Protein AF-0000000085034615 (afdb_homodimer)

InterPro domains:
  IPR036918 Pyruvate kinase, C-terminal domain superfamily [SSF52935] (289-360)

Foldseek 3Di:
DPPPDVVVVVPVVPPPPVPQLPVVDDPDDDQPQPQDFDQDQDQPPDPVRPRPRPRPRPRPSPPPDQPPDDPVLLVVLLLLLLLCLQQPQLLWQEEEEEEEPDRNLCSNQVSSQVNHDPRHHYDYQYADPVCLLVSLVVGQPTQEYEHSYDDSDDLVVLQVSVLSNQLSNLPGNRAHEYEYESRSCVSNVNCVVNCPDPSCNVVNQNHWYWYWDDGPFKIWIFTANSVPSDTHTDWIATSVVSGTDALDDPVLLLVLLLVLLLCCQQPVQAPWAEEEEEFADPNSLVSSPVNVQVNHNHNYYHYHYDPLDLQVLLVVCLVRVTQEYEYRYDDPRALVSLLSSLLSNLVSCVVSVRAHAYEYEQRSCVSCVQSLSRDDPSSLVVNQNHWYWYWHDDLVVQKIWIFTWHRDPSGTDTDDTDDIDGHDPSNSVSVVRVVD/DPPPDVPPVVPVVPPPPVPQLPPVDDPDPDQPQPQDFDQDQDQPPDPVRPRPRPRPRPRPSPPPDQPPDDPVLLVVLLLLLLLCLQQPQLLWQEEEEEEEPDRNLCSNQVSSQVNHDPSHHYDYQYADPVCLLVSLVVGQPTQEYEDSYDDSDDLVVLQVSVLSNQLSNLPGNRAHEYEYESRSCVSNVNCVVNCPPPSCNVVNQNHWYWYWDDGPFWIWIFTANSVPSDTHTDWIATSVVSGTDALDDPVLLLVLLLVLLLCCQQPVQAPWAEEEEEFADPNSLVSSPVNVQVNHNHNYYHYHYDPLDLQVLLVVCLVRVTQEYEYRYDDPRALVSLLSSLLSNLVSCVVSVRAHAYEYEQRSCVSCVQSLSRDDPSSLVVNQNHWYWYWHDDLVVQKIWIFIWHRDPSGTDTDDTDDIDGHDPSNSVSVVRVVD

Sequence (872 aa):
MKSGIITAVALIIGIAVGALLGGYAAPKPAPTTVVSTVTQTSVVTQTSVQTVTQTVVQTTTVAPPAPRLSAADVELRRSVGSLVGRYFLSQFPTVAVATQPNVLCSALASASLAALPSYSRGYLVLYNATSPEASAARAAGAAAVFLAFGGEETPAVADKSMRDFLAALAKTNFTGALVVNGRAFAATDSFKTVLNDTRISSWVKARPVYVVSANATHVTVSRLNVTTGALAPVLVADRRTGEAVRRYTDSDSLFLRSAVGRVAGGVLFKGYGRVAIVTGTDPACAALTGAAFASSRANSTRIIVYTGDGAALAREIAEYRPDAVFIAFGGDMPSYAISQATRGVLAALASANYTGDVLLHAFVLRATNLLATALDDKTAHWLSQRTVKGIVPDLANRRVNIVVFAVADGKLRPVNVTATLPMPEAVAQALAKILSMKSGIITAVALIIGIAVGALLGGYAAPKPAPTTVVSTVTQTSVVTQTSVQTVTQTVVQTTTVAPPAPRLSAADVELRRSVGSLVGRYFLSQFPTVAVATQPNVLCSALASASLAALPSYSRGYLVLYNATSPEASAARAAGAAAVFLAFGGEETPAVADKSMRDFLAALAKTNFTGALVVNGRAFAATDSFKTVLNDTRISSWVKARPVYVVSANATHVTVSRLNVTTGALAPVLVADRRTGEAVRRYTDSDSLFLRSAVGRVAGGVLFKGYGRVAIVTGTDPACAALTGAAFASSRANSTRIIVYTGDGAALAREIAEYRPDAVFIAFGGDMPSYAISQATRGVLAALASANYTGDVLLHAFVLRATNLLATALDDKTAHWLSQRTVKGIVPDLANRRVNIVVFAVADGKLRPVNVTATLPMPEAVAQALAKILS

Secondary structure (DSSP, 8-state):
----HHHHHHHHHHHTTTGGGGGG-----------EEEEE------SS-----EEEEE------------HHHHHHHHHHHHHHHHHTGGGSSEEEEEE-SSHHHHHHHHHHHHT--TTSEEEEEE--TT-HHHHHHHHTT-SEEEEE--TTS-HHHHHHHHHHHHHHHHTTT--SEEEEEHHHHHHTTTTHHHHT-TTTHHHHHTS-EEEEEE-SSEEEEEEE-TTT--EEEEEEEETTTTEE--SS-HHHHHHHHHHHHHHIIIIITTT-SEEEEEE-SSHHHHHHHHHHHHT--SSEEEEEE--S-HHHHHHHHHHH--SEEEEE--TTS-HHHHHHHHHHHHHHHHHTT--SEEEE-HHHHHHTTTTTTT--HHHHHHHHTS-EEEEEEETTTTEEEEEEEEEETTEEEEEEEEEEEE--HHHH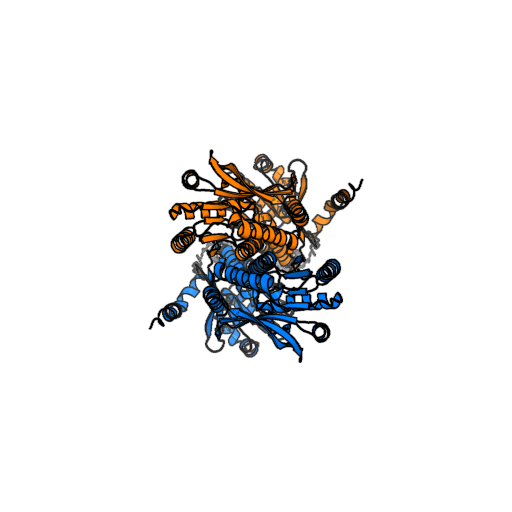HHHHHHH-/----HHHHHHHHHHHTTTGGGGGG-----------EEEEE-----SSS-----EEEEE------------HHHHHHHHHHHHHHHHHTGGGSSEEEEEE-SSHHHHHHHHHHHHT--TTSEEEEEE--TT-HHHHHHHHTT-SEEEEE--TTS-HHHHHHHHHHHHHHHHTTT--SEEEEEHHHHHHTTTTHHHHT-TTTHHHHHTS-EEEEEE-SSEEEEEEE-TTT--EEEEEEEETTTTEE--SS-HHHHHHHHHHHHHHIIIIITTT-SEEEEEE-SSHHHHHHHHHHHHT--SSEEEEEE--S-HHHHHHHHHHH--SEEEEE--TT--HHHHHHHHHHHHHHHHHTT--SEEEE-HHHHHHTTTTTTT--HHHHHHHHTS-EEEEEEETTTTEEEEEEEEEETTEEEEEEEEEEEE--HHHHHHHHHHH-

Organism: Pyrobaculum neutrophilum (strain DSM 2338 / JCM 9278 / NBRC 100436 / V24Sta) (NCBI:txid444157)

Solvent-accessible surface area (backbone atoms only — not comparable to full-atom values): 44533 Å² total; per-residue (Å²): 131,90,78,58,73,76,58,56,68,61,56,68,63,61,71,64,59,71,68,62,70,51,73,76,61,69,78,76,76,75,83,74,78,58,74,49,73,48,70,52,75,64,82,65,81,60,84,83,61,66,76,60,68,51,63,49,62,55,62,58,73,64,67,69,74,71,80,74,84,47,52,65,56,40,46,50,28,16,52,48,14,20,52,41,12,47,72,49,53,40,71,28,62,26,32,22,34,36,20,44,92,38,41,39,16,25,8,22,46,22,0,18,52,33,24,35,48,90,74,24,47,62,46,79,32,53,54,35,91,92,41,30,51,62,33,19,60,71,39,32,81,23,47,24,36,35,39,34,37,34,59,84,49,53,45,70,57,31,28,51,53,50,47,48,31,47,37,33,28,62,74,47,85,47,78,39,34,40,34,32,26,40,56,30,31,53,34,19,63,71,44,46,58,48,60,65,32,82,81,32,22,73,64,55,66,73,41,60,36,31,37,35,42,68,60,96,52,35,36,34,36,20,40,47,38,80,86,78,66,47,74,45,75,78,44,46,27,35,62,87,79,69,43,68,71,66,85,56,53,70,29,44,46,36,45,46,26,12,54,51,10,25,45,39,8,52,53,71,33,45,86,40,54,29,35,33,39,38,25,46,65,53,30,30,17,16,2,19,48,8,0,17,61,40,27,42,50,30,78,38,76,45,63,40,57,62,83,80,52,37,66,60,50,21,50,50,45,64,70,67,59,42,47,27,39,33,40,36,43,47,58,90,56,46,40,67,49,46,17,51,52,49,27,42,49,50,50,17,37,55,73,51,66,60,78,39,31,43,34,36,32,45,48,41,37,60,46,13,60,36,36,44,68,33,47,51,72,68,48,40,56,55,50,49,77,33,57,32,37,30,44,46,75,35,72,93,78,39,30,35,30,36,33,33,40,42,62,53,95,60,24,56,39,85,73,45,75,80,46,77,38,81,45,54,67,71,52,49,53,39,50,52,43,72,74,101,132,91,77,60,76,77,58,57,71,62,58,69,64,60,70,64,59,71,70,59,71,50,74,76,60,71,78,76,76,73,80,73,77,55,71,48,69,50,69,54,76,69,83,63,82,62,86,85,60,67,77,63,71,52,61,48,58,52,60,56,69,64,68,68,75,70,80,72,85,47,51,66,57,39,47,50,27,16,51,49,15,19,52,40,13,46,72,50,53,41,73,29,62,26,32,20,34,36,21,44,92,37,42,38,16,25,8,21,44,22,0,17,53,32,24,35,47,89,73,24,48,62,46,79,32,54,54,36,90,93,41,29,52,61,32,20,60,70,39,32,81,23,47,24,37,35,38,33,36,33,60,85,47,53,46,69,57,30,28,52,52,48,47,47,32,46,38,33,30,64,75,47,84,47,78,39,35,40,33,31,28,41,56,32,32,54,34,20,63,70,43,45,59,48,58,65,32,84,81,31,22,73,66,55,67,72,39,59,38,33,39,35,41,69,61,96,53,36,37,35,34,19,42,48,38,80,86,80,66,46,72,46,76,78,44,45,27,36,62,85,80,68,42,68,71,66,84,57,52,71,30,45,46,35,45,46,26,11,54,50,11,24,45,41,7,52,54,70,33,46,85,38,55,29,35,32,40,40,24,45,64,52,30,32,18,16,3,20,48,8,0,17,60,40,27,42,50,30,77,37,76,44,63,41,59,62,83,80,51,38,67,60,51,23,51,49,46,65,71,68,58,42,46,28,38,33,42,35,45,48,57,93,54,47,41,66,47,44,18,52,52,49,26,44,49,49,48,17,38,58,72,50,65,61,80,40,31,43,34,36,32,45,50,40,37,61,46,13,60,36,37,44,69,33,47,51,72,68,50,39,56,56,49,50,77,33,57,33,36,29,43,44,75,35,74,93,77,38,30,36,30,34,34,34,38,44,61,53,95,61,21,56,40,87,73,45,76,80,45,78,38,82,45,55,66,72,53,48,53,38,49,51,42,71,74,102

Structure (mmCIF, N/CA/C/O backbone):
data_AF-0000000085034615-model_v1
#
loop_
_entity.id
_entity.type
_entity.pdbx_description
1 polymer 'Uncharacterized protein'
#
loop_
_atom_site.group_PDB
_atom_site.id
_atom_site.type_symbol
_atom_site.label_atom_id
_atom_site.label_alt_id
_atom_site.label_comp_id
_atom_site.label_asym_id
_atom_site.label_entity_id
_atom_site.label_seq_id
_atom_site.pdbx_PDB_ins_code
_atom_site.Cartn_x
_atom_site.Cartn_y
_atom_site.Cartn_z
_atom_site.occupancy
_atom_site.B_iso_or_equiv
_atom_site.auth_seq_id
_atom_site.auth_comp_id
_atom_site.auth_asym_id
_atom_site.auth_atom_id
_atom_site.pdbx_PDB_model_num
ATOM 1 N N . MET A 1 1 ? -11.062 -29.641 26.844 1 17.94 1 MET A N 1
ATOM 2 C CA . MET A 1 1 ? -10.828 -28.828 28.047 1 17.94 1 MET A CA 1
ATOM 3 C C . MET A 1 1 ? -10.305 -27.453 27.672 1 17.94 1 MET A C 1
ATOM 5 O O . MET A 1 1 ? -10.219 -26.562 28.516 1 17.94 1 MET A O 1
ATOM 9 N N . LYS A 1 2 ? -9.523 -27.359 26.562 1 23.17 2 LYS A N 1
ATOM 10 C CA . LYS A 1 2 ? -8.539 -26.312 26.328 1 23.17 2 LYS A CA 1
ATOM 11 C C . LYS A 1 2 ? -9.219 -25.016 25.875 1 23.17 2 LYS A C 1
ATOM 13 O O . LYS A 1 2 ? -9.109 -24.625 24.719 1 23.17 2 LYS A O 1
ATOM 18 N N . SER A 1 3 ? -10.367 -24.703 26.297 1 24.75 3 SER A N 1
ATOM 19 C CA . SER A 1 3 ? -11.297 -23.594 26.203 1 24.75 3 SER A CA 1
ATOM 20 C C . SER A 1 3 ? -10.648 -22.297 26.703 1 24.75 3 SER A C 1
ATOM 22 O O . SER A 1 3 ? -11.281 -21.234 26.672 1 24.75 3 SER A O 1
ATOM 24 N N . GLY A 1 4 ? -9.539 -22.375 27.484 1 22.91 4 GLY A N 1
ATOM 25 C CA . GLY A 1 4 ? -9.133 -21.422 28.516 1 22.91 4 GLY A CA 1
ATOM 26 C C . GLY A 1 4 ? -8.422 -20.203 27.953 1 22.91 4 GLY A C 1
ATOM 27 O O . GLY A 1 4 ? -8.406 -19.141 28.578 1 22.91 4 GLY A O 1
ATOM 28 N N . ILE A 1 5 ? -7.609 -20.312 26.984 1 26.39 5 ILE A N 1
ATOM 29 C CA . ILE A 1 5 ? -6.551 -19.312 26.891 1 26.39 5 ILE A CA 1
ATOM 30 C C . ILE A 1 5 ? -7.098 -18.047 26.219 1 26.39 5 ILE A C 1
ATOM 32 O O . ILE A 1 5 ? -6.605 -16.938 26.484 1 26.39 5 ILE A O 1
ATOM 36 N N . ILE A 1 6 ? -8.172 -18.094 25.484 1 27.55 6 ILE A N 1
ATOM 37 C CA . ILE A 1 6 ? -8.633 -16.922 24.75 1 27.55 6 ILE A CA 1
ATOM 38 C C . ILE A 1 6 ? -9.312 -15.938 25.703 1 27.55 6 ILE A C 1
ATOM 40 O O . ILE A 1 6 ? -9.422 -14.75 25.406 1 27.55 6 ILE A O 1
ATOM 44 N N . THR A 1 7 ? -9.766 -16.344 26.922 1 26.84 7 THR A N 1
ATOM 45 C CA . THR A 1 7 ? -10.469 -15.562 27.938 1 26.84 7 THR A CA 1
ATOM 46 C C . THR A 1 7 ? -9.523 -14.578 28.609 1 26.84 7 THR A C 1
ATOM 48 O O . THR A 1 7 ? -9.906 -13.445 28.906 1 26.84 7 THR A O 1
ATOM 51 N N . ALA A 1 8 ? -8.234 -14.93 28.812 1 26.19 8 ALA A N 1
ATOM 52 C CA . ALA A 1 8 ? -7.352 -14.156 29.688 1 26.19 8 ALA A CA 1
ATOM 53 C C . ALA A 1 8 ? -6.926 -12.852 29.016 1 26.19 8 ALA A C 1
ATOM 55 O O . ALA A 1 8 ? -6.789 -11.828 29.672 1 26.19 8 ALA A O 1
ATOM 56 N N . VAL A 1 9 ? -6.738 -12.859 27.734 1 28.52 9 VAL A N 1
ATOM 57 C CA . VAL A 1 9 ? -6.23 -11.602 27.188 1 28.52 9 VAL A CA 1
ATOM 58 C C . VAL A 1 9 ? -7.34 -10.555 27.203 1 28.52 9 VAL A C 1
ATOM 60 O O . VAL A 1 9 ? -7.078 -9.367 27.438 1 28.52 9 VAL A O 1
ATOM 63 N N . ALA A 1 10 ? -8.586 -10.875 27.234 1 27.78 10 ALA A N 1
ATOM 64 C CA . ALA A 1 10 ? -9.672 -9.898 27.266 1 27.78 10 ALA A CA 1
ATOM 65 C C . ALA A 1 10 ? -9.773 -9.242 28.641 1 27.78 10 ALA A C 1
ATOM 67 O O . ALA A 1 10 ? -10.102 -8.062 28.75 1 27.78 10 ALA A O 1
ATOM 68 N N . LEU A 1 11 ? -9.602 -9.992 29.766 1 27.31 11 LEU A N 1
ATOM 69 C CA . LEU A 1 11 ? -9.852 -9.516 31.125 1 27.31 11 LEU A CA 1
ATOM 70 C C . LEU A 1 11 ? -8.836 -8.445 31.516 1 27.31 11 LEU A C 1
ATOM 72 O O . LEU A 1 11 ? -9.188 -7.457 32.156 1 27.31 11 LEU A O 1
ATOM 76 N N . ILE A 1 12 ? -7.539 -8.711 31.297 1 27.66 12 ILE A N 1
ATOM 77 C CA . ILE A 1 12 ? -6.602 -7.766 31.891 1 27.66 12 ILE A CA 1
ATOM 78 C C . ILE A 1 12 ? -6.766 -6.395 31.25 1 27.66 12 ILE A C 1
ATOM 80 O O . ILE A 1 12 ? -6.66 -5.363 31.922 1 27.66 12 ILE A O 1
ATOM 84 N N . ILE A 1 13 ? -7.266 -6.316 30.031 1 30.31 13 ILE A N 1
ATOM 85 C CA . ILE A 1 13 ? -7.246 -4.992 29.422 1 30.31 13 ILE A CA 1
ATOM 86 C C . ILE A 1 13 ? -8.438 -4.18 29.922 1 30.31 13 ILE A C 1
ATOM 88 O O . ILE A 1 13 ? -8.531 -2.979 29.656 1 30.31 13 ILE A O 1
ATOM 92 N N . GLY A 1 14 ? -9.391 -4.719 30.609 1 26.94 14 GLY A N 1
ATOM 93 C CA . GLY A 1 14 ? -10.523 -3.939 31.078 1 26.94 14 GLY A CA 1
ATOM 94 C C . GLY A 1 14 ? -10.141 -2.859 32.062 1 26.94 14 GLY A C 1
ATOM 95 O O . GLY A 1 14 ? -10.703 -1.763 32.062 1 26.94 14 GLY A O 1
ATOM 96 N N . ILE A 1 15 ? -9.43 -3.24 33.156 1 26.95 15 ILE A N 1
ATOM 97 C CA . ILE A 1 15 ? -9.398 -2.359 34.312 1 26.95 15 ILE A CA 1
ATOM 98 C C . ILE A 1 15 ? -8.672 -1.064 33.969 1 26.95 15 ILE A C 1
ATOM 100 O O . ILE A 1 15 ? -9.117 0.026 34.344 1 26.95 15 ILE A O 1
ATOM 104 N N . ALA A 1 16 ? -7.375 -1.134 33.469 1 25.89 16 ALA A N 1
ATOM 105 C CA . ALA A 1 16 ? -6.48 0.019 33.562 1 25.89 16 ALA A CA 1
ATOM 106 C C . ALA A 1 16 ? -6.785 1.042 32.469 1 25.89 16 ALA A C 1
ATOM 108 O O . ALA A 1 16 ? -5.941 1.88 32.125 1 25.89 16 ALA A O 1
ATOM 109 N N . VAL A 1 17 ? -7.852 0.948 31.828 1 28.61 17 VAL A N 1
ATOM 110 C CA . VAL A 1 17 ? -8.086 1.975 30.812 1 28.61 17 VAL A CA 1
ATOM 111 C C . VAL A 1 17 ? -8.219 3.34 31.484 1 28.61 17 VAL A C 1
ATOM 113 O O . VAL A 1 17 ? -8.188 4.375 30.828 1 28.61 17 VAL A O 1
ATOM 116 N N . GLY A 1 18 ? -8.531 3.408 32.812 1 25.5 18 GLY A N 1
ATOM 117 C CA . GLY A 1 18 ? -8.672 4.73 33.406 1 25.5 18 GLY A CA 1
ATOM 118 C C . GLY A 1 18 ? -7.43 5.586 33.281 1 25.5 18 GLY A C 1
ATOM 119 O O . GLY A 1 18 ? -7.52 6.77 32.938 1 25.5 18 GLY A O 1
ATOM 120 N N . ALA A 1 19 ? -6.273 5.098 33.812 1 27.27 19 ALA A N 1
ATOM 121 C CA . ALA A 1 19 ? -5.109 5.949 34.031 1 27.27 19 ALA A CA 1
ATOM 122 C C . ALA A 1 19 ? -4.465 6.355 32.719 1 27.27 19 ALA A C 1
ATOM 124 O O . ALA A 1 19 ? -3.672 7.301 32.688 1 27.27 19 ALA A O 1
ATOM 125 N N . LEU A 1 20 ? -4.566 5.504 31.719 1 27.89 20 LEU A N 1
ATOM 126 C CA . LEU A 1 20 ? -3.658 5.703 30.594 1 27.89 20 LEU A CA 1
ATOM 127 C C . LEU A 1 20 ? -4.16 6.812 29.672 1 27.89 20 LEU A C 1
ATOM 129 O O . LEU A 1 20 ? -3.555 7.086 28.641 1 27.89 20 LEU A O 1
ATOM 133 N N . LEU A 1 21 ? -5.367 7.219 29.844 1 30.11 21 LEU A N 1
ATOM 134 C CA . LEU A 1 21 ? -5.742 8.32 28.969 1 30.11 21 LEU A CA 1
ATOM 135 C C . LEU A 1 21 ? -4.898 9.562 29.266 1 30.11 21 LEU A C 1
ATOM 137 O O . LEU A 1 21 ? -5.105 10.617 28.672 1 30.11 21 LEU A O 1
ATOM 141 N N . GLY A 1 22 ? -4.145 9.625 30.484 1 28.83 22 GLY A N 1
ATOM 142 C CA . 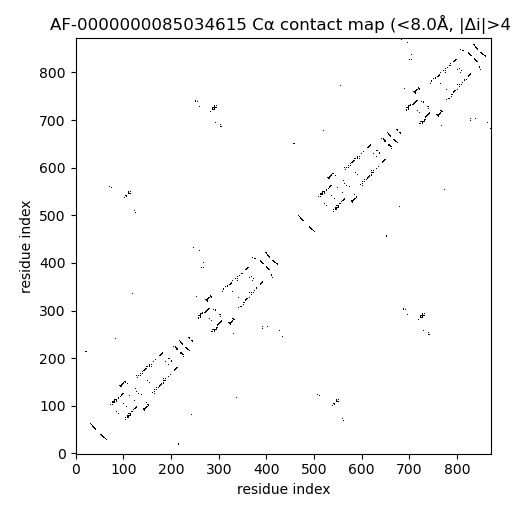GLY A 1 22 ? -3.508 10.844 30.953 1 28.83 22 GLY A CA 1
ATOM 143 C C . GLY A 1 22 ? -2.355 11.297 30.078 1 28.83 22 GLY A C 1
ATOM 144 O O . GLY A 1 22 ? -1.633 12.234 30.422 1 28.83 22 GLY A O 1
ATOM 145 N N . GLY A 1 23 ? -1.844 10.391 29.359 1 31.75 23 GLY A N 1
ATOM 146 C CA . GLY A 1 23 ? -0.523 10.812 28.922 1 31.75 23 GLY A CA 1
ATOM 147 C C . GLY A 1 23 ? -0.555 12.055 28.047 1 31.75 23 GLY A C 1
ATOM 148 O O . GLY A 1 23 ? 0.454 12.422 27.438 1 31.75 23 GLY A O 1
ATOM 149 N N . TYR A 1 24 ? -1.737 12.25 27.469 1 30.52 24 TYR A N 1
ATOM 150 C CA . TYR A 1 24 ? -1.584 13.406 26.594 1 30.52 24 TYR A CA 1
ATOM 151 C C . TYR A 1 24 ? -1.304 14.672 27.391 1 30.52 24 TYR A C 1
ATOM 153 O O . TYR A 1 24 ? -1.303 15.773 26.844 1 30.52 24 TYR A O 1
ATOM 161 N N . ALA A 1 25 ? -1.646 14.695 28.734 1 28.77 25 ALA A N 1
ATOM 162 C CA . ALA A 1 25 ? -1.574 15.977 29.422 1 28.77 25 ALA A CA 1
ATOM 163 C C . ALA A 1 25 ? -0.129 16.344 29.75 1 28.77 25 ALA A C 1
ATOM 165 O O . ALA A 1 25 ? 0.556 15.617 30.484 1 28.77 25 ALA A O 1
ATOM 166 N N . ALA A 1 26 ? 0.617 16.938 29.016 1 30.83 26 ALA A N 1
ATOM 167 C CA . ALA A 1 26 ? 1.823 17.578 29.531 1 30.83 26 ALA A CA 1
ATOM 168 C C . ALA A 1 26 ? 1.527 18.344 30.812 1 30.83 26 ALA A C 1
ATOM 170 O O . ALA A 1 26 ? 0.441 18.906 30.984 1 30.83 26 ALA A O 1
ATOM 171 N N . PRO A 1 27 ? 2.121 18.078 31.938 1 28.64 27 PRO A N 1
ATOM 172 C CA . PRO A 1 27 ? 1.857 18.875 33.156 1 28.64 27 PRO A CA 1
ATOM 173 C C . PRO A 1 27 ? 1.846 20.375 32.875 1 28.64 27 PRO A C 1
ATOM 175 O O . PRO A 1 27 ? 2.537 20.844 31.953 1 28.64 27 PRO A O 1
ATOM 178 N N . LYS A 1 28 ? 0.844 21.062 33.312 1 33.09 28 LYS A N 1
ATOM 179 C CA . LYS A 1 28 ? 0.739 22.516 33.312 1 33.09 28 LYS A CA 1
ATOM 180 C C . LYS A 1 28 ? 2.01 23.172 33.844 1 33.09 28 LYS A C 1
ATOM 182 O O . LYS A 1 28 ? 2.4 22.938 34.969 1 33.09 28 LYS A O 1
ATOM 187 N N . PRO A 1 29 ? 2.93 23.547 33.062 1 30.83 29 PRO A N 1
ATOM 188 C CA . PRO A 1 29 ? 3.959 24.297 33.781 1 30.83 29 PRO A CA 1
ATOM 189 C C . PRO A 1 29 ? 3.377 25.422 34.625 1 30.83 29 PRO A C 1
ATOM 191 O O . PRO A 1 29 ? 2.33 25.984 34.281 1 30.83 29 PRO A O 1
ATOM 194 N N . ALA A 1 30 ? 3.631 25.484 35.906 1 30.06 30 ALA A N 1
ATOM 195 C CA . ALA A 1 30 ? 3.242 26.531 36.844 1 30.06 30 ALA A CA 1
ATOM 196 C C . ALA A 1 30 ? 3.605 27.906 36.312 1 30.06 30 ALA A C 1
ATOM 198 O O . ALA A 1 30 ? 4.641 28.078 35.656 1 30.06 30 ALA A O 1
ATOM 199 N N . PRO A 1 31 ? 2.68 28.766 36.156 1 31.58 31 PRO A N 1
ATOM 200 C CA . PRO A 1 31 ? 2.963 30.141 35.719 1 31.58 31 PRO A CA 1
ATOM 201 C C . PRO A 1 31 ? 4.098 30.781 36.5 1 31.58 31 PRO A C 1
ATOM 203 O O . PRO A 1 31 ? 4.16 30.656 37.719 1 31.58 31 PRO A O 1
ATOM 206 N N . THR A 1 32 ? 5.309 30.719 36.062 1 31.83 32 THR A N 1
ATOM 207 C CA . THR A 1 32 ? 6.293 31.547 36.75 1 31.83 32 THR A CA 1
ATOM 208 C C . THR A 1 32 ? 5.949 33.031 36.625 1 31.83 32 THR A C 1
ATOM 210 O O . THR A 1 32 ? 5.801 33.531 35.5 1 31.83 32 THR A O 1
ATOM 213 N N . THR A 1 33 ? 5.27 33.594 37.562 1 30.2 33 THR A N 1
ATOM 214 C CA . THR A 1 33 ? 4.973 35 37.688 1 30.2 33 THR A CA 1
ATOM 215 C C . THR A 1 33 ? 6.258 35.812 37.688 1 30.2 33 THR A C 1
ATOM 217 O O . THR A 1 33 ? 7.109 35.656 38.562 1 30.2 33 THR A O 1
ATOM 220 N N . VAL A 1 34 ? 6.785 36.125 36.594 1 31.69 34 VAL A N 1
ATOM 221 C CA . VAL A 1 34 ? 7.879 37.094 36.625 1 31.69 34 VAL A CA 1
ATOM 222 C C . VAL A 1 34 ? 7.32 38.469 36.938 1 31.69 34 VAL A C 1
ATOM 224 O O . VAL A 1 34 ? 6.453 38.969 36.188 1 31.69 34 VAL A O 1
ATOM 227 N N . VAL A 1 35 ? 7.371 38.906 38.094 1 31.44 35 VAL A N 1
ATOM 228 C CA . VAL A 1 35 ? 7.043 40.25 38.594 1 31.44 35 VAL A CA 1
ATOM 229 C C . VAL A 1 35 ? 8.102 41.25 38.125 1 31.44 35 VAL A C 1
ATOM 231 O O . VAL A 1 35 ? 9.281 41.094 38.438 1 31.44 35 VAL A O 1
ATOM 234 N N . SER A 1 36 ? 7.988 41.719 36.969 1 30.22 36 SER A N 1
ATOM 235 C CA . SER A 1 36 ? 8.867 42.844 36.656 1 30.22 36 SER A CA 1
ATOM 236 C C . SER A 1 36 ? 8.359 44.125 37.312 1 30.22 36 SER A C 1
ATOM 238 O O . SER A 1 36 ? 7.176 44.469 37.188 1 30.22 36 SER A O 1
ATOM 240 N N . THR A 1 37 ? 8.945 44.562 38.344 1 31.52 37 THR A N 1
ATOM 241 C CA . THR A 1 37 ? 8.703 45.812 39.031 1 31.52 37 THR A CA 1
ATOM 242 C C . THR A 1 37 ? 9.219 47 38.219 1 31.52 37 THR A C 1
ATOM 244 O O . THR A 1 37 ? 10.406 47.062 37.875 1 31.52 37 THR A O 1
ATOM 247 N N . VAL A 1 38 ? 8.391 47.469 37.312 1 32.75 38 VAL A N 1
ATOM 248 C CA . VAL A 1 38 ? 8.812 48.719 36.688 1 32.75 38 VAL A CA 1
ATOM 249 C C . VAL A 1 38 ? 8.469 49.906 37.594 1 32.75 38 VAL A C 1
ATOM 251 O O . VAL A 1 38 ? 7.316 50.062 38 1 32.75 38 VAL A O 1
ATOM 254 N N . THR A 1 39 ? 9.398 50.438 38.219 1 31.22 39 THR A N 1
ATOM 255 C CA . THR A 1 39 ? 9.312 51.656 39.031 1 31.22 39 THR A CA 1
ATOM 256 C C . THR A 1 39 ? 9.195 52.875 38.156 1 31.22 39 THR A C 1
ATOM 258 O O . THR A 1 39 ? 10.078 53.156 37.344 1 31.22 39 THR A O 1
ATOM 261 N N . GLN A 1 40 ? 8.008 53.188 37.719 1 30.12 40 GLN A N 1
ATOM 262 C CA . GLN A 1 40 ? 7.875 54.469 37.062 1 30.12 40 GLN A CA 1
ATOM 263 C C . GLN A 1 40 ? 7.801 55.625 38.062 1 30.12 40 GLN A C 1
ATOM 265 O O . GLN A 1 40 ? 7.023 55.562 39.031 1 30.12 40 GLN A O 1
ATOM 270 N N . THR A 1 41 ? 8.859 56.281 38.219 1 30.83 41 THR A N 1
ATOM 271 C CA . THR A 1 41 ? 8.945 57.5 39.062 1 30.83 41 THR A CA 1
ATOM 272 C C . THR A 1 41 ? 8.312 58.688 38.344 1 30.83 41 THR A C 1
ATOM 274 O O . THR A 1 41 ? 8.711 59.031 37.25 1 30.83 41 THR A O 1
ATOM 277 N N . SER A 1 42 ? 7.02 58.812 38.344 1 29.52 42 SER A N 1
ATOM 278 C CA . SER A 1 42 ? 6.484 60.062 37.812 1 29.52 42 SER A CA 1
ATOM 279 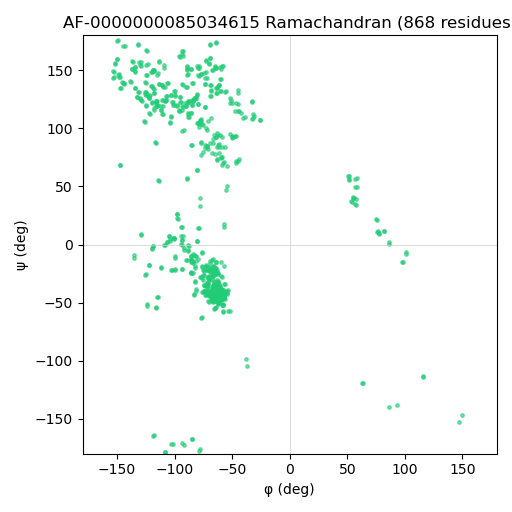C C . SER A 1 42 ? 6.617 61.188 38.812 1 29.52 42 SER A C 1
ATOM 281 O O . SER A 1 42 ? 6.32 61 40 1 29.52 42 SER A O 1
ATOM 283 N N . VAL A 1 43 ? 7.555 62.062 38.531 1 31.95 43 VAL A N 1
ATOM 284 C CA . VAL A 1 43 ? 7.77 63.281 39.312 1 31.95 43 VAL A CA 1
ATOM 285 C C . VAL A 1 43 ? 6.586 64.25 39.156 1 31.95 43 VAL A C 1
ATOM 287 O O . VAL A 1 43 ? 6.305 64.688 38.031 1 31.95 43 VAL A O 1
ATOM 290 N N . VAL A 1 44 ? 5.492 63.969 39.875 1 29.19 44 VAL A N 1
ATOM 291 C CA . VAL A 1 44 ? 4.473 65 39.875 1 29.19 44 VAL A CA 1
ATOM 292 C C . VAL A 1 44 ? 4.961 66.188 40.688 1 29.19 44 VAL A C 1
ATOM 294 O O . VAL A 1 44 ? 5.395 66.062 41.812 1 29.19 44 VAL A O 1
ATOM 297 N N . THR A 1 45 ? 5.352 67.312 40.125 1 29.64 45 THR A N 1
ATOM 298 C CA . THR A 1 45 ? 5.797 68.562 40.719 1 29.64 45 THR A CA 1
ATOM 299 C C . THR A 1 45 ? 4.738 69.125 41.656 1 29.64 45 THR A C 1
ATOM 301 O O . THR A 1 45 ? 4.824 70.25 42.094 1 29.64 45 THR A O 1
ATOM 304 N N . GLN A 1 46 ? 3.691 68.5 42.219 1 27.97 46 GLN A N 1
ATOM 305 C CA . GLN A 1 46 ? 3.033 69.375 43.156 1 27.97 46 GLN A CA 1
ATOM 306 C C . GLN A 1 46 ? 3.961 69.75 44.344 1 27.97 46 GLN A C 1
ATOM 308 O O . GLN A 1 46 ? 4.938 69 44.594 1 27.97 46 GLN A O 1
ATOM 313 N N . THR A 1 47 ? 3.684 70.688 45.375 1 32.44 47 THR A N 1
ATOM 314 C CA . THR A 1 47 ? 4.309 71.062 46.656 1 32.44 47 THR A CA 1
ATOM 315 C C . THR A 1 47 ? 4.836 69.875 47.375 1 32.44 47 THR A C 1
ATOM 317 O O . THR A 1 47 ? 5.965 69.875 47.875 1 32.44 47 THR A O 1
ATOM 320 N N . SER A 1 48 ? 4.086 69.25 48.438 1 28.89 48 SER A N 1
ATOM 321 C CA . SER A 1 48 ? 4.621 68.188 49.312 1 28.89 48 SER A CA 1
ATOM 322 C C . SER A 1 48 ? 4.984 67 48.5 1 28.89 48 SER A C 1
ATOM 324 O O . SER A 1 48 ? 4.121 66.375 47.875 1 28.89 48 SER A O 1
ATOM 326 N N . VAL A 1 49 ? 6.07 67 47.844 1 30.11 49 VAL A N 1
ATOM 327 C CA . VAL A 1 49 ? 6.543 66.125 46.812 1 30.11 49 VAL A CA 1
ATOM 328 C C . VAL A 1 49 ? 6.504 64.688 47.312 1 30.11 49 VAL A C 1
ATOM 330 O O . VAL A 1 49 ? 7.266 64.312 48.219 1 30.11 49 VAL A O 1
ATOM 333 N N . GLN A 1 50 ? 5.422 64.312 47.906 1 28.47 50 GLN A N 1
ATOM 334 C CA . GLN A 1 50 ? 5.512 62.906 48.281 1 28.47 50 GLN A CA 1
ATOM 335 C C . GLN A 1 50 ? 5.703 62.031 47.062 1 28.47 50 GLN A C 1
ATOM 337 O O . GLN A 1 50 ? 4.961 62.125 46.094 1 28.47 50 GLN A O 1
ATOM 342 N N . THR A 1 51 ? 6.98 61.75 46.781 1 30.2 51 THR A N 1
ATOM 343 C CA . THR A 1 51 ? 7.363 60.781 45.781 1 30.2 51 THR A CA 1
ATOM 344 C C . THR A 1 51 ? 6.555 59.5 45.938 1 30.2 51 THR A C 1
ATOM 346 O O . THR A 1 51 ? 6.605 58.844 47 1 30.2 51 THR A O 1
ATOM 349 N N . VAL A 1 52 ? 5.324 59.594 45.625 1 29.97 52 VAL A N 1
ATOM 350 C CA . VAL A 1 52 ? 4.648 58.281 45.656 1 29.97 52 VAL A CA 1
ATOM 351 C C . VAL A 1 52 ? 5.18 57.375 44.562 1 29.97 52 VAL A C 1
ATOM 353 O O . VAL A 1 52 ? 5.125 57.75 43.375 1 29.97 52 VAL A O 1
ATOM 356 N N . THR A 1 53 ? 6.262 56.656 44.906 1 30.58 53 THR A N 1
ATOM 357 C CA . THR A 1 53 ? 6.762 55.562 44.062 1 30.58 53 THR A CA 1
ATOM 358 C C . THR A 1 53 ? 5.668 54.531 43.844 1 30.58 53 THR A C 1
ATOM 360 O O . THR A 1 53 ? 5.152 53.938 44.781 1 30.58 53 THR A O 1
ATOM 363 N N . GLN A 1 54 ? 4.746 54.906 43.094 1 29.66 54 GLN A N 1
ATOM 364 C CA . GLN A 1 54 ? 3.818 53.844 42.781 1 29.66 54 GLN A CA 1
ATOM 365 C C . GLN A 1 54 ? 4.484 52.75 41.938 1 29.66 54 GLN A C 1
ATOM 367 O O . GLN A 1 54 ? 5.031 53.031 40.875 1 29.66 54 GLN A O 1
ATOM 372 N N . THR A 1 55 ? 5.039 51.75 42.594 1 32.19 55 THR A N 1
ATOM 373 C CA . THR A 1 55 ? 5.488 50.531 41.938 1 32.19 55 THR A CA 1
ATOM 374 C C . THR A 1 55 ? 4.332 49.844 41.219 1 32.19 55 THR A C 1
ATOM 376 O O . THR A 1 55 ? 3.361 49.438 41.875 1 32.19 55 THR A O 1
ATOM 379 N N . VAL A 1 56 ? 4.004 50.375 40.188 1 32.53 56 VAL A N 1
ATOM 380 C CA . VAL A 1 56 ? 3.029 49.625 39.406 1 32.53 56 VAL A CA 1
ATOM 381 C C . VAL A 1 56 ? 3.66 48.312 38.969 1 32.53 56 VAL A C 1
ATOM 383 O O . VAL A 1 56 ? 4.688 48.312 38.281 1 32.53 56 VAL A O 1
ATOM 386 N N . VAL A 1 57 ? 3.477 47.281 39.75 1 31.69 57 VAL A N 1
ATOM 387 C CA . VAL A 1 57 ? 3.793 45.938 39.344 1 31.69 57 VAL A CA 1
ATOM 388 C C . VAL A 1 57 ? 2.924 45.531 38.156 1 31.69 57 VAL A C 1
ATOM 390 O O . VAL A 1 57 ? 1.697 45.469 38.25 1 31.69 57 VAL A O 1
ATOM 393 N N . GLN A 1 58 ? 3.238 46.094 37.062 1 30.16 58 GLN A N 1
ATOM 394 C CA . GLN A 1 58 ? 2.555 45.5 35.906 1 30.16 58 GLN A CA 1
ATOM 395 C C . GLN A 1 58 ? 2.93 44.031 35.75 1 30.16 58 GLN A C 1
ATOM 397 O O . GLN A 1 58 ? 4.109 43.688 35.625 1 30.16 58 GLN A O 1
ATOM 402 N N . THR A 1 59 ? 2.252 43.219 36.406 1 29.75 59 THR A N 1
ATOM 403 C CA . THR A 1 59 ? 2.355 41.781 36.156 1 29.75 59 THR A CA 1
ATOM 404 C C . THR A 1 59 ? 2.004 41.438 34.719 1 29.75 59 THR A C 1
ATOM 406 O O . THR A 1 59 ? 0.867 41.656 34.281 1 29.75 59 THR A O 1
ATOM 409 N N . THR A 1 60 ? 2.855 41.875 33.906 1 30.45 60 THR A N 1
ATOM 410 C CA . THR A 1 60 ? 2.561 41.312 32.594 1 30.45 60 THR A CA 1
ATOM 411 C C . THR A 1 60 ? 2.658 39.781 32.625 1 30.45 60 THR A C 1
ATOM 413 O O . THR A 1 60 ? 3.693 39.219 33 1 30.45 60 THR A O 1
ATOM 416 N N . THR A 1 61 ? 1.635 39.188 33.031 1 30.27 61 THR A N 1
ATOM 417 C CA . THR A 1 61 ? 1.596 37.75 32.844 1 30.27 61 THR A CA 1
ATOM 418 C C . THR A 1 61 ? 2.057 37.375 31.438 1 30.27 61 THR A C 1
ATOM 420 O O . THR A 1 61 ? 1.424 37.75 30.438 1 30.27 61 THR A O 1
ATOM 423 N N . VAL A 1 62 ? 3.316 37.531 31.297 1 32.75 62 VAL A N 1
ATOM 424 C CA . VAL A 1 62 ? 3.75 36.938 30.031 1 32.75 62 VAL A CA 1
ATOM 425 C C . VAL A 1 62 ? 3.199 35.531 29.906 1 32.75 62 VAL A C 1
ATOM 427 O O . VAL A 1 62 ? 3.33 34.719 30.844 1 32.75 62 VAL A O 1
ATOM 430 N N . ALA A 1 63 ? 2.08 35.406 29.297 1 33.72 63 ALA A N 1
ATOM 431 C CA . ALA A 1 63 ? 1.585 34.094 28.984 1 33.72 63 ALA A CA 1
ATOM 432 C C . ALA A 1 63 ? 2.738 33.125 28.734 1 33.72 63 ALA A C 1
ATOM 434 O O . ALA A 1 63 ? 3.771 33.5 28.188 1 33.72 63 ALA A O 1
ATOM 435 N N . PRO A 1 64 ? 2.953 32.156 29.656 1 33.88 64 PRO A N 1
ATOM 436 C CA . PRO A 1 64 ? 3.99 31.188 29.344 1 33.88 64 PRO A CA 1
ATOM 437 C C . PRO A 1 64 ? 4.105 30.891 27.844 1 33.88 64 PRO A C 1
ATOM 439 O O . PRO A 1 64 ? 3.119 31.016 27.109 1 33.88 64 PRO A O 1
ATOM 442 N N . PRO A 1 65 ? 5.273 31.109 27.312 1 35.28 65 PRO A N 1
ATOM 443 C CA . PRO A 1 65 ? 5.371 30.781 25.891 1 35.28 65 PRO A CA 1
ATOM 444 C C . PRO A 1 65 ? 4.613 29.5 25.516 1 35.28 65 PRO A C 1
ATOM 446 O O . PRO A 1 65 ? 4.516 28.578 26.344 1 35.28 65 PRO A O 1
ATOM 449 N N . ALA A 1 66 ? 3.582 29.578 24.844 1 40.78 66 ALA A N 1
ATOM 450 C CA . ALA A 1 66 ? 2.871 28.422 24.297 1 40.78 66 ALA A CA 1
ATOM 451 C C . ALA A 1 66 ? 3.816 27.25 24.094 1 40.78 66 ALA A C 1
ATOM 453 O O . ALA A 1 66 ? 4.961 27.422 23.672 1 40.78 66 ALA A O 1
ATOM 454 N N . PRO A 1 67 ? 3.695 26.219 24.953 1 45.88 67 PRO A N 1
ATOM 455 C CA . PRO A 1 67 ? 4.574 25.047 24.812 1 45.88 67 PRO A CA 1
ATOM 456 C C . PRO A 1 67 ? 4.949 24.75 23.375 1 45.88 67 PRO A C 1
ATOM 458 O O . PRO A 1 67 ? 4.09 24.781 22.484 1 45.88 67 PRO A O 1
ATOM 461 N N . ARG A 1 68 ? 6.258 25.031 23.047 1 60.66 68 ARG A N 1
ATOM 462 C CA . ARG A 1 68 ? 6.859 24.812 21.734 1 60.66 68 ARG A CA 1
ATOM 463 C C . ARG A 1 68 ? 6.488 23.453 21.172 1 60.66 68 ARG A C 1
ATOM 465 O O . ARG A 1 68 ? 6.559 22.438 21.891 1 60.66 68 ARG A O 1
ATOM 472 N N . LEU A 1 69 ? 5.82 23.422 20.172 1 78.19 69 LEU A N 1
ATOM 473 C CA . LEU A 1 69 ? 5.48 22.219 19.422 1 78.19 69 LEU A CA 1
ATOM 474 C C . LEU A 1 69 ? 6.699 21.312 19.266 1 78.19 69 LEU A C 1
ATOM 476 O O . LEU A 1 69 ? 7.77 21.766 18.859 1 78.19 69 LEU A O 1
ATOM 480 N N . SER A 1 70 ? 6.594 20.125 19.891 1 83.06 70 SER A N 1
ATOM 481 C CA . SER A 1 70 ? 7.711 19.203 19.781 1 83.06 70 SER A CA 1
ATOM 482 C C . SER A 1 70 ? 7.559 18.297 18.562 1 83.06 70 SER A C 1
ATOM 484 O O . SER A 1 70 ? 6.441 18.062 18.094 1 83.06 70 SER A O 1
ATOM 486 N N . ALA A 1 71 ? 8.688 17.906 18.031 1 86.5 71 ALA A N 1
ATOM 487 C CA . ALA A 1 71 ? 8.695 16.953 16.922 1 86.5 71 ALA A CA 1
ATOM 488 C C . ALA A 1 71 ? 7.969 15.672 17.281 1 86.5 71 ALA A C 1
ATOM 490 O O . ALA A 1 71 ? 7.301 15.062 16.453 1 86.5 71 ALA A O 1
ATOM 491 N N . ALA A 1 72 ? 8.07 15.312 18.5 1 88.94 72 ALA A N 1
ATOM 492 C CA . ALA A 1 72 ? 7.441 14.086 18.984 1 88.94 72 ALA A CA 1
ATOM 493 C C . ALA A 1 72 ? 5.922 14.18 18.922 1 88.94 72 ALA A C 1
ATOM 495 O O . ALA A 1 72 ? 5.246 13.195 18.609 1 88.94 72 ALA A O 1
ATOM 496 N N . ASP A 1 73 ? 5.43 15.336 19.141 1 92 73 ASP A N 1
ATOM 497 C CA . ASP A 1 73 ? 3.988 15.547 19.078 1 92 73 ASP A CA 1
ATOM 498 C C . ASP A 1 73 ? 3.475 15.398 17.656 1 92 73 ASP A C 1
ATOM 500 O O . ASP A 1 73 ? 2.447 14.758 17.422 1 92 73 ASP A O 1
ATOM 504 N N . VAL A 1 74 ? 4.195 15.977 16.766 1 93 74 VAL A N 1
ATOM 505 C CA . VAL A 1 74 ? 3.803 15.898 15.359 1 93 74 VAL A CA 1
ATOM 506 C C . VAL A 1 74 ? 3.916 14.461 14.867 1 93 74 VAL A C 1
ATOM 508 O O . VAL A 1 74 ? 3.021 13.961 14.188 1 93 74 VAL A O 1
ATOM 511 N N . GLU A 1 75 ? 4.945 13.828 15.32 1 91.94 75 GLU A N 1
ATOM 512 C CA . GLU A 1 75 ? 5.188 12.445 14.922 1 91.94 75 GLU A CA 1
ATOM 513 C C . GLU A 1 75 ? 4.105 11.516 15.453 1 91.94 75 GLU A C 1
ATOM 515 O O . GLU A 1 75 ? 3.672 10.594 14.766 1 91.94 75 GLU A O 1
ATOM 520 N N . LEU A 1 76 ? 3.746 11.75 16.609 1 93.88 76 LEU A N 1
ATOM 521 C CA . LEU A 1 76 ? 2.678 10.93 17.188 1 93.88 76 LEU A CA 1
ATOM 522 C C . LEU A 1 76 ? 1.398 11.062 16.359 1 93.88 76 LEU A C 1
ATOM 524 O O . LEU A 1 76 ? 0.756 10.062 16.047 1 93.88 76 LEU A O 1
ATOM 528 N N . ARG A 1 77 ? 1.056 12.273 16 1 95.5 77 ARG A N 1
ATOM 529 C CA . ARG A 1 77 ? -0.156 12.5 15.219 1 95.5 77 ARG A CA 1
ATOM 530 C C . ARG A 1 77 ? -0.04 11.883 13.828 1 95.5 77 ARG A C 1
ATOM 532 O O . ARG A 1 77 ? -1.004 11.305 13.32 1 95.5 77 ARG A O 1
ATOM 539 N N . ARG A 1 78 ? 1.097 12.016 13.328 1 93.94 78 ARG A N 1
ATOM 540 C CA . ARG A 1 78 ? 1.348 11.383 12.039 1 93.94 78 ARG A CA 1
ATOM 541 C C . ARG A 1 78 ? 1.163 9.867 12.133 1 93.94 78 ARG A C 1
ATOM 543 O O . ARG A 1 78 ? 0.513 9.266 11.281 1 93.94 78 ARG A O 1
ATOM 550 N N . SER A 1 79 ? 1.704 9.281 13.133 1 94.62 79 SER A N 1
ATOM 551 C CA . SER A 1 79 ? 1.633 7.836 13.32 1 94.62 79 SER A CA 1
ATOM 552 C C . SER A 1 79 ? 0.194 7.375 13.531 1 94.62 79 SER A C 1
ATOM 554 O O . SER A 1 79 ? -0.258 6.422 12.898 1 94.62 79 SER A O 1
ATOM 556 N N . VAL A 1 80 ? -0.433 8.078 14.344 1 97.12 80 VAL A N 1
ATOM 557 C CA . VAL A 1 80 ? -1.832 7.754 14.609 1 97.12 80 VAL A CA 1
ATOM 558 C C . VAL A 1 80 ? -2.65 7.898 13.328 1 97.12 80 VAL A C 1
ATOM 560 O O . VAL A 1 80 ? -3.42 7.004 12.977 1 97.12 80 VAL A O 1
ATOM 563 N N . GLY A 1 81 ? -2.457 8.977 12.656 1 98 81 GLY A N 1
ATOM 564 C CA . GLY A 1 81 ? -3.178 9.211 11.414 1 98 81 GLY A CA 1
ATOM 565 C C . GLY A 1 81 ? -2.945 8.125 10.383 1 98 81 GLY A C 1
ATOM 566 O O . GLY A 1 81 ? -3.893 7.652 9.75 1 98 81 GLY A O 1
ATOM 567 N N . SER A 1 82 ? -1.735 7.754 10.281 1 96.75 82 SER A N 1
ATOM 568 C CA . SER A 1 82 ? -1.382 6.73 9.297 1 96.75 82 SER A CA 1
ATOM 569 C C . SER A 1 82 ? -2.092 5.414 9.594 1 96.75 82 SER A C 1
ATOM 571 O O . SER A 1 82 ? -2.686 4.809 8.703 1 96.75 82 SER A O 1
ATOM 573 N N . LEU A 1 83 ? -2.086 5.012 10.82 1 97.12 83 LEU A N 1
ATOM 574 C CA . LEU A 1 83 ? -2.654 3.729 11.219 1 97.12 83 LEU A CA 1
ATOM 575 C C . LEU A 1 83 ? -4.18 3.762 11.141 1 97.12 83 LEU A C 1
ATOM 577 O O . LEU A 1 83 ? -4.801 2.814 10.656 1 97.12 83 LEU A O 1
ATOM 581 N N . VAL A 1 84 ? -4.723 4.859 11.539 1 98.12 84 VAL A N 1
ATOM 582 C CA . VAL A 1 84 ? -6.176 4.996 11.508 1 98.12 84 VAL A CA 1
ATOM 583 C C . VAL A 1 84 ? -6.664 5.059 10.062 1 98.12 84 VAL A C 1
ATOM 585 O O . VAL A 1 84 ? -7.68 4.453 9.719 1 98.12 84 VAL A O 1
ATOM 588 N N . GLY A 1 85 ? -5.973 5.824 9.266 1 97.94 85 GLY A N 1
ATOM 589 C CA . GLY A 1 85 ? -6.328 5.918 7.855 1 97.94 85 GLY A CA 1
ATOM 590 C C . GLY A 1 85 ? -6.273 4.586 7.133 1 97.94 85 GLY A C 1
ATOM 591 O O . GLY A 1 85 ? -7.23 4.199 6.461 1 97.94 85 GLY A O 1
ATOM 592 N N . ARG A 1 86 ? -5.273 3.871 7.379 1 95.12 86 ARG A N 1
ATOM 593 C CA . ARG A 1 86 ? -4.996 2.639 6.648 1 95.12 86 ARG A CA 1
ATOM 594 C C . ARG A 1 86 ? -5.934 1.52 7.082 1 95.12 86 ARG A C 1
ATOM 596 O O . ARG A 1 86 ? -6.453 0.776 6.25 1 95.12 86 ARG A O 1
ATOM 603 N N . TYR A 1 87 ? -6.207 1.434 8.367 1 96.06 87 TYR A N 1
ATOM 604 C CA . TYR A 1 87 ? -6.797 0.187 8.844 1 96.06 87 TYR A CA 1
ATOM 605 C C . TYR A 1 87 ? -8.242 0.399 9.281 1 96.06 87 TYR A C 1
ATOM 607 O O . TYR A 1 87 ? -9.008 -0.562 9.414 1 96.06 87 TYR A O 1
ATOM 615 N N . PHE A 1 88 ? -8.617 1.655 9.578 1 98 88 PHE A N 1
ATOM 616 C CA . PHE A 1 88 ? -9.977 1.834 10.055 1 98 88 PHE A CA 1
ATOM 617 C C . PHE A 1 88 ? -10.789 2.68 9.086 1 98 88 PHE A C 1
ATOM 619 O O . PHE A 1 88 ? -11.852 2.258 8.625 1 98 88 PHE A O 1
ATOM 626 N N . LEU A 1 89 ? -10.242 3.895 8.766 1 98.38 89 LEU A N 1
ATOM 627 C CA . LEU A 1 89 ? -10.992 4.785 7.891 1 98.38 89 LEU A CA 1
ATOM 628 C C . LEU A 1 89 ? -11.203 4.148 6.52 1 98.38 89 LEU A C 1
ATOM 630 O O . LEU A 1 89 ? -12.195 4.426 5.844 1 98.38 89 LEU A O 1
ATOM 634 N N . SER A 1 90 ? -10.336 3.275 6.18 1 96 90 SER A N 1
ATOM 635 C CA . SER A 1 90 ? -10.43 2.576 4.902 1 96 90 SER A CA 1
ATOM 636 C C . SER A 1 90 ? -11.656 1.667 4.859 1 96 90 SER A C 1
ATOM 638 O O . SER A 1 90 ? -12.031 1.183 3.791 1 96 90 SER A O 1
ATOM 640 N N . GLN A 1 91 ? -12.289 1.416 5.945 1 96.19 91 GLN A N 1
ATOM 641 C CA . GLN A 1 91 ? -13.477 0.572 6.004 1 96.19 91 GLN A CA 1
ATOM 642 C C . GLN A 1 91 ? -14.703 1.312 5.48 1 96.19 91 GLN A C 1
ATOM 644 O O . GLN A 1 91 ? -15.766 0.714 5.297 1 96.19 91 GLN A O 1
ATOM 649 N N . PHE A 1 92 ? -14.516 2.592 5.211 1 97.62 92 PHE A N 1
ATOM 650 C CA . PHE A 1 92 ? -15.602 3.418 4.695 1 97.62 92 PHE A CA 1
ATOM 651 C C . PHE A 1 92 ? -15.312 3.867 3.27 1 97.62 92 PHE A C 1
ATOM 653 O O . PHE A 1 92 ? -14.172 4.211 2.941 1 97.62 92 PHE A O 1
ATOM 660 N N . PRO A 1 93 ? -16.328 3.84 2.402 1 96.69 93 PRO A N 1
ATOM 661 C CA . PRO A 1 93 ? -16.094 4.195 1.002 1 96.69 93 PRO A CA 1
ATOM 662 C C . PRO A 1 93 ? -15.695 5.656 0.822 1 96.69 93 PRO A C 1
ATOM 664 O O . PRO A 1 93 ? -14.961 5.992 -0.115 1 96.69 93 PRO A O 1
ATOM 667 N N . THR A 1 94 ? -16.266 6.539 1.653 1 97.81 94 THR A N 1
ATOM 668 C CA . THR A 1 94 ? -15.93 7.957 1.638 1 97.81 94 THR A CA 1
ATOM 669 C C . THR A 1 94 ? -15.719 8.484 3.057 1 97.81 94 THR A C 1
ATOM 671 O O . THR A 1 94 ? -16.484 8.164 3.963 1 97.81 94 THR A O 1
ATOM 674 N N . VAL A 1 95 ? -14.641 9.242 3.176 1 98.44 95 VAL A N 1
ATOM 675 C CA . VAL A 1 95 ? -14.297 9.75 4.504 1 98.44 95 VAL A CA 1
ATOM 676 C C . VAL A 1 95 ? -13.992 11.242 4.426 1 98.44 95 VAL A C 1
ATOM 678 O O . VAL A 1 95 ? -13.203 11.68 3.59 1 98.44 95 VAL A O 1
ATOM 681 N N . ALA A 1 96 ? -14.633 12 5.234 1 98.5 96 ALA A N 1
ATOM 682 C CA . ALA A 1 96 ? -14.234 13.391 5.465 1 98.5 96 ALA A CA 1
ATOM 683 C C . ALA A 1 96 ? -13.438 13.523 6.758 1 98.5 96 ALA A C 1
ATOM 685 O O . ALA A 1 96 ? -13.844 13.016 7.805 1 98.5 96 ALA A O 1
ATOM 686 N N . VAL A 1 97 ? -12.312 14.141 6.652 1 98.44 97 VAL A N 1
ATOM 687 C CA . VAL A 1 97 ? -11.531 14.43 7.848 1 98.44 97 VAL A CA 1
ATOM 688 C C . VAL A 1 97 ? -11.664 15.906 8.211 1 98.44 97 VAL A C 1
ATOM 690 O O . VAL A 1 97 ? -11.086 16.766 7.539 1 98.44 97 VAL A O 1
ATOM 693 N N . ALA A 1 98 ? -12.414 16.141 9.219 1 98.06 98 ALA A N 1
ATOM 694 C CA . ALA A 1 98 ? -12.609 17.5 9.703 1 98.06 98 ALA A CA 1
ATOM 695 C C . ALA A 1 98 ? -11.539 17.875 10.727 1 98.06 98 ALA A C 1
ATOM 697 O O . ALA A 1 98 ? -11.383 17.203 11.742 1 98.06 98 ALA A O 1
ATOM 698 N N . THR A 1 99 ? -10.867 18.891 10.43 1 96.19 99 THR A N 1
ATOM 699 C CA . THR A 1 99 ? -9.727 19.219 11.281 1 96.19 99 THR A CA 1
ATOM 700 C C . THR A 1 99 ? -9.664 20.719 11.562 1 96.19 99 THR A C 1
ATOM 702 O O . THR A 1 99 ? -10.219 21.516 10.805 1 96.19 99 THR A O 1
ATOM 705 N N . GLN A 1 100 ? -9.133 21.078 12.68 1 94.38 100 GLN A N 1
ATOM 706 C CA . GLN A 1 100 ? -8.812 22.469 12.977 1 94.38 100 GLN A CA 1
ATOM 707 C C . GLN A 1 100 ? -7.512 22.891 12.297 1 94.38 100 GLN A C 1
ATOM 709 O O . GLN A 1 100 ? -6.645 22.062 12.031 1 94.38 100 GLN A O 1
ATOM 714 N N . PRO A 1 101 ? -7.406 24.172 12 1 91.56 101 PRO A N 1
ATOM 715 C CA . PRO A 1 101 ? -6.238 24.641 11.258 1 91.56 101 PRO A CA 1
ATOM 716 C C . PRO A 1 101 ? -5.016 24.844 12.141 1 91.56 101 PRO A C 1
ATOM 718 O O . PRO A 1 101 ? -4.531 25.969 12.289 1 91.56 101 PRO A O 1
ATOM 721 N N . ASN A 1 102 ? -4.484 23.859 12.734 1 92.44 102 ASN A N 1
ATOM 722 C CA . ASN A 1 102 ? -3.232 23.906 13.484 1 92.44 102 ASN A CA 1
ATOM 723 C C . ASN A 1 102 ? -2.301 22.766 13.086 1 92.44 102 ASN A C 1
ATOM 725 O O . ASN A 1 102 ? -2.684 21.891 12.305 1 92.44 102 ASN A O 1
ATOM 729 N N . VAL A 1 103 ? -1.133 22.781 13.539 1 92.62 103 VAL A N 1
ATOM 730 C CA . VAL A 1 103 ? -0.054 21.922 13.055 1 92.62 103 VAL A CA 1
ATOM 731 C C . VAL A 1 103 ? -0.363 20.469 13.398 1 92.62 103 VAL A C 1
ATOM 733 O O . VAL A 1 103 ? -0.266 19.594 12.531 1 92.62 103 VAL A O 1
ATOM 736 N N . LEU A 1 104 ? -0.731 20.203 14.609 1 95.25 104 LEU A N 1
ATOM 737 C CA . LEU A 1 104 ? -0.932 18.844 15.07 1 95.25 104 LEU A CA 1
ATOM 738 C C . LEU A 1 104 ? -2.146 18.203 14.398 1 95.25 104 LEU A C 1
ATOM 740 O O . LEU A 1 104 ? -2.09 17.062 13.945 1 95.25 104 LEU A O 1
ATOM 744 N N . CYS A 1 105 ? -3.205 18.953 14.242 1 95.75 105 CYS A N 1
ATOM 745 C CA . CYS A 1 105 ? -4.402 18.453 13.578 1 95.75 105 CYS A CA 1
ATOM 746 C C . CYS A 1 105 ? -4.145 18.219 12.094 1 95.75 105 CYS A C 1
ATOM 748 O O . CYS A 1 105 ? -4.641 17.25 11.516 1 95.75 105 CYS A O 1
ATOM 750 N N . SER A 1 106 ? -3.406 19.125 11.578 1 94.12 106 SER A N 1
ATOM 751 C CA . SER A 1 106 ? -3.064 18.984 10.172 1 94.12 106 SER A CA 1
ATOM 752 C C . SER A 1 106 ? -2.219 17.734 9.938 1 94.12 106 SER A C 1
ATOM 754 O O . SER A 1 106 ? -2.402 17.031 8.938 1 94.12 106 SER A O 1
ATOM 756 N N . ALA A 1 107 ? -1.295 17.484 10.812 1 96 107 ALA A N 1
ATOM 757 C CA . ALA A 1 107 ? -0.474 16.281 10.719 1 96 107 ALA A CA 1
ATOM 758 C C . ALA A 1 107 ? -1.333 15.023 10.797 1 96 107 ALA A C 1
ATOM 760 O O . ALA A 1 107 ? -1.183 14.109 9.977 1 96 107 ALA A O 1
ATOM 761 N N . LEU A 1 108 ? -2.203 15.023 11.711 1 97.62 108 LEU A N 1
ATOM 762 C CA . LEU A 1 108 ? -3.104 13.891 11.898 1 97.62 108 LEU A CA 1
ATOM 763 C C . LEU A 1 108 ? -3.979 13.68 10.672 1 97.62 108 LEU A C 1
ATOM 765 O O . LEU A 1 108 ? -4.07 12.562 10.148 1 97.62 108 LEU A O 1
ATOM 769 N N . ALA A 1 109 ? -4.57 14.742 10.227 1 98 109 ALA A N 1
ATOM 770 C CA . ALA A 1 109 ? -5.508 14.68 9.109 1 98 109 ALA A CA 1
ATOM 771 C C . ALA A 1 109 ? -4.797 14.273 7.816 1 98 109 ALA A C 1
ATOM 773 O O . ALA A 1 109 ? -5.27 13.398 7.09 1 98 109 ALA A O 1
ATOM 774 N N . SER A 1 110 ? -3.703 14.898 7.602 1 96.56 110 SER A N 1
ATOM 775 C CA . SER A 1 110 ? -2.986 14.648 6.355 1 96.56 110 SER A CA 1
ATOM 776 C C . SER A 1 110 ? -2.436 13.227 6.312 1 96.56 110 SER A C 1
ATOM 778 O O . SER A 1 110 ? -2.479 12.57 5.273 1 96.56 110 SER A O 1
ATOM 780 N N . ALA A 1 111 ? -1.96 12.789 7.434 1 97.69 111 ALA A N 1
ATOM 781 C CA . ALA A 1 111 ? -1.459 11.422 7.496 1 97.69 111 ALA A CA 1
ATOM 782 C C . ALA A 1 111 ? -2.586 10.414 7.293 1 97.69 111 ALA A C 1
ATOM 784 O O . ALA A 1 111 ? -2.412 9.414 6.594 1 97.69 111 ALA A O 1
ATOM 785 N N . SER A 1 112 ? -3.699 10.656 7.859 1 98.31 112 SER A N 1
ATOM 786 C CA . SER A 1 112 ? -4.848 9.766 7.715 1 98.31 112 SER A CA 1
ATOM 787 C C . SER A 1 112 ? -5.273 9.641 6.258 1 98.31 112 SER A C 1
ATOM 789 O O . SER A 1 112 ? -5.508 8.539 5.766 1 98.31 112 SER A O 1
ATOM 791 N N . LEU A 1 113 ? -5.312 10.773 5.645 1 97.12 113 LEU A N 1
ATOM 792 C CA . LEU A 1 113 ? -5.77 10.805 4.262 1 97.12 113 LEU A CA 1
ATOM 793 C C . LEU A 1 113 ? -4.73 10.195 3.328 1 97.12 113 LEU A C 1
ATOM 795 O O . LEU A 1 113 ? -5.078 9.492 2.379 1 97.12 113 LEU A O 1
ATOM 799 N N . ALA A 1 114 ? -3.49 10.422 3.648 1 95.56 114 ALA A N 1
ATOM 800 C CA . ALA A 1 114 ? -2.412 9.906 2.811 1 95.56 114 ALA A CA 1
ATOM 801 C C . ALA A 1 114 ? -2.33 8.383 2.895 1 95.56 114 ALA A C 1
ATOM 803 O O . ALA A 1 114 ? -1.855 7.73 1.965 1 95.56 114 ALA A O 1
ATOM 804 N N . ALA A 1 115 ? -2.846 7.887 3.988 1 95.44 115 ALA A N 1
ATOM 805 C CA . ALA A 1 115 ? -2.707 6.453 4.234 1 95.44 115 ALA A CA 1
ATOM 806 C C . ALA A 1 115 ? -3.904 5.684 3.684 1 95.44 115 ALA A C 1
ATOM 808 O O . ALA A 1 115 ? -3.92 4.449 3.701 1 95.44 115 ALA A O 1
ATOM 809 N N . LEU A 1 116 ? -4.883 6.402 3.152 1 94.31 116 LEU A N 1
ATOM 810 C CA . LEU A 1 116 ? -6.051 5.734 2.586 1 94.31 116 LEU A CA 1
ATOM 811 C C . LEU A 1 116 ? -5.684 4.984 1.309 1 94.31 116 LEU A C 1
ATOM 813 O O . LEU A 1 116 ? -4.922 5.496 0.484 1 94.31 116 LEU A O 1
ATOM 817 N N . PRO A 1 117 ? -6.238 3.768 1.241 1 89.88 117 PRO A N 1
ATOM 818 C CA . PRO A 1 117 ? -6.07 3.082 -0.043 1 89.88 117 PRO A CA 1
ATOM 819 C C . PRO A 1 117 ? -6.879 3.73 -1.165 1 89.88 117 PRO A C 1
ATOM 821 O O . PRO A 1 117 ? -7.715 4.602 -0.907 1 89.88 117 PRO A O 1
ATOM 824 N N . SER A 1 118 ? -6.664 3.277 -2.369 1 85.44 118 SER A N 1
ATOM 825 C CA . SER A 1 118 ? -7.238 3.92 -3.547 1 85.44 118 SER A CA 1
ATOM 826 C C . SER A 1 118 ? -8.742 3.701 -3.617 1 85.44 118 SER A C 1
ATOM 828 O O . SER A 1 118 ? -9.461 4.484 -4.238 1 85.44 118 SER A O 1
ATOM 830 N N . TYR A 1 119 ? -9.211 2.666 -2.945 1 90.19 119 TYR A N 1
ATOM 831 C CA . TYR A 1 119 ? -10.625 2.35 -3.07 1 90.19 119 TYR A CA 1
ATOM 832 C C . TYR A 1 119 ? -11.453 3.156 -2.076 1 90.19 119 TYR A C 1
ATOM 834 O O . TYR A 1 119 ? -12.688 3.146 -2.131 1 90.19 119 TYR A O 1
ATOM 842 N N . SER A 1 120 ? -10.812 3.82 -1.169 1 93.94 120 SER A N 1
ATOM 843 C CA . SER A 1 120 ? -11.477 4.715 -0.229 1 93.94 120 SER A CA 1
ATOM 844 C C . SER A 1 120 ? -11.195 6.176 -0.562 1 93.94 120 SER A C 1
ATOM 846 O O . SER A 1 120 ? -10.039 6.602 -0.592 1 93.94 120 SER A O 1
ATOM 848 N N . ARG A 1 121 ? -12.242 6.895 -0.744 1 93.25 121 ARG A N 1
ATOM 849 C CA . ARG A 1 121 ? -12.07 8.297 -1.091 1 93.25 121 ARG A CA 1
ATOM 850 C C . ARG A 1 121 ? -12.094 9.18 0.156 1 93.25 121 ARG A C 1
ATOM 852 O O . ARG A 1 121 ? -13.07 9.172 0.911 1 93.25 121 ARG A O 1
ATOM 859 N N . GLY A 1 122 ? -11.023 9.844 0.363 1 95.12 122 GLY A N 1
ATOM 860 C CA . GLY A 1 122 ? -10.938 10.758 1.492 1 95.12 122 GLY A CA 1
ATOM 861 C C . GLY A 1 122 ? -10.703 12.195 1.079 1 95.12 122 GLY A C 1
ATOM 862 O O . GLY A 1 122 ? -10.102 12.453 0.035 1 95.12 122 GLY A O 1
ATOM 863 N N . TYR A 1 123 ? -11.203 13.078 1.888 1 94.5 123 TYR A N 1
ATOM 864 C CA . TYR A 1 123 ? -10.93 14.484 1.623 1 94.5 123 TYR A CA 1
ATOM 865 C C . TYR A 1 123 ? -10.914 15.289 2.916 1 94.5 123 TYR A C 1
ATOM 867 O O . TYR A 1 123 ? -11.461 14.852 3.934 1 94.5 123 TYR A O 1
ATOM 875 N N . LEU A 1 124 ? -10.305 16.391 2.816 1 96.06 124 LEU A N 1
ATOM 876 C CA . LEU A 1 124 ? -10.086 17.25 3.979 1 96.06 124 LEU A CA 1
ATOM 877 C C . LEU A 1 124 ? -11.203 18.281 4.102 1 96.06 124 LEU A C 1
ATOM 879 O O . LEU A 1 124 ? -11.641 18.859 3.102 1 96.06 124 LEU A O 1
ATOM 883 N N . VAL A 1 125 ? -11.617 18.453 5.32 1 96.81 125 VAL A N 1
ATOM 884 C CA . VAL A 1 125 ? -12.508 19.562 5.68 1 96.81 125 VAL A CA 1
ATOM 885 C C . VAL A 1 125 ? -11.852 20.422 6.758 1 96.81 125 VAL A C 1
ATOM 887 O O . VAL A 1 125 ? -11.648 19.969 7.887 1 96.81 125 VAL A O 1
ATOM 890 N N . LEU A 1 126 ? -11.531 21.625 6.387 1 95.25 126 LEU A N 1
ATOM 891 C CA . LEU A 1 126 ? -10.984 22.562 7.363 1 95.25 126 LEU A CA 1
ATOM 892 C C . LEU A 1 126 ? -12.102 23.266 8.117 1 95.25 126 LEU A C 1
ATOM 894 O O . LEU A 1 126 ? -12.938 23.953 7.512 1 95.25 126 LEU A O 1
ATOM 898 N N . TYR A 1 127 ? -12.039 23.047 9.398 1 95.81 127 TYR A N 1
ATOM 899 C CA . TYR A 1 127 ? -13.078 23.656 10.219 1 95.81 127 TYR A CA 1
ATOM 900 C C . TYR A 1 127 ? -12.922 25.172 10.258 1 95.81 127 TYR A C 1
ATOM 902 O O . TYR A 1 127 ? -11.828 25.688 10.484 1 95.81 127 TYR A O 1
ATOM 910 N N . ASN A 1 128 ? -14.031 25.75 9.945 1 92.56 128 ASN A N 1
ATOM 911 C CA . ASN A 1 128 ? -14.148 27.203 10.039 1 92.56 128 ASN A CA 1
ATOM 912 C C . ASN A 1 128 ? -15.078 27.625 11.18 1 92.56 128 ASN A C 1
ATOM 914 O O . ASN A 1 128 ? -16.297 27.469 11.07 1 92.56 128 ASN A O 1
ATOM 918 N N . ALA A 1 129 ? -14.531 28.219 12.18 1 91.94 129 ALA A N 1
ATOM 919 C CA . ALA A 1 129 ? -15.289 28.562 13.383 1 91.94 129 ALA A CA 1
ATOM 920 C C . ALA A 1 129 ? -16.344 29.625 13.086 1 91.94 129 ALA A C 1
ATOM 922 O O . ALA A 1 129 ? -17.359 29.703 13.773 1 91.94 129 ALA A O 1
ATOM 923 N N . THR A 1 130 ? -16.062 30.453 12.047 1 92.44 130 THR A N 1
ATOM 924 C CA . THR A 1 130 ? -17 31.531 11.711 1 92.44 130 THR A CA 1
ATOM 925 C C . THR A 1 130 ? -18.125 31.016 10.812 1 92.44 130 THR A C 1
ATOM 927 O O . THR A 1 130 ? -19.141 31.688 10.648 1 92.44 130 THR A O 1
ATOM 930 N N . SER A 1 131 ? -17.922 29.844 10.281 1 93.69 131 SER A N 1
ATOM 931 C CA . SER A 1 131 ? -18.953 29.266 9.43 1 93.69 131 SER A CA 1
ATOM 932 C C . SER A 1 131 ? -18.984 27.734 9.555 1 93.69 131 SER A C 1
ATOM 934 O O . SER A 1 131 ? -18.672 27.031 8.594 1 93.69 131 SER A O 1
ATOM 936 N N . PRO A 1 132 ? -19.375 27.234 10.648 1 95.94 132 PRO A N 1
ATOM 937 C CA . PRO A 1 132 ? -19.406 25.781 10.836 1 95.94 132 PRO A CA 1
ATOM 938 C C . PRO A 1 132 ? -20.312 25.078 9.828 1 95.94 132 PRO A C 1
ATOM 940 O O . PRO A 1 132 ? -20.062 23.938 9.469 1 95.94 132 PRO A O 1
ATOM 943 N N . GLU A 1 133 ? -21.297 25.75 9.328 1 96.81 133 GLU A N 1
ATOM 944 C CA . GLU A 1 133 ? -22.25 25.156 8.383 1 96.81 133 GLU A CA 1
ATOM 945 C C . GLU A 1 133 ? -21.562 24.812 7.062 1 96.81 133 GLU A C 1
ATOM 947 O O . GLU A 1 133 ? -21.859 23.781 6.453 1 96.81 133 GLU A O 1
ATOM 952 N N . ALA A 1 134 ? -20.672 25.703 6.676 1 95.38 134 ALA A N 1
ATOM 953 C CA . ALA A 1 134 ? -19.938 25.438 5.434 1 95.38 134 ALA A CA 1
ATOM 954 C C . ALA A 1 134 ? -19.062 24.188 5.562 1 95.38 134 ALA A C 1
ATOM 956 O O . ALA A 1 134 ? -19 23.375 4.645 1 95.38 134 ALA A O 1
ATOM 957 N N . SER A 1 135 ? -18.406 24.078 6.676 1 96.56 135 SER A N 1
ATOM 958 C CA . SER A 1 135 ? -17.578 22.891 6.93 1 96.56 135 SER A CA 1
ATOM 959 C C . SER A 1 135 ? -18.422 21.625 7.008 1 96.56 135 SER A C 1
ATOM 961 O O . SER A 1 135 ? -18.062 20.594 6.441 1 96.56 135 SER A O 1
ATOM 963 N N . ALA A 1 136 ? -19.484 21.766 7.668 1 97.88 136 ALA A N 1
ATOM 964 C CA . ALA A 1 136 ? -20.391 20.625 7.836 1 97.88 136 ALA A CA 1
ATOM 965 C C . ALA A 1 136 ? -20.969 20.188 6.496 1 97.88 136 ALA A C 1
ATOM 967 O O . ALA A 1 136 ? -21.109 18.984 6.23 1 97.88 136 ALA A O 1
ATOM 968 N N . ALA A 1 137 ? -21.328 21.125 5.676 1 97.38 137 ALA A N 1
ATOM 969 C CA . ALA A 1 137 ? -21.891 20.828 4.359 1 97.38 137 ALA A CA 1
ATOM 970 C C . ALA A 1 137 ? -20.906 20.047 3.508 1 97.38 137 ALA A C 1
ATOM 972 O O . ALA A 1 137 ? -21.297 19.125 2.779 1 97.38 137 ALA A O 1
ATOM 973 N N . ARG A 1 138 ? -19.688 20.375 3.652 1 96.5 138 ARG A N 1
ATOM 974 C CA . ARG A 1 138 ? -18.656 19.688 2.895 1 96.5 138 ARG A CA 1
ATOM 975 C C . ARG A 1 138 ? -18.484 18.25 3.381 1 96.5 138 ARG A C 1
ATOM 977 O O . ARG A 1 138 ? -18.172 17.344 2.592 1 96.5 138 ARG A O 1
ATOM 984 N N . ALA A 1 139 ? -18.75 18.031 4.637 1 97.94 139 ALA A N 1
ATOM 985 C CA . ALA A 1 139 ? -18.531 16.719 5.238 1 97.94 139 ALA A CA 1
ATOM 986 C C . ALA A 1 139 ? -19.75 15.836 5.098 1 97.94 139 ALA A C 1
ATOM 988 O O . ALA A 1 139 ? -19.672 14.617 5.273 1 97.94 139 ALA A O 1
ATOM 989 N N . ALA A 1 140 ? -20.859 16.375 4.746 1 97.94 140 ALA A N 1
ATOM 990 C CA . ALA A 1 140 ? -22.172 15.742 4.891 1 97.94 140 ALA A CA 1
ATOM 991 C C . ALA A 1 140 ? -22.297 14.523 3.975 1 97.94 140 ALA A C 1
ATOM 993 O O . ALA A 1 140 ? -23.062 13.609 4.262 1 97.94 140 ALA A O 1
ATOM 994 N N . GLY A 1 141 ? -21.562 14.484 2.945 1 96.38 141 GLY A N 1
ATOM 995 C CA . GLY A 1 141 ? -21.719 13.414 1.971 1 96.38 141 GLY A CA 1
ATOM 996 C C . GLY A 1 141 ? -20.875 12.195 2.285 1 96.38 141 GLY A C 1
ATOM 997 O O . GLY A 1 141 ? -20.969 11.172 1.603 1 96.38 141 GLY A O 1
ATOM 998 N N . ALA A 1 142 ? -20.109 12.203 3.352 1 98.19 142 ALA A N 1
ATOM 999 C CA . ALA A 1 142 ? -19.172 11.133 3.656 1 98.19 142 ALA A CA 1
ATOM 1000 C C . ALA A 1 142 ? -19.859 9.992 4.41 1 98.19 142 ALA A C 1
ATOM 1002 O O . ALA A 1 142 ? -20.844 10.219 5.109 1 98.19 142 ALA A O 1
ATOM 1003 N N . ALA A 1 143 ? -19.328 8.789 4.211 1 98.31 143 ALA A N 1
ATOM 1004 C CA . ALA A 1 143 ? -19.812 7.629 4.957 1 98.31 143 ALA A CA 1
ATOM 1005 C C . ALA A 1 143 ? -19.312 7.66 6.398 1 98.31 143 ALA A C 1
ATOM 1007 O O . ALA A 1 143 ? -19.891 7.004 7.273 1 98.31 143 ALA A O 1
ATOM 1008 N N . ALA A 1 144 ? -18.234 8.375 6.609 1 98.75 144 ALA A N 1
ATOM 1009 C CA . ALA A 1 144 ? -17.703 8.609 7.945 1 98.75 144 ALA A CA 1
ATOM 1010 C C . ALA A 1 144 ? -17.016 9.977 8.023 1 98.75 144 ALA A C 1
ATOM 1012 O O . ALA A 1 144 ? -16.422 10.438 7.043 1 98.75 144 ALA A O 1
ATOM 1013 N N . VAL A 1 145 ? -17.109 10.57 9.156 1 98.81 145 VAL A N 1
ATOM 1014 C CA . VAL A 1 145 ? -16.406 11.812 9.422 1 98.81 145 VAL A CA 1
ATOM 1015 C C . VAL A 1 145 ? -15.414 11.609 10.57 1 98.81 145 VAL A C 1
ATOM 1017 O O . VAL A 1 145 ? -15.812 11.258 11.68 1 98.81 145 VAL A O 1
ATOM 1020 N N . PHE A 1 146 ? -14.188 11.758 10.242 1 98.88 146 PHE A N 1
ATOM 1021 C CA . PHE A 1 146 ? -13.156 11.742 11.273 1 98.88 146 PHE A CA 1
ATOM 1022 C C . PHE A 1 146 ? -12.977 13.125 11.883 1 98.88 146 PHE A C 1
ATOM 1024 O O . PHE A 1 146 ? -12.547 14.062 11.195 1 98.88 146 PHE A O 1
ATOM 1031 N N . LEU A 1 147 ? -13.344 13.18 13.102 1 98.69 147 LEU A N 1
ATOM 1032 C CA . LEU A 1 147 ? -13.242 14.43 13.852 1 98.69 147 LEU A CA 1
ATOM 1033 C C . LEU A 1 147 ? -11.852 14.602 14.445 1 98.69 147 LEU A C 1
ATOM 1035 O O . LEU A 1 147 ? -11.641 14.344 15.633 1 98.69 147 LEU A O 1
ATOM 1039 N N . ALA A 1 148 ? -10.992 15.156 13.609 1 97.56 148 ALA A N 1
ATOM 1040 C CA . ALA A 1 148 ? -9.594 15.336 13.984 1 97.56 148 ALA A CA 1
ATOM 1041 C C . ALA A 1 148 ? -9.375 16.672 14.68 1 97.56 148 ALA A C 1
ATOM 1043 O O . ALA A 1 148 ? -8.508 17.453 14.281 1 97.56 148 ALA A O 1
ATOM 1044 N N . PHE A 1 149 ? -10.094 16.906 15.742 1 95.94 149 PHE A N 1
ATOM 1045 C CA . PHE A 1 149 ? -10.023 18.141 16.5 1 95.94 149 PHE A CA 1
ATOM 1046 C C . PHE A 1 149 ? -9.062 18 17.688 1 95.94 149 PHE A C 1
ATOM 1048 O O . PHE A 1 149 ? -8.727 16.891 18.078 1 95.94 149 PHE A O 1
ATOM 1055 N N . GLY A 1 150 ? -8.633 19.172 18.203 1 93.56 150 GLY A N 1
ATOM 1056 C CA . GLY A 1 150 ? -7.703 19.234 19.312 1 93.56 150 GLY A CA 1
ATOM 1057 C C . GLY A 1 150 ? -6.375 19.859 18.953 1 93.56 150 GLY A C 1
ATOM 1058 O O . GLY A 1 150 ? -6.324 21.031 18.531 1 93.56 150 GLY A O 1
ATOM 1059 N N . GLY A 1 151 ? -5.363 18.984 19.016 1 89.94 151 GLY A N 1
ATOM 1060 C CA . GLY A 1 151 ? -4.039 19.516 18.719 1 89.94 151 GLY A CA 1
ATOM 1061 C C . GLY A 1 151 ? -3.584 20.562 19.719 1 89.94 151 GLY A C 1
ATOM 1062 O O . GLY A 1 151 ? -3.611 20.344 20.922 1 89.94 151 GLY A O 1
ATOM 1063 N N . GLU A 1 152 ? -3.34 21.781 19.172 1 91.31 152 GLU A N 1
ATOM 1064 C CA . GLU A 1 152 ? -2.775 22.859 19.984 1 91.31 152 GLU A CA 1
ATOM 1065 C C . GLU A 1 152 ? -3.873 23.656 20.672 1 91.31 152 GLU A C 1
ATOM 1067 O O . GLU A 1 152 ? -3.588 24.5 21.531 1 91.31 152 GLU A O 1
ATOM 1072 N N . GLU A 1 153 ? -5.062 23.359 20.359 1 91.5 153 GLU A N 1
ATOM 1073 C CA . GLU A 1 153 ? -6.168 24.109 20.953 1 91.5 153 GLU A CA 1
ATOM 1074 C C . GLU A 1 153 ? -6.367 23.75 22.422 1 91.5 153 GLU A C 1
ATOM 1076 O O . GLU A 1 153 ? -6.145 22.609 22.828 1 91.5 153 GLU A O 1
ATOM 1081 N N . THR A 1 154 ? -6.84 24.781 23.172 1 93.06 154 THR A N 1
ATOM 1082 C CA . THR A 1 154 ? -7.258 24.484 24.531 1 93.06 154 THR A CA 1
ATOM 1083 C C . THR A 1 154 ? -8.469 23.547 24.531 1 93.06 154 THR A C 1
ATOM 1085 O O . THR A 1 154 ? -9.242 23.547 23.562 1 93.06 154 THR A O 1
ATOM 1088 N N . PRO A 1 155 ? -8.633 22.797 25.562 1 93.94 155 PRO A N 1
ATOM 1089 C CA . PRO A 1 155 ? -9.781 21.891 25.641 1 93.94 155 PRO A CA 1
ATOM 1090 C C . PRO A 1 155 ? -11.109 22.609 25.438 1 93.94 155 PRO A C 1
ATOM 1092 O O . PRO A 1 155 ? -12 22.094 24.75 1 93.94 155 PRO A O 1
ATOM 1095 N N . ALA A 1 156 ? -11.234 23.781 25.984 1 94.75 156 ALA A N 1
ATOM 1096 C CA . ALA A 1 156 ? -12.484 24.547 25.875 1 94.75 156 ALA A CA 1
ATOM 1097 C C . ALA A 1 156 ? -12.781 24.891 24.422 1 94.75 156 ALA A C 1
ATOM 1099 O O . ALA A 1 156 ? -13.922 24.781 23.969 1 94.75 156 ALA A O 1
ATOM 1100 N N . VAL A 1 157 ? -11.75 25.297 23.703 1 95.06 157 VAL A N 1
ATOM 1101 C CA . VAL A 1 157 ? -11.922 25.672 22.297 1 95.06 157 VAL A CA 1
ATOM 1102 C C . VAL A 1 157 ? -12.227 24.438 21.469 1 95.06 157 VAL A C 1
ATOM 1104 O O . VAL A 1 157 ? -13.109 24.453 20.609 1 95.06 157 VAL A O 1
ATOM 1107 N N . ALA A 1 158 ? -11.508 23.359 21.734 1 95.69 158 ALA A N 1
ATOM 1108 C CA . ALA A 1 158 ? -11.742 22.109 21.016 1 95.69 158 ALA A CA 1
ATOM 1109 C C . ALA A 1 158 ? -13.164 21.594 21.266 1 95.69 158 ALA A C 1
ATOM 1111 O O . ALA A 1 158 ? -13.844 21.172 20.328 1 95.69 158 ALA A O 1
ATOM 1112 N N . ASP A 1 159 ? -13.586 21.625 22.469 1 97.06 159 ASP A N 1
ATOM 1113 C CA . ASP A 1 159 ? -14.922 21.188 22.844 1 97.06 159 ASP A CA 1
ATOM 1114 C C . ASP A 1 159 ? -15.992 22 22.109 1 97.06 159 ASP A C 1
ATOM 1116 O O . ASP A 1 159 ? -16.875 21.438 21.469 1 97.06 159 ASP A O 1
ATOM 1120 N N . LYS A 1 160 ? -15.883 23.312 22.188 1 96.75 160 LYS A N 1
ATOM 1121 C CA . LYS A 1 160 ? -16.844 24.188 21.531 1 96.75 160 LYS A CA 1
ATOM 1122 C C . LYS A 1 160 ? -16.859 23.953 20.031 1 96.75 160 LYS A C 1
ATOM 1124 O O . LYS A 1 160 ? -17.938 23.875 19.422 1 96.75 160 LYS A O 1
ATOM 1129 N N . SER A 1 161 ? -15.656 23.906 19.422 1 97 161 SER A N 1
ATOM 1130 C CA . SER A 1 161 ? -15.547 23.703 17.969 1 97 161 SER A CA 1
ATOM 1131 C C . SER A 1 161 ? -16.203 22.391 17.547 1 97 161 SER A C 1
ATOM 1133 O O . SER A 1 161 ? -16.922 22.359 16.547 1 97 161 SER A O 1
ATOM 1135 N N . MET A 1 162 ? -15.992 21.375 18.312 1 97.25 162 MET A N 1
ATOM 1136 C CA . MET A 1 162 ? -16.547 20.062 18 1 97.25 162 MET A CA 1
ATOM 1137 C C . MET A 1 162 ? -18.078 20.094 18.094 1 97.25 162 MET A C 1
ATOM 1139 O O . MET A 1 162 ? -18.766 19.625 17.188 1 97.25 162 MET A O 1
ATOM 1143 N N . ARG A 1 163 ? -18.562 20.641 19.172 1 97.81 163 ARG A N 1
ATOM 1144 C CA . ARG A 1 163 ? -20.016 20.703 19.359 1 97.81 163 ARG A CA 1
ATOM 1145 C C . ARG A 1 163 ? -20.672 21.562 18.281 1 97.81 163 ARG A C 1
ATOM 1147 O O . ARG A 1 163 ? -21.719 21.203 17.734 1 97.81 163 ARG A O 1
ATOM 1154 N N . ASP A 1 164 ? -20.016 22.656 17.906 1 98.12 164 ASP A N 1
ATOM 1155 C CA . ASP A 1 164 ? -20.562 23.531 16.875 1 98.12 164 ASP A CA 1
ATOM 1156 C C . ASP A 1 164 ? -20.547 22.844 15.508 1 98.12 164 ASP A C 1
ATOM 1158 O O . ASP A 1 164 ? -21.5 22.969 14.742 1 98.12 164 ASP A O 1
ATOM 1162 N N . PHE A 1 165 ? -19.516 22.156 15.258 1 98.44 165 PHE A N 1
ATOM 1163 C CA . PHE A 1 165 ? -19.438 21.406 14.008 1 98.44 165 PHE A CA 1
ATOM 1164 C C . PHE A 1 165 ? -20.516 20.328 13.953 1 98.44 165 PHE A C 1
ATOM 1166 O O . PHE A 1 165 ? -21.219 20.188 12.945 1 98.44 165 PHE A O 1
ATOM 1173 N N . LEU A 1 166 ? -20.625 19.594 15.016 1 98.56 166 LEU A N 1
ATOM 1174 C CA . LEU A 1 166 ? -21.609 18.516 15.07 1 98.56 166 LEU A CA 1
ATOM 1175 C C . LEU A 1 166 ? -23.016 19.062 14.961 1 98.56 166 LEU A C 1
ATOM 1177 O O . LEU A 1 166 ? -23.875 18.453 14.32 1 98.56 166 LEU A O 1
ATOM 1181 N N . ALA A 1 167 ? -23.234 20.172 15.594 1 98.31 167 ALA A N 1
ATOM 1182 C CA . ALA A 1 167 ? -24.547 20.812 15.484 1 98.31 167 ALA A CA 1
ATOM 1183 C C . ALA A 1 167 ? -24.859 21.188 14.039 1 98.31 167 ALA A C 1
ATOM 1185 O O . ALA A 1 167 ? -25.984 21 13.578 1 98.31 167 ALA A O 1
ATOM 1186 N N . ALA A 1 168 ? -23.859 21.75 13.375 1 98.5 168 ALA A N 1
ATOM 1187 C CA . ALA A 1 168 ? -24.031 22.078 11.961 1 98.5 168 ALA A CA 1
ATOM 1188 C C . ALA A 1 168 ? -24.25 20.828 11.117 1 98.5 168 ALA A C 1
ATOM 1190 O O . ALA A 1 168 ? -25.078 20.812 10.211 1 98.5 168 ALA A O 1
ATOM 1191 N N . LEU A 1 169 ? -23.516 19.781 11.406 1 98.56 169 LEU A N 1
ATOM 1192 C CA . LEU A 1 169 ? -23.609 18.531 10.664 1 98.56 169 LEU A CA 1
ATOM 1193 C C . LEU A 1 169 ? -24.984 17.891 10.867 1 98.56 169 LEU A C 1
ATOM 1195 O O . LEU A 1 169 ? -25.531 17.297 9.938 1 98.56 169 LEU A O 1
ATOM 1199 N N . ALA A 1 170 ? -25.531 18.016 12.023 1 98.06 170 ALA A N 1
ATOM 1200 C CA . ALA A 1 170 ? -26.828 17.453 12.359 1 98.06 170 ALA A CA 1
ATOM 1201 C C . ALA A 1 170 ? -27.938 18.062 11.516 1 98.06 170 ALA A C 1
ATOM 1203 O O . ALA A 1 170 ? -28.984 17.469 11.32 1 98.06 170 ALA A O 1
ATOM 1204 N N . LYS A 1 171 ? -27.703 19.234 11.047 1 97.38 171 LYS A N 1
ATOM 1205 C CA . LYS A 1 171 ? -28.703 19.938 10.234 1 97.38 171 LYS A CA 1
ATOM 1206 C C . LYS A 1 171 ? -28.641 19.484 8.773 1 97.38 171 LYS A C 1
ATOM 1208 O O . LYS A 1 171 ? -29.484 19.875 7.965 1 97.38 171 LYS A O 1
ATOM 1213 N N . THR A 1 172 ? -27.609 18.703 8.477 1 97.5 172 THR A N 1
ATOM 1214 C CA . THR A 1 172 ? -27.484 18.172 7.125 1 97.5 172 THR A CA 1
ATOM 1215 C C . THR A 1 172 ? -28.125 16.797 7.027 1 97.5 172 THR A C 1
ATOM 1217 O O . THR A 1 172 ? -28.828 16.359 7.945 1 97.5 172 THR A O 1
ATOM 1220 N N . ASN A 1 173 ? -27.938 16.125 5.934 1 95.19 173 ASN A N 1
ATOM 1221 C CA . ASN A 1 173 ? -28.484 14.789 5.727 1 95.19 173 ASN A CA 1
ATOM 1222 C C . ASN A 1 173 ? -27.453 13.711 6.02 1 95.19 173 ASN A C 1
ATOM 1224 O O . ASN A 1 173 ? -27.547 12.602 5.492 1 95.19 173 ASN A O 1
ATOM 1228 N N . PHE A 1 174 ? -26.469 14.133 6.848 1 97.69 174 PHE A N 1
ATOM 1229 C CA . PHE A 1 174 ? -25.422 13.172 7.18 1 97.69 174 PHE A CA 1
ATOM 1230 C C . PHE A 1 174 ? -25.984 12 7.965 1 97.69 174 PHE A C 1
ATOM 1232 O O . PHE A 1 174 ? -26.656 12.188 8.984 1 97.69 174 PHE A O 1
ATOM 1239 N N . THR A 1 175 ? -25.625 10.758 7.492 1 96.19 175 THR A N 1
ATOM 1240 C CA . THR A 1 175 ? -26.125 9.562 8.164 1 96.19 175 THR A CA 1
ATOM 1241 C C . THR A 1 175 ? -24.984 8.602 8.477 1 96.19 175 THR A C 1
ATOM 1243 O O . THR A 1 175 ? -25.203 7.461 8.875 1 96.19 175 THR A O 1
ATOM 1246 N N . GLY A 1 176 ? -23.75 9.023 8.289 1 97.81 176 GLY A N 1
ATOM 1247 C CA . GLY A 1 176 ? -22.609 8.141 8.422 1 97.81 176 GLY A CA 1
ATOM 1248 C C . GLY A 1 176 ? -22.109 8.008 9.844 1 97.81 176 GLY A C 1
ATOM 1249 O O . GLY A 1 176 ? -22.812 8.375 10.789 1 97.81 176 GLY A O 1
ATOM 1250 N N . ALA A 1 177 ? -20.938 7.445 9.984 1 98.56 177 ALA A N 1
ATOM 1251 C CA . ALA A 1 177 ? -20.312 7.211 11.289 1 98.56 177 ALA A CA 1
ATOM 1252 C C . ALA A 1 177 ? -19.469 8.414 11.711 1 98.56 177 ALA A C 1
ATOM 1254 O O . ALA A 1 177 ? -19.016 9.188 10.867 1 98.56 177 ALA A O 1
ATOM 1255 N N . LEU A 1 178 ? -19.344 8.547 13.016 1 98.69 178 LEU A N 1
ATOM 1256 C CA . LEU A 1 178 ? -18.438 9.539 13.594 1 98.69 178 LEU A CA 1
ATOM 1257 C C . LEU A 1 178 ? -17.203 8.867 14.18 1 98.69 178 LEU A C 1
ATOM 1259 O O . LEU A 1 178 ? -17.328 7.902 14.945 1 98.69 178 LEU A O 1
ATOM 1263 N N . VAL A 1 179 ? -16.078 9.328 13.781 1 98.88 179 VAL A N 1
ATOM 1264 C CA . VAL A 1 179 ? -14.797 8.875 14.336 1 98.88 179 VAL A CA 1
ATOM 1265 C C . VAL A 1 179 ? -14.117 10.031 15.07 1 98.88 179 VAL A C 1
ATOM 1267 O O . VAL A 1 179 ? -13.789 11.047 14.461 1 98.88 179 VAL A O 1
ATOM 1270 N N . VAL A 1 180 ? -13.883 9.844 16.312 1 98.69 180 VAL A N 1
ATOM 1271 C CA . VAL A 1 180 ? -13.453 10.953 17.156 1 98.69 180 VAL A CA 1
ATOM 1272 C C . VAL A 1 180 ? -12 10.742 17.578 1 98.69 180 VAL A C 1
ATOM 1274 O O . VAL A 1 180 ? -11.656 9.711 18.156 1 98.69 180 VAL A O 1
ATOM 1277 N N . ASN A 1 181 ? -11.203 11.734 17.281 1 98.12 181 ASN A N 1
ATOM 1278 C CA . ASN A 1 181 ? -9.828 11.727 17.766 1 98.12 181 ASN A CA 1
ATOM 1279 C C . ASN A 1 181 ? -9.773 11.711 19.297 1 98.12 181 ASN A C 1
ATOM 1281 O O . ASN A 1 181 ? -10.578 12.359 19.969 1 98.12 181 ASN A O 1
ATOM 1285 N N . GLY A 1 182 ? -8.844 11 19.828 1 96.94 182 GLY A N 1
ATOM 1286 C CA . GLY A 1 182 ? -8.719 10.859 21.266 1 96.94 182 GLY A CA 1
ATOM 1287 C C . GLY A 1 182 ? -8.641 12.188 22 1 96.94 182 GLY A C 1
ATOM 1288 O O . GLY A 1 182 ? -9.258 12.367 23.047 1 96.94 182 GLY A O 1
ATOM 1289 N N . ARG A 1 183 ? -7.906 13.094 21.469 1 94.81 183 ARG A N 1
ATOM 1290 C CA . ARG A 1 183 ? -7.766 14.406 22.094 1 94.81 183 ARG A CA 1
ATOM 1291 C C . ARG A 1 183 ? -9.094 15.148 22.125 1 94.81 183 ARG A C 1
ATOM 1293 O O . ARG A 1 183 ? -9.422 15.812 23.109 1 94.81 183 ARG A O 1
ATOM 1300 N N . ALA A 1 184 ? -9.781 15.047 21.062 1 96.12 184 ALA A N 1
ATOM 1301 C CA . ALA A 1 184 ? -11.109 15.656 21.016 1 96.12 184 ALA A CA 1
ATOM 1302 C C . ALA A 1 184 ? -12.062 14.992 22 1 96.12 184 ALA A C 1
ATOM 1304 O O . ALA A 1 184 ? -12.852 15.664 22.656 1 96.12 184 ALA A O 1
ATOM 1305 N N . PHE A 1 185 ? -11.992 13.734 22.062 1 97.25 185 PHE A N 1
ATOM 1306 C CA . PHE A 1 185 ? -12.797 12.969 23 1 97.25 185 PHE A CA 1
ATOM 1307 C C . PHE A 1 185 ? -12.539 13.43 24.438 1 97.25 185 PHE A C 1
ATOM 1309 O O . PHE A 1 185 ? -13.477 13.664 25.188 1 97.25 185 PHE A O 1
ATOM 1316 N N . ALA A 1 186 ? -11.289 13.57 24.75 1 95.56 186 ALA A N 1
ATOM 1317 C CA . ALA A 1 186 ? -10.898 14.023 26.078 1 95.56 186 ALA A CA 1
ATOM 1318 C C . ALA A 1 186 ? -11.352 15.461 26.328 1 95.56 186 ALA A C 1
ATOM 1320 O O . ALA A 1 186 ? -11.828 15.797 27.406 1 95.56 186 ALA A O 1
ATOM 1321 N N . ALA A 1 187 ? -11.242 16.266 25.297 1 95.06 187 ALA A N 1
ATOM 1322 C CA . ALA A 1 187 ? -11.594 17.672 25.422 1 95.06 187 ALA A CA 1
ATOM 1323 C C . ALA A 1 187 ? -13.086 17.844 25.703 1 95.06 187 ALA A C 1
ATOM 1325 O O . ALA A 1 187 ? -13.508 18.844 26.281 1 95.06 187 ALA A O 1
ATOM 1326 N N . THR A 1 188 ? -13.836 16.875 25.281 1 95.88 188 THR A N 1
ATOM 1327 C CA . THR A 1 188 ? -15.273 16.922 25.484 1 95.88 188 THR A CA 1
ATOM 1328 C C . THR A 1 188 ? -15.672 16.109 26.719 1 95.88 188 THR A C 1
ATOM 1330 O O . THR A 1 188 ? -16.766 15.547 26.781 1 95.88 188 THR A O 1
ATOM 1333 N N . ASP A 1 189 ? -14.844 15.961 27.609 1 95.69 189 ASP A N 1
ATOM 1334 C CA . ASP A 1 189 ? -15.086 15.195 28.828 1 95.69 189 ASP A CA 1
ATOM 1335 C C . ASP A 1 189 ? -15.625 13.805 28.5 1 95.69 189 ASP A C 1
ATOM 1337 O O . ASP A 1 189 ? -16.703 13.422 28.984 1 95.69 189 ASP A O 1
ATOM 1341 N N . SER A 1 190 ? -14.844 13.156 27.719 1 95.75 190 SER A N 1
ATOM 1342 C CA . SER A 1 190 ? -15.195 11.812 27.266 1 95.75 190 SER A CA 1
ATOM 1343 C C . SER A 1 190 ? -16.562 11.797 26.578 1 95.75 190 SER A C 1
ATOM 1345 O O . SER A 1 190 ? -17.406 10.945 26.875 1 95.75 190 SER A O 1
ATOM 1347 N N . PHE A 1 191 ? -16.797 12.828 25.812 1 95.69 191 PHE A N 1
ATOM 1348 C CA . PHE A 1 191 ? -17.922 12.961 24.906 1 95.69 191 PHE A CA 1
ATOM 1349 C C . PHE A 1 191 ? -19.203 13.328 25.672 1 95.69 191 PHE A C 1
ATOM 1351 O O . PHE A 1 191 ? -20.281 13.398 25.078 1 95.69 191 PHE A O 1
ATOM 1358 N N . LYS A 1 192 ? -19.141 13.664 26.953 1 95.56 192 LYS A N 1
ATOM 1359 C CA . LYS A 1 192 ? -20.312 14 27.766 1 95.56 192 LYS A CA 1
ATOM 1360 C C . LYS A 1 192 ? -20.906 15.336 27.328 1 95.56 192 LYS A C 1
ATOM 1362 O O . LYS A 1 192 ? -22.125 15.492 27.281 1 95.56 192 LYS A O 1
ATOM 1367 N N . THR A 1 193 ? -20 16.297 27.062 1 97 193 THR A N 1
ATOM 1368 C CA . THR A 1 193 ? -20.516 17.594 26.672 1 97 193 THR A CA 1
ATOM 1369 C C . THR A 1 193 ? -21.297 17.5 25.375 1 97 193 THR A C 1
ATOM 1371 O O . THR A 1 193 ? -22.281 18.234 25.172 1 97 193 THR A O 1
ATOM 1374 N N . VAL A 1 194 ? -20.891 16.609 24.531 1 97.06 194 VAL A N 1
ATOM 1375 C CA . VAL A 1 194 ? -21.578 16.375 23.281 1 97.06 194 VAL A CA 1
ATOM 1376 C C . VAL A 1 194 ? -22.938 15.711 23.547 1 97.06 194 VAL A C 1
ATOM 1378 O O . VAL A 1 194 ? -23.953 16.141 23.016 1 97.06 194 VAL A O 1
ATOM 1381 N N . LEU A 1 195 ? -22.969 14.75 24.391 1 95.81 195 LEU A N 1
ATOM 1382 C CA . LEU A 1 195 ? -24.156 13.969 24.672 1 95.81 195 LEU A CA 1
ATOM 1383 C C . LEU A 1 195 ? -25.172 14.781 25.484 1 95.81 195 LEU A C 1
ATOM 1385 O O . LEU A 1 195 ? -26.359 14.445 25.531 1 95.81 195 LEU A O 1
ATOM 1389 N N . ASN A 1 196 ? -24.719 15.805 26.062 1 95.62 196 ASN A N 1
ATOM 1390 C CA . ASN A 1 196 ? -25.594 16.656 26.875 1 95.62 196 ASN A CA 1
ATOM 1391 C C . ASN A 1 196 ? -26.031 17.891 26.094 1 95.62 196 ASN A C 1
ATOM 1393 O O . ASN A 1 196 ? -26.859 18.672 26.578 1 95.62 196 ASN A O 1
ATOM 1397 N N . ASP A 1 197 ? -25.406 18.109 24.984 1 96.56 197 ASP A N 1
ATOM 1398 C CA . ASP A 1 197 ? -25.812 19.25 24.156 1 96.56 197 ASP A CA 1
ATOM 1399 C C . ASP A 1 197 ? -27.141 18.969 23.453 1 96.56 197 ASP A C 1
ATOM 1401 O O . ASP A 1 197 ? -27.219 18.094 22.578 1 96.56 197 ASP A O 1
ATOM 1405 N N . THR A 1 198 ? -28.141 19.719 23.703 1 95.56 198 THR A N 1
ATOM 1406 C CA . THR A 1 198 ? -29.5 19.469 23.234 1 95.56 198 THR A CA 1
ATOM 1407 C C . THR A 1 198 ? -29.594 19.625 21.719 1 95.56 198 THR A C 1
ATOM 1409 O O . THR A 1 198 ? -30.5 19.094 21.094 1 95.56 198 THR A O 1
ATOM 1412 N N . ARG A 1 199 ? -28.766 20.281 21.094 1 93.25 199 ARG A N 1
ATOM 1413 C CA . ARG A 1 199 ? -28.766 20.484 19.641 1 93.25 199 ARG A CA 1
ATOM 1414 C C . ARG A 1 199 ? -28.422 19.188 18.922 1 93.25 199 ARG A C 1
ATOM 1416 O O . ARG A 1 199 ? -28.828 19 17.766 1 93.25 199 ARG A O 1
ATOM 1423 N N . ILE A 1 200 ? -27.641 18.281 19.609 1 95.69 200 ILE A N 1
ATOM 1424 C CA . ILE A 1 200 ? -27.047 17.203 18.812 1 95.69 200 ILE A CA 1
ATOM 1425 C C . ILE A 1 200 ? -27.219 15.867 19.547 1 95.69 200 ILE A C 1
ATOM 1427 O O . ILE A 1 200 ? -27.016 14.805 18.953 1 95.69 200 ILE A O 1
ATOM 1431 N N . SER A 1 201 ? -27.609 15.844 20.766 1 95.19 201 SER A N 1
ATOM 1432 C CA . SER A 1 201 ? -27.641 14.656 21.609 1 95.19 201 SER A CA 1
ATOM 1433 C C . SER A 1 201 ? -28.375 13.508 20.938 1 95.19 201 SER A C 1
ATOM 1435 O O . SER A 1 201 ? -27.812 12.43 20.734 1 95.19 201 SER A O 1
ATOM 1437 N N . SER A 1 202 ? -29.609 13.688 20.562 1 95.38 202 SER A N 1
ATOM 1438 C CA . SER A 1 202 ? -30.406 12.641 19.938 1 95.38 202 SER A CA 1
ATOM 1439 C C . SER A 1 202 ? -29.828 12.203 18.594 1 95.38 202 SER A C 1
ATOM 1441 O O . SER A 1 202 ? -29.844 11.023 18.266 1 95.38 202 SER A O 1
ATOM 1443 N N . TRP A 1 203 ? -29.328 13.172 17.953 1 97 203 TRP A N 1
ATOM 1444 C CA . TRP A 1 203 ? -28.75 12.922 16.625 1 97 203 TRP A CA 1
ATOM 1445 C C . TRP A 1 203 ? -27.5 12.055 16.734 1 97 203 TRP A C 1
ATOM 1447 O O . TRP A 1 203 ? -27.344 11.094 15.977 1 97 203 TRP A O 1
ATOM 1457 N N . VAL A 1 204 ? -26.672 12.297 17.688 1 97.06 204 VAL A N 1
ATOM 1458 C CA . VAL A 1 204 ? -25.422 11.562 17.875 1 97.06 204 VAL A CA 1
ATOM 1459 C C . VAL A 1 204 ? -25.719 10.156 18.391 1 97.06 204 VAL A C 1
ATOM 1461 O O . VAL A 1 204 ? -25.062 9.195 18 1 97.06 204 VAL A O 1
ATOM 1464 N N . LYS A 1 205 ? -26.688 10.008 19.172 1 94.88 205 LYS A N 1
ATOM 1465 C CA . LYS A 1 205 ? -27.031 8.727 19.766 1 94.88 205 LYS A CA 1
ATOM 1466 C C . LYS A 1 205 ? -27.578 7.75 18.719 1 94.88 205 LYS A C 1
ATOM 1468 O O . LYS A 1 205 ? -27.594 6.539 18.953 1 94.88 205 LYS A O 1
ATOM 1473 N N . ALA A 1 206 ? -27.922 8.234 17.594 1 95.19 206 ALA A N 1
ATOM 1474 C CA . ALA A 1 206 ? -28.531 7.414 16.547 1 95.19 206 ALA A CA 1
ATOM 1475 C C . ALA A 1 206 ? -27.469 6.902 15.578 1 95.19 206 ALA A C 1
ATOM 1477 O O . ALA A 1 206 ? -27.797 6.23 14.594 1 95.19 206 ALA A O 1
ATOM 1478 N N . ARG A 1 207 ? -26.312 7.102 15.859 1 95.19 207 ARG A N 1
ATOM 1479 C CA . ARG A 1 207 ? -25.281 6.742 14.883 1 95.19 207 ARG A CA 1
ATOM 1480 C C . ARG A 1 207 ? -24.094 6.066 15.555 1 95.19 207 ARG A C 1
ATOM 1482 O O . ARG A 1 207 ? -23.891 6.207 16.766 1 95.19 207 ARG A O 1
ATOM 1489 N N . PRO A 1 208 ? -23.312 5.297 14.781 1 97.56 208 PRO A N 1
ATOM 1490 C CA . PRO A 1 208 ? -22.094 4.715 15.344 1 97.56 208 PRO A CA 1
ATOM 1491 C C . PRO A 1 208 ? -21.031 5.766 15.648 1 97.56 208 PRO A C 1
ATOM 1493 O O . PRO A 1 208 ? -20.766 6.637 14.82 1 97.56 208 PRO A O 1
ATOM 1496 N N . VAL A 1 209 ? -20.484 5.664 16.844 1 98.56 209 VAL A N 1
ATOM 1497 C CA . VAL A 1 209 ? -19.391 6.551 17.25 1 98.56 209 VAL A CA 1
ATOM 1498 C C . VAL A 1 209 ? -18.172 5.727 17.625 1 98.56 209 VAL A C 1
ATOM 1500 O O . VAL A 1 209 ? -18.266 4.773 18.406 1 98.56 209 VAL A O 1
ATOM 1503 N N . TYR A 1 210 ? -17.078 6.129 17.016 1 98.81 210 TYR A N 1
ATOM 1504 C CA . TYR A 1 210 ? -15.805 5.48 17.297 1 98.81 210 TYR A CA 1
ATOM 1505 C C . TYR A 1 210 ? -14.812 6.473 17.891 1 98.81 210 TYR A C 1
ATOM 1507 O O . TYR A 1 210 ? -14.828 7.66 17.547 1 98.81 210 TYR A O 1
ATOM 1515 N N . VAL A 1 211 ? -13.922 5.945 18.734 1 98.75 211 VAL A N 1
ATOM 1516 C CA . VAL A 1 211 ? -12.93 6.789 19.391 1 98.75 211 VAL A CA 1
ATOM 1517 C C . VAL A 1 211 ? -11.531 6.254 19.094 1 98.75 211 VAL A C 1
ATOM 1519 O O . VAL A 1 211 ? -11.258 5.066 19.281 1 98.75 211 VAL A O 1
ATOM 1522 N N . VAL A 1 212 ? -10.688 7.164 18.641 1 98.62 212 VAL A N 1
ATOM 1523 C CA . VAL A 1 212 ? -9.297 6.832 18.375 1 98.62 212 VAL A CA 1
ATOM 1524 C C . VAL A 1 212 ? -8.438 7.188 19.578 1 98.62 212 VAL A C 1
ATOM 1526 O O . VAL A 1 212 ? -8.414 8.344 20.016 1 98.62 212 VAL A O 1
ATOM 1529 N N . SER A 1 213 ? -7.773 6.238 20.062 1 97.12 213 SER A N 1
ATOM 1530 C CA . SER A 1 213 ? -6.848 6.465 21.156 1 97.12 213 SER A CA 1
ATOM 1531 C C . SER A 1 213 ? -5.48 5.855 20.859 1 97.12 213 SER A C 1
ATOM 1533 O O . SER A 1 213 ? -5.352 4.992 20 1 97.12 213 SER A O 1
ATOM 1535 N N . ALA A 1 214 ? -4.5 6.461 21.516 1 95.94 214 ALA A N 1
ATOM 1536 C CA . ALA A 1 214 ? -3.145 5.953 21.328 1 95.94 214 ALA A CA 1
ATOM 1537 C C . ALA A 1 214 ? -2.383 5.91 22.641 1 95.94 214 ALA A C 1
ATOM 1539 O O . ALA A 1 214 ? -2.576 6.766 23.516 1 95.94 214 ALA A O 1
ATOM 1540 N N . ASN A 1 215 ? -1.621 4.895 22.844 1 92.88 215 ASN A N 1
ATOM 1541 C CA . ASN A 1 215 ? -0.619 4.844 23.906 1 92.88 215 ASN A CA 1
ATOM 1542 C C . ASN A 1 215 ? 0.788 4.676 23.328 1 92.88 215 ASN A C 1
ATOM 1544 O O . ASN A 1 215 ? 1.029 4.977 22.156 1 92.88 215 ASN A O 1
ATOM 1548 N N . ALA A 1 216 ? 1.704 4.324 24.109 1 90.56 216 ALA A N 1
ATOM 1549 C CA . ALA A 1 216 ? 3.104 4.301 23.688 1 90.56 216 ALA A CA 1
ATOM 1550 C C . ALA A 1 216 ? 3.332 3.262 22.594 1 90.56 216 ALA A C 1
ATOM 1552 O O . ALA A 1 216 ? 4.211 3.43 21.75 1 90.56 216 ALA A O 1
ATOM 1553 N N . THR A 1 217 ? 2.428 2.275 22.516 1 92.38 217 THR A N 1
ATOM 1554 C CA . THR A 1 217 ? 2.779 1.159 21.656 1 92.38 217 THR A CA 1
ATOM 1555 C C . THR A 1 217 ? 1.68 0.91 20.625 1 92.38 217 THR A C 1
ATOM 1557 O O . THR A 1 217 ? 1.926 0.304 19.578 1 92.38 217 THR A O 1
ATOM 1560 N N . HIS A 1 218 ? 0.435 1.298 20.984 1 96.38 218 HIS A N 1
ATOM 1561 C CA . HIS A 1 218 ? -0.659 0.907 20.109 1 96.38 218 HIS A CA 1
ATOM 1562 C C . HIS A 1 218 ? -1.599 2.078 19.844 1 96.38 218 HIS A C 1
ATOM 1564 O O . HIS A 1 218 ? -1.704 2.992 20.656 1 96.38 218 HIS A O 1
ATOM 1570 N N . VAL A 1 219 ? -2.162 2.076 18.734 1 97.69 219 VAL A N 1
ATOM 1571 C CA . VAL A 1 219 ? -3.355 2.855 18.422 1 97.69 219 VAL A CA 1
ATOM 1572 C C . VAL A 1 219 ? -4.59 1.957 18.484 1 97.69 219 VAL A C 1
ATOM 1574 O O . VAL A 1 219 ? -4.582 0.842 17.969 1 97.69 219 VAL A O 1
ATOM 1577 N N . THR A 1 220 ? -5.602 2.393 19.141 1 98.25 220 THR A N 1
ATOM 1578 C CA . THR A 1 220 ? -6.832 1.625 19.281 1 98.25 220 THR A CA 1
ATOM 1579 C C . THR A 1 220 ? -8.039 2.441 18.812 1 98.25 220 THR A C 1
ATOM 1581 O O .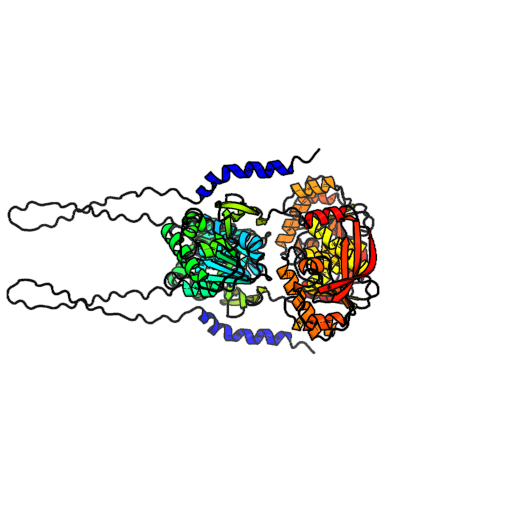 THR A 1 220 ? -8.164 3.619 19.156 1 98.25 220 THR A O 1
ATOM 1584 N N . VAL A 1 221 ? -8.82 1.88 18 1 98.5 221 VAL A N 1
ATOM 1585 C CA . VAL A 1 221 ? -10.133 2.432 17.688 1 98.5 221 VAL A CA 1
ATOM 1586 C C . VAL A 1 221 ? -11.211 1.635 18.422 1 98.5 221 VAL A C 1
ATOM 1588 O O . VAL A 1 221 ? -11.273 0.409 18.297 1 98.5 221 VAL A O 1
ATOM 1591 N N . SER A 1 222 ? -12.078 2.367 19.141 1 98.56 222 SER A N 1
ATOM 1592 C CA . SER A 1 222 ? -13.117 1.721 19.922 1 98.56 222 SER A CA 1
ATOM 1593 C C . SER A 1 222 ? -14.5 2.246 19.547 1 98.56 222 SER A C 1
ATOM 1595 O O . SER A 1 222 ? -14.664 3.43 19.25 1 98.56 222 SER A O 1
ATOM 1597 N N . ARG A 1 223 ? -15.445 1.352 19.609 1 98.5 223 ARG A N 1
ATOM 1598 C CA . ARG A 1 223 ? -16.844 1.773 19.5 1 98.5 223 ARG A CA 1
ATOM 1599 C C . ARG A 1 223 ? -17.344 2.32 20.844 1 98.5 223 ARG A C 1
ATOM 1601 O O . ARG A 1 223 ? -17.141 1.696 21.875 1 98.5 223 ARG A O 1
ATOM 1608 N N . LEU A 1 224 ? -17.906 3.484 20.734 1 98.06 224 LEU A N 1
ATOM 1609 C CA . LEU A 1 224 ? -18.469 4.109 21.922 1 98.06 224 LEU A CA 1
ATOM 1610 C C . LEU A 1 224 ? -19.922 3.699 22.125 1 98.06 224 LEU A C 1
ATOM 1612 O O . LEU A 1 224 ? -20.75 3.855 21.234 1 98.06 224 LEU A O 1
ATOM 1616 N N . ASN A 1 225 ? -20.219 3.115 23.25 1 96.81 225 ASN A N 1
ATOM 1617 C CA . ASN A 1 225 ? -21.609 3.008 23.672 1 96.81 225 ASN A CA 1
ATOM 1618 C C . ASN A 1 225 ? -22.125 4.328 24.25 1 96.81 225 ASN A C 1
ATOM 1620 O O . ASN A 1 225 ? -21.75 4.715 25.359 1 96.81 225 ASN A O 1
ATOM 1624 N N . VAL A 1 226 ? -22.891 4.949 23.562 1 93.88 226 VAL A N 1
ATOM 1625 C CA . VAL A 1 226 ? -23.281 6.32 23.875 1 93.88 226 VAL A CA 1
ATOM 1626 C C . VAL A 1 226 ? -24.172 6.34 25.125 1 93.88 226 VAL A C 1
ATOM 1628 O O . VAL A 1 226 ? -24.375 7.391 25.734 1 93.88 226 VAL A O 1
ATOM 1631 N N . THR A 1 227 ? -24.734 5.289 25.469 1 91.38 227 THR A N 1
ATOM 1632 C CA . THR A 1 227 ? -25.578 5.211 26.656 1 91.38 227 THR A CA 1
ATOM 1633 C C . THR A 1 227 ? -24.734 5.008 27.906 1 91.38 227 THR A C 1
ATOM 1635 O O . THR A 1 227 ? -24.922 5.711 28.906 1 91.38 227 THR A O 1
ATOM 1638 N N . THR A 1 228 ? -23.766 4.152 27.828 1 92.69 228 THR A N 1
ATOM 1639 C CA . THR A 1 228 ? -23.016 3.779 29.016 1 92.69 228 THR A CA 1
ATOM 1640 C C . THR A 1 228 ? -21.672 4.492 29.062 1 92.69 228 THR A C 1
ATOM 1642 O O . THR A 1 228 ? -21.031 4.566 30.109 1 92.69 228 THR A O 1
ATOM 1645 N N . GLY A 1 229 ? -21.234 4.906 27.922 1 92.81 229 GLY A N 1
ATOM 1646 C CA . GLY A 1 229 ? -19.922 5.508 27.844 1 92.81 229 GLY A CA 1
ATOM 1647 C C . GLY A 1 229 ? -18.812 4.484 27.656 1 92.81 229 GLY A C 1
ATOM 1648 O O . GLY A 1 229 ? -17.641 4.848 27.531 1 92.81 229 GLY A O 1
ATOM 1649 N N . ALA A 1 230 ? -19.172 3.279 27.578 1 95.62 230 ALA A N 1
ATOM 1650 C CA . ALA A 1 230 ? -18.188 2.203 27.469 1 95.62 230 ALA A CA 1
ATOM 1651 C C . ALA A 1 230 ? -17.531 2.191 26.094 1 95.62 230 ALA A C 1
ATOM 1653 O O . ALA A 1 230 ? -18.203 2.463 25.078 1 95.62 230 ALA A O 1
ATOM 1654 N N . LEU A 1 231 ? -16.219 1.86 26.078 1 96.94 231 LEU A N 1
ATOM 1655 C CA . LEU A 1 231 ? -15.453 1.739 24.844 1 96.94 231 LEU A CA 1
ATOM 1656 C C . LEU A 1 231 ? -15.125 0.28 24.547 1 96.94 231 LEU A C 1
ATOM 1658 O O . LEU A 1 231 ? -14.547 -0.415 25.391 1 96.94 231 LEU A O 1
ATOM 1662 N N . ALA A 1 232 ? -15.523 -0.202 23.375 1 97.5 232 ALA A N 1
ATOM 1663 C CA . ALA A 1 232 ? -15.188 -1.553 22.922 1 97.5 232 ALA A CA 1
ATOM 1664 C C . ALA A 1 232 ? -14.227 -1.52 21.75 1 97.5 232 ALA A C 1
ATOM 1666 O O . ALA A 1 232 ? -14.586 -1.061 20.656 1 97.5 232 ALA A O 1
ATOM 1667 N N . PRO A 1 233 ? -13.031 -2.023 21.906 1 97.06 233 PRO A N 1
ATOM 1668 C CA . PRO A 1 233 ? -12.055 -1.967 20.812 1 97.06 233 PRO A CA 1
ATOM 1669 C C . PRO A 1 233 ? -12.523 -2.717 19.562 1 97.06 233 PRO A C 1
ATOM 1671 O O . PRO A 1 233 ? -13.078 -3.814 19.672 1 97.06 233 PRO A O 1
ATOM 1674 N N . VAL A 1 234 ? -12.32 -2.152 18.422 1 96.56 234 VAL A N 1
ATOM 1675 C CA . VAL A 1 234 ? -12.672 -2.809 17.172 1 96.56 234 VAL A CA 1
ATOM 1676 C C . VAL A 1 234 ? -11.43 -2.936 16.281 1 96.56 234 VAL A C 1
ATOM 1678 O O . VAL A 1 234 ? -11.422 -3.707 15.328 1 96.56 234 VAL A O 1
ATOM 1681 N N . LEU A 1 235 ? -10.422 -2.172 16.578 1 96.62 235 LEU A N 1
ATOM 1682 C CA . LEU A 1 235 ? -9.148 -2.211 15.867 1 96.62 235 LEU A CA 1
ATOM 1683 C C . LEU A 1 235 ? -7.992 -1.895 16.812 1 96.62 235 LEU A C 1
ATOM 1685 O O . LEU A 1 235 ? -8.086 -0.979 17.641 1 96.62 235 LEU A O 1
ATOM 1689 N N . VAL A 1 236 ? -6.957 -2.602 16.781 1 97 236 VAL A N 1
ATOM 1690 C CA . VAL A 1 236 ? -5.703 -2.338 17.484 1 97 236 VAL A CA 1
ATOM 1691 C C . VAL A 1 236 ? -4.535 -2.445 16.5 1 97 236 VAL A C 1
ATOM 1693 O O . VAL A 1 236 ? -4.434 -3.418 15.758 1 97 236 VAL A O 1
ATOM 1696 N N . ALA A 1 237 ? -3.764 -1.45 16.453 1 96.12 237 ALA A N 1
ATOM 1697 C CA . ALA A 1 237 ? -2.596 -1.445 15.57 1 96.12 237 ALA A CA 1
ATOM 1698 C C . ALA A 1 237 ? -1.323 -1.139 16.359 1 96.12 237 ALA A C 1
ATOM 1700 O O . ALA A 1 237 ? -1.324 -0.28 17.25 1 96.12 237 ALA A O 1
ATOM 1701 N N . ASP A 1 238 ? -0.294 -1.808 16.047 1 93.19 238 ASP A N 1
ATOM 1702 C CA . ASP A 1 238 ? 1.006 -1.615 16.688 1 93.19 238 ASP A CA 1
ATOM 1703 C C . ASP A 1 238 ? 1.755 -0.441 16.062 1 93.19 238 ASP A C 1
ATOM 1705 O O . ASP A 1 238 ? 1.991 -0.423 14.852 1 93.19 238 ASP A O 1
ATOM 1709 N N . ARG A 1 239 ? 2.188 0.507 16.859 1 90.5 239 ARG A N 1
ATOM 1710 C CA . ARG A 1 239 ? 2.836 1.715 16.359 1 90.5 239 ARG A CA 1
ATOM 1711 C C . ARG A 1 239 ? 4.258 1.423 15.898 1 90.5 239 ARG A C 1
ATOM 1713 O O . ARG A 1 239 ? 4.816 2.156 15.078 1 90.5 239 ARG A O 1
ATOM 1720 N N . ARG A 1 240 ? 4.91 0.429 16.406 1 83.75 240 ARG A N 1
ATOM 1721 C CA . ARG A 1 240 ? 6.293 0.108 16.062 1 83.75 240 ARG A CA 1
ATOM 1722 C C . ARG A 1 240 ? 6.379 -0.558 14.695 1 83.75 240 ARG A C 1
ATOM 1724 O O . ARG A 1 240 ? 7.219 -0.192 13.875 1 83.75 240 ARG A O 1
ATOM 1731 N N . THR A 1 241 ? 5.418 -1.47 14.43 1 82 241 THR A N 1
ATOM 1732 C CA . THR A 1 241 ? 5.469 -2.211 13.172 1 82 241 THR A CA 1
ATOM 1733 C C . THR A 1 241 ? 4.629 -1.519 12.102 1 82 241 THR A C 1
ATOM 1735 O O . THR A 1 241 ? 4.805 -1.773 10.906 1 82 241 THR A O 1
ATOM 1738 N N . GLY A 1 242 ? 3.715 -0.699 12.617 1 87.69 242 GLY A N 1
ATOM 1739 C CA . GLY A 1 242 ? 2.811 -0.059 11.68 1 87.69 242 GLY A CA 1
ATOM 1740 C C . GLY A 1 242 ? 1.746 -0.997 11.141 1 87.69 242 GLY A C 1
ATOM 1741 O O . GLY A 1 242 ? 1.172 -0.749 10.078 1 87.69 242 GLY A O 1
ATOM 1742 N N . GLU A 1 243 ? 1.474 -2.094 11.875 1 88.44 243 GLU A N 1
ATOM 1743 C CA . GLU A 1 243 ? 0.538 -3.104 11.391 1 88.44 243 GLU A CA 1
ATOM 1744 C C . GLU A 1 243 ? -0.635 -3.275 12.352 1 88.44 243 GLU A C 1
ATOM 1746 O O . GLU A 1 243 ? -0.479 -3.119 13.57 1 88.44 243 GLU A O 1
ATOM 1751 N N . ALA A 1 244 ? -1.725 -3.596 11.797 1 91.31 244 ALA A N 1
ATOM 1752 C CA . ALA A 1 244 ? -2.887 -3.945 12.609 1 91.31 244 ALA A CA 1
ATOM 1753 C C . ALA A 1 244 ? -2.758 -5.359 13.172 1 91.31 244 ALA A C 1
ATOM 1755 O O . ALA A 1 244 ? -2.217 -6.25 12.508 1 91.31 244 ALA A O 1
ATOM 1756 N N . VAL A 1 245 ? -3.293 -5.492 14.32 1 88.88 245 VAL A N 1
ATOM 1757 C CA . VAL A 1 245 ? -3.342 -6.82 14.922 1 88.88 245 VAL A CA 1
ATOM 1758 C C . VAL A 1 245 ? -4.492 -7.621 14.32 1 88.88 245 VAL A C 1
ATOM 1760 O O . VAL A 1 245 ? -5.648 -7.188 14.359 1 88.88 245 VAL A O 1
ATOM 1763 N N . ARG A 1 246 ? -4.164 -8.758 13.711 1 86.06 246 ARG A N 1
ATOM 1764 C CA . ARG A 1 246 ? -5.156 -9.594 13.047 1 86.06 246 ARG A CA 1
ATOM 1765 C C . ARG A 1 246 ? -5.117 -11.023 13.594 1 86.06 246 ARG A C 1
ATOM 1767 O O . ARG A 1 246 ? -4.164 -11.406 14.281 1 86.06 246 ARG A O 1
ATOM 1774 N N . ARG A 1 247 ? -6.195 -11.68 13.18 1 83.81 247 ARG A N 1
ATOM 1775 C CA . ARG A 1 247 ? -6.309 -13.062 13.617 1 83.81 247 ARG A CA 1
ATOM 1776 C C . ARG A 1 247 ? -5.547 -14 12.68 1 83.81 247 ARG A C 1
ATOM 1778 O O . ARG A 1 247 ? -5.359 -15.18 12.992 1 83.81 247 ARG A O 1
ATOM 1785 N N . TYR A 1 248 ? -5.18 -13.555 11.555 1 90.62 248 TYR A N 1
ATOM 1786 C CA . TYR A 1 248 ? -4.418 -14.359 10.602 1 90.62 248 TYR A CA 1
ATOM 1787 C C . TYR A 1 248 ? -3.201 -13.594 10.094 1 90.62 248 TYR A C 1
ATOM 1789 O O . TYR A 1 248 ? -3.143 -12.367 10.203 1 90.62 248 TYR A O 1
ATOM 1797 N N . THR A 1 249 ? -2.24 -14.328 9.641 1 91.38 249 THR A N 1
ATOM 1798 C CA . THR A 1 249 ? -1.006 -13.727 9.141 1 91.38 249 THR A CA 1
ATOM 1799 C C . THR A 1 249 ? -1.084 -13.5 7.637 1 91.38 249 THR A C 1
ATOM 1801 O O . THR A 1 249 ? -1.979 -14.023 6.969 1 91.38 249 THR A O 1
ATOM 1804 N N . ASP A 1 250 ? -0.186 -12.742 7.137 1 93.06 250 ASP A N 1
ATOM 1805 C CA . ASP A 1 250 ? -0.08 -12.562 5.695 1 93.06 250 ASP A CA 1
ATOM 1806 C C . ASP A 1 250 ? 0.243 -13.891 5 1 93.06 250 ASP A C 1
ATOM 1808 O O . ASP A 1 250 ? -0.196 -14.125 3.871 1 93.06 250 ASP A O 1
ATOM 1812 N N . SER A 1 251 ? 0.957 -14.75 5.668 1 96.19 251 SER A N 1
ATOM 1813 C CA . SER A 1 251 ? 1.252 -16.078 5.133 1 96.19 251 SER A CA 1
ATOM 1814 C C . SER A 1 251 ? -0.023 -16.891 4.93 1 96.19 251 SER A C 1
ATOM 1816 O O . SER A 1 251 ? -0.197 -17.531 3.893 1 96.19 251 SER A O 1
ATOM 1818 N N . ASP A 1 252 ? -0.916 -16.797 5.883 1 95.12 252 ASP A N 1
ATOM 1819 C CA . ASP A 1 252 ? -2.199 -17.484 5.777 1 95.12 252 ASP A CA 1
ATOM 1820 C C . ASP A 1 252 ? -3.002 -16.969 4.586 1 95.12 252 ASP A C 1
ATOM 1822 O O . ASP A 1 252 ? -3.602 -17.75 3.846 1 95.12 252 ASP A O 1
ATOM 1826 N N . SER A 1 253 ? -2.957 -15.68 4.488 1 95.12 253 SER A N 1
ATOM 1827 C CA . SER A 1 253 ? -3.725 -15.039 3.428 1 95.12 253 SER A CA 1
ATOM 1828 C C . SER A 1 253 ? -3.207 -15.43 2.049 1 95.12 253 SER A C 1
ATOM 1830 O O . SER A 1 253 ? -3.986 -15.82 1.177 1 95.12 253 SER A O 1
ATOM 1832 N N . LEU A 1 254 ? -1.883 -15.359 1.864 1 97.31 254 LEU A N 1
ATOM 1833 C CA . LEU A 1 254 ? -1.296 -15.711 0.574 1 97.31 254 LEU A CA 1
ATOM 1834 C C . LEU A 1 254 ? -1.483 -17.188 0.272 1 97.31 254 LEU A C 1
ATOM 1836 O O . LEU A 1 254 ? -1.753 -17.562 -0.871 1 97.31 254 LEU A O 1
ATOM 1840 N N . PHE A 1 255 ? -1.395 -18.016 1.28 1 98 255 PHE A N 1
ATOM 1841 C CA . PHE A 1 255 ? -1.583 -19.453 1.118 1 98 255 PHE A CA 1
ATOM 1842 C C . PHE A 1 255 ? -2.994 -19.766 0.635 1 98 255 PHE A C 1
ATOM 1844 O O . PHE A 1 255 ? -3.176 -20.453 -0.37 1 98 255 PHE A O 1
ATOM 1851 N N . LEU A 1 256 ? -3.898 -19.203 1.331 1 96.75 256 LEU A N 1
ATOM 1852 C CA . LEU A 1 256 ? -5.285 -19.5 0.989 1 96.75 256 LEU A CA 1
ATOM 1853 C C . LEU A 1 256 ? -5.602 -19.047 -0.434 1 96.75 256 LEU A C 1
ATOM 1855 O O . LEU A 1 256 ? -6.215 -19.797 -1.203 1 96.75 256 LEU A O 1
ATOM 1859 N N . ARG A 1 257 ? -5.16 -17.891 -0.759 1 97 257 ARG A N 1
ATOM 1860 C CA . ARG A 1 257 ? -5.473 -17.344 -2.076 1 97 257 ARG A CA 1
ATOM 1861 C C . ARG A 1 257 ? -4.719 -18.094 -3.172 1 97 257 ARG A C 1
ATOM 1863 O O . ARG A 1 257 ? -5.23 -18.25 -4.281 1 97 257 ARG A O 1
ATOM 1870 N N . SER A 1 258 ? -3.533 -18.531 -2.861 1 98.06 258 SER A N 1
ATOM 1871 C CA . SER A 1 258 ? -2.799 -19.359 -3.812 1 98.06 258 SER A CA 1
ATOM 1872 C C . SER A 1 258 ? -3.508 -20.688 -4.047 1 98.06 258 SER A C 1
ATOM 1874 O O . SER A 1 258 ? -3.598 -21.156 -5.184 1 98.06 258 SER A O 1
ATOM 1876 N N . ALA A 1 259 ? -4.02 -21.219 -2.982 1 97.5 259 ALA A N 1
ATOM 1877 C CA . ALA A 1 259 ? -4.746 -22.484 -3.094 1 97.5 259 ALA A CA 1
ATOM 1878 C C . ALA A 1 259 ? -6.016 -22.312 -3.922 1 97.5 259 ALA A C 1
ATOM 1880 O O . ALA A 1 259 ? -6.32 -23.141 -4.781 1 97.5 259 ALA A O 1
ATOM 1881 N N . VAL A 1 260 ? -6.711 -21.266 -3.648 1 96.81 260 VAL A N 1
ATOM 1882 C CA . VAL A 1 260 ? -7.941 -21 -4.387 1 96.81 260 VAL A CA 1
ATOM 1883 C C . VAL A 1 260 ? -7.613 -20.719 -5.852 1 96.81 260 VAL A C 1
ATOM 1885 O O . VAL A 1 260 ? -8.336 -21.141 -6.754 1 96.81 260 VAL A O 1
ATOM 1888 N N . GLY A 1 261 ? -6.551 -19.969 -6.086 1 98.12 261 GLY A N 1
ATOM 1889 C CA . GLY A 1 261 ? -6.109 -19.703 -7.445 1 98.12 261 GLY A CA 1
ATOM 1890 C C . GLY A 1 261 ? -5.789 -20.969 -8.219 1 98.12 261 GLY A C 1
ATOM 1891 O O . GLY A 1 261 ? -6.086 -21.062 -9.414 1 98.12 261 GLY A O 1
ATOM 1892 N N . ARG A 1 262 ? -5.191 -21.891 -7.543 1 97.88 262 ARG A N 1
ATOM 1893 C CA . ARG A 1 262 ? -4.895 -23.172 -8.172 1 97.88 262 ARG A CA 1
ATOM 1894 C C . ARG A 1 262 ? -6.168 -23.859 -8.641 1 97.88 262 ARG A C 1
ATOM 1896 O O . ARG A 1 262 ? -6.203 -24.453 -9.727 1 97.88 262 ARG A O 1
ATOM 1903 N N . VAL A 1 263 ? -7.184 -23.781 -7.836 1 98.06 263 VAL A N 1
ATOM 1904 C CA . VAL A 1 263 ? -8.469 -24.375 -8.188 1 98.06 263 VAL A CA 1
ATOM 1905 C C . VAL A 1 263 ? -9.078 -23.625 -9.375 1 98.06 263 VAL A C 1
ATOM 1907 O O . VAL A 1 263 ? -9.625 -24.234 -10.297 1 98.06 263 VAL A O 1
ATOM 1910 N N . ALA A 1 264 ? -8.984 -22.328 -9.328 1 98.56 264 ALA A N 1
ATOM 1911 C CA . ALA A 1 264 ? -9.516 -21.547 -10.438 1 98.56 264 ALA A CA 1
ATOM 1912 C C . ALA A 1 264 ? -8.852 -21.938 -11.758 1 98.56 264 ALA A C 1
ATOM 1914 O O . ALA A 1 264 ? -9.531 -22.312 -12.711 1 98.56 264 ALA A O 1
ATOM 1915 N N . GLY A 1 265 ? -7.551 -21.938 -11.766 1 98.69 265 GLY A N 1
ATOM 1916 C CA . GLY A 1 265 ? -6.82 -22.25 -12.984 1 98.69 265 GLY A CA 1
ATOM 1917 C C . GLY A 1 265 ? -6.984 -23.703 -13.422 1 98.69 265 GLY A C 1
ATOM 1918 O O . GLY A 1 265 ? -7.184 -23.969 -14.609 1 98.69 265 GLY A O 1
ATOM 1919 N N . GLY A 1 266 ? -6.961 -24.609 -12.461 1 97.94 266 GLY A N 1
ATOM 1920 C CA . GLY A 1 266 ? -6.895 -26.031 -12.766 1 97.94 266 GLY A CA 1
ATOM 1921 C C . GLY A 1 266 ? -8.258 -26.656 -13.016 1 97.94 266 GLY A C 1
ATOM 1922 O O . GLY A 1 266 ? -8.367 -27.672 -13.688 1 97.94 266 GLY A O 1
ATOM 1923 N N . VAL A 1 267 ? -9.289 -26.016 -12.453 1 98.25 267 VAL A N 1
ATOM 1924 C CA . VAL A 1 267 ? -10.594 -26.656 -12.516 1 98.25 267 VAL A CA 1
ATOM 1925 C C . VAL A 1 267 ? -11.609 -25.719 -13.164 1 98.25 267 VAL A C 1
ATOM 1927 O O . VAL A 1 267 ? -12.219 -26.047 -14.18 1 98.25 267 VAL A O 1
ATOM 1930 N N . LEU A 1 268 ? -11.711 -24.531 -12.672 1 98.56 268 LEU A N 1
ATOM 1931 C CA . LEU A 1 268 ? -12.719 -23.594 -13.141 1 98.56 268 LEU A CA 1
ATOM 1932 C C . LEU A 1 268 ? -12.453 -23.188 -14.586 1 98.56 268 LEU A C 1
ATOM 1934 O O . LEU A 1 268 ? -13.391 -23 -15.367 1 98.56 268 LEU A O 1
ATOM 1938 N N . PHE A 1 269 ? -11.18 -23.062 -14.977 1 98.62 269 PHE A N 1
ATOM 1939 C CA . PHE A 1 269 ? -10.82 -22.562 -16.297 1 98.62 269 PHE A CA 1
ATOM 1940 C C . PHE A 1 269 ? -10.82 -23.688 -17.328 1 98.62 269 PHE A C 1
ATOM 1942 O O . PHE A 1 269 ? -10.766 -23.453 -18.531 1 98.62 269 PHE A O 1
ATOM 1949 N N . LYS A 1 270 ? -10.867 -24.938 -16.828 1 97.69 270 LYS A N 1
ATOM 1950 C CA . LYS A 1 270 ? -10.789 -26.078 -17.734 1 97.69 270 LYS A CA 1
ATOM 1951 C C . LYS A 1 270 ? -11.883 -26.016 -18.797 1 97.69 270 LYS A C 1
ATOM 1953 O O . LYS A 1 270 ? -13.055 -25.797 -18.484 1 97.69 270 LYS A O 1
ATOM 1958 N N . GLY A 1 271 ? -11.484 -26.203 -20.047 1 96.81 271 GLY A N 1
ATOM 1959 C CA . GLY A 1 271 ? -12.445 -26.25 -21.141 1 96.81 271 GLY A CA 1
ATOM 1960 C C . GLY A 1 271 ? -12.562 -24.938 -21.891 1 96.81 271 GLY A C 1
ATOM 1961 O O . GLY A 1 271 ? -13.094 -24.891 -23 1 96.81 271 GLY A O 1
ATOM 1962 N N . TYR A 1 272 ? -12.055 -23.844 -21.344 1 98.31 272 TYR A N 1
ATOM 1963 C CA . TYR A 1 272 ? -12.109 -22.547 -22 1 98.31 272 TYR A CA 1
ATOM 1964 C C . TYR A 1 272 ? -10.891 -22.344 -22.906 1 98.31 272 TYR A C 1
ATOM 1966 O O . TYR A 1 272 ? -9.805 -22.859 -22.609 1 98.31 272 TYR A O 1
ATOM 1974 N N . GLY A 1 273 ? -11.078 -21.641 -23.984 1 98.25 273 GLY A N 1
ATOM 1975 C CA . GLY A 1 273 ? -9.969 -21.25 -24.844 1 98.25 273 GLY A CA 1
ATOM 1976 C C . GLY A 1 273 ? -9.164 -20.094 -24.297 1 98.25 273 GLY A C 1
ATOM 1977 O O . GLY A 1 273 ? -7.973 -20.234 -24.016 1 98.25 273 GLY A O 1
ATOM 1978 N N . ARG A 1 274 ? -9.844 -18.938 -24.172 1 98.56 274 ARG A N 1
ATOM 1979 C CA . ARG A 1 274 ? -9.211 -17.734 -23.672 1 98.56 274 ARG A CA 1
ATOM 1980 C C . ARG A 1 274 ? -9.891 -17.25 -22.406 1 98.56 274 ARG A C 1
ATOM 1982 O O . ARG A 1 274 ? -11.094 -16.953 -22.406 1 98.56 274 ARG A O 1
ATOM 1989 N N . VAL A 1 275 ? -9.047 -17.156 -21.359 1 98.81 275 VAL A N 1
ATOM 1990 C CA . VAL A 1 275 ? -9.594 -16.656 -20.109 1 98.81 275 VAL A CA 1
ATOM 1991 C C . VAL A 1 275 ? -8.891 -15.367 -19.719 1 98.81 275 VAL A C 1
ATOM 1993 O O . VAL A 1 275 ? -7.66 -15.289 -19.75 1 98.81 275 VAL A O 1
ATOM 1996 N N . ALA A 1 276 ? -9.648 -14.336 -19.391 1 98.88 276 ALA A N 1
ATOM 1997 C CA . ALA A 1 276 ? -9.109 -13.109 -18.812 1 98.88 276 ALA A CA 1
ATOM 1998 C C . ALA A 1 276 ? -9.328 -13.078 -17.297 1 98.88 276 ALA A C 1
ATOM 2000 O O . ALA A 1 276 ? -10.453 -13.227 -16.812 1 98.88 276 ALA A O 1
ATOM 2001 N N . ILE A 1 277 ? -8.25 -13 -16.594 1 98.88 277 ILE A N 1
ATOM 2002 C CA . ILE A 1 277 ? -8.344 -12.766 -15.156 1 98.88 277 ILE A CA 1
ATOM 2003 C C . ILE A 1 277 ? -8.367 -11.266 -14.883 1 98.88 277 ILE A C 1
ATOM 2005 O O . ILE A 1 277 ? -7.387 -10.562 -15.133 1 98.88 277 ILE A O 1
ATOM 2009 N N . VAL A 1 278 ? -9.445 -10.75 -14.406 1 98.81 278 VAL A N 1
ATOM 2010 C CA . VAL A 1 278 ? -9.562 -9.352 -14.008 1 98.81 278 VAL A CA 1
ATOM 2011 C C . VAL A 1 278 ? -9.375 -9.234 -12.492 1 98.81 278 VAL A C 1
ATOM 2013 O O . VAL A 1 278 ? -10.148 -9.805 -11.719 1 98.81 278 VAL A O 1
ATOM 2016 N N . THR A 1 279 ? -8.375 -8.484 -12.109 1 97.75 279 THR A N 1
ATOM 2017 C CA . THR A 1 279 ? -7.953 -8.555 -10.711 1 97.75 279 THR A CA 1
ATOM 2018 C C . THR A 1 279 ? -7.5 -7.18 -10.219 1 97.75 279 THR A C 1
ATOM 2020 O O . THR A 1 279 ? -7.566 -6.199 -10.961 1 97.75 279 THR A O 1
ATOM 2023 N N . GLY A 1 280 ? -7.281 -7.094 -8.906 1 94.19 280 GLY A N 1
ATOM 2024 C CA . GLY A 1 280 ? -6.629 -5.945 -8.305 1 94.19 280 GLY A CA 1
ATOM 2025 C C . GLY A 1 280 ? -5.172 -6.195 -7.965 1 94.19 280 GLY A C 1
ATOM 2026 O O . GLY A 1 280 ? -4.617 -7.238 -8.312 1 94.19 280 GLY A O 1
ATOM 2027 N N . THR A 1 281 ? -4.578 -5.195 -7.227 1 90.75 281 THR A N 1
ATOM 2028 C CA . THR A 1 281 ? -3.146 -5.293 -6.961 1 90.75 281 THR A CA 1
ATOM 2029 C C . THR A 1 281 ? -2.889 -5.613 -5.492 1 90.75 281 THR A C 1
ATOM 2031 O O . THR A 1 281 ? -1.737 -5.738 -5.07 1 90.75 281 THR A O 1
ATOM 2034 N N . ASP A 1 282 ? -3.959 -5.734 -4.699 1 91.75 282 ASP A N 1
ATOM 2035 C CA . ASP A 1 282 ? -3.689 -6.156 -3.328 1 91.75 282 ASP A CA 1
ATOM 2036 C C . ASP A 1 282 ? -3.021 -7.527 -3.295 1 91.75 282 ASP A C 1
ATOM 2038 O O . ASP A 1 282 ? -3.234 -8.352 -4.188 1 91.75 282 ASP A O 1
ATOM 2042 N N . PRO A 1 283 ? -2.25 -7.816 -2.295 1 93.5 283 PRO A N 1
ATOM 2043 C CA . PRO A 1 283 ? -1.435 -9.031 -2.273 1 93.5 283 PRO A CA 1
ATOM 2044 C C . PRO A 1 283 ? -2.271 -10.305 -2.398 1 93.5 283 PRO A C 1
ATOM 2046 O O . PRO A 1 283 ? -1.849 -11.266 -3.049 1 93.5 283 PRO A O 1
ATOM 2049 N N . ALA A 1 284 ? -3.363 -10.312 -1.768 1 95.12 284 ALA A N 1
ATOM 2050 C CA . ALA A 1 284 ? -4.223 -11.492 -1.839 1 95.12 284 ALA A CA 1
ATOM 2051 C C . ALA A 1 284 ? -4.703 -11.734 -3.268 1 95.12 284 ALA A C 1
ATOM 2053 O O . ALA A 1 284 ? -4.652 -12.867 -3.762 1 95.12 284 ALA A O 1
ATOM 2054 N N . CYS A 1 285 ? -5.121 -10.695 -3.9 1 96.81 285 CYS A N 1
ATOM 2055 C CA . CYS A 1 285 ? -5.57 -10.797 -5.285 1 96.81 285 CYS A CA 1
ATOM 2056 C C . CYS A 1 285 ? -4.422 -11.195 -6.203 1 96.81 285 CYS A C 1
ATOM 2058 O O . CYS A 1 285 ? -4.605 -12 -7.117 1 96.81 285 CYS A O 1
ATOM 2060 N N . ALA A 1 286 ? -3.295 -10.633 -5.918 1 96.88 286 ALA A N 1
ATOM 2061 C CA . ALA A 1 286 ? -2.125 -10.93 -6.738 1 96.88 286 ALA A CA 1
ATOM 2062 C C . ALA A 1 286 ? -1.733 -12.406 -6.617 1 96.88 286 ALA A C 1
ATOM 2064 O O . ALA A 1 286 ? -1.428 -13.055 -7.617 1 96.88 286 ALA A O 1
ATOM 2065 N N . ALA A 1 287 ? -1.746 -12.891 -5.395 1 98.12 287 ALA A N 1
ATOM 2066 C CA . ALA A 1 287 ? -1.423 -14.297 -5.172 1 98.12 287 ALA A CA 1
ATOM 2067 C C . ALA A 1 287 ? -2.432 -15.211 -5.859 1 98.12 287 ALA A C 1
ATOM 2069 O O . ALA A 1 287 ? -2.053 -16.203 -6.5 1 98.12 287 ALA A O 1
ATOM 2070 N N . LEU A 1 288 ? -3.695 -14.867 -5.715 1 98.12 288 LEU A N 1
ATOM 2071 C CA . LEU A 1 288 ? -4.762 -15.602 -6.387 1 98.12 288 LEU A CA 1
ATOM 2072 C C . LEU A 1 288 ? -4.543 -15.625 -7.895 1 98.12 288 LEU A C 1
ATOM 2074 O O . LEU A 1 288 ? -4.645 -16.672 -8.531 1 98.12 288 LEU A O 1
ATOM 2078 N N . THR A 1 289 ? -4.219 -14.5 -8.422 1 98.62 289 THR A N 1
ATOM 2079 C CA . THR A 1 289 ? -4.039 -14.312 -9.859 1 98.62 289 THR A CA 1
ATOM 2080 C C . THR A 1 289 ? -2.832 -15.094 -10.359 1 98.62 289 THR A C 1
ATOM 2082 O O . THR A 1 289 ? -2.914 -15.789 -11.375 1 98.62 289 THR A O 1
ATOM 2085 N N . GLY A 1 290 ? -1.724 -14.961 -9.617 1 98.75 290 GLY A N 1
ATOM 2086 C CA . GLY A 1 290 ? -0.541 -15.719 -9.992 1 98.75 290 GLY A CA 1
ATOM 2087 C C . GLY A 1 290 ? -0.771 -17.219 -10 1 98.75 290 GLY A C 1
ATOM 2088 O O . GLY A 1 290 ? -0.361 -17.906 -10.938 1 98.75 290 GLY A O 1
ATOM 2089 N N . ALA A 1 291 ? -1.444 -17.688 -9.016 1 98.81 291 ALA A N 1
ATOM 2090 C CA . ALA A 1 291 ? -1.726 -19.109 -8.898 1 98.81 291 ALA A CA 1
ATOM 2091 C C . ALA A 1 291 ? -2.664 -19.578 -10.008 1 98.81 291 ALA A C 1
ATOM 2093 O O . ALA A 1 291 ? -2.438 -20.625 -10.625 1 98.81 291 ALA A O 1
ATOM 2094 N N . ALA A 1 292 ? -3.691 -18.797 -10.25 1 98.88 292 ALA A N 1
ATOM 2095 C CA . ALA A 1 292 ? -4.645 -19.156 -11.297 1 98.88 292 ALA A CA 1
ATOM 2096 C C . ALA A 1 292 ? -3.971 -19.172 -12.672 1 98.88 292 ALA A C 1
ATOM 2098 O O . ALA A 1 292 ? -4.223 -20.078 -13.477 1 98.88 292 ALA A O 1
ATOM 2099 N N . PHE A 1 293 ? -3.154 -18.234 -12.883 1 98.75 293 PHE A N 1
ATOM 2100 C CA . PHE A 1 293 ? -2.42 -18.156 -14.141 1 98.75 293 PHE A CA 1
ATOM 2101 C C . PHE A 1 293 ? -1.523 -19.375 -14.32 1 98.75 293 PHE A C 1
ATOM 2103 O O . PHE A 1 293 ? -1.527 -20.016 -15.375 1 98.75 293 PHE A O 1
ATOM 2110 N N . ALA A 1 294 ? -0.826 -19.719 -13.281 1 98.5 294 ALA A N 1
ATOM 2111 C CA . ALA A 1 294 ? 0.182 -20.766 -13.359 1 98.5 294 ALA A CA 1
ATOM 2112 C C . ALA A 1 294 ? -0.469 -22.141 -13.5 1 98.5 294 ALA A C 1
ATOM 2114 O O . ALA A 1 294 ? 0.104 -23.047 -14.117 1 98.5 294 ALA A O 1
ATOM 2115 N N . SER A 1 295 ? -1.64 -22.266 -12.992 1 98.25 295 SER A N 1
ATOM 2116 C CA . SER A 1 295 ? -2.299 -23.562 -13.016 1 98.25 295 SER A CA 1
ATOM 2117 C C . SER A 1 295 ? -3.344 -23.641 -14.125 1 98.25 295 SER A C 1
ATOM 2119 O O . SER A 1 295 ? -4.074 -24.625 -14.234 1 98.25 295 SER A O 1
ATOM 2121 N N . SER A 1 296 ? -3.414 -22.625 -14.922 1 98.5 296 SER A N 1
ATOM 2122 C CA . SER A 1 296 ? -4.492 -22.5 -15.898 1 98.5 296 SER A CA 1
ATOM 2123 C C . SER A 1 296 ? -4.492 -23.656 -16.875 1 98.5 296 SER A C 1
ATOM 2125 O O . SER A 1 296 ? -3.451 -24.016 -17.438 1 98.5 296 SER A O 1
ATOM 2127 N N . ARG A 1 297 ? -5.641 -24.219 -17.078 1 98.06 297 ARG A N 1
ATOM 2128 C CA . ARG A 1 297 ? -5.836 -25.25 -18.094 1 98.06 297 ARG A CA 1
ATOM 2129 C C . ARG A 1 297 ? -6.566 -24.703 -19.312 1 98.06 297 ARG A C 1
ATOM 2131 O O . ARG A 1 297 ? -7.016 -25.469 -20.172 1 98.06 297 ARG A O 1
ATOM 2138 N N . ALA A 1 298 ? -6.766 -23.359 -19.328 1 98.12 298 ALA A N 1
ATOM 2139 C CA . ALA A 1 298 ? -7.215 -22.719 -20.562 1 98.12 298 ALA A CA 1
ATOM 2140 C C . ALA A 1 298 ? -6.098 -22.672 -21.594 1 98.12 298 ALA A C 1
ATOM 2142 O O . ALA A 1 298 ? -4.926 -22.875 -21.266 1 98.12 298 ALA A O 1
ATOM 2143 N N . ASN A 1 299 ? -6.473 -22.531 -22.875 1 97.12 299 ASN A N 1
ATOM 2144 C CA . ASN A 1 299 ? -5.461 -22.438 -23.922 1 97.12 299 ASN A CA 1
ATOM 2145 C C . ASN A 1 299 ? -4.605 -21.188 -23.781 1 97.12 299 ASN A C 1
ATOM 2147 O O . ASN A 1 299 ? -3.422 -21.188 -24.125 1 97.12 299 ASN A O 1
ATOM 2151 N N . SER A 1 300 ? -5.234 -20.156 -23.375 1 97.06 300 SER A N 1
ATOM 2152 C CA . SER A 1 300 ? -4.562 -18.875 -23.141 1 97.06 300 SER A CA 1
ATOM 2153 C C . SER A 1 300 ? -5.191 -18.125 -21.969 1 97.06 300 SER A C 1
ATOM 2155 O O . SER A 1 300 ? -6.406 -18.172 -21.766 1 97.06 300 SER A O 1
ATOM 2157 N N . THR A 1 301 ? -4.352 -17.531 -21.188 1 98.19 301 THR A N 1
ATOM 2158 C CA . THR A 1 301 ? -4.82 -16.766 -20.031 1 98.19 301 THR A CA 1
ATOM 2159 C C . THR A 1 301 ? -4.148 -15.391 -20 1 98.19 301 THR A C 1
ATOM 2161 O O . THR A 1 301 ? -2.928 -15.289 -20.125 1 98.19 301 THR A O 1
ATOM 2164 N N . ARG A 1 302 ? -4.934 -14.375 -19.828 1 98.25 302 ARG A N 1
ATOM 2165 C CA . ARG A 1 302 ? -4.418 -13.016 -19.734 1 98.25 302 ARG A CA 1
ATOM 2166 C C . ARG A 1 302 ? -4.789 -12.383 -18.391 1 98.25 302 ARG A C 1
ATOM 2168 O O . ARG A 1 302 ? -5.906 -12.562 -17.906 1 98.25 302 ARG A O 1
ATOM 2175 N N . ILE A 1 303 ? -3.818 -11.727 -17.812 1 98.62 303 ILE A N 1
ATOM 2176 C CA . ILE A 1 303 ? -4.055 -10.992 -16.578 1 98.62 303 ILE A CA 1
ATOM 2177 C C . ILE A 1 303 ? -4.352 -9.531 -16.891 1 98.62 303 ILE A C 1
ATOM 2179 O O . ILE A 1 303 ? -3.586 -8.875 -17.609 1 98.62 303 ILE A O 1
ATOM 2183 N N . ILE A 1 304 ? -5.445 -9.016 -16.391 1 98.38 304 ILE A N 1
ATOM 2184 C CA . ILE A 1 304 ? -5.832 -7.617 -16.547 1 98.38 304 ILE A CA 1
ATOM 2185 C C . ILE A 1 304 ? -6.066 -7 -15.164 1 98.38 304 ILE A C 1
ATOM 2187 O O . ILE A 1 304 ? -6.934 -7.449 -14.414 1 98.38 304 ILE A O 1
ATOM 2191 N N . VAL A 1 305 ? -5.324 -6.012 -14.844 1 96.88 305 VAL A N 1
ATOM 2192 C CA . VAL A 1 305 ? -5.531 -5.289 -13.594 1 96.88 305 VAL A CA 1
ATOM 2193 C C . VAL A 1 305 ? -6.551 -4.172 -13.805 1 96.88 305 VAL A C 1
ATOM 2195 O O . VAL A 1 305 ? -6.359 -3.301 -14.656 1 96.88 305 VAL A O 1
ATOM 2198 N N . TYR A 1 306 ? -7.586 -4.227 -13 1 96.38 306 TYR A N 1
ATOM 2199 C CA . TYR A 1 306 ? -8.633 -3.211 -13.086 1 96.38 306 TYR A CA 1
ATOM 2200 C C . TYR A 1 306 ? -8.258 -1.979 -12.266 1 96.38 306 TYR A C 1
ATOM 2202 O O . TYR A 1 306 ? -8.055 -2.068 -11.055 1 96.38 306 TYR A O 1
ATOM 2210 N N . THR A 1 307 ? -8.242 -0.83 -12.906 1 89.94 307 THR A N 1
ATOM 2211 C CA . THR A 1 307 ? -7.797 0.4 -12.258 1 89.94 307 THR A CA 1
ATOM 2212 C C . THR A 1 307 ? -8.984 1.311 -11.953 1 89.94 307 THR A C 1
ATOM 2214 O O . THR A 1 307 ? -8.797 2.455 -11.539 1 89.94 307 THR A O 1
ATOM 2217 N N . GLY A 1 308 ? -10.109 0.848 -12.258 1 91.12 308 GLY A N 1
ATOM 2218 C CA . GLY A 1 308 ? -11.281 1.693 -12.109 1 91.12 308 GLY A CA 1
ATOM 2219 C C . GLY A 1 308 ? -11.75 2.303 -13.414 1 91.12 308 GLY A C 1
ATOM 2220 O O . GLY A 1 308 ? -12.812 2.922 -13.477 1 91.12 308 GLY A O 1
ATOM 2221 N N . ASP A 1 309 ? -11.016 2.129 -14.461 1 92.62 309 ASP A N 1
ATOM 2222 C CA . ASP A 1 309 ? -11.359 2.641 -15.781 1 92.62 309 ASP A CA 1
ATOM 2223 C C . ASP A 1 309 ? -12.117 1.593 -16.594 1 92.62 309 ASP A C 1
ATOM 2225 O O . ASP A 1 309 ? -11.508 0.789 -17.297 1 92.62 309 ASP A O 1
ATOM 2229 N N . GLY A 1 310 ? -13.391 1.72 -16.594 1 95.88 310 GLY A N 1
ATOM 2230 C CA . GLY A 1 310 ? -14.242 0.773 -17.297 1 95.88 310 GLY A CA 1
ATOM 2231 C C . GLY A 1 310 ? -14.023 0.768 -18.797 1 95.88 310 GLY A C 1
ATOM 2232 O O . GLY A 1 310 ? -14.094 -0.284 -19.438 1 95.88 310 GLY A O 1
ATOM 2233 N N . ALA A 1 311 ? -13.742 1.897 -19.312 1 96.38 311 ALA A N 1
ATOM 2234 C CA . ALA A 1 311 ? -13.531 2.008 -20.766 1 96.38 311 ALA A CA 1
ATOM 2235 C C . ALA A 1 311 ? -12.25 1.292 -21.188 1 96.38 311 ALA A C 1
ATOM 2237 O O . ALA A 1 311 ? -12.227 0.612 -22.219 1 96.38 311 ALA A O 1
ATOM 2238 N N . ALA A 1 312 ? -11.266 1.487 -20.359 1 95.56 312 ALA A N 1
ATOM 2239 C CA . ALA A 1 312 ? -10.008 0.794 -20.656 1 95.56 312 ALA A CA 1
ATOM 2240 C C . ALA A 1 312 ? -10.195 -0.719 -20.594 1 95.56 312 ALA A C 1
ATOM 2242 O O . ALA A 1 312 ? -9.68 -1.449 -21.438 1 95.56 312 ALA A O 1
ATOM 2243 N N . LEU A 1 313 ? -10.898 -1.153 -19.641 1 97.75 313 LEU A N 1
ATOM 2244 C CA . LEU A 1 313 ? -11.164 -2.582 -19.516 1 97.75 313 LEU A CA 1
ATOM 2245 C C . LEU A 1 313 ? -11.961 -3.088 -20.719 1 97.75 313 LEU A C 1
ATOM 2247 O O . LEU A 1 313 ? -11.648 -4.145 -21.266 1 97.75 313 LEU A O 1
ATOM 2251 N N . ALA A 1 314 ? -12.953 -2.344 -21.062 1 97.88 314 ALA A N 1
ATOM 2252 C CA . ALA A 1 314 ? -13.766 -2.73 -22.219 1 97.88 314 ALA A CA 1
ATOM 2253 C C . ALA A 1 314 ? -12.914 -2.887 -23.469 1 97.88 314 ALA A C 1
ATOM 2255 O O . ALA A 1 314 ? -13.109 -3.824 -24.25 1 97.88 314 ALA A O 1
ATOM 2256 N N . ARG A 1 315 ? -11.992 -2 -23.641 1 97.06 315 ARG A N 1
ATOM 2257 C CA . ARG A 1 315 ? -11.102 -2.059 -24.797 1 97.06 315 ARG A CA 1
ATOM 2258 C C . ARG A 1 315 ? -10.227 -3.305 -24.75 1 97.06 315 ARG A C 1
ATOM 2260 O O . ARG A 1 315 ? -10.039 -3.979 -25.766 1 97.06 315 ARG A O 1
ATOM 2267 N N . GLU A 1 316 ? -9.75 -3.635 -23.594 1 97.06 316 GLU A N 1
ATOM 2268 C CA . GLU A 1 316 ? -8.898 -4.812 -23.438 1 97.06 316 GLU A CA 1
ATOM 2269 C C . GLU A 1 316 ? -9.68 -6.094 -23.703 1 97.06 316 GLU A C 1
ATOM 2271 O O . GLU A 1 316 ? -9.156 -7.027 -24.328 1 97.06 316 GLU A O 1
ATOM 2276 N N . ILE A 1 317 ? -10.844 -6.117 -23.234 1 97.94 317 ILE A N 1
ATOM 2277 C CA . ILE A 1 317 ? -11.703 -7.281 -23.438 1 97.94 317 ILE A CA 1
ATOM 2278 C C . ILE A 1 317 ? -12.023 -7.449 -24.922 1 97.94 317 ILE A C 1
ATOM 2280 O O . ILE A 1 317 ? -11.992 -8.562 -25.438 1 97.94 317 ILE A O 1
ATOM 2284 N N . ALA A 1 318 ? -12.289 -6.363 -25.547 1 96.69 318 ALA A N 1
ATOM 2285 C CA . ALA A 1 318 ? -12.594 -6.398 -26.969 1 96.69 318 ALA A CA 1
ATOM 2286 C C . ALA A 1 318 ? -11.383 -6.871 -27.781 1 96.69 318 ALA A C 1
ATOM 2288 O O . ALA A 1 318 ? -11.531 -7.562 -28.781 1 96.69 318 ALA A O 1
ATOM 2289 N N . GLU A 1 319 ? -10.281 -6.473 -27.328 1 96.5 319 GLU A N 1
ATOM 2290 C CA . GLU A 1 319 ? -9.047 -6.84 -28.016 1 96.5 319 GLU A CA 1
ATOM 2291 C C . GLU A 1 319 ? -8.703 -8.305 -27.797 1 96.5 319 GLU A C 1
ATOM 2293 O O . GLU A 1 319 ? -8.359 -9.023 -28.75 1 96.5 319 GLU A O 1
ATOM 2298 N N . TYR A 1 320 ? -8.836 -8.781 -26.562 1 97.25 320 TYR A N 1
ATOM 2299 C CA . TYR A 1 320 ? -8.414 -10.133 -26.203 1 97.25 320 TYR A CA 1
ATOM 2300 C C . TYR A 1 320 ? -9.477 -11.156 -26.578 1 97.25 320 TYR A C 1
ATOM 2302 O O . TYR A 1 320 ? -9.156 -12.32 -26.828 1 97.25 320 TYR A O 1
ATOM 2310 N N . ARG A 1 321 ? -10.727 -10.789 -26.531 1 97.31 321 ARG A N 1
ATOM 2311 C CA . ARG A 1 321 ? -11.867 -11.609 -26.922 1 97.31 321 ARG A CA 1
ATOM 2312 C C . ARG A 1 321 ? -11.898 -12.906 -26.109 1 97.31 321 ARG A C 1
ATOM 2314 O O . ARG A 1 321 ? -11.969 -14 -26.688 1 97.31 321 ARG A O 1
ATOM 2321 N N . PRO A 1 322 ? -11.938 -12.812 -24.812 1 98.44 322 PRO A N 1
ATOM 2322 C CA . PRO A 1 322 ? -11.984 -14.023 -23.984 1 98.44 322 PRO A CA 1
ATOM 2323 C C . PRO A 1 322 ? -13.312 -14.758 -24.094 1 98.44 322 PRO A C 1
ATOM 2325 O O . PRO A 1 322 ? -14.352 -14.141 -24.359 1 98.44 322 PRO A O 1
ATOM 2328 N N . ASP A 1 323 ? -13.211 -16.094 -23.781 1 97.94 323 ASP A N 1
ATOM 2329 C CA . ASP A 1 323 ? -14.398 -16.922 -23.656 1 97.94 323 ASP A CA 1
ATOM 2330 C C . ASP A 1 323 ? -14.984 -16.828 -22.25 1 97.94 323 ASP A C 1
ATOM 2332 O O . ASP A 1 323 ? -16.156 -17.156 -22.031 1 97.94 323 ASP A O 1
ATOM 2336 N N . ALA A 1 324 ? -14.102 -16.484 -21.406 1 98.75 324 ALA A N 1
ATOM 2337 C CA . ALA A 1 324 ? -14.508 -16.312 -20.016 1 98.75 324 ALA A CA 1
ATOM 2338 C C . ALA A 1 324 ? -13.695 -15.219 -19.328 1 98.75 324 ALA A C 1
ATOM 2340 O O . ALA A 1 324 ? -12.516 -15.039 -19.625 1 98.75 324 ALA A O 1
ATOM 2341 N N . VAL A 1 325 ? -14.367 -14.508 -18.469 1 98.88 325 VAL A N 1
ATOM 2342 C CA . VAL A 1 325 ? -13.719 -13.523 -17.609 1 98.88 325 VAL A CA 1
ATOM 2343 C C . VAL A 1 325 ? -13.844 -13.938 -16.156 1 98.88 325 VAL A C 1
ATOM 2345 O O . VAL A 1 325 ? -14.953 -14.148 -15.648 1 98.88 325 VAL A O 1
ATOM 2348 N N . PHE A 1 326 ? -12.711 -14.133 -15.562 1 98.88 326 PHE A N 1
ATOM 2349 C CA . PHE A 1 326 ? -12.656 -14.469 -14.141 1 98.88 326 PHE A CA 1
ATOM 2350 C C . PHE A 1 326 ? -12.438 -13.219 -13.297 1 98.88 326 PHE A C 1
ATOM 2352 O O . PHE A 1 326 ? -11.398 -12.562 -13.398 1 98.88 326 PHE A O 1
ATOM 2359 N N . ILE A 1 327 ? -13.422 -12.883 -12.484 1 98.69 327 ILE A N 1
ATOM 2360 C CA . ILE A 1 327 ? -13.312 -11.727 -11.594 1 98.69 327 ILE A CA 1
ATOM 2361 C C . ILE A 1 327 ? -12.672 -12.156 -10.273 1 98.69 327 ILE A C 1
ATOM 2363 O O . ILE A 1 327 ? -13.297 -12.844 -9.469 1 98.69 327 ILE A O 1
ATOM 2367 N N . ALA A 1 328 ? -11.43 -11.68 -10.117 1 97.81 328 ALA A N 1
ATOM 2368 C CA . ALA A 1 328 ? -10.586 -12.18 -9.039 1 97.81 328 ALA A CA 1
ATOM 2369 C C . ALA A 1 328 ? -10.312 -11.086 -8 1 97.81 328 ALA A C 1
ATOM 2371 O O . ALA A 1 328 ? -9.156 -10.82 -7.664 1 97.81 328 ALA A O 1
ATOM 2372 N N . PHE A 1 329 ? -11.398 -10.5 -7.484 1 95.31 329 PHE A N 1
ATOM 2373 C CA . PHE A 1 329 ? -11.25 -9.539 -6.398 1 95.31 329 PHE A CA 1
ATOM 2374 C C . PHE A 1 329 ? -11.375 -10.227 -5.043 1 95.31 329 PHE A C 1
ATOM 2376 O O . PHE A 1 329 ? -11.875 -11.352 -4.957 1 95.31 329 PHE A O 1
ATOM 2383 N N . GLY A 1 330 ? -10.93 -9.539 -4.164 1 81.81 330 GLY A N 1
ATOM 2384 C CA . GLY A 1 330 ? -10.945 -10.031 -2.795 1 81.81 330 GLY A CA 1
ATOM 2385 C C . GLY A 1 330 ? -9.766 -9.555 -1.973 1 81.81 330 GLY A C 1
ATOM 2386 O O . GLY A 1 330 ? -9.344 -8.406 -2.098 1 81.81 330 GLY A O 1
ATOM 2387 N N . GLY A 1 331 ? -9.445 -10.344 -1.029 1 71.12 331 GLY A N 1
ATOM 2388 C CA . GLY A 1 331 ? -8.312 -10.016 -0.18 1 71.12 331 GLY A CA 1
ATOM 2389 C C . GLY A 1 331 ? -8.703 -9.258 1.073 1 71.12 331 GLY A C 1
ATOM 2390 O O . GLY A 1 331 ? -9.688 -9.594 1.731 1 71.12 331 GLY A O 1
ATOM 2391 N N . ASP A 1 332 ? -7.891 -8.336 1.312 1 75.88 332 ASP A N 1
ATOM 2392 C CA . ASP A 1 332 ? -8.062 -7.594 2.557 1 75.88 332 ASP A CA 1
ATOM 2393 C C . ASP A 1 332 ? -8.883 -6.328 2.33 1 75.88 332 ASP A C 1
ATOM 2395 O O . ASP A 1 332 ? -8.977 -5.477 3.217 1 75.88 332 ASP A O 1
ATOM 2399 N N . MET A 1 333 ? -9.531 -6.324 1.15 1 86.44 333 MET A N 1
ATOM 2400 C CA . MET A 1 333 ? -10.398 -5.191 0.851 1 86.44 333 MET A CA 1
ATOM 2401 C C . MET A 1 333 ? -11.75 -5.34 1.549 1 86.44 333 MET A C 1
ATOM 2403 O O . MET A 1 333 ? -12.273 -6.449 1.673 1 86.44 333 MET A O 1
ATOM 2407 N N . PRO A 1 334 ? -12.32 -4.227 1.952 1 92.06 334 PRO A N 1
ATOM 2408 C CA . PRO A 1 334 ? -13.672 -4.305 2.518 1 92.06 334 PRO A CA 1
ATOM 2409 C C . PRO A 1 334 ? -14.727 -4.66 1.475 1 92.06 334 PRO A C 1
ATOM 2411 O O . PRO A 1 334 ? -14.508 -4.469 0.276 1 92.06 334 PRO A O 1
ATOM 2414 N N . SER A 1 335 ? -15.852 -5.121 1.919 1 94.12 335 SER A N 1
ATOM 2415 C CA . SER A 1 335 ? -16.906 -5.617 1.05 1 94.12 335 SER A CA 1
ATOM 2416 C C . SER A 1 335 ? -17.375 -4.535 0.078 1 94.12 335 SER A C 1
ATOM 2418 O O . SER A 1 335 ? -17.656 -4.824 -1.089 1 94.12 335 SER A O 1
ATOM 2420 N N . TYR A 1 336 ? -17.484 -3.326 0.543 1 94.88 336 TYR A N 1
ATOM 2421 C CA . TYR A 1 336 ? -17.969 -2.27 -0.338 1 94.88 336 TYR A CA 1
ATOM 2422 C C . TYR A 1 336 ? -17.016 -2.051 -1.504 1 94.88 336 TYR A C 1
ATOM 2424 O O . TYR A 1 336 ? -17.438 -1.774 -2.625 1 94.88 336 TYR A O 1
ATOM 2432 N N . ALA A 1 337 ? -15.734 -2.166 -1.222 1 95.38 337 ALA A N 1
ATOM 2433 C CA . ALA A 1 337 ? -14.734 -1.952 -2.264 1 95.38 337 ALA A CA 1
ATOM 2434 C C . ALA A 1 337 ? -14.789 -3.055 -3.316 1 95.38 337 ALA A C 1
ATOM 2436 O O . ALA A 1 337 ? -14.695 -2.783 -4.516 1 95.38 337 ALA A O 1
ATOM 2437 N N . ILE A 1 338 ? -14.938 -4.254 -2.838 1 96.19 338 ILE A N 1
ATOM 2438 C CA . ILE A 1 338 ? -15.07 -5.391 -3.74 1 96.19 338 ILE A CA 1
ATOM 2439 C C . ILE A 1 338 ? -16.344 -5.238 -4.582 1 96.19 338 ILE A C 1
ATOM 2441 O O . ILE A 1 338 ? -16.312 -5.465 -5.793 1 96.19 338 ILE A O 1
ATOM 2445 N N . SER A 1 339 ? -17.406 -4.816 -3.955 1 96.56 339 SER A N 1
ATOM 2446 C CA . SER A 1 339 ? -18.672 -4.602 -4.656 1 96.56 339 SER A CA 1
ATOM 2447 C C . SER A 1 339 ? -18.531 -3.521 -5.727 1 96.56 339 SER A C 1
ATOM 2449 O O . SER A 1 339 ? -19.016 -3.684 -6.848 1 96.56 339 SER A O 1
ATOM 2451 N N . GLN A 1 340 ? -17.875 -2.451 -5.348 1 95.44 340 GLN A N 1
ATOM 2452 C CA . GLN A 1 340 ? -17.688 -1.35 -6.289 1 95.44 340 GLN A CA 1
ATOM 2453 C C . GLN A 1 340 ? -16.859 -1.787 -7.492 1 95.44 340 GLN A C 1
ATOM 2455 O O . GLN A 1 340 ? -17.203 -1.486 -8.633 1 95.44 340 GLN A O 1
ATOM 2460 N N . ALA A 1 341 ? -15.797 -2.473 -7.234 1 96.25 341 ALA A N 1
ATOM 2461 C CA . ALA A 1 341 ? -14.945 -2.951 -8.32 1 96.25 341 ALA A CA 1
ATOM 2462 C C . ALA A 1 341 ? -15.688 -3.936 -9.211 1 96.25 341 ALA A C 1
ATOM 2464 O O . ALA A 1 341 ? -15.609 -3.855 -10.445 1 96.25 341 ALA A O 1
ATOM 2465 N N . THR A 1 342 ? -16.391 -4.836 -8.578 1 98 342 THR A N 1
ATOM 2466 C CA . THR A 1 342 ? -17.156 -5.832 -9.32 1 98 342 THR A CA 1
ATOM 2467 C C . THR A 1 342 ? -18.219 -5.164 -10.195 1 98 342 THR A C 1
ATOM 2469 O O . THR A 1 342 ? -18.375 -5.523 -11.359 1 98 342 THR A O 1
ATOM 2472 N N . ARG A 1 343 ? -18.906 -4.195 -9.633 1 97.38 343 ARG A N 1
ATOM 2473 C CA . ARG A 1 343 ? -19.906 -3.439 -10.391 1 97.38 343 ARG A CA 1
ATOM 2474 C C . ARG A 1 343 ? -19.266 -2.787 -11.617 1 97.38 343 ARG A C 1
ATOM 2476 O O . ARG A 1 343 ? -19.828 -2.836 -12.711 1 97.38 343 ARG A O 1
ATOM 2483 N N . GLY A 1 344 ? -18.125 -2.188 -11.398 1 97.5 344 GLY A N 1
ATOM 2484 C CA . GLY A 1 344 ? -17.422 -1.558 -12.5 1 97.5 344 GLY A CA 1
ATOM 2485 C C . GLY A 1 344 ? -17.031 -2.533 -13.594 1 97.5 344 GLY A C 1
ATOM 2486 O O . GLY A 1 344 ? -17.172 -2.232 -14.781 1 97.5 344 GLY A O 1
ATOM 2487 N N . VAL A 1 345 ? -16.594 -3.674 -13.227 1 98.5 345 VAL A N 1
ATOM 2488 C CA . VAL A 1 345 ? -16.172 -4.695 -14.188 1 98.5 345 VAL A CA 1
ATOM 2489 C C . VAL A 1 345 ? -17.391 -5.199 -14.961 1 98.5 345 VAL A C 1
ATOM 2491 O O . VAL A 1 345 ? -17.359 -5.297 -16.188 1 98.5 345 VAL A O 1
ATOM 2494 N N . LEU A 1 346 ? -18.453 -5.5 -14.258 1 98.38 346 LEU A N 1
ATOM 2495 C CA . LEU A 1 346 ? -19.656 -6.004 -14.914 1 98.38 346 LEU A CA 1
ATOM 2496 C C . LEU A 1 346 ? -20.219 -4.969 -15.883 1 98.38 346 LEU A C 1
ATOM 2498 O O . LEU A 1 346 ? -20.625 -5.312 -16.984 1 98.38 346 LEU A O 1
ATOM 2502 N N . ALA A 1 347 ? -20.203 -3.723 -15.453 1 97.81 347 ALA A N 1
ATOM 2503 C CA . ALA A 1 347 ? -20.672 -2.648 -16.328 1 97.81 347 ALA A CA 1
ATOM 2504 C C . ALA A 1 347 ? -19.797 -2.547 -17.578 1 97.81 347 ALA A C 1
ATOM 2506 O O . ALA A 1 347 ? -20.297 -2.332 -18.688 1 97.81 347 ALA A O 1
ATOM 2507 N N . ALA A 1 348 ? -18.5 -2.666 -17.391 1 98.06 348 ALA A N 1
ATOM 2508 C CA . ALA A 1 348 ? -17.562 -2.6 -18.5 1 98.06 348 ALA A CA 1
ATOM 2509 C C . ALA A 1 348 ? -17.797 -3.746 -19.484 1 98.06 348 ALA A C 1
ATOM 2511 O O . ALA A 1 348 ? -17.766 -3.549 -20.703 1 98.06 348 ALA A O 1
ATOM 2512 N N . LEU A 1 349 ? -18.016 -4.91 -18.953 1 98.25 349 LEU A N 1
ATOM 2513 C CA . LEU A 1 349 ? -18.266 -6.074 -19.797 1 98.25 349 LEU A CA 1
ATOM 2514 C C . LEU A 1 349 ? -19.547 -5.902 -20.594 1 98.25 349 LEU A C 1
ATOM 2516 O O . LEU A 1 349 ? -19.578 -6.18 -21.797 1 98.25 349 LEU A O 1
ATOM 2520 N N . ALA A 1 350 ? -20.516 -5.449 -19.922 1 96.56 350 ALA A N 1
ATOM 2521 C CA . ALA A 1 350 ? -21.797 -5.219 -20.594 1 96.56 350 ALA A CA 1
ATOM 2522 C C . ALA A 1 350 ? -21.641 -4.184 -21.703 1 96.56 350 ALA A C 1
ATOM 2524 O O . ALA A 1 350 ? -22.188 -4.363 -22.812 1 96.56 350 ALA A O 1
ATOM 2525 N N . SER A 1 351 ? -20.938 -3.184 -21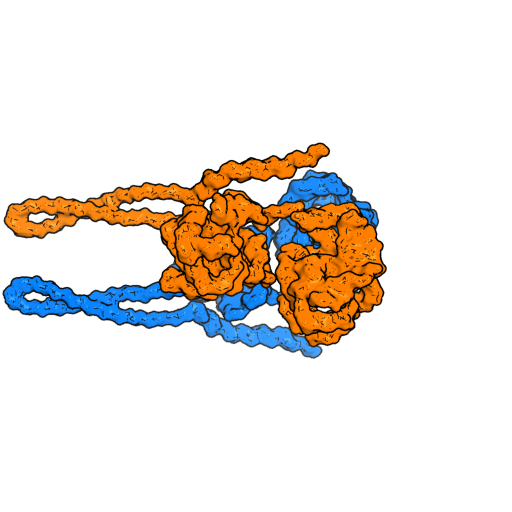.359 1 93.31 351 SER A N 1
ATOM 2526 C CA . SER A 1 351 ? -20.734 -2.104 -22.328 1 93.31 351 SER A CA 1
ATOM 2527 C C . SER A 1 351 ? -19.922 -2.574 -23.516 1 93.31 351 SER A C 1
ATOM 2529 O O . SER A 1 351 ? -20.078 -2.059 -24.625 1 93.31 351 SER A O 1
ATOM 2531 N N . ALA A 1 352 ? -19.047 -3.494 -23.281 1 94.44 352 ALA A N 1
ATOM 2532 C CA . ALA A 1 352 ? -18.219 -4.043 -24.344 1 94.44 352 ALA A CA 1
ATOM 2533 C C . ALA A 1 352 ? -18.969 -5.098 -25.141 1 94.44 352 ALA A C 1
ATOM 2535 O O . ALA A 1 352 ? -18.406 -5.738 -26.031 1 94.44 352 ALA A O 1
ATOM 2536 N N . ASN A 1 353 ? -20.219 -5.359 -24.875 1 92.62 353 ASN A N 1
ATOM 2537 C CA . ASN A 1 353 ? -21.016 -6.41 -25.484 1 92.62 353 ASN A CA 1
ATOM 2538 C C . ASN A 1 353 ? -20.344 -7.77 -25.375 1 92.62 353 ASN A C 1
ATOM 2540 O O . ASN A 1 353 ? -20.297 -8.523 -26.359 1 92.62 353 ASN A O 1
ATOM 2544 N N . TYR A 1 354 ? -19.75 -7.898 -24.25 1 97.69 354 TYR A N 1
ATOM 2545 C CA . TYR A 1 354 ? -19.094 -9.172 -23.969 1 97.69 354 TYR A CA 1
ATOM 2546 C C . TYR A 1 354 ? -20.125 -10.305 -23.906 1 97.69 354 TYR A C 1
ATOM 2548 O O . TYR A 1 354 ? -21.156 -10.18 -23.234 1 97.69 354 TYR A O 1
ATOM 2556 N N . THR A 1 355 ? -19.75 -11.445 -24.594 1 97.25 355 THR A N 1
ATOM 2557 C CA . THR A 1 355 ? -20.75 -12.516 -24.703 1 97.25 355 THR A CA 1
ATOM 2558 C C . THR A 1 355 ? -20.234 -13.789 -24.031 1 97.25 355 THR A C 1
ATOM 2560 O O . THR A 1 355 ? -20.922 -14.812 -24.016 1 97.25 355 THR A O 1
ATOM 2563 N N . GLY A 1 356 ? -19.031 -13.789 -23.5 1 98.12 356 GLY A N 1
ATOM 2564 C CA . GLY A 1 356 ? -18.469 -14.969 -22.859 1 98.12 356 GLY A CA 1
ATOM 2565 C C . GLY A 1 356 ? -19 -15.188 -21.453 1 98.12 356 GLY A C 1
ATOM 2566 O O . GLY A 1 356 ? -19.891 -14.469 -21.016 1 98.12 356 GLY A O 1
ATOM 2567 N N . ASP A 1 357 ? -18.469 -16.219 -20.828 1 98.56 357 ASP A N 1
ATOM 2568 C CA . ASP A 1 357 ? -18.891 -16.578 -19.484 1 98.56 357 ASP A CA 1
ATOM 2569 C C . ASP A 1 357 ? -18.25 -15.688 -18.422 1 98.56 357 ASP A C 1
ATOM 2571 O O . ASP A 1 357 ? -17.203 -15.094 -18.672 1 98.56 357 ASP A O 1
ATOM 2575 N N . VAL A 1 358 ? -18.938 -15.562 -17.312 1 98.81 358 VAL A N 1
ATOM 2576 C CA . VAL A 1 358 ? -18.406 -14.812 -16.188 1 98.81 358 VAL A CA 1
ATOM 2577 C C . VAL A 1 358 ? -18.109 -15.773 -15.031 1 98.81 358 VAL A C 1
ATOM 2579 O O . VAL A 1 358 ? -18.984 -16.484 -14.562 1 98.81 358 VAL A O 1
ATOM 2582 N N . LEU A 1 359 ? -16.875 -15.82 -14.656 1 98.81 359 LEU A N 1
ATOM 2583 C CA . LEU A 1 359 ? -16.406 -16.656 -13.562 1 98.81 359 LEU A CA 1
ATOM 2584 C C . LEU A 1 359 ? -16.094 -15.805 -12.336 1 98.81 359 LEU A C 1
ATOM 2586 O O . LEU A 1 359 ? -15.539 -14.711 -12.453 1 98.81 359 LEU A O 1
ATOM 2590 N N . LEU A 1 360 ? -16.484 -16.328 -11.125 1 98.5 360 LEU A N 1
ATOM 2591 C CA . LEU A 1 360 ? -16.375 -15.508 -9.922 1 98.5 360 LEU A CA 1
ATOM 2592 C C . LEU A 1 360 ? -15.547 -16.203 -8.852 1 98.5 360 LEU A C 1
ATOM 2594 O O . LEU A 1 360 ? -15.781 -17.375 -8.555 1 98.5 360 LEU A O 1
ATOM 2598 N N . HIS A 1 361 ? -14.578 -15.438 -8.289 1 97.06 361 HIS A N 1
ATOM 2599 C CA . HIS A 1 361 ? -13.859 -15.852 -7.086 1 97.06 361 HIS A CA 1
ATOM 2600 C C . HIS A 1 361 ? -14.797 -15.953 -5.887 1 97.06 361 HIS A C 1
ATOM 2602 O O . HIS A 1 361 ? -15.758 -15.18 -5.781 1 97.06 361 HIS A O 1
ATOM 2608 N N . ALA A 1 362 ? -14.484 -16.766 -4.98 1 95.44 362 ALA A N 1
ATOM 2609 C CA . ALA A 1 362 ? -15.312 -17.047 -3.809 1 95.44 362 ALA A CA 1
ATOM 2610 C C . ALA A 1 362 ? -15.57 -15.781 -2.998 1 95.44 362 ALA A C 1
ATOM 2612 O O . ALA A 1 362 ? -16.688 -15.562 -2.508 1 95.44 362 ALA A O 1
ATOM 2613 N N . PHE A 1 363 ? -14.609 -14.961 -2.891 1 94.06 363 PHE A N 1
ATOM 2614 C CA . PHE A 1 363 ? -14.758 -13.781 -2.037 1 94.06 363 PHE A CA 1
ATOM 2615 C C . PHE A 1 363 ? -15.586 -12.711 -2.727 1 94.06 363 PHE A C 1
ATOM 2617 O O . PHE A 1 363 ? -16.188 -11.859 -2.066 1 94.06 363 PHE A O 1
ATOM 2624 N N . VAL A 1 364 ? -15.57 -12.688 -4.008 1 97.31 364 VAL A N 1
ATOM 2625 C CA . VAL A 1 364 ? -16.469 -11.805 -4.73 1 97.31 364 VAL A CA 1
ATOM 2626 C C . VAL A 1 364 ? -17.922 -12.172 -4.414 1 97.31 364 VAL A C 1
ATOM 2628 O O . VAL A 1 364 ? -18.734 -11.297 -4.102 1 97.31 364 VAL A O 1
ATOM 2631 N N . LEU A 1 365 ? -18.188 -13.461 -4.461 1 97.25 365 LEU A N 1
ATOM 2632 C CA . LEU A 1 365 ? -19.531 -13.945 -4.152 1 97.25 365 LEU A CA 1
ATOM 2633 C C . LEU A 1 365 ? -19.938 -13.547 -2.74 1 97.25 365 LEU A C 1
ATOM 2635 O O . LEU A 1 365 ? -21.047 -13.016 -2.531 1 97.25 365 LEU A O 1
ATOM 2639 N N . ARG A 1 366 ? -19.094 -13.711 -1.826 1 94.38 366 ARG A N 1
ATOM 2640 C CA . ARG A 1 366 ? -19.391 -13.43 -0.426 1 94.38 366 ARG A CA 1
ATOM 2641 C C . ARG A 1 366 ? -19.531 -11.93 -0.19 1 94.38 366 ARG A C 1
ATOM 2643 O O . ARG A 1 366 ? -20.516 -11.477 0.393 1 94.38 366 ARG A O 1
ATOM 2650 N N . ALA A 1 367 ? -18.562 -11.18 -0.669 1 95.12 367 ALA A N 1
ATOM 2651 C CA . ALA A 1 367 ? -18.5 -9.75 -0.385 1 95.12 367 ALA A CA 1
ATOM 2652 C C . ALA A 1 367 ? -19.656 -9.008 -1.04 1 95.12 367 ALA A C 1
ATOM 2654 O O . ALA A 1 367 ? -20.078 -7.961 -0.549 1 95.12 367 ALA A O 1
ATOM 2655 N N . THR A 1 368 ? -20.156 -9.516 -2.092 1 96.94 368 THR A N 1
ATOM 2656 C CA . THR A 1 368 ? -21.219 -8.844 -2.83 1 96.94 368 THR A CA 1
ATOM 2657 C C . THR A 1 368 ? -22.578 -9.469 -2.502 1 96.94 368 THR A C 1
ATOM 2659 O O . THR A 1 368 ? -23.594 -9.133 -3.127 1 96.94 368 THR A O 1
ATOM 2662 N N . ASN A 1 369 ? -22.594 -10.383 -1.561 1 96.38 369 ASN A N 1
ATOM 2663 C CA . ASN A 1 369 ? -23.828 -11.117 -1.266 1 96.38 369 ASN A CA 1
ATOM 2664 C C . ASN A 1 369 ? -24.438 -11.703 -2.531 1 96.38 369 ASN A C 1
ATOM 2666 O O . ASN A 1 369 ? -25.594 -11.414 -2.852 1 96.38 369 ASN A O 1
ATOM 2670 N N . LEU A 1 370 ? -23.625 -12.547 -3.172 1 97.88 370 LEU A N 1
ATOM 2671 C CA . LEU A 1 370 ? -24.016 -13.211 -4.406 1 97.88 370 LEU A CA 1
ATOM 2672 C C . LEU A 1 370 ? -24.453 -12.188 -5.453 1 97.88 370 LEU A C 1
ATOM 2674 O O . LEU A 1 370 ? -25.5 -12.359 -6.09 1 97.88 370 LEU A O 1
ATOM 2678 N N . LEU A 1 371 ? -23.766 -11.047 -5.566 1 97.75 371 LEU A N 1
ATOM 2679 C CA . LEU A 1 371 ? -23.844 -9.961 -6.535 1 97.75 371 LEU A CA 1
ATOM 2680 C C . LEU A 1 371 ? -25.047 -9.07 -6.258 1 97.75 371 LEU A C 1
ATOM 2682 O O . LEU A 1 371 ? -25.344 -8.148 -7.027 1 97.75 371 LEU A O 1
ATOM 2686 N N . ALA A 1 372 ? -25.672 -9.227 -5.133 1 97.31 372 ALA A N 1
ATOM 2687 C CA . ALA A 1 372 ? -26.828 -8.391 -4.801 1 97.31 372 ALA A CA 1
ATOM 2688 C C . ALA A 1 372 ? -26.438 -6.922 -4.723 1 97.31 372 ALA A C 1
ATOM 2690 O O . ALA A 1 372 ? -27.219 -6.039 -5.074 1 97.31 372 ALA A O 1
ATOM 2691 N N . THR A 1 373 ? -25.234 -6.688 -4.277 1 96.25 373 THR A N 1
ATOM 2692 C CA . THR A 1 373 ? -24.781 -5.309 -4.09 1 96.25 373 THR A CA 1
ATOM 2693 C C . THR A 1 373 ? -24.047 -4.805 -5.32 1 96.25 373 THR A C 1
ATOM 2695 O O . THR A 1 373 ? -23.594 -3.66 -5.352 1 96.25 373 THR A O 1
ATOM 2698 N N . ALA A 1 374 ? -23.922 -5.652 -6.34 1 96.75 374 ALA A N 1
ATOM 2699 C CA . ALA A 1 374 ? -23.078 -5.273 -7.465 1 96.75 374 ALA A CA 1
ATOM 2700 C C . ALA A 1 374 ? -23.875 -5.219 -8.766 1 96.75 374 ALA A C 1
ATOM 2702 O O . ALA A 1 374 ? -23.344 -4.824 -9.805 1 96.75 374 ALA A O 1
ATOM 2703 N N . LEU A 1 375 ? -25.141 -5.57 -8.688 1 96.94 375 LEU A N 1
ATOM 2704 C CA . LEU A 1 375 ? -25.938 -5.617 -9.906 1 96.94 375 LEU A CA 1
ATOM 2705 C C . LEU A 1 375 ? -26.969 -4.484 -9.922 1 96.94 375 LEU A C 1
ATOM 2707 O O . LEU A 1 375 ? -27.547 -4.16 -8.891 1 96.94 375 LEU A O 1
ATOM 2711 N N . ASP A 1 376 ? -27.062 -3.863 -11.047 1 94.5 376 ASP A N 1
ATOM 2712 C CA . ASP A 1 376 ? -28.219 -3.043 -11.367 1 94.5 376 ASP A CA 1
ATOM 2713 C C . ASP A 1 376 ? -29.094 -3.713 -12.422 1 94.5 376 ASP A C 1
ATOM 2715 O O . ASP A 1 376 ? -28.812 -4.828 -12.859 1 94.5 376 ASP A O 1
ATOM 2719 N N . ASP A 1 377 ? -30.172 -3.072 -12.836 1 94.12 377 ASP A N 1
ATOM 2720 C CA . ASP A 1 377 ? -31.141 -3.695 -13.742 1 94.12 377 ASP A CA 1
ATOM 2721 C C . ASP A 1 377 ? -30.5 -4.016 -15.094 1 94.12 377 ASP A C 1
ATOM 2723 O O . ASP A 1 377 ? -30.703 -5.098 -15.641 1 94.12 377 ASP A O 1
ATOM 2727 N N . LYS A 1 378 ? -29.766 -3.131 -15.562 1 94.06 378 LYS A N 1
ATOM 2728 C CA . LYS A 1 378 ? -29.141 -3.301 -16.875 1 94.06 378 LYS A CA 1
ATOM 2729 C C . LYS A 1 378 ? -28.141 -4.453 -16.859 1 94.06 378 LYS A C 1
ATOM 2731 O O . LYS A 1 378 ? -28.172 -5.324 -17.734 1 94.06 378 LYS A O 1
ATOM 2736 N N . THR A 1 379 ? -27.297 -4.461 -15.875 1 96.5 379 THR A N 1
ATOM 2737 C CA . THR A 1 379 ? -26.266 -5.492 -15.797 1 96.5 379 THR A CA 1
ATOM 2738 C C . THR A 1 379 ? -26.875 -6.84 -15.422 1 96.5 379 THR A C 1
ATOM 2740 O O . THR A 1 379 ? -26.391 -7.887 -15.852 1 96.5 379 THR A O 1
ATOM 2743 N N . ALA A 1 380 ? -27.875 -6.789 -14.648 1 96.69 380 ALA A N 1
ATOM 2744 C CA . ALA A 1 380 ? -28.578 -8.023 -14.312 1 96.69 380 ALA A CA 1
ATOM 2745 C C . ALA A 1 380 ? -29.156 -8.68 -15.555 1 96.69 380 ALA A C 1
ATOM 2747 O O . ALA A 1 380 ? -29.062 -9.898 -15.727 1 96.69 380 ALA A O 1
ATOM 2748 N N . HIS A 1 381 ? -29.797 -7.875 -16.328 1 95.62 381 HIS A N 1
ATOM 2749 C CA . HIS A 1 381 ? -30.375 -8.383 -17.578 1 95.62 381 HIS A CA 1
ATOM 2750 C C . HIS A 1 381 ? -29.281 -8.953 -18.484 1 95.62 381 HIS A C 1
ATOM 2752 O O . HIS A 1 381 ? -29.438 -10.062 -19.016 1 95.62 381 HIS A O 1
ATOM 2758 N N . TRP A 1 382 ? -28.25 -8.211 -18.641 1 97.12 382 TRP A N 1
ATOM 2759 C CA . TRP A 1 382 ? -27.125 -8.672 -19.453 1 97.12 382 TRP A CA 1
ATOM 2760 C C . TRP A 1 382 ? -26.562 -9.977 -18.906 1 97.12 382 TRP A C 1
ATOM 2762 O O . TRP A 1 382 ? -26.359 -10.93 -19.656 1 97.12 382 TRP A O 1
ATOM 2772 N N . LEU A 1 383 ? -26.344 -10.047 -17.625 1 97.81 383 LEU A N 1
ATOM 2773 C CA . LEU A 1 383 ? -25.719 -11.195 -16.984 1 97.81 383 LEU A CA 1
ATOM 2774 C C . LEU A 1 383 ? -26.625 -12.422 -17.047 1 97.81 383 LEU A C 1
ATOM 2776 O O . LEU A 1 383 ? -26.141 -13.555 -17.094 1 97.81 383 LEU A O 1
ATOM 2780 N N . SER A 1 384 ? -27.891 -12.18 -17.094 1 96.44 384 SER A N 1
ATOM 2781 C CA . SER A 1 384 ? -28.844 -13.281 -17.156 1 96.44 384 SER A CA 1
ATOM 2782 C C . SER A 1 384 ? -28.719 -14.062 -18.453 1 96.44 384 SER A C 1
ATOM 2784 O O . SER A 1 384 ? -29.188 -15.203 -18.547 1 96.44 384 SER A O 1
ATOM 2786 N N . GLN A 1 385 ? -28.109 -13.422 -19.391 1 95.88 385 GLN A N 1
ATOM 2787 C CA . GLN A 1 385 ? -27.922 -14.055 -20.703 1 95.88 385 GLN A CA 1
ATOM 2788 C C . GLN A 1 385 ? -26.578 -14.758 -20.781 1 95.88 385 GLN A C 1
ATOM 2790 O O . GLN A 1 385 ? -26.203 -15.281 -21.828 1 95.88 385 GLN A O 1
ATOM 2795 N N . ARG A 1 386 ? -25.875 -14.766 -19.703 1 95.69 386 ARG A N 1
ATOM 2796 C CA . ARG A 1 386 ? -24.547 -15.367 -19.641 1 95.69 386 ARG A CA 1
ATOM 2797 C C . ARG A 1 386 ? -24.531 -16.578 -18.734 1 95.69 386 ARG A C 1
ATOM 2799 O O . ARG A 1 386 ? -25.406 -16.734 -17.891 1 95.69 386 ARG A O 1
ATOM 2806 N N . THR A 1 387 ? -23.516 -17.453 -19 1 97.5 387 THR A N 1
ATOM 2807 C CA . THR A 1 387 ? -23.219 -18.469 -18.016 1 97.5 387 THR A CA 1
ATOM 2808 C C . THR A 1 387 ? -22.344 -17.906 -16.891 1 97.5 387 THR A C 1
ATOM 2810 O O . THR A 1 387 ? -21.297 -17.312 -17.156 1 97.5 387 THR A O 1
ATOM 2813 N N . VAL A 1 388 ? -22.812 -18.062 -15.672 1 98.62 388 VAL A N 1
ATOM 2814 C CA . VAL A 1 388 ? -22.062 -17.594 -14.508 1 98.62 388 VAL A CA 1
ATOM 2815 C C . VAL A 1 388 ? -21.656 -18.766 -13.633 1 98.62 388 VAL A C 1
ATOM 2817 O O . VAL A 1 388 ? -22.516 -19.578 -13.242 1 98.62 388 VAL A O 1
ATOM 2820 N N . LYS A 1 389 ? -20.391 -18.906 -13.391 1 98.62 389 LYS A N 1
ATOM 2821 C CA . LYS A 1 389 ? -19.875 -19.922 -12.492 1 98.62 389 LYS A CA 1
ATOM 2822 C C . LYS A 1 389 ? -19.047 -19.312 -11.375 1 98.62 389 LYS A C 1
ATOM 2824 O O . LYS A 1 389 ? -18.531 -18.203 -11.516 1 98.62 389 LYS A O 1
ATOM 2829 N N . GLY A 1 390 ? -18.953 -20 -10.266 1 98.25 390 GLY A N 1
ATOM 2830 C CA . GLY A 1 390 ? -18.141 -19.516 -9.164 1 98.25 390 GLY A CA 1
ATOM 2831 C C . GLY A 1 390 ? -17.594 -20.625 -8.289 1 98.25 390 GLY A C 1
ATOM 2832 O O . GLY A 1 390 ? -18.047 -21.766 -8.359 1 98.25 390 GLY A O 1
ATOM 2833 N N . ILE A 1 391 ? -16.516 -20.312 -7.629 1 97.81 391 ILE A N 1
ATOM 2834 C CA . ILE A 1 391 ? -15.938 -21.188 -6.613 1 97.81 391 ILE A CA 1
ATOM 2835 C C . ILE A 1 391 ? -16.641 -20.953 -5.277 1 97.81 391 ILE A C 1
ATOM 2837 O O . ILE A 1 391 ? -16.656 -19.828 -4.766 1 97.81 391 ILE A O 1
ATOM 2841 N N . VAL A 1 392 ? -17.188 -21.953 -4.68 1 97.56 392 VAL A N 1
ATOM 2842 C CA . VAL A 1 392 ? -17.938 -21.844 -3.426 1 97.56 392 VAL A CA 1
ATOM 2843 C C . VAL A 1 392 ? -17.359 -22.828 -2.404 1 97.56 392 VAL A C 1
ATOM 2845 O O . VAL A 1 392 ? -17.641 -24.031 -2.475 1 97.56 392 VAL A O 1
ATOM 2848 N N . PRO A 1 393 ? -16.656 -22.312 -1.459 1 96.12 393 PRO A N 1
ATOM 2849 C CA . PRO A 1 393 ? -16.156 -23.203 -0.405 1 96.12 393 PRO A CA 1
ATOM 2850 C C . PRO A 1 393 ? -17.266 -23.641 0.561 1 96.12 393 PRO A C 1
ATOM 2852 O O . PRO A 1 393 ? -18.125 -22.844 0.922 1 96.12 393 PRO A O 1
ATOM 2855 N N . ASP A 1 394 ? -17.266 -24.844 0.928 1 95.88 394 ASP A N 1
ATOM 2856 C CA . ASP A 1 394 ? -18.109 -25.453 1.944 1 95.88 394 ASP A CA 1
ATOM 2857 C C . ASP A 1 394 ? -17.297 -25.969 3.117 1 95.88 394 ASP A C 1
ATOM 2859 O O . ASP A 1 394 ? -16.953 -27.156 3.166 1 95.88 394 ASP A O 1
ATOM 2863 N N . LEU A 1 395 ? -17.078 -25.094 4.035 1 95.12 395 LEU A N 1
ATOM 2864 C CA . LEU A 1 395 ? -16.188 -25.375 5.148 1 95.12 395 LEU A CA 1
ATOM 2865 C C . LEU A 1 395 ? -16.75 -26.484 6.023 1 95.12 395 LEU A C 1
ATOM 2867 O O . LEU A 1 395 ? -16 -27.359 6.492 1 95.12 395 LEU A O 1
ATOM 2871 N N . ALA A 1 396 ? -18.016 -26.516 6.273 1 94.62 396 ALA A N 1
ATOM 2872 C CA . ALA A 1 396 ? -18.656 -27.484 7.145 1 94.62 396 ALA A CA 1
ATOM 2873 C C . ALA A 1 396 ? -18.469 -28.906 6.609 1 94.62 396 ALA A C 1
ATOM 2875 O O . ALA A 1 396 ? -18.266 -29.844 7.387 1 94.62 396 ALA A O 1
ATOM 2876 N N . ASN A 1 397 ? -18.516 -29.047 5.293 1 96.5 397 ASN A N 1
ATOM 2877 C CA . ASN A 1 397 ? -18.406 -30.375 4.691 1 96.5 397 ASN A CA 1
ATOM 2878 C C . ASN A 1 397 ? -17.016 -30.594 4.086 1 96.5 397 ASN A C 1
ATOM 2880 O O . ASN A 1 397 ? -16.781 -31.594 3.41 1 96.5 397 ASN A O 1
ATOM 2884 N N . ARG A 1 398 ? -16.125 -29.672 4.219 1 96.94 398 ARG A N 1
ATOM 2885 C CA . ARG A 1 398 ? -14.742 -29.75 3.758 1 96.94 398 ARG A CA 1
ATOM 2886 C C . ARG A 1 398 ? -14.68 -30 2.256 1 96.94 398 ARG A C 1
ATOM 2888 O O . ARG A 1 398 ? -13.977 -30.922 1.807 1 96.94 398 ARG A O 1
ATOM 2895 N N . ARG A 1 399 ? -15.469 -29.141 1.569 1 97.81 399 ARG A N 1
ATOM 2896 C CA . ARG A 1 399 ? -15.516 -29.266 0.115 1 97.81 399 ARG A CA 1
ATOM 2897 C C . ARG A 1 399 ? -15.406 -27.891 -0.549 1 97.81 399 ARG A C 1
ATOM 2899 O O . ARG A 1 399 ? -15.672 -26.875 0.084 1 97.81 399 ARG A O 1
ATOM 2906 N N . VAL A 1 400 ? -14.898 -27.922 -1.749 1 97.88 400 VAL A N 1
ATOM 2907 C CA . VAL A 1 400 ? -14.938 -26.766 -2.637 1 97.88 400 VAL A CA 1
ATOM 2908 C C . VAL A 1 400 ? -15.781 -27.078 -3.871 1 97.88 400 VAL A C 1
ATOM 2910 O O . VAL A 1 400 ? -15.492 -28.047 -4.594 1 97.88 400 VAL A O 1
ATOM 2913 N N . ASN A 1 401 ? -16.781 -26.312 -4.113 1 98.19 401 ASN A N 1
ATOM 2914 C CA . ASN A 1 401 ? -17.703 -26.578 -5.207 1 98.19 401 ASN A CA 1
ATOM 2915 C C . ASN A 1 401 ? -17.562 -25.531 -6.316 1 98.19 401 ASN A C 1
ATOM 2917 O O . ASN A 1 401 ? -17.359 -24.359 -6.047 1 98.19 401 ASN A O 1
ATOM 2921 N N . ILE A 1 402 ? -17.578 -26.047 -7.523 1 98.62 402 ILE A N 1
ATOM 2922 C CA . ILE A 1 402 ? -17.828 -25.172 -8.656 1 98.62 402 ILE A CA 1
ATOM 2923 C C . ILE A 1 402 ? -19.328 -25.109 -8.945 1 98.62 402 ILE A C 1
ATOM 2925 O O . ILE A 1 402 ? -19.953 -26.125 -9.289 1 98.62 402 ILE A O 1
ATOM 2929 N N . VAL A 1 403 ? -19.891 -23.875 -8.844 1 98.56 403 VAL A N 1
ATOM 2930 C CA . VAL A 1 403 ? -21.344 -23.719 -8.898 1 98.56 403 VAL A CA 1
ATOM 2931 C C . VAL A 1 403 ? -21.734 -22.875 -10.102 1 98.56 403 VAL A C 1
ATOM 2933 O O . VAL A 1 403 ? -21.078 -21.859 -10.398 1 98.56 403 VAL A O 1
ATOM 2936 N N . VAL A 1 404 ? -22.719 -23.312 -10.836 1 98.62 404 VAL A N 1
ATOM 2937 C CA . VAL A 1 404 ? -23.359 -22.516 -11.875 1 98.62 404 VAL A CA 1
ATOM 2938 C C . VAL A 1 404 ? -24.516 -21.703 -11.281 1 98.62 404 VAL A C 1
ATOM 2940 O O . VAL A 1 404 ? -25.297 -22.234 -10.492 1 98.62 404 VAL A O 1
ATOM 2943 N N . PHE A 1 405 ? -24.562 -20.438 -11.688 1 98.5 405 PHE A N 1
ATOM 2944 C CA . PHE A 1 405 ? -25.562 -19.547 -11.117 1 98.5 405 PHE A CA 1
ATOM 2945 C C . PHE A 1 405 ? -26.5 -19.016 -12.203 1 98.5 405 PHE A C 1
ATOM 2947 O O . PHE A 1 405 ? -26.109 -18.891 -13.359 1 98.5 405 PHE A O 1
ATOM 2954 N N . ALA A 1 406 ? -27.703 -18.766 -11.805 1 97.75 406 ALA A N 1
ATOM 2955 C CA . ALA A 1 406 ? -28.641 -17.953 -12.586 1 97.75 406 ALA A CA 1
ATOM 2956 C C . ALA A 1 406 ? -28.875 -16.594 -11.922 1 97.75 406 ALA A C 1
ATOM 2958 O O . ALA A 1 406 ? -28.656 -16.438 -10.719 1 97.75 406 ALA A O 1
ATOM 2959 N N . VAL A 1 407 ? -29.234 -15.648 -12.758 1 97.19 407 VAL A N 1
ATOM 2960 C CA . VAL A 1 407 ? -29.562 -14.336 -12.227 1 97.19 407 VAL A CA 1
ATOM 2961 C C . VAL A 1 407 ? -31.078 -14.219 -12.039 1 97.19 407 VAL A C 1
ATOM 2963 O O . VAL A 1 407 ? -31.844 -14.367 -12.992 1 97.19 407 VAL A O 1
ATOM 2966 N N . ALA A 1 408 ? -31.469 -14.07 -10.82 1 93.88 408 ALA A N 1
ATOM 2967 C CA . ALA A 1 408 ? -32.875 -13.898 -10.5 1 93.88 408 ALA A CA 1
ATOM 2968 C C . ALA A 1 408 ? -33.062 -12.938 -9.328 1 93.88 408 ALA A C 1
ATOM 2970 O O . ALA A 1 408 ? -32.312 -12.992 -8.352 1 93.88 408 ALA A O 1
ATOM 2971 N N . ASP A 1 409 ? -34 -12.086 -9.406 1 91.5 409 ASP A N 1
ATOM 2972 C CA . ASP A 1 409 ? -34.375 -11.156 -8.344 1 91.5 409 ASP A CA 1
ATOM 2973 C C . A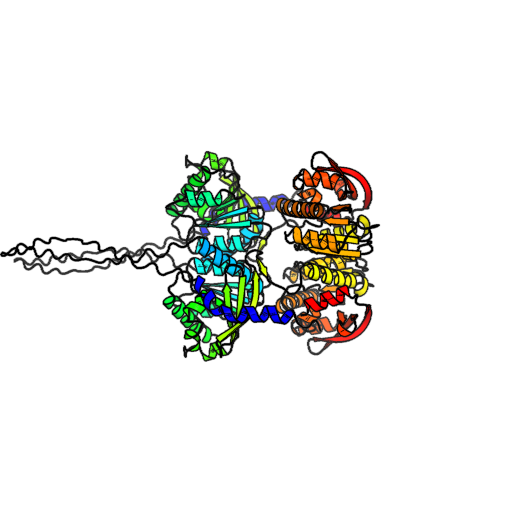SP A 1 409 ? -33.219 -10.289 -7.926 1 91.5 409 ASP A C 1
ATOM 2975 O O . ASP A 1 409 ? -32.969 -10.102 -6.73 1 91.5 409 ASP A O 1
ATOM 2979 N N . GLY A 1 410 ? -32.406 -9.961 -8.828 1 91.62 410 GLY A N 1
ATOM 2980 C CA . GLY A 1 410 ? -31.328 -9.008 -8.594 1 91.62 410 GLY A CA 1
ATOM 2981 C C . GLY A 1 410 ? -30.109 -9.625 -7.941 1 91.62 410 GLY A C 1
ATOM 2982 O O . GLY A 1 410 ? -29.234 -8.906 -7.449 1 91.62 410 GLY A O 1
ATOM 2983 N N . LYS A 1 411 ? -30.047 -10.945 -7.867 1 96.19 411 LYS A N 1
ATOM 2984 C CA . LYS A 1 411 ? -28.875 -11.609 -7.301 1 96.19 411 LYS A CA 1
ATOM 2985 C C . LYS A 1 411 ? -28.656 -12.977 -7.949 1 96.19 411 LYS A C 1
ATOM 2987 O O . LYS A 1 411 ? -29.422 -13.383 -8.828 1 96.19 411 LYS A O 1
ATOM 2992 N N . LEU A 1 412 ? -27.562 -13.609 -7.578 1 98 412 LEU A N 1
ATOM 2993 C CA . LEU A 1 412 ? -27.266 -14.938 -8.094 1 98 412 LEU A CA 1
ATOM 2994 C C . LEU A 1 412 ? -27.984 -16.016 -7.289 1 98 412 LEU A C 1
ATOM 2996 O O . LEU A 1 412 ? -28.094 -15.898 -6.066 1 98 412 LEU A O 1
ATOM 3000 N N . ARG A 1 413 ? -28.469 -16.953 -7.992 1 97.75 413 ARG A N 1
ATOM 3001 C CA . ARG A 1 413 ? -29.062 -18.156 -7.398 1 97.75 413 ARG A CA 1
ATOM 3002 C C . ARG A 1 413 ? -28.359 -19.422 -7.898 1 97.75 413 ARG A C 1
ATOM 3004 O O . ARG A 1 413 ? -28.203 -19.609 -9.109 1 97.75 413 ARG A O 1
ATOM 3011 N N . PRO A 1 414 ? -27.906 -20.234 -6.949 1 97.12 414 PRO A N 1
ATOM 3012 C CA . PRO A 1 414 ? -27.266 -21.469 -7.402 1 97.12 414 PRO A CA 1
ATOM 3013 C C . PRO A 1 414 ? -28.219 -22.391 -8.164 1 97.12 414 PRO A C 1
ATOM 3015 O O . PRO A 1 414 ? -29.375 -22.547 -7.77 1 97.12 414 PRO A O 1
ATOM 3018 N N . VAL A 1 415 ? -27.75 -22.922 -9.258 1 97 415 VAL A N 1
ATOM 3019 C CA . VAL A 1 415 ? -28.578 -23.781 -10.094 1 97 415 VAL A CA 1
ATOM 3020 C C . VAL A 1 415 ? -28.031 -25.203 -10.086 1 97 415 VAL A C 1
ATOM 3022 O O . VAL A 1 415 ? -28.797 -26.172 -10.055 1 97 415 VAL A O 1
ATOM 3025 N N . ASN A 1 416 ? -26.734 -25.297 -10.234 1 96.06 416 ASN A N 1
ATOM 3026 C CA . ASN A 1 416 ? -26.109 -26.609 -10.359 1 96.06 416 ASN A CA 1
ATOM 3027 C C . ASN A 1 416 ? -24.656 -26.578 -9.875 1 96.06 416 ASN A C 1
ATOM 3029 O O . ASN A 1 416 ? -24 -25.531 -9.898 1 96.06 416 ASN A O 1
ATOM 3033 N N . VAL A 1 417 ? -24.219 -27.734 -9.352 1 97.5 417 VAL A N 1
ATOM 3034 C CA . VAL A 1 417 ? -22.812 -27.938 -9.016 1 97.5 417 VAL A CA 1
ATOM 3035 C C . VAL A 1 417 ? -22.141 -28.797 -10.086 1 97.5 417 VAL A C 1
ATOM 3037 O O . VAL A 1 417 ? -22.562 -29.938 -10.336 1 97.5 417 VAL A O 1
ATOM 3040 N N . THR A 1 418 ? -21.094 -28.281 -10.688 1 97 418 THR A N 1
ATOM 3041 C CA . THR A 1 418 ? -20.5 -28.984 -11.812 1 97 418 THR A CA 1
ATOM 3042 C C . THR A 1 418 ? -19.266 -29.766 -11.375 1 97 418 THR A C 1
ATOM 3044 O O . THR A 1 418 ? -18.844 -30.688 -12.055 1 97 418 THR A O 1
ATOM 3047 N N . ALA A 1 419 ? -18.641 -29.406 -10.281 1 97.12 419 ALA A N 1
ATOM 3048 C CA . ALA A 1 419 ? -17.484 -30.109 -9.75 1 97.12 419 ALA A CA 1
ATOM 3049 C C . ALA A 1 419 ? -17.391 -29.938 -8.234 1 97.12 419 ALA A C 1
ATOM 3051 O O . ALA A 1 419 ? -17.766 -28.906 -7.695 1 97.12 419 ALA A O 1
ATOM 3052 N N . THR A 1 420 ? -16.953 -30.969 -7.559 1 97.88 420 THR A N 1
ATOM 3053 C CA . THR A 1 420 ? -16.703 -30.953 -6.121 1 97.88 420 THR A CA 1
ATOM 3054 C C . THR A 1 420 ? -15.312 -31.484 -5.809 1 97.88 420 THR A C 1
ATOM 3056 O O . THR A 1 420 ? -14.945 -32.594 -6.242 1 97.88 420 THR A O 1
ATOM 3059 N N . LEU A 1 421 ? -14.562 -30.672 -5.125 1 97.69 421 LEU A N 1
ATOM 3060 C CA . LEU A 1 421 ? -13.211 -31.047 -4.723 1 97.69 421 LEU A CA 1
ATOM 3061 C C . LEU A 1 421 ? -13.102 -31.141 -3.207 1 97.69 421 LEU A C 1
ATOM 3063 O O . LEU A 1 421 ? -13.797 -30.422 -2.482 1 97.69 421 LEU A O 1
ATOM 3067 N N . PRO A 1 422 ? -12.25 -32.094 -2.766 1 97.06 422 PRO A N 1
ATOM 3068 C CA . PRO A 1 422 ? -11.992 -32.094 -1.324 1 97.06 422 PRO A CA 1
ATOM 3069 C C . PRO A 1 422 ? -11.234 -30.828 -0.868 1 97.06 422 PRO A C 1
ATOM 3071 O O . PRO A 1 422 ? -10.43 -30.281 -1.624 1 97.06 422 PRO A O 1
ATOM 3074 N N . MET A 1 423 ? -11.453 -30.406 0.331 1 96.75 423 MET A N 1
ATOM 3075 C CA . MET A 1 423 ? -10.727 -29.312 0.96 1 96.75 423 MET A CA 1
ATOM 3076 C C . MET A 1 423 ? -9.688 -29.844 1.948 1 96.75 423 MET A C 1
ATOM 3078 O O . MET A 1 423 ? -10.039 -30.328 3.021 1 96.75 423 MET A O 1
ATOM 3082 N N . PRO A 1 424 ? -8.453 -29.703 1.592 1 95.19 424 PRO A N 1
ATOM 3083 C CA . PRO A 1 424 ? -7.426 -30.125 2.541 1 95.19 424 PRO A CA 1
ATOM 3084 C C . PRO A 1 424 ? -7.52 -29.406 3.883 1 95.19 424 PRO A C 1
ATOM 3086 O O . PRO A 1 424 ? -7.941 -28.25 3.938 1 95.19 424 PRO A O 1
ATOM 3089 N N . GLU A 1 425 ? -7.047 -30.031 4.93 1 95.5 425 GLU A N 1
ATOM 3090 C CA . GLU A 1 425 ? -7.129 -29.516 6.293 1 95.5 425 GLU A CA 1
ATOM 3091 C C . GLU A 1 425 ? -6.453 -28.156 6.41 1 95.5 425 GLU A C 1
ATOM 3093 O O . GLU A 1 425 ? -6.984 -27.25 7.051 1 95.5 425 GLU A O 1
ATOM 3098 N N . ALA A 1 426 ? -5.309 -28.031 5.793 1 94.31 426 ALA A N 1
ATOM 3099 C CA . ALA A 1 426 ? -4.57 -26.781 5.871 1 94.31 426 ALA A CA 1
ATOM 3100 C C . ALA A 1 426 ? -5.383 -25.625 5.281 1 94.31 426 ALA A C 1
ATOM 3102 O O . ALA A 1 426 ? -5.355 -24.516 5.805 1 94.31 426 ALA A O 1
ATOM 3103 N N . VAL A 1 427 ? -6.117 -25.891 4.242 1 96.25 427 VAL A N 1
ATOM 3104 C CA . VAL A 1 427 ? -6.945 -24.875 3.594 1 96.25 427 VAL A CA 1
ATOM 3105 C C . VAL A 1 427 ? -8.148 -24.547 4.48 1 96.25 427 VAL A C 1
ATOM 3107 O O . VAL A 1 427 ? -8.5 -23.375 4.641 1 96.25 427 VAL A O 1
ATOM 3110 N N . ALA A 1 428 ? -8.711 -25.562 5.055 1 96.69 428 ALA A N 1
ATOM 3111 C CA . ALA A 1 428 ? -9.852 -25.375 5.945 1 96.69 428 ALA A CA 1
ATOM 3112 C C . ALA A 1 428 ? -9.477 -24.5 7.137 1 96.69 428 ALA A C 1
ATOM 3114 O O . ALA A 1 428 ? -10.234 -23.609 7.523 1 96.69 428 ALA A O 1
ATOM 3115 N N . GLN A 1 429 ? -8.375 -24.75 7.711 1 94.81 429 GLN A N 1
ATOM 3116 C CA . GLN A 1 429 ? -7.914 -23.984 8.859 1 94.81 429 GLN A CA 1
ATOM 3117 C C . GLN A 1 429 ? -7.668 -22.516 8.484 1 94.81 429 GLN A C 1
ATOM 3119 O O . GLN A 1 429 ? -8.062 -21.609 9.219 1 94.81 429 GLN A O 1
ATOM 3124 N N . ALA A 1 430 ? -6.992 -22.359 7.363 1 94.5 430 ALA A N 1
ATOM 3125 C CA . ALA A 1 430 ? -6.73 -21 6.902 1 94.5 430 ALA A CA 1
ATOM 3126 C C . ALA A 1 430 ? -8.039 -20.25 6.625 1 94.5 430 ALA A C 1
ATOM 3128 O O . ALA A 1 430 ? -8.188 -19.078 7 1 94.5 430 ALA A O 1
ATOM 3129 N N . LEU A 1 431 ? -8.93 -20.922 5.98 1 94.5 431 LEU A N 1
ATOM 3130 C CA . LEU A 1 431 ? -10.227 -20.328 5.66 1 94.5 431 LEU A CA 1
ATOM 3131 C C . LEU A 1 431 ? -10.984 -19.969 6.93 1 94.5 431 LEU A C 1
ATOM 3133 O O . LEU A 1 431 ? -11.562 -18.891 7.023 1 94.5 431 LEU A O 1
ATOM 3137 N N . ALA A 1 432 ? -10.961 -20.812 7.914 1 93.75 432 ALA A N 1
ATOM 3138 C CA . ALA A 1 432 ? -11.648 -20.578 9.18 1 93.75 432 ALA A CA 1
ATOM 3139 C C . ALA A 1 432 ? -11.086 -19.328 9.875 1 93.75 432 ALA A C 1
ATOM 3141 O O . ALA A 1 432 ? -11.836 -18.516 10.414 1 93.75 432 ALA A O 1
ATOM 3142 N N . LYS A 1 433 ? -9.766 -19.203 9.836 1 91.19 433 LYS A N 1
ATOM 3143 C CA . LYS A 1 433 ? -9.117 -18.047 10.453 1 91.19 433 LYS A CA 1
ATOM 3144 C C . LYS A 1 433 ? -9.539 -16.75 9.758 1 91.19 433 LYS A C 1
ATOM 3146 O O . LYS A 1 433 ? -9.805 -15.75 10.414 1 91.19 433 LYS A O 1
ATOM 3151 N N . ILE A 1 434 ? -9.617 -16.812 8.484 1 87.56 434 ILE A N 1
ATOM 3152 C CA . ILE A 1 434 ? -9.859 -15.617 7.691 1 87.56 434 ILE A CA 1
ATOM 3153 C C . ILE A 1 434 ? -11.328 -15.211 7.801 1 87.56 434 ILE A C 1
ATOM 3155 O O . ILE A 1 434 ? -11.648 -14.023 7.77 1 87.56 434 ILE A O 1
ATOM 3159 N N . LEU A 1 435 ? -12.219 -16.203 7.996 1 85.44 435 LEU A N 1
ATOM 3160 C CA . LEU A 1 435 ? -13.648 -15.906 8.086 1 85.44 435 LEU A CA 1
ATOM 3161 C C . LEU A 1 435 ? -14.031 -15.5 9.5 1 85.44 435 LEU A C 1
ATOM 3163 O O . LEU A 1 435 ? -15.125 -14.969 9.727 1 85.44 435 LEU A O 1
ATOM 3167 N N . SER A 1 436 ? -13.18 -15.758 10.445 1 79.44 436 SER A N 1
ATOM 3168 C CA . SER A 1 436 ? -13.484 -15.406 11.828 1 79.44 436 SER A CA 1
ATOM 3169 C C . SER A 1 436 ? -13.211 -13.938 12.094 1 79.44 436 SER A C 1
ATOM 3171 O O . SER A 1 436 ? -13.898 -13.305 12.898 1 79.44 436 SER A O 1
ATOM 3173 N N . MET B 1 1 ? 12.695 2.607 -40.188 1 17.53 1 MET B N 1
ATOM 3174 C CA . MET B 1 1 ? 12.398 4.031 -40.312 1 17.53 1 MET B CA 1
ATOM 3175 C C . MET B 1 1 ? 11.82 4.574 -39 1 17.53 1 MET B C 1
ATOM 3177 O O . MET B 1 1 ? 11.742 5.789 -38.812 1 17.53 1 MET B O 1
ATOM 3181 N N . LYS B 1 2 ? 11.016 3.779 -38.281 1 22.94 2 LYS B N 1
ATOM 3182 C CA . LYS B 1 2 ? 9.953 4.254 -37.375 1 22.94 2 LYS B CA 1
ATOM 3183 C C . LYS B 1 2 ? 10.523 4.746 -36.062 1 22.94 2 LYS B C 1
ATOM 3185 O O . LYS B 1 2 ? 10.461 4.035 -35.062 1 22.94 2 LYS B O 1
ATOM 3190 N N . SER B 1 3 ? 11.594 5.418 -36.031 1 24.38 3 SER B N 1
ATOM 3191 C CA . SER B 1 3 ? 12.422 6.109 -35.031 1 24.38 3 SER B CA 1
ATOM 3192 C C . SER B 1 3 ? 11.633 7.203 -34.312 1 24.38 3 SER B C 1
ATOM 3194 O O . SER B 1 3 ? 12.172 7.91 -33.469 1 24.38 3 SER B O 1
ATOM 3196 N N . GLY B 1 4 ? 10.453 7.633 -34.844 1 22.55 4 GLY B N 1
ATOM 3197 C CA . GLY B 1 4 ? 9.906 8.977 -34.75 1 22.55 4 GLY B CA 1
ATOM 3198 C C . GLY B 1 4 ? 9.195 9.227 -33.438 1 22.55 4 GLY B C 1
ATOM 3199 O O . GLY B 1 4 ? 9.094 10.375 -32.969 1 22.55 4 GLY B O 1
ATOM 3200 N N . ILE B 1 5 ? 8.461 8.367 -32.875 1 25.83 5 ILE B N 1
ATOM 3201 C CA . ILE B 1 5 ? 7.375 8.805 -32 1 25.83 5 ILE B CA 1
ATOM 3202 C C . ILE B 1 5 ? 7.914 9.117 -30.609 1 25.83 5 ILE B C 1
ATOM 3204 O O . ILE B 1 5 ? 7.289 9.852 -29.844 1 25.83 5 ILE B O 1
ATOM 3208 N N . ILE B 1 6 ? 9.078 8.664 -30.203 1 27.44 6 ILE B N 1
ATOM 3209 C CA . ILE B 1 6 ? 9.57 8.852 -28.844 1 27.44 6 ILE B CA 1
ATOM 3210 C C . ILE B 1 6 ? 10.062 10.289 -28.656 1 27.44 6 ILE B C 1
ATOM 3212 O O . ILE B 1 6 ? 10.172 10.773 -27.531 1 27.44 6 ILE B O 1
ATOM 3216 N N . THR B 1 7 ? 10.367 11.07 -29.766 1 25.8 7 THR B N 1
ATOM 3217 C CA . THR B 1 7 ? 10.945 12.414 -29.781 1 25.8 7 THR B CA 1
ATOM 3218 C C . THR B 1 7 ? 9.906 13.453 -29.375 1 25.8 7 THR B C 1
ATOM 3220 O O . THR B 1 7 ? 10.227 14.43 -28.703 1 25.8 7 THR B O 1
ATOM 3223 N N . ALA B 1 8 ? 8.617 13.289 -29.734 1 25.95 8 ALA B N 1
ATOM 3224 C CA . ALA B 1 8 ? 7.645 14.375 -29.641 1 25.95 8 ALA B CA 1
ATOM 3225 C C . ALA B 1 8 ? 7.25 14.641 -28.188 1 25.95 8 ALA B C 1
ATOM 3227 O O . ALA B 1 8 ? 7.043 15.789 -27.797 1 25.95 8 ALA B O 1
ATOM 3228 N N . VAL B 1 9 ? 7.172 13.633 -27.391 1 27.52 9 VAL B N 1
ATOM 3229 C CA . VAL B 1 9 ? 6.664 13.953 -26.062 1 27.52 9 VAL B CA 1
ATOM 3230 C C . VAL B 1 9 ? 7.738 14.688 -25.266 1 27.52 9 VAL B C 1
ATOM 3232 O O . VAL B 1 9 ? 7.422 15.555 -24.438 1 27.52 9 VAL B O 1
ATOM 3235 N N . ALA B 1 10 ? 8.992 14.641 -25.594 1 26.66 10 ALA B N 1
ATOM 3236 C CA . ALA B 1 10 ? 10.039 15.359 -24.875 1 26.66 10 ALA B CA 1
ATOM 3237 C C . ALA B 1 10 ? 10 16.859 -25.188 1 26.66 10 ALA B C 1
ATOM 3239 O O . ALA B 1 10 ? 10.312 17.688 -24.328 1 26.66 10 ALA B O 1
ATOM 3240 N N . LEU B 1 11 ? 9.758 17.266 -26.469 1 26.47 11 LEU B N 1
ATOM 3241 C CA . LEU B 1 11 ? 9.891 18.641 -26.922 1 26.47 11 LEU B CA 1
ATOM 3242 C C . LEU B 1 11 ? 8.844 19.531 -26.266 1 26.47 11 LEU B C 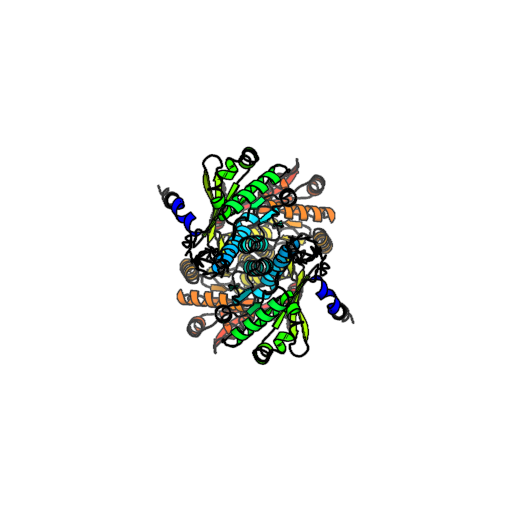1
ATOM 3244 O O . LEU B 1 11 ? 9.133 20.672 -25.906 1 26.47 11 LEU B O 1
ATOM 3248 N N . ILE B 1 12 ? 7.566 19.125 -26.297 1 27.14 12 ILE B N 1
ATOM 3249 C CA . ILE B 1 12 ? 6.586 20.125 -25.891 1 27.14 12 ILE B CA 1
ATOM 3250 C C . ILE B 1 12 ? 6.781 20.469 -24.406 1 27.14 12 ILE B C 1
ATOM 3252 O O . ILE B 1 12 ? 6.637 21.625 -24.016 1 27.14 12 ILE B O 1
ATOM 3256 N N . ILE B 1 13 ? 7.367 19.594 -23.609 1 29.09 13 ILE B N 1
ATOM 3257 C CA . ILE B 1 13 ? 7.352 19.938 -22.188 1 29.09 13 ILE B CA 1
ATOM 3258 C C . ILE B 1 13 ? 8.508 20.875 -21.875 1 29.09 13 ILE B C 1
ATOM 3260 O O . ILE B 1 13 ? 8.625 21.375 -20.75 1 29.09 13 ILE B O 1
ATOM 3264 N N . GLY B 1 14 ? 9.438 21.156 -22.75 1 26.58 14 GLY B N 1
ATOM 3265 C CA . GLY B 1 14 ? 10.547 22.031 -22.422 1 26.58 14 GLY B CA 1
ATOM 3266 C C . GLY B 1 14 ? 10.109 23.469 -22.141 1 26.58 14 GLY B C 1
ATOM 3267 O O . GLY B 1 14 ? 10.672 24.125 -21.266 1 26.58 14 GLY B O 1
ATOM 3268 N N . ILE B 1 15 ? 9.383 24.078 -23.109 1 26.8 15 ILE B N 1
ATOM 3269 C CA . ILE B 1 15 ? 9.297 25.531 -23.094 1 26.8 15 ILE B CA 1
ATOM 3270 C C . ILE B 1 15 ? 8.57 26 -21.844 1 26.8 15 ILE B C 1
ATOM 3272 O O . ILE B 1 15 ? 8.992 26.969 -21.203 1 26.8 15 ILE B O 1
ATOM 3276 N N . ALA B 1 16 ? 7.293 25.5 -21.562 1 25.73 16 ALA B N 1
ATOM 3277 C CA . ALA B 1 16 ? 6.383 26.234 -20.688 1 25.73 16 ALA B CA 1
ATOM 3278 C C . ALA B 1 16 ? 6.734 26.031 -19.219 1 25.73 16 ALA B C 1
ATOM 3280 O O . ALA B 1 16 ? 5.906 26.266 -18.344 1 25.73 16 ALA B O 1
ATOM 3281 N N . VAL B 1 17 ? 7.836 25.531 -18.922 1 28.31 17 VAL B N 1
ATOM 3282 C CA . VAL B 1 17 ? 8.109 25.375 -17.5 1 28.31 17 VAL B CA 1
ATOM 3283 C C . VAL B 1 17 ? 8.25 26.75 -16.844 1 28.31 17 VAL B C 1
ATOM 3285 O O . VAL B 1 17 ? 8.203 26.875 -15.617 1 28.31 17 VAL B O 1
ATOM 3288 N N . GLY B 1 18 ? 8.578 27.828 -17.609 1 25.39 18 GLY B N 1
ATOM 3289 C CA . GLY B 1 18 ? 8.719 29.125 -16.953 1 25.39 18 GLY B CA 1
ATOM 3290 C C . GLY B 1 18 ? 7.465 29.562 -16.219 1 25.39 18 GLY B C 1
ATOM 3291 O O . GLY B 1 18 ? 7.543 30.047 -15.094 1 25.39 18 GLY B O 1
ATOM 3292 N N . ALA B 1 19 ? 6.309 29.656 -16.953 1 27.25 19 ALA B N 1
ATOM 3293 C CA . ALA B 1 19 ? 5.129 30.344 -16.438 1 27.25 19 ALA B CA 1
ATOM 3294 C C . ALA B 1 19 ? 4.496 29.562 -15.297 1 27.25 19 ALA B C 1
ATOM 3296 O O . ALA B 1 19 ? 3.707 30.109 -14.523 1 27.25 19 ALA B O 1
ATOM 3297 N N . LEU B 1 20 ? 4.637 28.25 -15.312 1 27.78 20 LEU B N 1
ATOM 3298 C CA . LEU B 1 20 ? 3.758 27.469 -14.461 1 27.78 20 LEU B CA 1
ATOM 3299 C C . LEU B 1 20 ? 4.273 27.438 -13.023 1 27.78 20 LEU B C 1
ATOM 3301 O O . LEU B 1 20 ? 3.68 26.797 -12.156 1 27.78 20 LEU B O 1
ATOM 3305 N N . LEU B 1 21 ? 5.48 27.828 -12.828 1 30.25 21 LEU B N 1
ATOM 3306 C CA . LEU B 1 21 ? 5.863 27.844 -11.422 1 30.25 21 LEU B CA 1
ATOM 3307 C C . LEU B 1 21 ? 5.035 28.859 -10.641 1 30.25 21 LEU B C 1
ATOM 3309 O O . LEU B 1 21 ? 5.23 29.031 -9.438 1 30.25 21 LEU B O 1
ATOM 3313 N N . GLY B 1 22 ? 4.285 29.844 -11.336 1 29.39 22 GLY B N 1
ATOM 3314 C CA . GLY B 1 22 ? 3.584 30.953 -10.711 1 29.39 22 GLY B CA 1
ATOM 3315 C C . GLY B 1 22 ? 2.406 30.516 -9.867 1 29.39 22 GLY B C 1
ATOM 3316 O O . GLY B 1 22 ? 1.642 31.344 -9.375 1 29.39 22 GLY B O 1
ATOM 3317 N N . GLY B 1 23 ? 1.961 29.344 -10.109 1 31.86 23 GLY B N 1
ATOM 3318 C CA . GLY B 1 23 ? 0.643 29.156 -9.523 1 31.86 23 GLY B CA 1
ATOM 3319 C C . GLY B 1 23 ? 0.644 29.234 -8.008 1 31.86 23 GLY B C 1
ATOM 3320 O O . GLY B 1 23 ? -0.371 28.953 -7.367 1 31.86 23 GLY B O 1
ATOM 3321 N N . TYR B 1 24 ? 1.799 28.984 -7.484 1 30.83 24 TYR B N 1
ATOM 3322 C CA . TYR B 1 24 ? 1.703 29.031 -6.027 1 30.83 24 TYR B CA 1
ATOM 3323 C C . TYR B 1 24 ? 1.469 30.469 -5.547 1 30.83 24 TYR B C 1
ATOM 3325 O O . TYR B 1 24 ? 1.455 30.719 -4.34 1 30.83 24 TYR B O 1
ATOM 3333 N N . ALA B 1 25 ? 1.824 31.547 -6.383 1 28.72 25 ALA B N 1
ATOM 3334 C CA . ALA B 1 25 ? 1.789 32.906 -5.832 1 28.72 25 ALA B CA 1
ATOM 3335 C C . ALA B 1 25 ? 0.358 33.406 -5.758 1 28.72 25 ALA B C 1
ATOM 3337 O O . ALA B 1 25 ? -0.31 33.562 -6.785 1 28.72 25 ALA B O 1
ATOM 3338 N N . ALA B 1 26 ? -0.409 33.25 -4.84 1 30.72 26 ALA B N 1
ATOM 3339 C CA . ALA B 1 26 ? -1.606 34.062 -4.672 1 30.72 26 ALA B CA 1
ATOM 3340 C C . ALA B 1 26 ? -1.288 35.562 -4.852 1 30.72 26 ALA B C 1
ATOM 3342 O O . ALA B 1 26 ? -0.195 36 -4.504 1 30.72 26 ALA B O 1
ATOM 3343 N N . PRO B 1 27 ? -1.887 36.281 -5.754 1 28.69 27 PRO B N 1
ATOM 3344 C CA . PRO B 1 27 ? -1.618 37.719 -5.863 1 28.69 27 PRO B CA 1
ATOM 3345 C C . PRO B 1 27 ? -1.606 38.406 -4.508 1 28.69 27 PRO B C 1
ATOM 3347 O O . PRO B 1 27 ? -2.309 38 -3.584 1 28.69 27 PRO B O 1
ATOM 3350 N N . LYS B 1 28 ? -0.626 39.219 -4.242 1 33.53 28 LYS B N 1
ATOM 3351 C CA . LYS B 1 28 ? -0.526 40.094 -3.082 1 33.53 28 LYS B CA 1
ATOM 3352 C C . LYS B 1 28 ? -1.79 40.938 -2.916 1 33.53 28 LYS B C 1
ATOM 3354 O O . LYS B 1 28 ? -2.158 41.688 -3.812 1 33.53 28 LYS B O 1
ATOM 3359 N N . PRO B 1 29 ? -2.727 40.562 -2.137 1 30.86 29 PRO B N 1
ATOM 3360 C CA . PRO B 1 29 ? -3.746 41.625 -2 1 30.86 29 PRO B CA 1
ATOM 3361 C C . PRO B 1 29 ? -3.156 42.969 -1.614 1 30.86 29 PRO B C 1
ATOM 3363 O O . PRO B 1 29 ? -2.125 43.031 -0.941 1 30.86 29 PRO B O 1
ATOM 3366 N N . ALA B 1 30 ? -3.408 44.031 -2.328 1 30.31 30 ALA B N 1
ATOM 3367 C CA . ALA B 1 30 ? -3.012 45.406 -2.066 1 30.31 30 ALA B CA 1
ATOM 3368 C C . ALA B 1 30 ? -3.408 45.844 -0.656 1 30.31 30 ALA B C 1
ATOM 3370 O O . ALA B 1 30 ? -4.469 45.469 -0.158 1 30.31 30 ALA B O 1
ATOM 3371 N N . PRO B 1 31 ? -2.514 46.25 0.152 1 31.45 31 PRO B N 1
ATOM 3372 C CA . PRO B 1 31 ? -2.816 46.75 1.497 1 31.45 31 PRO B CA 1
ATOM 3373 C C . PRO B 1 31 ? -3.928 47.812 1.502 1 31.45 31 PRO B C 1
ATOM 3375 O O . PRO B 1 31 ? -3.934 48.719 0.664 1 31.45 31 PRO B O 1
ATOM 3378 N N . THR B 1 32 ? -5.164 47.469 1.694 1 31.48 32 THR B N 1
ATOM 3379 C CA . THR B 1 32 ? -6.129 48.531 1.904 1 31.48 32 THR B CA 1
ATOM 3380 C C . THR B 1 32 ? -5.805 49.312 3.176 1 31.48 32 THR B C 1
ATOM 3382 O O . THR B 1 32 ? -5.711 48.719 4.258 1 31.48 32 THR B O 1
ATOM 3385 N N . THR B 1 33 ? -5.129 50.406 3.074 1 30.5 33 THR B N 1
ATOM 3386 C CA . THR B 1 33 ? -4.836 51.344 4.141 1 30.5 33 THR B CA 1
ATOM 3387 C C . THR B 1 33 ? -6.129 51.875 4.762 1 30.5 33 THR B C 1
ATOM 3389 O O . THR B 1 33 ? -6.953 52.469 4.07 1 30.5 33 THR B O 1
ATOM 3392 N N . VAL B 1 34 ? -6.707 51.188 5.664 1 31.34 34 VAL B N 1
ATOM 3393 C CA . VAL B 1 34 ? -7.805 51.812 6.375 1 31.34 34 VAL B CA 1
ATOM 3394 C C . VAL B 1 34 ? -7.25 52.875 7.328 1 31.34 34 VAL B C 1
ATOM 3396 O O . VAL B 1 34 ? -6.41 52.594 8.18 1 31.34 34 VAL B O 1
ATOM 3399 N N . VAL B 1 35 ? -7.305 54.094 6.973 1 31.69 35 VAL B N 1
ATOM 3400 C CA . VAL B 1 35 ? -6.984 55.281 7.754 1 31.69 35 VAL B CA 1
ATOM 3401 C C . VAL B 1 35 ? -8.07 55.5 8.805 1 31.69 35 VAL B C 1
ATOM 3403 O O . VAL B 1 35 ? -9.242 55.688 8.469 1 31.69 35 VAL B O 1
ATOM 3406 N N . SER B 1 36 ? -7.992 54.875 9.922 1 29.8 36 SER B N 1
ATOM 3407 C CA . SER B 1 36 ? -8.898 55.344 10.977 1 29.8 36 SER B CA 1
ATOM 3408 C C . SER B 1 36 ? -8.406 56.625 11.625 1 29.8 36 SER B C 1
ATOM 3410 O O . SER B 1 36 ? -7.23 56.719 11.992 1 29.8 36 SER B O 1
ATOM 3412 N N . THR B 1 37 ? -9 57.688 11.344 1 31.3 37 THR B N 1
ATOM 3413 C CA . THR B 1 37 ? -8.797 59 11.938 1 31.3 37 THR B CA 1
ATOM 3414 C C . THR B 1 37 ? -9.336 59.062 13.359 1 31.3 37 THR B C 1
ATOM 3416 O O . THR B 1 37 ? -10.516 58.812 13.594 1 31.3 37 THR B O 1
ATOM 3419 N N . VAL B 1 38 ? -8.539 58.625 14.328 1 32.5 38 VAL B N 1
ATOM 3420 C CA . VAL B 1 38 ? -8.984 58.875 15.695 1 32.5 38 VAL B CA 1
ATOM 3421 C C . VAL B 1 38 ? -8.672 60.312 16.094 1 32.5 38 VAL B C 1
ATOM 3423 O O . VAL B 1 38 ? -7.527 60.75 15.984 1 32.5 38 VAL B O 1
ATOM 3426 N N . THR B 1 39 ? -9.625 61.125 16.125 1 30.83 39 THR B N 1
ATOM 3427 C CA . THR B 1 39 ? -9.578 62.5 16.609 1 30.83 39 THR B CA 1
ATOM 3428 C C . THR B 1 39 ? -9.492 62.531 18.141 1 30.83 39 THR B C 1
ATOM 3430 O O . THR B 1 39 ? -10.383 62.031 18.812 1 30.83 39 THR B O 1
ATOM 3433 N N . GLN B 1 40 ? -8.312 62.438 18.688 1 30.56 40 GLN B N 1
ATOM 3434 C CA . GLN B 1 40 ? -8.203 62.656 20.125 1 30.56 40 GLN B CA 1
ATOM 3435 C C . GLN B 1 40 ? -8.219 64.188 20.438 1 30.56 40 GLN B C 1
ATOM 3437 O O . GLN B 1 40 ? -7.48 64.938 19.828 1 30.56 40 GLN B O 1
ATOM 3442 N N . THR B 1 41 ? -9.312 64.625 20.891 1 30.48 41 THR B N 1
ATOM 3443 C CA . THR B 1 41 ? -9.492 66 21.359 1 30.48 41 THR B CA 1
ATOM 3444 C C . THR B 1 41 ? -8.875 66.188 22.75 1 30.48 41 THR B C 1
ATOM 3446 O O . THR B 1 41 ? -9.25 65.5 23.703 1 30.48 41 THR B O 1
ATOM 3449 N N . SER B 1 42 ? -7.586 66.312 22.875 1 29.28 42 SER B N 1
ATOM 3450 C CA . SER B 1 42 ? -7.082 66.688 24.188 1 29.28 42 SER B CA 1
ATOM 3451 C C . SER B 1 42 ? -7.293 68.125 24.5 1 29.28 42 SER B C 1
ATOM 3453 O O . SER B 1 42 ? -7.008 69 23.656 1 29.28 42 SER B O 1
ATOM 3455 N N . VAL B 1 43 ? -8.281 68.438 25.328 1 31.45 43 VAL B N 1
ATOM 3456 C CA . VAL B 1 43 ? -8.562 69.75 25.828 1 31.45 43 VAL B CA 1
ATOM 3457 C C . VAL B 1 43 ? -7.414 70.25 26.719 1 31.45 43 VAL B C 1
ATOM 3459 O O . VAL B 1 43 ? -7.133 69.625 27.75 1 31.45 43 VAL B O 1
ATOM 3462 N N . VAL B 1 44 ? -6.332 70.688 26.109 1 29.03 44 VAL B N 1
ATOM 3463 C CA . VAL B 1 44 ? -5.348 71.375 26.938 1 29.03 44 VAL B CA 1
ATOM 3464 C C . VAL B 1 44 ? -5.914 72.688 27.406 1 29.03 44 VAL B C 1
ATOM 3466 O O . VAL B 1 44 ? -6.422 73.5 26.609 1 29.03 44 VAL B O 1
ATOM 3469 N N . THR B 1 45 ? -6.266 72.938 28.641 1 29.34 45 THR B N 1
ATOM 3470 C CA . THR B 1 45 ? -6.773 74.125 29.297 1 29.34 45 THR B CA 1
ATOM 3471 C C . THR B 1 45 ? -5.797 75.25 29.109 1 29.34 45 THR B C 1
ATOM 3473 O O . THR B 1 45 ? -5.93 76.312 29.781 1 29.34 45 THR B O 1
ATOM 3476 N N . GLN B 1 46 ? -4.754 75.375 28.25 1 27.48 46 GLN B N 1
ATOM 3477 C CA . GLN B 1 46 ? -4.184 76.688 28.359 1 27.48 46 GLN B CA 1
ATOM 3478 C C . GLN B 1 46 ? -5.184 77.75 27.922 1 27.48 46 GLN B C 1
ATOM 3480 O O . GLN B 1 46 ? -6.145 77.438 27.203 1 27.48 46 GLN B O 1
ATOM 3485 N N . THR B 1 47 ? -4.961 79.188 28.016 1 31.66 47 THR B N 1
ATOM 3486 C CA . THR B 1 47 ? -5.605 80.375 27.469 1 31.66 47 THR B CA 1
ATOM 3487 C C . THR B 1 47 ? -6.078 80.125 26.047 1 31.66 47 THR B C 1
ATOM 3489 O O . THR B 1 47 ? -7.219 80.438 25.703 1 31.66 47 THR B O 1
ATOM 3492 N N . SER B 1 48 ? -5.355 80.688 24.922 1 28.53 48 SER B N 1
ATOM 3493 C CA . SER B 1 48 ? -5.844 80.688 23.531 1 28.53 48 SER B CA 1
ATOM 3494 C C . SER B 1 48 ? -6.082 79.25 23.016 1 28.53 48 SER B C 1
ATOM 3496 O O . SER B 1 48 ? -5.145 78.5 22.906 1 28.53 48 SER B O 1
ATOM 3498 N N . VAL B 1 49 ? -7.102 78.688 23.453 1 30.12 49 VAL B N 1
ATOM 3499 C CA . VAL B 1 49 ? -7.438 77.312 23.359 1 30.12 49 VAL B CA 1
ATOM 3500 C C . VAL B 1 49 ? -7.402 76.875 21.906 1 30.12 49 VAL B C 1
ATOM 3502 O O . VAL B 1 49 ? -8.234 77.312 21.094 1 30.12 49 VAL B O 1
ATOM 3505 N N . GLN B 1 50 ? -6.301 77.188 21.219 1 27.78 50 GLN B N 1
ATOM 3506 C CA . GLN B 1 50 ? -6.355 76.625 19.875 1 27.78 50 GLN B CA 1
ATOM 3507 C C . GLN B 1 50 ? -6.492 75.125 19.875 1 27.78 50 GLN B C 1
ATOM 3509 O O . GLN B 1 50 ? -5.727 74.438 20.562 1 27.78 50 GLN B O 1
ATOM 3514 N N . THR B 1 51 ? -7.762 74.688 19.828 1 29.84 51 THR B N 1
ATOM 3515 C CA . THR B 1 51 ? -8.102 73.312 19.656 1 29.84 51 THR B CA 1
ATOM 3516 C C . THR B 1 51 ? -7.281 72.688 18.531 1 29.84 51 THR B C 1
ATOM 3518 O O . THR B 1 51 ? -7.363 73.125 17.375 1 29.84 51 THR B O 1
ATOM 3521 N N . VAL B 1 52 ? -6.02 72.5 18.812 1 29.47 52 VAL B N 1
ATOM 3522 C CA . VAL B 1 52 ? -5.32 71.812 17.75 1 29.47 52 VAL B CA 1
ATOM 3523 C C . VAL B 1 52 ? -5.812 70.375 17.672 1 29.47 52 VAL B C 1
ATOM 3525 O O . VAL B 1 52 ? -5.75 69.625 18.672 1 29.47 52 VAL B O 1
ATOM 3528 N N . THR B 1 53 ? -6.871 70.125 16.922 1 30.27 53 THR B N 1
ATOM 3529 C CA . THR B 1 53 ? -7.344 68.812 16.547 1 30.27 53 THR B CA 1
ATOM 3530 C C . THR B 1 53 ? -6.234 68 15.867 1 30.27 53 THR B C 1
ATOM 3532 O O . THR B 1 53 ? -5.73 68.438 14.812 1 30.27 53 THR B O 1
ATOM 3535 N N . GLN B 1 54 ? -5.297 67.688 16.641 1 30.08 54 GLN B N 1
ATOM 3536 C CA . GLN B 1 54 ? -4.355 66.812 15.953 1 30.08 54 GLN B CA 1
ATOM 3537 C C . GLN B 1 54 ? -5 65.5 15.617 1 30.08 54 GLN B C 1
ATOM 3539 O O . GLN B 1 54 ? -5.523 64.812 16.5 1 30.08 54 GLN B O 1
ATOM 3544 N N . THR B 1 55 ? -5.539 65.375 14.422 1 31.8 55 THR B N 1
ATOM 3545 C CA . THR B 1 55 ? -5.977 64.125 13.852 1 31.8 55 THR B CA 1
ATOM 3546 C C . THR B 1 55 ? -4.809 63.125 13.75 1 31.8 55 THR B C 1
ATOM 3548 O O . THR B 1 55 ? -3.84 63.375 13.031 1 31.8 55 THR B O 1
ATOM 3551 N N . VAL B 1 56 ? -4.477 62.625 14.828 1 31.98 56 VAL B N 1
ATOM 3552 C CA . VAL B 1 56 ? -3.492 61.562 14.68 1 31.98 56 VAL B CA 1
ATOM 3553 C C . VAL B 1 56 ? -4.102 60.406 13.891 1 31.98 56 VAL B C 1
ATOM 3555 O O . VAL B 1 56 ? -5.133 59.844 14.289 1 31.98 56 VAL B O 1
ATOM 3558 N N . VAL B 1 57 ? -3.906 60.438 12.609 1 31.52 57 VAL B N 1
ATOM 3559 C CA . VAL B 1 57 ? -4.203 59.281 11.766 1 31.52 57 VAL B CA 1
ATOM 3560 C C . VAL B 1 57 ? -3.318 58.125 12.172 1 31.52 57 VAL B C 1
ATOM 3562 O O . VAL B 1 57 ? -2.092 58.188 12.055 1 31.52 57 VAL B O 1
ATOM 3565 N N . GLN B 1 58 ? -3.625 57.562 13.266 1 29.84 58 GLN B N 1
ATOM 3566 C CA . GLN B 1 58 ? -2.924 56.312 13.484 1 29.84 58 GLN B CA 1
ATOM 3567 C C . GLN B 1 58 ? -3.273 55.281 12.406 1 29.84 58 GLN B C 1
ATOM 3569 O O . GLN B 1 58 ? -4.445 54.969 12.211 1 29.84 58 GLN B O 1
ATOM 3574 N N . THR B 1 59 ? -2.598 55.344 11.359 1 29.78 59 THR B N 1
ATOM 3575 C CA . THR B 1 59 ? -2.68 54.281 10.359 1 29.78 59 THR B CA 1
ATOM 3576 C C . THR B 1 59 ? -2.301 52.938 10.977 1 29.78 59 THR B C 1
ATOM 3578 O O . THR B 1 59 ? -1.158 52.719 11.391 1 29.78 59 THR B O 1
ATOM 3581 N N . THR B 1 60 ? -3.139 52.5 11.781 1 30.52 60 THR B N 1
ATOM 3582 C CA . THR B 1 60 ? -2.809 51.125 12.133 1 30.52 60 THR B CA 1
ATOM 3583 C C . THR B 1 60 ? -2.885 50.219 10.898 1 30.52 60 THR B C 1
ATOM 3585 O O . THR B 1 60 ? -3.914 50.188 10.227 1 30.52 60 THR B O 1
ATOM 3588 N N . THR B 1 61 ? -1.864 50.219 10.203 1 30.39 61 THR B N 1
ATOM 3589 C CA . THR B 1 61 ? -1.796 49.188 9.172 1 30.39 61 THR B CA 1
ATOM 3590 C C . THR B 1 61 ? -2.248 47.844 9.719 1 30.39 61 THR B C 1
ATOM 3592 O O . THR B 1 61 ? -1.619 47.281 10.625 1 30.39 61 THR B O 1
ATOM 3595 N N . VAL B 1 62 ? -3.51 47.812 9.883 1 32.19 62 VAL B N 1
ATOM 3596 C CA . VAL B 1 62 ? -3.934 46.438 10.18 1 32.19 62 VAL B CA 1
ATOM 3597 C C . VAL B 1 62 ? -3.355 45.469 9.141 1 32.19 62 VAL B C 1
ATOM 3599 O O . VAL B 1 62 ? -3.473 45.719 7.934 1 32.19 62 VAL B O 1
ATOM 3602 N N . ALA B 1 63 ? -2.223 44.938 9.438 1 33.66 63 ALA B N 1
ATOM 3603 C CA . ALA B 1 63 ? -1.695 43.906 8.562 1 33.66 63 ALA B CA 1
ATOM 3604 C C . ALA B 1 63 ? -2.824 43.094 7.93 1 33.66 63 ALA B C 1
ATOM 3606 O O . ALA B 1 63 ? -3.859 42.844 8.562 1 33.66 63 ALA B O 1
ATOM 3607 N N . PRO B 1 64 ? -3.006 43.219 6.617 1 34.22 64 PRO B N 1
ATOM 3608 C CA . PRO B 1 64 ? -4.02 42.344 6.016 1 34.22 64 PRO B CA 1
ATOM 3609 C C . PRO B 1 64 ? -4.121 41 6.707 1 34.22 64 PRO B C 1
ATOM 3611 O O . PRO B 1 64 ? -3.135 40.5 7.266 1 34.22 64 PRO B O 1
ATOM 3614 N N . PRO B 1 65 ? -5.297 40.656 7.176 1 35.06 65 PRO B N 1
ATOM 3615 C CA . PRO B 1 65 ? -5.391 39.344 7.793 1 35.06 65 PRO B CA 1
ATOM 3616 C C . PRO B 1 65 ? -4.605 38.281 7.035 1 35.06 65 PRO B C 1
ATOM 3618 O O . PRO B 1 65 ? -4.488 38.344 5.809 1 35.06 65 PRO B O 1
ATOM 3621 N N . ALA B 1 66 ? -3.566 37.812 7.512 1 40.41 66 ALA B N 1
ATOM 3622 C CA . ALA B 1 66 ? -2.822 36.688 6.965 1 40.41 66 ALA B CA 1
ATOM 3623 C C . ALA B 1 66 ? -3.734 35.75 6.148 1 40.41 66 ALA B C 1
ATOM 3625 O O . ALA B 1 66 ? -4.891 35.531 6.52 1 40.41 66 ALA B O 1
ATOM 3626 N N . PRO B 1 67 ? -3.584 35.781 4.828 1 45.78 67 PRO B N 1
ATOM 3627 C CA . PRO B 1 67 ? -4.422 34.938 3.973 1 45.78 67 PRO B CA 1
ATOM 3628 C C . PRO B 1 67 ? -4.812 33.625 4.641 1 45.78 67 PRO B C 1
ATOM 3630 O O . PRO B 1 67 ? -3.963 32.969 5.246 1 45.78 67 PRO B O 1
ATOM 3633 N N . ARG B 1 68 ? -6.121 33.531 5.008 1 60.75 68 ARG B N 1
ATOM 3634 C CA . ARG B 1 68 ? -6.738 32.406 5.676 1 60.75 68 ARG B CA 1
ATOM 3635 C C . ARG B 1 68 ? -6.363 31.094 4.988 1 60.75 68 ARG B C 1
ATOM 3637 O O . ARG B 1 68 ? -6.418 31 3.762 1 60.75 68 ARG B O 1
ATOM 3644 N N . LEU B 1 69 ? -5.695 30.312 5.609 1 78.88 69 LEU B N 1
ATOM 3645 C CA . LEU B 1 69 ? -5.371 28.953 5.195 1 78.88 69 LEU B CA 1
ATOM 3646 C C . LEU B 1 69 ? -6.59 28.25 4.594 1 78.88 69 LEU B C 1
ATOM 3648 O O . LEU B 1 69 ? -7.668 28.25 5.191 1 78.88 69 LEU B O 1
ATOM 3652 N N . SER B 1 70 ? -6.48 27.984 3.266 1 83.44 70 SER B N 1
ATOM 3653 C CA . SER B 1 70 ? -7.602 27.297 2.621 1 83.44 70 SER B CA 1
ATOM 3654 C C . SER B 1 70 ? -7.438 25.781 2.684 1 83.44 70 SER B C 1
ATOM 3656 O O . SER B 1 70 ? -6.316 25.281 2.801 1 83.44 70 SER B O 1
ATOM 3658 N N . ALA B 1 71 ? -8.562 25.109 2.693 1 87 71 ALA B N 1
ATOM 3659 C CA . ALA B 1 71 ? -8.562 23.656 2.654 1 87 71 ALA B CA 1
ATOM 3660 C C . ALA B 1 71 ? -7.824 23.141 1.422 1 87 71 ALA B C 1
ATOM 3662 O O . ALA B 1 71 ? -7.145 22.109 1.481 1 87 71 ALA B O 1
ATOM 3663 N N . ALA B 1 72 ? -7.922 23.859 0.376 1 89.19 72 ALA B N 1
ATOM 3664 C CA . ALA B 1 72 ? -7.281 23.469 -0.88 1 89.19 72 ALA B CA 1
ATOM 3665 C C . ALA B 1 72 ? -5.762 23.484 -0.753 1 89.19 72 ALA B C 1
ATOM 3667 O O . ALA B 1 72 ? -5.074 22.641 -1.325 1 89.19 72 ALA B O 1
ATOM 3668 N N . ASP B 1 73 ? -5.285 24.406 0.007 1 92 73 ASP B N 1
ATOM 3669 C CA . ASP B 1 73 ? -3.844 24.5 0.219 1 92 73 ASP B CA 1
ATOM 3670 C C . ASP B 1 73 ? -3.322 23.297 1.003 1 92 73 ASP B C 1
ATOM 3672 O O . ASP B 1 73 ? -2.287 22.719 0.658 1 92 73 ASP B O 1
ATOM 3676 N N . VAL B 1 74 ? -4.043 22.969 2.004 1 93 74 VAL B N 1
ATOM 3677 C CA . VAL B 1 74 ? -3.645 21.828 2.828 1 93 74 VAL B CA 1
ATOM 3678 C C . VAL B 1 74 ? -3.744 20.547 2.018 1 93 74 VAL B C 1
ATOM 3680 O O . VAL B 1 74 ? -2.842 19.703 2.062 1 93 74 VAL B O 1
ATOM 3683 N N . GLU B 1 75 ? -4.773 20.484 1.24 1 92 75 GLU B N 1
ATOM 3684 C CA . GLU B 1 75 ? -5.008 19.297 0.417 1 92 75 GLU B CA 1
ATOM 3685 C C . GLU B 1 75 ? -3.916 19.141 -0.639 1 92 75 GLU B C 1
ATOM 3687 O O . GLU B 1 75 ? -3.475 18.031 -0.917 1 92 75 GLU B O 1
ATOM 3692 N N . LEU B 1 76 ? -3.568 20.188 -1.186 1 94 76 LEU B N 1
ATOM 3693 C CA . LEU B 1 76 ? -2.496 20.125 -2.174 1 94 76 LEU B CA 1
ATOM 3694 C C . LEU B 1 76 ? -1.214 19.578 -1.553 1 94 76 LEU B C 1
ATOM 3696 O O . LEU B 1 76 ? -0.565 18.703 -2.129 1 94 76 LEU B O 1
ATOM 3700 N N . ARG B 1 77 ? -0.881 20.062 -0.373 1 95.44 77 ARG B N 1
ATOM 3701 C CA . ARG B 1 77 ? 0.332 19.609 0.302 1 95.44 77 ARG B CA 1
ATOM 3702 C C . ARG B 1 77 ? 0.224 18.141 0.696 1 95.44 77 ARG B C 1
ATOM 3704 O O . ARG B 1 77 ? 1.195 17.391 0.583 1 95.44 77 ARG B O 1
ATOM 3711 N N . ARG B 1 78 ? -0.92 17.828 1.102 1 94.06 78 ARG B N 1
ATOM 3712 C CA . ARG B 1 78 ? -1.163 16.422 1.412 1 94.06 78 ARG B CA 1
ATOM 3713 C C . ARG B 1 78 ? -0.964 15.547 0.18 1 94.06 78 ARG B C 1
ATOM 3715 O O . ARG B 1 78 ? -0.307 14.508 0.251 1 94.06 78 ARG B O 1
ATOM 3722 N N . SER B 1 79 ? -1.502 15.953 -0.895 1 94.69 79 SER B N 1
ATOM 3723 C CA . SER B 1 79 ? -1.416 15.195 -2.141 1 94.69 79 SER B CA 1
ATOM 3724 C C . SER B 1 79 ? 0.027 15.086 -2.621 1 94.69 79 SER B C 1
ATOM 3726 O O . SER B 1 79 ? 0.494 13.992 -2.949 1 94.69 79 SER B O 1
ATOM 3728 N N . VAL B 1 80 ? 0.656 16.172 -2.59 1 97.12 80 VAL B N 1
ATOM 3729 C CA . VAL B 1 80 ? 2.057 16.188 -3 1 97.12 80 VAL B CA 1
ATOM 3730 C C . VAL B 1 80 ? 2.879 15.297 -2.074 1 97.12 80 VAL B C 1
ATOM 3732 O O . VAL B 1 80 ? 3.66 14.461 -2.537 1 97.12 80 VAL B O 1
ATOM 3735 N N . GLY B 1 81 ? 2.676 15.461 -0.809 1 98 81 GLY B N 1
ATOM 3736 C CA . GLY B 1 81 ? 3.398 14.648 0.157 1 98 81 GLY B CA 1
ATOM 3737 C C . GLY B 1 81 ? 3.188 13.156 -0.038 1 98 81 GLY B C 1
ATOM 3738 O O . GLY B 1 81 ? 4.145 12.383 -0.011 1 98 81 GLY B O 1
ATOM 3739 N N . SER B 1 82 ? 1.979 12.82 -0.274 1 96.75 82 SER B N 1
ATOM 3740 C CA . SER B 1 82 ? 1.641 11.414 -0.454 1 96.75 82 SER B CA 1
ATOM 3741 C C . SER B 1 82 ? 2.355 10.82 -1.666 1 96.75 82 SER B C 1
ATOM 3743 O O . SER B 1 82 ? 2.965 9.758 -1.576 1 96.75 82 SER B O 1
ATOM 3745 N N . LEU B 1 83 ? 2.346 11.523 -2.744 1 97.25 83 LEU B N 1
ATOM 3746 C CA . LEU B 1 83 ? 2.922 11.031 -3.99 1 97.25 83 LEU B CA 1
ATOM 3747 C C . LEU B 1 83 ? 4.445 11.008 -3.914 1 97.25 83 LEU B C 1
ATOM 3749 O O . LEU B 1 83 ? 5.074 10.031 -4.34 1 97.25 83 LEU B O 1
ATOM 3753 N N . VAL B 1 84 ? 4.977 12.008 -3.312 1 98.19 84 VAL B N 1
ATOM 3754 C CA . VAL B 1 84 ? 6.43 12.078 -3.186 1 98.19 84 VAL B CA 1
ATOM 3755 C C . VAL B 1 84 ? 6.918 11 -2.225 1 98.19 84 VAL B C 1
ATOM 3757 O O . VAL B 1 84 ? 7.938 10.352 -2.475 1 98.19 84 VAL B O 1
ATOM 3760 N N . GLY B 1 85 ? 6.227 10.852 -1.13 1 97.94 85 GLY B N 1
ATOM 3761 C CA . GLY B 1 85 ? 6.582 9.82 -0.171 1 97.94 85 GLY B CA 1
ATOM 3762 C C . GLY B 1 85 ? 6.543 8.422 -0.756 1 97.94 85 GLY B C 1
ATOM 3763 O O . GLY B 1 85 ? 7.504 7.66 -0.629 1 97.94 85 GLY B O 1
ATOM 3764 N N . ARG B 1 86 ? 5.547 8.156 -1.481 1 95.19 86 ARG B N 1
ATOM 3765 C CA . ARG B 1 86 ? 5.281 6.816 -1.982 1 95.19 86 ARG B CA 1
ATOM 3766 C C . ARG B 1 86 ? 6.23 6.457 -3.121 1 95.19 86 ARG B C 1
ATOM 3768 O O . ARG B 1 86 ? 6.75 5.34 -3.176 1 95.19 86 ARG B O 1
ATOM 3775 N N . TYR B 1 87 ? 6.504 7.402 -3.988 1 96.06 87 TYR B N 1
ATOM 3776 C CA . TYR B 1 87 ? 7.102 6.992 -5.254 1 96.06 87 TYR B CA 1
ATOM 3777 C C . TYR B 1 87 ? 8.539 7.484 -5.359 1 96.06 87 TYR B C 1
ATOM 3779 O O . TYR B 1 87 ? 9.312 6.992 -6.188 1 96.06 87 TYR B O 1
ATOM 3787 N N . PHE B 1 88 ? 8.906 8.5 -4.559 1 98 88 PHE B N 1
ATOM 3788 C CA . PHE B 1 88 ? 10.266 9 -4.715 1 98 88 PHE B CA 1
ATOM 3789 C C . PHE B 1 88 ? 11.078 8.781 -3.443 1 98 88 PHE B C 1
ATOM 3791 O O . PHE B 1 88 ? 12.141 8.164 -3.479 1 98 88 PHE B O 1
ATOM 3798 N N . LEU B 1 89 ? 10.516 9.297 -2.299 1 98.38 89 LEU B N 1
ATOM 3799 C CA . LEU B 1 89 ? 11.266 9.172 -1.052 1 98.38 89 LEU B CA 1
ATOM 3800 C C . LEU B 1 89 ? 11.477 7.711 -0.684 1 98.38 89 LEU B C 1
ATOM 3802 O O . LEU B 1 89 ? 12.469 7.367 -0.036 1 98.38 89 LEU B O 1
ATOM 3806 N N . SER B 1 90 ? 10.633 6.883 -1.161 1 95.94 90 SER B N 1
ATOM 3807 C CA . SER B 1 90 ? 10.734 5.453 -0.905 1 95.94 90 SER B CA 1
ATOM 3808 C C . SER B 1 90 ? 11.969 4.855 -1.576 1 95.94 90 SER B C 1
ATOM 3810 O O . SER B 1 90 ? 12.352 3.725 -1.28 1 95.94 90 SER B O 1
ATOM 3812 N N . GLN B 1 91 ? 12.594 5.551 -2.445 1 96.19 91 GLN B N 1
ATOM 3813 C CA . GLN B 1 91 ? 13.789 5.078 -3.135 1 96.19 91 GLN B CA 1
ATOM 3814 C C . GLN B 1 91 ? 15.016 5.148 -2.223 1 96.19 91 GLN B C 1
ATOM 3816 O O . GLN B 1 91 ? 16.078 4.641 -2.57 1 96.19 91 GLN B O 1
ATOM 3821 N N . PHE B 1 92 ? 14.812 5.742 -1.057 1 97.56 92 PHE B N 1
ATOM 3822 C CA . PHE B 1 92 ? 15.891 5.875 -0.089 1 97.56 92 PHE B CA 1
ATOM 3823 C C . PHE B 1 92 ? 15.609 5.043 1.157 1 97.56 92 PHE B C 1
ATOM 3825 O O . PHE B 1 92 ? 14.477 4.992 1.631 1 97.56 92 PHE B O 1
ATOM 3832 N N . PRO B 1 93 ? 16.641 4.359 1.688 1 96.62 93 PRO B N 1
ATOM 3833 C CA . PRO B 1 93 ? 16.406 3.492 2.846 1 96.62 93 PRO B CA 1
ATOM 3834 C C . PRO B 1 93 ? 16 4.27 4.094 1 96.62 93 PRO B C 1
ATOM 3836 O O . PRO B 1 93 ? 15.273 3.748 4.941 1 96.62 93 PRO B O 1
ATOM 3839 N N . THR B 1 94 ? 16.562 5.477 4.246 1 97.81 94 THR B N 1
ATOM 3840 C CA . THR B 1 94 ? 16.219 6.355 5.363 1 97.81 94 THR B CA 1
ATOM 3841 C C . THR B 1 94 ? 15.992 7.785 4.875 1 97.81 94 THR B C 1
ATOM 3843 O O . THR B 1 94 ? 16.766 8.297 4.059 1 97.81 94 THR B O 1
ATOM 3846 N N . VAL B 1 95 ? 14.914 8.352 5.391 1 98.44 95 VAL B N 1
ATOM 3847 C CA . VAL B 1 95 ? 14.555 9.695 4.941 1 98.44 95 VAL B CA 1
ATOM 3848 C C . VAL B 1 95 ? 14.25 10.578 6.152 1 98.44 95 VAL B C 1
ATOM 3850 O O . VAL B 1 95 ? 13.453 10.195 7.016 1 98.44 95 VAL B O 1
ATOM 3853 N N . ALA B 1 96 ? 14.875 11.68 6.242 1 98.5 96 ALA B N 1
ATOM 3854 C CA . ALA B 1 96 ? 14.477 12.727 7.176 1 98.5 96 ALA B CA 1
ATOM 3855 C C . ALA B 1 96 ? 13.664 13.805 6.469 1 98.5 96 ALA B C 1
ATOM 3857 O O . ALA B 1 96 ? 14.07 14.305 5.414 1 98.5 96 ALA B O 1
ATOM 3858 N N . VAL B 1 97 ? 12.523 14.094 7.016 1 98.44 97 VAL B N 1
ATOM 3859 C CA . VAL B 1 97 ? 11.727 15.195 6.488 1 98.44 97 VAL B CA 1
ATOM 3860 C C . VAL B 1 97 ? 11.844 16.406 7.41 1 98.44 97 VAL B C 1
ATOM 3862 O O . VAL B 1 97 ? 11.266 16.422 8.5 1 98.44 97 VAL B O 1
ATOM 3865 N N . ALA B 1 98 ? 12.602 17.344 6.957 1 98.06 98 ALA B N 1
ATOM 3866 C CA . ALA B 1 98 ? 12.781 18.578 7.707 1 98.06 98 ALA B CA 1
ATOM 3867 C C . ALA B 1 98 ? 11.703 19.594 7.355 1 98.06 98 ALA B C 1
ATOM 3869 O O . ALA B 1 98 ? 11.547 19.969 6.191 1 98.06 98 ALA B O 1
ATOM 3870 N N . THR B 1 99 ? 11.016 20 8.32 1 96.19 99 THR B N 1
ATOM 3871 C CA . THR B 1 99 ? 9.867 20.859 8.031 1 96.19 99 THR B CA 1
ATOM 3872 C C . THR B 1 99 ? 9.789 22.016 9.023 1 96.19 99 THR B C 1
ATOM 3874 O O . THR B 1 99 ? 10.352 21.938 10.117 1 96.19 99 THR B O 1
ATOM 3877 N N . GLN B 1 100 ? 9.242 23.125 8.609 1 94.25 100 GLN B N 1
ATOM 3878 C CA . GLN B 1 100 ? 8.914 24.219 9.5 1 94.25 100 GLN B CA 1
ATOM 3879 C C . GLN B 1 100 ? 7.613 23.953 10.25 1 94.25 100 GLN B C 1
ATOM 3881 O O . GLN B 1 100 ? 6.75 23.219 9.758 1 94.25 100 GLN B O 1
ATOM 3886 N N . PRO B 1 101 ? 7.492 24.516 11.445 1 91.38 101 PRO B N 1
ATOM 3887 C CA . PRO B 1 101 ? 6.32 24.234 12.273 1 91.38 101 PRO B CA 1
ATOM 3888 C C . PRO B 1 101 ? 5.094 25.047 11.867 1 91.38 101 PRO B C 1
ATOM 3890 O O . PRO B 1 101 ? 4.609 25.859 12.648 1 91.38 101 PRO B O 1
ATOM 3893 N N . ASN B 1 102 ? 4.566 24.875 10.719 1 92.31 102 ASN B N 1
ATOM 3894 C CA . ASN B 1 102 ? 3.312 25.469 10.281 1 92.31 102 ASN B CA 1
ATOM 3895 C C . ASN B 1 102 ? 2.391 24.438 9.641 1 92.31 102 ASN B C 1
ATOM 3897 O O . ASN B 1 102 ? 2.783 23.297 9.445 1 92.31 102 ASN B O 1
ATOM 3901 N N . VAL B 1 103 ? 1.218 24.797 9.359 1 92.75 103 VAL B N 1
ATOM 3902 C CA . VAL B 1 103 ? 0.149 23.875 8.984 1 92.75 103 VAL B CA 1
ATOM 3903 C C . VAL B 1 103 ? 0.468 23.219 7.645 1 92.75 103 VAL B C 1
ATOM 3905 O O . VAL B 1 103 ? 0.379 22 7.5 1 92.75 103 VAL B O 1
ATOM 3908 N N . LEU B 1 104 ? 0.849 24 6.684 1 95.31 104 LEU B N 1
ATOM 3909 C CA . LEU B 1 104 ? 1.061 23.5 5.328 1 95.31 104 LEU B CA 1
ATOM 3910 C C . LEU B 1 104 ? 2.283 22.594 5.27 1 95.31 104 LEU B C 1
ATOM 3912 O O . LEU B 1 104 ? 2.234 21.531 4.66 1 95.31 104 LEU B O 1
ATOM 3916 N N . CYS B 1 105 ? 3.342 22.953 5.938 1 95.75 105 CYS B N 1
ATOM 3917 C CA . CYS B 1 105 ? 4.543 22.125 5.973 1 95.75 105 CYS B CA 1
ATOM 3918 C C . CYS B 1 105 ? 4.293 20.828 6.727 1 95.75 105 CYS B C 1
ATOM 3920 O O . CYS B 1 105 ? 4.805 19.766 6.344 1 95.75 105 CYS B O 1
ATOM 3922 N N . SER B 1 106 ? 3.531 21 7.754 1 94.06 106 SER B N 1
ATOM 3923 C CA . SER B 1 106 ? 3.197 19.797 8.516 1 94.06 106 SER B CA 1
ATOM 3924 C C . SER B 1 106 ? 2.363 18.828 7.691 1 94.06 106 SER B C 1
ATOM 3926 O O . SER B 1 106 ? 2.553 17.609 7.773 1 94.06 106 SER B O 1
ATOM 3928 N N . ALA B 1 107 ? 1.441 19.359 6.938 1 96.06 107 ALA B N 1
ATOM 3929 C CA . ALA B 1 107 ? 0.634 18.516 6.055 1 96.06 107 ALA B CA 1
ATOM 3930 C C . ALA B 1 107 ? 1.509 17.781 5.039 1 96.06 107 ALA B C 1
ATOM 3932 O O . ALA B 1 107 ? 1.371 16.578 4.84 1 96.06 107 ALA B O 1
ATOM 3933 N N . LEU B 1 108 ? 2.377 18.5 4.465 1 97.62 108 LEU B N 1
ATOM 3934 C CA . LEU B 1 108 ? 3.291 17.953 3.475 1 97.62 108 LEU B CA 1
ATOM 3935 C C . LEU B 1 108 ? 4.172 16.859 4.09 1 97.62 108 LEU B C 1
ATOM 3937 O O . LEU B 1 108 ? 4.273 15.758 3.553 1 97.62 108 LEU B O 1
ATOM 3941 N N . ALA B 1 109 ? 4.754 17.188 5.195 1 98 109 ALA B N 1
ATOM 3942 C CA . ALA B 1 109 ? 5.695 16.281 5.859 1 98 109 ALA B CA 1
ATOM 3943 C C . ALA B 1 109 ? 4.992 15.023 6.352 1 98 109 ALA B C 1
ATOM 3945 O O . ALA B 1 109 ? 5.469 13.914 6.125 1 98 109 ALA B O 1
ATOM 3946 N N . SER B 1 110 ? 3.893 15.242 6.965 1 96.62 110 SER B N 1
ATOM 3947 C CA . SER B 1 110 ? 3.182 14.109 7.551 1 96.62 110 SER B CA 1
ATOM 3948 C C . SER B 1 110 ? 2.643 13.18 6.469 1 96.62 110 SER B C 1
ATOM 3950 O O . SER B 1 110 ? 2.697 11.953 6.613 1 96.62 110 SER B O 1
ATOM 3952 N N . ALA B 1 111 ? 2.16 13.773 5.438 1 97.69 111 ALA B N 1
ATOM 3953 C CA . ALA B 1 111 ? 1.667 12.961 4.332 1 97.69 111 ALA B CA 1
ATOM 3954 C C . ALA B 1 111 ? 2.803 12.172 3.68 1 97.69 111 ALA B C 1
ATOM 3956 O O . ALA B 1 111 ? 2.637 11 3.338 1 97.69 111 ALA B O 1
ATOM 3957 N N . SER B 1 112 ? 3.91 12.781 3.512 1 98.38 112 SER B N 1
ATOM 3958 C CA . SER B 1 112 ? 5.066 12.117 2.914 1 98.38 112 SER B CA 1
ATOM 3959 C C . SER B 1 112 ? 5.496 10.906 3.738 1 98.38 112 SER B C 1
ATOM 3961 O O . SER B 1 112 ? 5.73 9.828 3.191 1 98.38 112 SER B O 1
ATOM 3963 N N . LEU B 1 113 ? 5.547 11.141 4.992 1 97.06 113 LEU B N 1
ATOM 3964 C CA . LEU B 1 113 ? 6.012 10.086 5.895 1 97.06 113 LEU B CA 1
ATOM 3965 C C . LEU B 1 113 ? 4.98 8.969 6 1 97.06 113 LEU B C 1
ATOM 3967 O O . LEU B 1 113 ? 5.344 7.789 6.047 1 97.06 113 LEU B O 1
ATOM 3971 N N . ALA B 1 114 ? 3.744 9.352 5.977 1 95.56 114 ALA B N 1
ATOM 3972 C CA . ALA B 1 114 ? 2.676 8.367 6.098 1 95.56 114 ALA B CA 1
ATOM 3973 C C . ALA B 1 114 ? 2.609 7.477 4.859 1 95.56 114 ALA B C 1
ATOM 3975 O O . ALA B 1 114 ? 2.146 6.336 4.934 1 95.56 114 ALA B O 1
ATOM 3976 N N . ALA B 1 115 ? 3.121 8.008 3.787 1 95.38 115 ALA B N 1
ATOM 3977 C CA . ALA B 1 115 ? 2.994 7.301 2.518 1 95.38 115 ALA B CA 1
ATOM 3978 C C . ALA B 1 115 ? 4.203 6.398 2.271 1 95.38 115 ALA B C 1
ATOM 3980 O O . ALA B 1 115 ? 4.223 5.629 1.308 1 95.38 115 ALA B O 1
ATOM 3981 N N . LEU B 1 116 ? 5.188 6.457 3.158 1 94.19 116 LEU B N 1
ATOM 3982 C CA . LEU B 1 116 ? 6.363 5.609 3 1 94.19 116 LEU B CA 1
ATOM 3983 C C . LEU B 1 116 ? 6.008 4.145 3.223 1 94.19 116 LEU B C 1
ATOM 3985 O O . LEU B 1 116 ? 5.246 3.814 4.137 1 94.19 116 LEU B O 1
ATOM 3989 N N . PRO B 1 117 ? 6.574 3.338 2.328 1 89.81 117 PRO B N 1
ATOM 3990 C CA . PRO B 1 117 ? 6.422 1.906 2.604 1 89.81 117 PRO B CA 1
ATOM 3991 C C . PRO B 1 117 ? 7.227 1.45 3.818 1 89.81 117 PRO B C 1
ATOM 3993 O O . PRO B 1 117 ? 8.055 2.203 4.332 1 89.81 117 PRO B O 1
ATOM 3996 N N . SER B 1 118 ? 7.016 0.224 4.227 1 85.31 118 SER B N 1
ATOM 3997 C CA . SER B 1 118 ? 7.59 -0.281 5.469 1 85.31 118 SER B CA 1
ATOM 3998 C C . SER B 1 118 ? 9.102 -0.465 5.348 1 85.31 118 SER B C 1
ATOM 4000 O O . SER B 1 118 ? 9.812 -0.451 6.348 1 85.31 118 SER B O 1
ATOM 4002 N N . TYR B 1 119 ? 9.57 -0.597 4.125 1 89.94 119 TYR B N 1
ATOM 4003 C CA . TYR B 1 119 ? 10.992 -0.879 3.961 1 89.94 119 TYR B CA 1
ATOM 4004 C C . TYR B 1 119 ? 11.805 0.408 3.965 1 89.94 119 TYR B C 1
ATOM 4006 O O . TYR B 1 119 ? 13.039 0.37 3.992 1 89.94 119 TYR B O 1
ATOM 4014 N N . SER B 1 120 ? 11.148 1.529 3.906 1 93.81 120 SER B N 1
ATOM 4015 C CA . SER B 1 120 ? 11.805 2.828 4.012 1 93.81 120 SER B CA 1
ATOM 4016 C C . SER B 1 120 ? 11.516 3.486 5.359 1 93.81 120 SER B C 1
ATOM 4018 O O . SER B 1 120 ? 10.352 3.721 5.703 1 93.81 120 SER B O 1
ATOM 4020 N N . ARG B 1 121 ? 12.547 3.801 6.027 1 93.19 121 ARG B N 1
ATOM 4021 C CA . ARG B 1 121 ? 12.375 4.418 7.336 1 93.19 121 ARG B CA 1
ATOM 4022 C C . ARG B 1 121 ? 12.383 5.941 7.23 1 93.19 121 ARG B C 1
ATOM 4024 O O . ARG B 1 121 ? 13.352 6.531 6.75 1 93.19 121 ARG B O 1
ATOM 4031 N N . GLY B 1 122 ? 11.305 6.504 7.609 1 95.12 122 GLY B N 1
ATOM 4032 C CA . GLY B 1 122 ? 11.203 7.953 7.605 1 95.12 122 GLY B CA 1
ATOM 4033 C C . GLY B 1 122 ? 10.945 8.539 8.984 1 95.12 122 GLY B C 1
ATOM 4034 O O . GLY B 1 122 ? 10.344 7.887 9.836 1 95.12 122 GLY B O 1
ATOM 4035 N N . TYR B 1 123 ? 11.438 9.727 9.18 1 94.44 123 TYR B N 1
ATOM 4036 C CA . TYR B 1 123 ? 11.156 10.398 10.438 1 94.44 123 TYR B CA 1
ATOM 4037 C C . TYR B 1 123 ? 11.133 11.914 10.258 1 94.44 123 TYR B C 1
ATOM 4039 O O . TYR B 1 123 ? 11.68 12.43 9.281 1 94.44 123 TYR B O 1
ATOM 4047 N N . LEU B 1 124 ? 10.508 12.523 11.164 1 96.06 124 LEU B N 1
ATOM 4048 C CA . LEU B 1 124 ? 10.289 13.969 11.102 1 96.06 124 LEU B CA 1
ATOM 4049 C C . LEU B 1 124 ? 11.398 14.719 11.828 1 96.06 124 LEU B C 1
ATOM 4051 O O . LEU B 1 124 ? 11.836 14.305 12.898 1 96.06 124 LEU B O 1
ATOM 4055 N N . VAL B 1 125 ? 11.812 15.766 11.203 1 96.75 125 VAL B N 1
ATOM 4056 C CA . VAL B 1 125 ? 12.688 16.75 11.836 1 96.75 125 VAL B CA 1
ATOM 4057 C C . VAL B 1 125 ? 12.023 18.125 11.828 1 96.75 125 VAL B C 1
ATOM 4059 O O . VAL B 1 125 ? 11.828 18.719 10.766 1 96.75 125 VAL B O 1
ATOM 4062 N N . LEU B 1 126 ? 11.688 18.578 13 1 95.12 126 LEU B N 1
ATOM 4063 C CA . LEU B 1 126 ? 11.125 19.922 13.109 1 95.12 126 LEU B CA 1
ATOM 4064 C C . LEU B 1 126 ? 12.234 20.969 13.195 1 95.12 126 LEU B C 1
ATOM 4066 O O . LEU B 1 126 ? 13.062 20.922 14.102 1 95.12 126 LEU B O 1
ATOM 4070 N N . TYR B 1 127 ? 12.156 21.812 12.219 1 95.69 127 TYR B N 1
ATOM 4071 C CA . TYR B 1 127 ? 13.188 22.859 12.18 1 95.69 127 TYR B CA 1
ATOM 4072 C C . TYR B 1 127 ? 13.023 23.828 13.336 1 95.69 127 TYR B C 1
ATOM 4074 O O . TYR B 1 127 ? 11.922 24.328 13.586 1 95.69 127 TYR B O 1
ATOM 4082 N N . ASN B 1 128 ? 14.125 23.969 13.984 1 92.31 128 ASN B N 1
ATOM 4083 C CA . ASN B 1 128 ? 14.227 24.953 15.055 1 92.31 128 ASN B CA 1
ATOM 4084 C C . ASN B 1 128 ? 15.148 26.109 14.664 1 92.31 128 ASN B C 1
ATOM 4086 O O . ASN B 1 128 ? 16.359 25.953 14.625 1 92.31 128 ASN B O 1
ATOM 4090 N N . ALA B 1 129 ? 14.586 27.266 14.492 1 91.81 129 ALA B N 1
ATOM 4091 C CA . ALA B 1 129 ? 15.336 28.422 14 1 91.81 129 ALA B CA 1
ATOM 4092 C C . ALA B 1 129 ? 16.375 28.875 15.016 1 91.81 129 ALA B C 1
ATOM 4094 O O . ALA B 1 129 ? 17.391 29.469 14.656 1 91.81 129 ALA B O 1
ATOM 4095 N N . THR B 1 130 ? 16.109 28.578 16.312 1 92.38 130 THR B N 1
ATOM 4096 C CA . THR B 1 130 ? 17.031 29.016 17.359 1 92.38 130 THR B CA 1
ATOM 4097 C C . THR B 1 130 ? 18.156 28 17.531 1 92.38 130 THR B C 1
ATOM 4099 O O . THR B 1 130 ? 19.172 28.312 18.156 1 92.38 130 THR B O 1
ATOM 4102 N N . SER B 1 131 ? 17.969 26.844 16.953 1 93.75 131 SER B N 1
ATOM 4103 C CA . SER B 1 131 ? 19.016 25.828 17.047 1 93.75 131 SER B CA 1
ATOM 4104 C C . SER B 1 131 ? 19.062 24.969 15.789 1 93.75 131 SER B C 1
ATOM 4106 O O . SER B 1 131 ? 18.766 23.766 15.836 1 93.75 131 SER B O 1
ATOM 4108 N N . PRO B 1 132 ? 19.453 25.5 14.703 1 95.88 132 PRO B N 1
ATOM 4109 C CA . PRO B 1 132 ? 19.5 24.734 13.461 1 95.88 132 PRO B CA 1
ATOM 4110 C C . PRO B 1 132 ? 20.406 23.516 13.547 1 95.88 132 PRO B C 1
ATOM 4112 O O . PRO B 1 132 ? 20.172 22.516 12.883 1 95.88 132 PRO B O 1
ATOM 4115 N N . GLU B 1 133 ? 21.406 23.562 14.375 1 96.75 133 GLU B N 1
ATOM 4116 C CA . GLU B 1 133 ? 22.359 22.469 14.523 1 96.75 133 GLU B CA 1
ATOM 4117 C C . GLU B 1 133 ? 21.688 21.219 15.078 1 96.75 133 GLU B C 1
ATOM 4119 O O . GLU B 1 133 ? 22 20.094 14.656 1 96.75 133 GLU B O 1
ATOM 4124 N N . ALA B 1 134 ? 20.797 21.453 16.016 1 95.38 134 ALA B N 1
ATOM 4125 C CA . ALA B 1 134 ? 20.078 20.312 16.578 1 95.38 134 ALA B CA 1
ATOM 4126 C C . ALA B 1 134 ? 19.219 19.625 15.531 1 95.38 134 ALA B C 1
ATOM 4128 O O . ALA B 1 134 ? 19.172 18.391 15.469 1 95.38 134 ALA B O 1
ATOM 4129 N N . SER B 1 135 ? 18.531 20.422 14.742 1 96.56 135 SER B N 1
ATOM 4130 C CA . SER B 1 135 ? 17.719 19.875 13.664 1 96.56 135 SER B CA 1
ATOM 4131 C C . SER B 1 135 ? 18.578 19.141 12.641 1 96.56 135 SER B C 1
ATOM 4133 O O . SER B 1 135 ? 18.219 18.047 12.188 1 96.56 135 SER B O 1
ATOM 4135 N N . ALA B 1 136 ? 19.625 19.75 12.328 1 97.81 136 ALA B N 1
ATOM 4136 C CA . ALA B 1 136 ? 20.531 19.156 11.344 1 97.81 136 ALA B CA 1
ATOM 4137 C C . ALA B 1 136 ? 21.125 17.844 11.844 1 97.81 136 ALA B C 1
ATOM 4139 O O . ALA B 1 136 ? 21.281 16.891 11.078 1 97.81 136 ALA B O 1
ATOM 4140 N N . ALA B 1 137 ? 21.484 17.812 13.102 1 97.38 137 ALA B N 1
ATOM 4141 C CA . ALA B 1 137 ? 22.062 16.594 13.695 1 97.38 137 ALA B CA 1
ATOM 4142 C C . ALA B 1 137 ? 21.078 15.438 13.617 1 97.38 137 ALA B C 1
ATOM 4144 O O . ALA B 1 137 ? 21.484 14.297 13.367 1 97.38 137 ALA B O 1
ATOM 4145 N N . ARG B 1 138 ? 19.859 15.75 13.766 1 96.5 138 ARG B N 1
ATOM 4146 C CA . ARG B 1 138 ? 18.828 14.711 13.695 1 96.5 138 ARG B CA 1
ATOM 4147 C C . ARG B 1 138 ? 18.672 14.195 12.273 1 96.5 138 ARG B C 1
ATOM 4149 O O . ARG B 1 138 ? 18.375 13.016 12.062 1 96.5 138 ARG B O 1
ATOM 4156 N N . ALA B 1 139 ? 18.953 15.031 11.32 1 98 139 ALA B N 1
ATOM 4157 C CA . ALA B 1 139 ? 18.734 14.68 9.922 1 98 139 ALA B CA 1
ATOM 4158 C C . ALA B 1 139 ? 19.984 14.023 9.328 1 98 139 ALA B C 1
ATOM 4160 O O . ALA B 1 139 ? 19.906 13.391 8.266 1 98 139 ALA B O 1
ATOM 4161 N N . ALA B 1 140 ? 21.062 14.102 9.961 1 97.94 140 ALA B N 1
ATOM 4162 C CA . ALA B 1 140 ? 22.391 13.828 9.391 1 97.94 140 ALA B CA 1
ATOM 4163 C C . ALA B 1 140 ? 22.531 12.359 9.016 1 97.94 140 ALA B C 1
ATOM 4165 O O . ALA B 1 140 ? 23.297 12.016 8.109 1 97.94 140 ALA B O 1
ATOM 4166 N N . GLY B 1 141 ? 21.797 11.523 9.633 1 96.38 141 GLY B N 1
ATOM 4167 C CA . GLY B 1 141 ? 21.953 10.102 9.414 1 96.38 141 GLY B CA 1
ATOM 4168 C C . GLY B 1 141 ? 21.125 9.57 8.258 1 96.38 141 GLY B C 1
ATOM 4169 O O . GLY B 1 141 ? 21.234 8.406 7.887 1 96.38 141 GLY B O 1
ATOM 4170 N N . ALA B 1 142 ? 20.359 10.391 7.605 1 98.19 142 ALA B N 1
ATOM 4171 C CA . ALA B 1 142 ? 19.422 9.945 6.574 1 98.19 142 ALA B CA 1
ATOM 4172 C C . ALA B 1 142 ? 20.109 9.828 5.223 1 98.19 142 ALA B C 1
ATOM 4174 O O . ALA B 1 142 ? 21.094 10.531 4.957 1 98.19 142 ALA B O 1
ATOM 4175 N N . ALA B 1 143 ? 19.594 8.906 4.402 1 98.25 143 ALA B N 1
ATOM 4176 C CA . ALA B 1 143 ? 20.094 8.758 3.035 1 98.25 143 ALA B CA 1
ATOM 4177 C C . ALA B 1 143 ? 19.578 9.898 2.15 1 98.25 143 ALA B C 1
ATOM 4179 O O . ALA B 1 143 ? 20.156 10.18 1.098 1 98.25 143 ALA B O 1
ATOM 4180 N N . ALA B 1 144 ? 18.5 10.492 2.574 1 98.75 144 ALA B N 1
ATOM 4181 C CA . ALA B 1 144 ? 17.953 11.68 1.919 1 98.75 144 ALA B CA 1
ATOM 4182 C C . ALA B 1 144 ? 17.25 12.586 2.926 1 98.75 144 ALA B C 1
ATOM 4184 O O . ALA B 1 144 ? 16.672 12.117 3.9 1 98.75 144 ALA B O 1
ATOM 4185 N N . VAL B 1 145 ? 17.344 13.844 2.672 1 98.81 145 VAL B N 1
ATOM 4186 C CA . VAL B 1 145 ? 16.609 14.82 3.471 1 98.81 145 VAL B CA 1
ATOM 4187 C C . VAL B 1 145 ? 15.625 15.578 2.588 1 98.81 145 VAL B C 1
ATOM 4189 O O . VAL B 1 145 ? 16.016 16.234 1.618 1 98.81 145 VAL B O 1
ATOM 4192 N N . PHE B 1 146 ? 14.398 15.406 2.908 1 98.88 146 PHE B N 1
ATOM 4193 C CA . PHE B 1 146 ? 13.359 16.188 2.242 1 98.88 146 PHE B CA 1
ATOM 4194 C C . PHE B 1 146 ? 13.172 17.531 2.936 1 98.88 146 PHE B C 1
ATOM 4196 O O . PHE B 1 146 ? 12.742 17.578 4.094 1 98.88 146 PHE B O 1
ATOM 4203 N N . LEU B 1 147 ? 13.531 18.516 2.213 1 98.69 147 LEU B N 1
ATOM 4204 C CA . LEU B 1 147 ? 13.422 19.875 2.715 1 98.69 147 LEU B CA 1
ATOM 4205 C C . LEU B 1 147 ? 12.023 20.438 2.469 1 98.69 147 LEU B C 1
ATOM 4207 O O . LEU B 1 147 ? 11.812 21.203 1.521 1 98.69 147 LEU B O 1
ATOM 4211 N N . ALA B 1 148 ? 11.156 20.125 3.418 1 97.44 148 ALA B N 1
ATOM 4212 C CA . ALA B 1 148 ? 9.75 20.516 3.318 1 97.44 148 ALA B CA 1
ATOM 4213 C C . ALA B 1 148 ? 9.523 21.891 3.928 1 97.44 148 ALA B C 1
ATOM 4215 O O . ALA B 1 148 ? 8.648 22.062 4.781 1 97.44 148 ALA B O 1
ATOM 4216 N N . PHE B 1 149 ? 10.234 22.891 3.432 1 95.69 149 PHE B N 1
ATOM 4217 C CA . PHE B 1 149 ? 10.148 24.25 3.922 1 95.69 149 PHE B CA 1
ATOM 4218 C C . PHE B 1 149 ? 9.188 25.078 3.068 1 95.69 149 PHE B C 1
ATOM 4220 O O . PHE B 1 149 ? 8.867 24.688 1.943 1 95.69 149 PHE B O 1
ATOM 4227 N N . GLY B 1 150 ? 8.75 26.219 3.631 1 93.31 150 GLY B N 1
ATOM 4228 C CA . GLY B 1 150 ? 7.824 27.125 2.979 1 93.31 150 GLY B CA 1
ATOM 4229 C C . GLY B 1 150 ? 6.492 27.234 3.697 1 93.31 150 GLY B C 1
ATOM 4230 O O . GLY B 1 150 ? 6.434 27.703 4.84 1 93.31 150 GLY B O 1
ATOM 4231 N N . GLY B 1 151 ? 5.484 26.719 2.992 1 89.75 151 GLY B N 1
ATOM 4232 C CA . GLY B 1 151 ? 4.156 26.797 3.578 1 89.75 151 GLY B CA 1
ATOM 4233 C C . GLY B 1 151 ? 3.689 28.234 3.785 1 89.75 151 GLY B C 1
ATOM 4234 O O . GLY B 1 151 ? 3.711 29.047 2.852 1 89.75 151 GLY B O 1
ATOM 4235 N N . GLU B 1 152 ? 3.443 28.562 5.059 1 90.94 152 GLU B N 1
ATOM 4236 C CA . GLU B 1 152 ? 2.867 29.859 5.398 1 90.94 152 GLU B CA 1
ATOM 4237 C C . GLU B 1 152 ? 3.953 30.922 5.598 1 90.94 152 GLU B C 1
ATOM 4239 O O . GLU B 1 152 ? 3.656 32.094 5.727 1 90.94 152 GLU B O 1
ATOM 4244 N N . GLU B 1 153 ? 5.145 30.5 5.539 1 91.12 153 GLU B N 1
ATOM 4245 C CA . GLU B 1 153 ? 6.242 31.422 5.77 1 91.12 153 GLU B CA 1
ATOM 4246 C C . GLU B 1 153 ? 6.438 32.344 4.574 1 91.12 153 GLU B C 1
ATOM 4248 O O . GLU B 1 153 ? 6.234 31.953 3.428 1 91.12 153 GLU B O 1
ATOM 4253 N N . THR B 1 154 ? 6.887 33.594 4.91 1 92.94 154 THR B N 1
ATOM 4254 C CA . THR B 1 154 ? 7.301 34.469 3.818 1 92.94 154 THR B CA 1
ATOM 4255 C C . THR B 1 154 ? 8.523 33.906 3.104 1 92.94 154 THR B C 1
ATOM 4257 O O . THR B 1 154 ? 9.305 33.156 3.699 1 92.94 154 THR B O 1
ATOM 4260 N N . PRO B 1 155 ? 8.68 34.219 1.859 1 93.75 155 PRO B N 1
ATOM 4261 C CA . PRO B 1 155 ? 9.828 33.719 1.113 1 93.75 155 PRO B CA 1
ATOM 4262 C C . PRO B 1 155 ? 11.156 34.031 1.803 1 93.75 155 PRO B C 1
ATOM 4264 O O . PRO B 1 155 ? 12.055 33.188 1.834 1 93.75 155 PRO B O 1
ATOM 4267 N N . ALA B 1 156 ? 11.281 35.188 2.367 1 94.56 156 ALA B N 1
ATOM 4268 C CA . ALA B 1 156 ? 12.523 35.594 3.023 1 94.56 156 ALA B CA 1
ATOM 4269 C C . ALA B 1 156 ? 12.828 34.688 4.215 1 94.56 156 ALA B C 1
ATOM 4271 O O . ALA B 1 156 ? 13.977 34.281 4.414 1 94.56 156 ALA B O 1
ATOM 4272 N N . VAL B 1 157 ? 11.789 34.375 4.977 1 94.94 157 VAL B N 1
ATOM 4273 C CA . VAL B 1 157 ? 11.961 33.5 6.148 1 94.94 157 VAL B CA 1
ATOM 4274 C C . VAL B 1 157 ? 12.281 32.094 5.711 1 94.94 157 VAL B C 1
ATOM 4276 O O . VAL B 1 157 ? 13.172 31.438 6.273 1 94.94 157 VAL B O 1
ATOM 4279 N N . ALA B 1 158 ? 11.578 31.625 4.711 1 95.56 158 ALA B N 1
ATOM 4280 C CA . ALA B 1 158 ? 11.82 30.281 4.191 1 95.56 158 ALA B CA 1
ATOM 4281 C C . ALA B 1 158 ? 13.242 30.156 3.645 1 95.56 158 ALA B C 1
ATOM 4283 O O . ALA B 1 158 ? 13.93 29.156 3.904 1 95.56 158 ALA B O 1
ATOM 4284 N N . ASP B 1 159 ? 13.664 31.109 2.896 1 97.12 159 ASP B N 1
ATOM 4285 C CA . ASP B 1 159 ? 15.008 31.141 2.328 1 97.12 159 ASP B CA 1
ATOM 4286 C C . ASP B 1 159 ? 16.062 31.094 3.424 1 97.12 159 ASP B C 1
ATOM 4288 O O . ASP B 1 159 ? 16.969 30.25 3.383 1 97.12 159 ASP B O 1
ATOM 4292 N N . LYS B 1 160 ? 15.938 31.969 4.395 1 96.56 160 LYS B N 1
ATOM 4293 C CA . LYS B 1 160 ? 16.906 32.031 5.488 1 96.56 160 LYS B CA 1
ATOM 4294 C C . LYS B 1 160 ? 16.938 30.703 6.258 1 96.56 160 LYS B C 1
ATOM 4296 O O . LYS B 1 160 ? 18 30.188 6.582 1 96.56 160 LYS B O 1
ATOM 4301 N N . SER B 1 161 ? 15.719 30.188 6.594 1 96.88 161 SER B N 1
ATOM 4302 C CA . SER B 1 161 ? 15.625 28.938 7.34 1 96.88 161 SER B CA 1
ATOM 4303 C C . SER B 1 161 ? 16.297 27.797 6.59 1 96.88 161 SER B C 1
ATOM 4305 O O . SER B 1 161 ? 17 26.984 7.191 1 96.88 161 SER B O 1
ATOM 4307 N N . MET B 1 162 ? 16.094 27.75 5.312 1 97.19 162 MET B N 1
ATOM 4308 C CA . MET B 1 162 ? 16.672 26.703 4.484 1 97.19 162 MET B CA 1
ATOM 4309 C C . MET B 1 162 ? 18.188 26.797 4.457 1 97.19 162 MET B C 1
ATOM 4311 O O . MET B 1 162 ? 18.891 25.812 4.676 1 97.19 162 MET B O 1
ATOM 4315 N N . ARG B 1 163 ? 18.672 27.984 4.207 1 97.75 163 ARG B N 1
ATOM 4316 C CA . ARG B 1 163 ? 20.109 28.172 4.148 1 97.75 163 ARG B CA 1
ATOM 4317 C C . ARG B 1 163 ? 20.766 27.875 5.492 1 97.75 163 ARG B C 1
ATOM 4319 O O . ARG B 1 163 ? 21.812 27.25 5.551 1 97.75 163 ARG B O 1
ATOM 4326 N N . ASP B 1 164 ? 20.094 28.281 6.578 1 98.06 164 ASP B N 1
ATOM 4327 C CA . ASP B 1 164 ? 20.641 28.031 7.91 1 98.06 164 ASP B CA 1
ATOM 4328 C C . ASP B 1 164 ? 20.641 26.547 8.234 1 98.06 164 ASP B C 1
ATOM 4330 O O . ASP B 1 164 ? 21.609 26.031 8.82 1 98.06 164 ASP B O 1
ATOM 4334 N N . PHE B 1 165 ? 19.609 25.891 7.852 1 98.38 165 PHE B N 1
ATOM 4335 C CA . PHE B 1 165 ? 19.547 24.453 8.062 1 98.38 165 PHE B CA 1
ATOM 4336 C C . PHE B 1 165 ? 20.625 23.734 7.258 1 98.38 165 PHE B C 1
ATOM 4338 O O . PHE B 1 165 ? 21.328 22.875 7.785 1 98.38 165 PHE B O 1
ATOM 4345 N N . LEU B 1 166 ? 20.734 24.094 6.02 1 98.56 166 LEU B N 1
ATOM 4346 C CA . LEU B 1 166 ? 21.734 23.469 5.156 1 98.56 166 LEU B CA 1
ATOM 4347 C C . LEU B 1 166 ? 23.141 23.75 5.66 1 98.56 166 LEU B C 1
ATOM 4349 O O . LEU B 1 166 ? 24.016 22.875 5.598 1 98.56 166 LEU B O 1
ATOM 4353 N N . ALA B 1 167 ? 23.359 24.938 6.133 1 98.31 167 ALA B N 1
ATOM 4354 C CA . ALA B 1 167 ? 24.656 25.266 6.695 1 98.31 167 ALA B CA 1
ATOM 4355 C C . ALA B 1 167 ? 24.984 24.391 7.898 1 98.31 167 ALA B C 1
ATOM 4357 O O . ALA B 1 167 ? 26.109 23.906 8.047 1 98.31 167 ALA B O 1
ATOM 4358 N N . ALA B 1 168 ? 23.969 24.219 8.75 1 98.5 168 ALA B N 1
ATOM 4359 C CA . ALA B 1 168 ? 24.141 23.328 9.898 1 98.5 168 ALA B CA 1
ATOM 4360 C C . ALA B 1 168 ? 24.375 21.891 9.445 1 98.5 168 ALA B C 1
ATOM 4362 O O . ALA B 1 168 ? 25.219 21.188 10.016 1 98.5 168 ALA B O 1
ATOM 4363 N N . LEU B 1 169 ? 23.656 21.438 8.445 1 98.56 169 LEU B N 1
ATOM 4364 C CA . LEU B 1 169 ? 23.766 20.078 7.938 1 98.56 169 LEU B CA 1
ATOM 4365 C C . LEU B 1 169 ? 25.141 19.844 7.316 1 98.56 169 LEU B C 1
ATOM 4367 O O . LEU B 1 169 ? 25.703 18.75 7.445 1 98.56 169 LEU B O 1
ATOM 4371 N N . ALA B 1 170 ? 25.688 20.828 6.688 1 98.06 170 ALA B N 1
ATOM 4372 C CA . ALA B 1 170 ? 26.984 20.75 6.039 1 98.06 170 ALA B CA 1
ATOM 4373 C C . ALA B 1 170 ? 28.094 20.484 7.055 1 98.06 170 ALA B C 1
ATOM 4375 O O . ALA B 1 170 ? 29.156 19.969 6.707 1 98.06 170 ALA B O 1
ATOM 4376 N N . LYS B 1 171 ? 27.875 20.844 8.258 1 97.38 171 LYS B N 1
ATOM 4377 C CA . LYS B 1 171 ? 28.859 20.656 9.312 1 97.38 171 LYS B CA 1
ATOM 4378 C C . LYS B 1 171 ? 28.812 19.234 9.875 1 97.38 171 LYS B C 1
ATOM 4380 O O . LYS B 1 171 ? 29.656 18.844 10.688 1 97.38 171 LYS B O 1
ATOM 4385 N N . THR B 1 172 ? 27.797 18.516 9.469 1 97.5 172 THR B N 1
ATOM 4386 C CA . THR B 1 172 ? 27.672 17.125 9.891 1 97.5 172 THR B CA 1
ATOM 4387 C C . THR B 1 172 ? 28.328 16.188 8.883 1 97.5 172 THR B C 1
ATOM 4389 O O . THR B 1 172 ? 29.016 16.641 7.973 1 97.5 172 THR B O 1
ATOM 4392 N N . ASN B 1 173 ? 28.156 14.922 9.055 1 95.31 173 ASN B N 1
ATOM 4393 C CA . ASN B 1 173 ? 28.719 13.922 8.156 1 95.31 173 ASN B CA 1
ATOM 4394 C C . ASN B 1 173 ? 27.688 13.469 7.117 1 95.31 173 ASN B C 1
ATOM 4396 O O . ASN B 1 173 ? 27.781 12.367 6.582 1 95.31 173 ASN B O 1
ATOM 4400 N N . PHE B 1 174 ? 26.688 14.359 6.926 1 97.69 174 PHE B N 1
ATOM 4401 C CA . PHE B 1 174 ? 25.641 14.016 5.969 1 97.69 174 PHE B CA 1
ATOM 4402 C C . PHE B 1 174 ? 26.219 13.891 4.562 1 97.69 174 PHE B C 1
ATOM 4404 O O . PHE B 1 174 ? 26.875 14.812 4.074 1 97.69 174 PHE B O 1
ATOM 4411 N N . THR B 1 175 ? 25.875 12.75 3.879 1 96.25 175 THR B N 1
ATOM 4412 C CA . THR B 1 175 ? 26.375 12.523 2.529 1 96.25 175 THR B CA 1
ATOM 4413 C C . THR B 1 175 ? 25.234 12.164 1.581 1 96.25 175 THR B C 1
ATOM 4415 O O . THR B 1 175 ? 25.469 11.758 0.439 1 96.25 175 THR B O 1
ATOM 4418 N N . GLY B 1 176 ? 24 12.266 2.035 1 97.81 176 GLY B N 1
ATOM 4419 C CA . GLY B 1 176 ? 22.859 11.797 1.26 1 97.81 176 GLY B CA 1
ATOM 4420 C C . GLY B 1 176 ? 22.359 12.82 0.263 1 97.81 176 GLY B C 1
ATOM 4421 O O . GLY B 1 176 ? 23.062 13.789 -0.049 1 97.81 176 GLY B O 1
ATOM 4422 N N . ALA B 1 177 ? 21.203 12.57 -0.269 1 98.56 177 ALA B N 1
ATOM 4423 C CA . ALA B 1 177 ? 20.578 13.43 -1.27 1 98.56 177 ALA B CA 1
ATOM 4424 C C . ALA B 1 177 ? 19.719 14.508 -0.609 1 98.56 177 ALA B C 1
ATOM 4426 O O . ALA B 1 177 ? 19.25 14.336 0.521 1 98.56 177 ALA B O 1
ATOM 4427 N N . LEU B 1 178 ? 19.578 15.602 -1.318 1 98.69 178 LEU B N 1
ATOM 4428 C CA . LEU B 1 178 ? 18.656 16.656 -0.914 1 98.69 178 LEU B CA 1
ATOM 4429 C C . LEU B 1 178 ? 17.438 16.688 -1.812 1 98.69 178 LEU B C 1
ATOM 4431 O O . LEU B 1 178 ? 17.547 16.672 -3.039 1 98.69 178 LEU B O 1
ATOM 4435 N N . VAL B 1 179 ? 16.297 16.656 -1.206 1 98.88 179 VAL B N 1
ATOM 4436 C CA . VAL B 1 179 ? 15.023 16.781 -1.91 1 98.88 179 VAL B CA 1
ATOM 4437 C C . VAL B 1 179 ? 14.32 18.078 -1.476 1 98.88 179 VAL B C 1
ATOM 4439 O O . VAL B 1 179 ? 13.977 18.234 -0.304 1 98.88 179 VAL B O 1
ATOM 4442 N N . VAL B 1 180 ? 14.094 18.938 -2.416 1 98.69 180 VAL B N 1
ATOM 4443 C CA . VAL B 1 180 ? 13.648 20.281 -2.084 1 98.69 180 VAL B CA 1
ATOM 4444 C C . VAL B 1 180 ? 12.195 20.469 -2.518 1 98.69 180 VAL B C 1
ATOM 4446 O O . VAL B 1 180 ? 11.859 20.266 -3.686 1 98.69 180 VAL B O 1
ATOM 4449 N N . ASN B 1 181 ? 11.391 20.844 -1.554 1 98.06 181 ASN B N 1
ATOM 4450 C CA . ASN B 1 181 ? 10.016 21.203 -1.868 1 98.06 181 ASN B CA 1
ATOM 4451 C C . ASN B 1 181 ? 9.945 22.375 -2.838 1 98.06 181 ASN B C 1
ATOM 4453 O O . ASN B 1 181 ? 10.742 23.312 -2.742 1 98.06 181 ASN B O 1
ATOM 4457 N N . GLY B 1 182 ? 9.023 22.344 -3.734 1 96.94 182 GLY B N 1
ATOM 4458 C CA . GLY B 1 182 ? 8.891 23.375 -4.75 1 96.94 182 GLY B CA 1
ATOM 4459 C C . GLY B 1 182 ? 8.797 24.781 -4.172 1 96.94 182 GLY B C 1
ATOM 4460 O O . GLY B 1 182 ? 9.406 25.719 -4.691 1 96.94 182 GLY B O 1
ATOM 4461 N N . ARG B 1 183 ? 8.062 24.938 -3.123 1 94.75 183 ARG B N 1
ATOM 4462 C CA . ARG B 1 183 ? 7.91 26.25 -2.494 1 94.75 183 ARG B CA 1
ATOM 4463 C C . ARG B 1 183 ? 9.234 26.75 -1.937 1 94.75 183 ARG B C 1
ATOM 4465 O O . ARG B 1 183 ? 9.547 27.938 -2.033 1 94.75 183 ARG B O 1
ATOM 4472 N N . ALA B 1 184 ? 9.93 25.859 -1.347 1 96 184 ALA B N 1
ATOM 4473 C CA . ALA B 1 184 ? 11.25 26.219 -0.839 1 96 184 ALA B CA 1
ATOM 4474 C C . ALA B 1 184 ? 12.195 26.578 -1.98 1 96 184 ALA B C 1
ATOM 4476 O O . ALA B 1 184 ? 12.984 27.516 -1.872 1 96 184 ALA B O 1
ATOM 4477 N N . PHE B 1 185 ? 12.141 25.828 -2.99 1 97.06 185 PHE B N 1
ATOM 4478 C CA . PHE B 1 185 ? 12.945 26.094 -4.18 1 97.06 185 PHE B CA 1
ATOM 4479 C C . PHE B 1 185 ? 12.672 27.484 -4.715 1 97.06 185 PHE B C 1
ATOM 4481 O O . PHE B 1 185 ? 13.609 28.234 -5.008 1 97.06 185 PHE B O 1
ATOM 4488 N N . ALA B 1 186 ? 11.438 27.812 -4.809 1 95.38 186 ALA B N 1
ATOM 4489 C CA . ALA B 1 186 ? 11.031 29.141 -5.285 1 95.38 186 ALA B CA 1
ATOM 4490 C C . ALA B 1 186 ? 11.477 30.219 -4.312 1 95.38 186 ALA B C 1
ATOM 4492 O O . ALA B 1 186 ? 11.938 31.297 -4.73 1 95.38 186 ALA B O 1
ATOM 4493 N N . ALA B 1 187 ? 11.352 29.938 -3.055 1 94.94 187 ALA B N 1
ATOM 4494 C CA . ALA B 1 187 ? 11.695 30.922 -2.029 1 94.94 187 ALA B CA 1
ATOM 4495 C C . ALA B 1 187 ? 13.188 31.25 -2.066 1 94.94 187 ALA B C 1
ATOM 4497 O O . ALA B 1 187 ? 13.602 32.344 -1.649 1 94.94 187 ALA B O 1
ATOM 4498 N N . THR B 1 188 ? 13.938 30.312 -2.562 1 95.75 188 THR B N 1
ATOM 4499 C CA . THR B 1 188 ? 15.383 30.516 -2.652 1 95.75 188 THR B CA 1
ATOM 4500 C C . THR B 1 188 ? 15.781 30.969 -4.051 1 95.75 188 THR B C 1
ATOM 4502 O O . THR B 1 188 ? 16.875 30.656 -4.523 1 95.75 188 THR B O 1
ATOM 4505 N N . ASP B 1 189 ? 14.945 31.562 -4.734 1 95.62 189 ASP B N 1
ATOM 4506 C CA . ASP B 1 189 ? 15.18 32.031 -6.098 1 95.62 189 ASP B CA 1
ATOM 4507 C C . ASP B 1 189 ? 15.734 30.922 -6.977 1 95.62 189 ASP B C 1
ATOM 4509 O O . ASP B 1 189 ? 16.812 31.062 -7.566 1 95.62 189 ASP B O 1
ATOM 4513 N N . SER B 1 190 ? 14.969 29.891 -6.973 1 95.62 190 SER B N 1
ATOM 4514 C CA . SER B 1 190 ? 15.336 28.703 -7.734 1 95.62 190 SER B CA 1
ATOM 4515 C C . SER B 1 190 ? 16.703 28.172 -7.312 1 95.62 190 SER B C 1
ATOM 4517 O O . SER B 1 190 ? 17.547 27.875 -8.156 1 95.62 190 SER B O 1
ATOM 4519 N N . PHE B 1 191 ? 16.938 28.219 -6.039 1 95.56 191 PHE B N 1
ATOM 4520 C CA . PHE B 1 191 ? 18.062 27.609 -5.355 1 95.56 191 PHE B CA 1
ATOM 4521 C C . PHE B 1 191 ? 19.328 28.438 -5.543 1 95.56 191 PHE B C 1
ATOM 4523 O O . PHE B 1 191 ? 20.422 28.047 -5.117 1 95.56 191 PHE B O 1
ATOM 4530 N N . LYS B 1 192 ? 19.266 29.641 -6.105 1 95.38 192 LYS B N 1
ATOM 4531 C CA . LYS B 1 192 ? 20.422 30.5 -6.348 1 95.38 192 LYS B CA 1
ATOM 4532 C C . LYS B 1 192 ? 21.016 31.016 -5.035 1 95.38 192 LYS B C 1
ATOM 4534 O O . LYS B 1 192 ? 22.234 31.078 -4.883 1 95.38 192 LYS B O 1
ATOM 4539 N N . THR B 1 193 ? 20.094 31.391 -4.137 1 96.94 193 THR B N 1
ATOM 4540 C CA . THR B 1 193 ? 20.609 31.922 -2.871 1 96.94 193 THR B CA 1
ATOM 4541 C C . THR B 1 193 ? 21.391 30.859 -2.121 1 96.94 193 THR B C 1
ATOM 4543 O O . THR B 1 193 ? 22.375 31.156 -1.428 1 96.94 193 THR B O 1
ATOM 4546 N N . VAL B 1 194 ? 21 29.641 -2.277 1 96.94 194 VAL B N 1
ATOM 4547 C CA . VAL B 1 194 ? 21.703 28.531 -1.66 1 96.94 194 VAL B CA 1
ATOM 4548 C C . VAL B 1 194 ? 23.047 28.312 -2.346 1 96.94 194 VAL B C 1
ATOM 4550 O O . VAL B 1 194 ? 24.078 28.203 -1.679 1 96.94 194 VAL B O 1
ATOM 4553 N N . LEU B 1 195 ? 23.078 28.375 -3.629 1 95.69 195 LEU B N 1
ATOM 4554 C CA . LEU B 1 195 ? 24.281 28.109 -4.414 1 95.69 195 LEU B CA 1
ATOM 4555 C C . LEU B 1 195 ? 25.281 29.25 -4.285 1 95.69 195 LEU B C 1
ATOM 4557 O O . LEU B 1 195 ? 26.469 29.078 -4.578 1 95.69 195 LEU B O 1
ATOM 4561 N N . ASN B 1 196 ? 24.828 30.344 -3.865 1 95.5 196 ASN B N 1
ATOM 4562 C CA . ASN B 1 196 ? 25.703 31.5 -3.709 1 95.5 196 ASN B CA 1
ATOM 4563 C C . ASN B 1 196 ? 26.125 31.688 -2.256 1 95.5 196 ASN B C 1
ATOM 4565 O O . ASN B 1 196 ? 26.953 32.562 -1.952 1 95.5 196 ASN B O 1
ATOM 4569 N N . ASP B 1 197 ? 25.516 30.969 -1.381 1 96.44 197 ASP B N 1
ATOM 4570 C CA . ASP B 1 197 ? 25.906 31.047 0.023 1 96.44 197 ASP B CA 1
ATOM 4571 C C . ASP B 1 197 ? 27.25 30.344 0.257 1 96.44 197 ASP B C 1
ATOM 4573 O O . ASP B 1 197 ? 27.344 29.125 0.129 1 96.44 197 ASP B O 1
ATOM 4577 N N . THR B 1 198 ? 28.234 31.031 0.693 1 95.44 198 THR B N 1
ATOM 4578 C CA . THR B 1 198 ? 29.609 30.531 0.8 1 95.44 198 THR B CA 1
ATOM 4579 C C . THR B 1 198 ? 29.703 29.453 1.867 1 95.44 198 THR B C 1
ATOM 4581 O O . THR B 1 198 ? 30.641 28.641 1.845 1 95.44 198 THR B O 1
ATOM 4584 N N . ARG B 1 199 ? 28.875 29.359 2.76 1 93.06 199 ARG B N 1
ATOM 4585 C CA . ARG B 1 199 ? 28.891 28.359 3.824 1 93.06 199 ARG B CA 1
ATOM 4586 C C . ARG B 1 199 ? 28.578 26.969 3.277 1 93.06 199 ARG B C 1
ATOM 4588 O O . ARG B 1 199 ? 29 25.953 3.848 1 93.06 199 ARG B O 1
ATOM 4595 N N . ILE B 1 200 ? 27.766 26.922 2.119 1 95.69 200 ILE B N 1
ATOM 4596 C CA . ILE B 1 200 ? 27.203 25.625 1.785 1 95.69 200 ILE B CA 1
ATOM 4597 C C . ILE B 1 200 ? 27.359 25.344 0.292 1 95.69 200 ILE B C 1
ATOM 4599 O O . ILE B 1 200 ? 27.172 24.219 -0.167 1 95.69 200 ILE B O 1
ATOM 4603 N N . SER B 1 201 ? 27.766 26.281 -0.486 1 95.06 201 SER B N 1
ATOM 4604 C CA . SER B 1 201 ? 27.781 26.188 -1.942 1 95.06 201 SER B CA 1
ATOM 4605 C C . SER B 1 201 ? 28.531 24.953 -2.408 1 95.06 201 SER B C 1
ATOM 4607 O O . SER B 1 201 ? 27.969 24.109 -3.117 1 95.06 201 SER B O 1
ATOM 4609 N N . SER B 1 202 ? 29.766 24.781 -2.045 1 95.31 202 SER B N 1
ATOM 4610 C CA . SER B 1 202 ? 30.578 23.656 -2.471 1 95.31 202 SER B CA 1
ATOM 4611 C C . SER B 1 202 ? 29.984 22.344 -1.962 1 95.31 202 SER B C 1
ATOM 4613 O O . SER B 1 202 ? 30.016 21.328 -2.668 1 95.31 202 SER B O 1
ATOM 4615 N N . TRP B 1 203 ? 29.5 22.422 -0.799 1 97.06 203 TRP B N 1
ATOM 4616 C CA . TRP B 1 203 ? 28.922 21.25 -0.161 1 97.06 203 TRP B CA 1
ATOM 4617 C C . TRP B 1 203 ? 27.688 20.781 -0.907 1 97.06 203 TRP B C 1
ATOM 4619 O O . TRP B 1 203 ? 27.531 19.578 -1.173 1 97.06 203 TRP B O 1
ATOM 4629 N N . VAL B 1 204 ? 26.844 21.656 -1.321 1 97.06 204 VAL B N 1
ATOM 4630 C CA . VAL B 1 204 ? 25.594 21.328 -2.01 1 97.06 204 VAL B CA 1
ATOM 4631 C C . VAL B 1 204 ? 25.906 20.844 -3.426 1 97.06 204 VAL B C 1
ATOM 4633 O O . VAL B 1 204 ? 25.25 19.922 -3.924 1 97.06 204 VAL B O 1
ATOM 4636 N N . LYS B 1 205 ? 26.875 21.375 -4.035 1 94.94 205 LYS B N 1
ATOM 4637 C CA . LYS B 1 205 ? 27.219 21.031 -5.41 1 94.94 205 LYS B CA 1
ATOM 4638 C C . LYS B 1 205 ? 27.766 19.609 -5.508 1 94.94 205 LYS B C 1
ATOM 4640 O O . LYS B 1 205 ? 27.781 19.016 -6.586 1 94.94 205 LYS B O 1
ATOM 4645 N N . ALA B 1 206 ? 28.141 19.047 -4.43 1 95.25 206 ALA B N 1
ATOM 4646 C CA . ALA B 1 206 ? 28.75 17.719 -4.406 1 95.25 206 ALA B CA 1
ATOM 4647 C C . ALA B 1 206 ? 27.703 16.641 -4.191 1 95.25 206 ALA B C 1
ATOM 4649 O O . ALA B 1 206 ? 28.047 15.453 -4.105 1 95.25 206 ALA B O 1
ATOM 4650 N N . ARG B 1 207 ? 26.531 16.984 -4.207 1 95.19 207 ARG B N 1
ATOM 4651 C CA . ARG B 1 207 ? 25.516 16 -3.865 1 95.19 207 ARG B CA 1
ATOM 4652 C C . ARG B 1 207 ? 24.344 16.078 -4.828 1 95.19 207 ARG B C 1
ATOM 4654 O O . ARG B 1 207 ? 24.125 17.094 -5.484 1 95.19 207 ARG B O 1
ATOM 4661 N N . PRO B 1 208 ? 23.578 14.961 -4.938 1 97.56 208 PRO B N 1
ATOM 4662 C CA . PRO B 1 208 ? 22.359 15.023 -5.75 1 97.56 208 PRO B CA 1
ATOM 4663 C C . PRO B 1 208 ? 21.281 15.906 -5.133 1 97.56 208 PRO B C 1
ATOM 4665 O O . PRO B 1 208 ? 21 15.805 -3.934 1 97.56 208 PRO B O 1
ATOM 4668 N N . VAL B 1 209 ? 20.734 16.75 -5.965 1 98.56 209 VAL B N 1
ATOM 4669 C CA . VAL B 1 209 ? 19.641 17.625 -5.543 1 98.56 209 VAL B CA 1
ATOM 4670 C C . VAL B 1 209 ? 18.406 17.391 -6.418 1 98.56 209 VAL B C 1
ATOM 4672 O O . VAL B 1 209 ? 18.5 17.391 -7.645 1 98.56 209 VAL B O 1
ATOM 4675 N N . TYR B 1 210 ? 17.312 17.156 -5.727 1 98.81 210 TYR B N 1
ATOM 4676 C CA . TYR B 1 210 ? 16.047 16.969 -6.414 1 98.81 210 TYR B CA 1
ATOM 4677 C C . TYR B 1 210 ? 15.039 18.047 -6.012 1 98.81 210 TYR B C 1
ATOM 4679 O O . TYR B 1 210 ? 15.055 18.516 -4.875 1 98.81 210 TYR B O 1
ATOM 4687 N N . VAL B 1 211 ? 14.148 18.359 -6.961 1 98.69 211 VAL B N 1
ATOM 4688 C CA . VAL B 1 211 ? 13.148 19.391 -6.715 1 98.69 211 VAL B CA 1
ATOM 4689 C C . VAL B 1 211 ? 11.75 18.812 -6.957 1 98.69 211 VAL B C 1
ATOM 4691 O O . VAL B 1 211 ? 11.492 18.219 -8 1 98.69 211 VAL B O 1
ATOM 4694 N N . VAL B 1 212 ? 10.906 19.016 -5.961 1 98.62 212 VAL B N 1
ATOM 4695 C CA . VAL B 1 212 ? 9.516 18.578 -6.055 1 98.62 212 VAL B CA 1
ATOM 4696 C C . VAL B 1 212 ? 8.648 19.734 -6.543 1 98.62 212 VAL B C 1
ATOM 4698 O O . VAL B 1 212 ? 8.617 20.812 -5.922 1 98.62 212 VAL B O 1
ATOM 4701 N N . SER B 1 213 ? 7.996 19.516 -7.586 1 97.06 213 SER B N 1
ATOM 4702 C CA . SER B 1 213 ? 7.062 20.5 -8.109 1 97.06 213 SER B CA 1
ATOM 4703 C C . SER B 1 213 ? 5.699 19.891 -8.398 1 97.06 213 SER B C 1
ATOM 4705 O O . SER B 1 213 ? 5.582 18.656 -8.516 1 97.06 213 SER B O 1
ATOM 4707 N N . ALA B 1 214 ? 4.715 20.75 -8.344 1 95.94 214 ALA B N 1
ATOM 4708 C CA . ALA B 1 214 ? 3.365 20.281 -8.617 1 95.94 214 ALA B CA 1
ATOM 4709 C C . ALA B 1 214 ? 2.594 21.266 -9.484 1 95.94 214 ALA B C 1
ATOM 4711 O O . ALA B 1 214 ? 2.781 22.484 -9.367 1 95.94 214 ALA B O 1
ATOM 4712 N N . ASN B 1 215 ? 1.832 20.781 -10.406 1 92.88 215 ASN B N 1
ATOM 4713 C CA . ASN B 1 215 ? 0.824 21.562 -11.117 1 92.88 215 ASN B CA 1
ATOM 4714 C C . ASN B 1 215 ? -0.579 21.016 -10.891 1 92.88 215 ASN B C 1
ATOM 4716 O O . ASN B 1 215 ? -0.816 20.297 -9.914 1 92.88 215 ASN B O 1
ATOM 4720 N N . ALA B 1 216 ? -1.491 21.375 -11.656 1 90.69 216 ALA B N 1
ATOM 4721 C CA . ALA B 1 216 ? -2.887 21.016 -11.422 1 90.69 216 ALA B CA 1
ATOM 4722 C C . ALA B 1 216 ? -3.1 19.516 -11.539 1 90.69 216 ALA B C 1
ATOM 4724 O O . ALA B 1 216 ? -3.973 18.953 -10.883 1 90.69 216 ALA B O 1
ATOM 4725 N N . THR B 1 217 ? -2.191 18.844 -12.266 1 92.44 217 THR B N 1
ATOM 4726 C CA . THR B 1 217 ? -2.527 17.469 -12.586 1 92.44 217 THR B CA 1
ATOM 4727 C C . THR B 1 217 ? -1.422 16.516 -12.133 1 92.44 217 THR B C 1
ATOM 4729 O O . THR B 1 217 ? -1.658 15.32 -11.945 1 92.44 217 THR B O 1
ATOM 4732 N N . HIS B 1 218 ? -0.182 17.062 -12.039 1 96.44 218 HIS B N 1
ATOM 4733 C CA . HIS B 1 218 ? 0.918 16.141 -11.789 1 96.44 218 HIS B CA 1
ATOM 4734 C C . HIS B 1 218 ? 1.853 16.672 -10.711 1 96.44 218 HIS B C 1
ATOM 4736 O O . HIS B 1 218 ? 1.948 17.891 -10.516 1 96.44 218 HIS B O 1
ATOM 4742 N N . VAL B 1 219 ? 2.416 15.82 -10.008 1 97.69 219 VAL B N 1
ATOM 4743 C CA . VAL B 1 219 ? 3.605 16.078 -9.203 1 97.69 219 VAL B CA 1
ATOM 4744 C C . VAL B 1 219 ? 4.844 15.57 -9.938 1 97.69 219 VAL B C 1
ATOM 4746 O O . VAL B 1 219 ? 4.848 14.461 -10.477 1 97.69 219 VAL B O 1
ATOM 4749 N N . THR B 1 220 ? 5.852 16.359 -10.008 1 98.25 220 THR B N 1
ATOM 4750 C CA . THR B 1 220 ? 7.09 16 -10.688 1 98.25 220 THR B CA 1
ATOM 4751 C C . THR B 1 220 ? 8.289 16.172 -9.758 1 98.25 220 THR B C 1
ATOM 4753 O O . THR B 1 220 ? 8.406 17.172 -9.062 1 98.25 220 THR B O 1
ATOM 4756 N N . VAL B 1 221 ? 9.078 15.188 -9.68 1 98.5 221 VAL B N 1
ATOM 4757 C CA . VAL B 1 221 ? 10.391 15.305 -9.047 1 98.5 221 VAL B CA 1
ATOM 4758 C C . VAL B 1 221 ? 11.477 15.375 -10.117 1 98.5 221 VAL B C 1
ATOM 4760 O O . VAL B 1 221 ? 11.547 14.508 -10.992 1 98.5 221 VAL B O 1
ATOM 4763 N N . SER B 1 222 ? 12.328 16.406 -9.992 1 98.56 222 SER B N 1
ATOM 4764 C CA . SER B 1 222 ? 13.375 16.609 -10.992 1 98.56 222 SER B CA 1
ATOM 4765 C C . SER B 1 222 ? 14.75 16.656 -10.344 1 98.56 222 SER B C 1
ATOM 4767 O O . SER B 1 222 ? 14.906 17.172 -9.234 1 98.56 222 SER B O 1
ATOM 4769 N N . ARG B 1 223 ? 15.695 16.156 -11.07 1 98.5 223 ARG B N 1
ATOM 4770 C CA . ARG B 1 223 ? 17.094 16.344 -10.672 1 98.5 223 ARG B CA 1
ATOM 4771 C C . ARG B 1 223 ? 17.578 17.734 -11.086 1 98.5 223 ARG B C 1
ATOM 4773 O O . ARG B 1 223 ? 17.391 18.141 -12.227 1 98.5 223 ARG B O 1
ATOM 4780 N N . LEU B 1 224 ? 18.156 18.391 -10.109 1 98.06 224 LEU B N 1
ATOM 4781 C CA . LEU B 1 224 ? 18.688 19.719 -10.383 1 98.06 224 LEU B CA 1
ATOM 4782 C C . LEU B 1 224 ? 20.156 19.641 -10.82 1 98.06 224 LEU B C 1
ATOM 4784 O O . LEU B 1 224 ? 20.984 19.047 -10.133 1 98.06 224 LEU B O 1
ATOM 4788 N N . ASN B 1 225 ? 20.438 20.141 -11.984 1 96.62 225 ASN B N 1
ATOM 4789 C CA . ASN B 1 225 ? 21.828 20.406 -12.336 1 96.62 225 ASN B CA 1
ATOM 4790 C C . ASN B 1 225 ? 22.328 21.688 -11.664 1 96.62 225 ASN B C 1
ATOM 4792 O O . ASN B 1 225 ? 21.953 22.797 -12.062 1 96.62 225 ASN B O 1
ATOM 4796 N N . VAL B 1 226 ? 23.109 21.562 -10.75 1 93.69 226 VAL B N 1
ATOM 4797 C CA . VAL B 1 226 ? 23.484 22.672 -9.883 1 93.69 226 VAL B CA 1
ATOM 4798 C C . VAL B 1 226 ? 24.359 23.656 -10.648 1 93.69 226 VAL B C 1
ATOM 4800 O O . VAL B 1 226 ? 24.547 24.797 -10.219 1 93.69 226 VAL B O 1
ATOM 4803 N N . THR B 1 227 ? 24.938 23.281 -11.703 1 91.31 227 THR B N 1
ATOM 4804 C CA . THR B 1 227 ? 25.781 24.156 -12.508 1 91.31 227 THR B CA 1
ATOM 4805 C C . THR B 1 227 ? 24.922 25 -13.461 1 91.31 227 THR B C 1
ATOM 4807 O O . THR B 1 227 ? 25.094 26.219 -13.547 1 91.31 227 THR B O 1
ATOM 4810 N N . THR B 1 228 ? 23.953 24.391 -14.07 1 92.5 228 THR B N 1
ATOM 4811 C CA . THR B 1 228 ? 23.203 25.078 -15.117 1 92.5 228 THR B CA 1
ATOM 4812 C C . THR B 1 228 ? 21.844 25.547 -14.586 1 92.5 228 THR B C 1
ATOM 4814 O O . THR B 1 228 ? 21.203 26.406 -15.188 1 92.5 228 THR B O 1
ATOM 4817 N N . GLY B 1 229 ? 21.422 24.922 -13.547 1 92.56 229 GLY B N 1
ATOM 4818 C CA . GLY B 1 229 ? 20.094 25.219 -13.031 1 92.56 229 GLY B CA 1
ATOM 4819 C C . GLY B 1 229 ? 19 24.422 -13.703 1 92.56 229 GLY B C 1
ATOM 4820 O O . GLY B 1 229 ? 17.828 24.547 -13.344 1 92.56 229 GLY B O 1
ATOM 4821 N N . ALA B 1 230 ? 19.359 23.578 -14.586 1 95.5 230 ALA B N 1
ATOM 4822 C CA . ALA B 1 230 ? 18.391 22.812 -15.352 1 95.5 230 ALA B CA 1
ATOM 4823 C C . ALA B 1 230 ? 17.75 21.719 -14.492 1 95.5 230 ALA B C 1
ATOM 4825 O O . ALA B 1 230 ? 18.406 21.125 -13.648 1 95.5 230 ALA B O 1
ATOM 4826 N N . LEU B 1 231 ? 16.438 21.516 -14.758 1 96.88 231 LEU B N 1
ATOM 4827 C CA . LEU B 1 231 ? 15.672 20.469 -14.07 1 96.88 231 LEU B CA 1
ATOM 4828 C C . LEU B 1 231 ? 15.352 19.312 -15.023 1 96.88 231 LEU B C 1
ATOM 4830 O O . LEU B 1 231 ? 14.781 19.531 -16.094 1 96.88 231 LEU B O 1
ATOM 4834 N N . ALA B 1 232 ? 15.758 18.094 -14.664 1 97.5 232 ALA B N 1
ATOM 4835 C CA . ALA B 1 232 ? 15.445 16.891 -15.438 1 97.5 232 ALA B CA 1
ATOM 4836 C C . ALA B 1 232 ? 14.484 15.992 -14.664 1 97.5 232 ALA B C 1
ATOM 4838 O O . ALA B 1 232 ? 14.844 15.445 -13.625 1 97.5 232 ALA B O 1
ATOM 4839 N N . PRO B 1 233 ? 13.297 15.789 -15.172 1 97.06 233 PRO B N 1
ATOM 4840 C CA . PRO B 1 233 ? 12.328 14.969 -14.445 1 97.06 233 PRO B CA 1
ATOM 4841 C C . PRO B 1 233 ? 12.805 13.531 -14.234 1 97.06 233 PRO B C 1
ATOM 4843 O O . PRO B 1 233 ? 13.375 12.93 -15.141 1 97.06 233 PRO B O 1
ATOM 4846 N N . VAL B 1 234 ? 12.602 13.008 -13.07 1 96.56 234 VAL B N 1
ATOM 4847 C CA . VAL B 1 234 ? 12.961 11.625 -12.789 1 96.56 234 VAL B CA 1
ATOM 4848 C C . VAL B 1 234 ? 11.727 10.852 -12.328 1 96.56 234 VAL B C 1
ATOM 4850 O O . VAL B 1 234 ? 11.727 9.617 -12.32 1 96.56 234 VAL B O 1
ATOM 4853 N N . LEU B 1 235 ? 10.703 11.539 -11.914 1 96.69 235 LEU B N 1
ATOM 4854 C CA . LEU B 1 235 ? 9.43 10.961 -11.508 1 96.69 235 LEU B CA 1
ATOM 4855 C C . LEU B 1 235 ? 8.273 11.883 -11.867 1 96.69 235 LEU B C 1
ATOM 4857 O O . LEU B 1 235 ? 8.359 13.094 -11.672 1 96.69 235 LEU B O 1
ATOM 4861 N N . VAL B 1 236 ? 7.246 11.398 -12.406 1 97.12 236 VAL B N 1
ATOM 4862 C CA . VAL B 1 236 ? 5.988 12.102 -12.648 1 97.12 236 VAL B CA 1
ATOM 4863 C C . VAL B 1 236 ? 4.824 11.258 -12.125 1 97.12 236 VAL B C 1
ATOM 4865 O O . VAL B 1 236 ? 4.734 10.062 -12.414 1 97.12 236 VAL B O 1
ATOM 4868 N N . ALA B 1 237 ? 4.051 11.836 -11.305 1 96.31 237 ALA B N 1
ATOM 4869 C CA . ALA B 1 237 ? 2.885 11.148 -10.758 1 96.31 237 ALA B CA 1
ATOM 4870 C C . ALA B 1 237 ? 1.606 11.945 -11.016 1 96.31 237 ALA B C 1
ATOM 4872 O O . ALA B 1 237 ? 1.598 13.172 -10.898 1 96.31 237 ALA B O 1
ATOM 4873 N N . ASP B 1 238 ? 0.585 11.273 -11.359 1 93.38 238 ASP B N 1
ATOM 4874 C CA . ASP B 1 238 ? -0.718 11.883 -11.609 1 93.38 238 ASP B CA 1
ATOM 4875 C C . ASP B 1 238 ? -1.47 12.125 -10.305 1 93.38 238 ASP B C 1
ATOM 4877 O O . ASP B 1 238 ? -1.694 11.203 -9.523 1 93.38 238 ASP B O 1
ATOM 4881 N N . ARG B 1 239 ? -1.92 13.336 -10.07 1 90.75 239 ARG B N 1
ATOM 4882 C CA . ARG B 1 239 ? -2.572 13.695 -8.82 1 90.75 239 ARG B CA 1
ATOM 4883 C C . ARG B 1 239 ? -3.992 13.141 -8.758 1 90.75 239 ARG B C 1
ATOM 4885 O O . ARG B 1 239 ? -4.543 12.953 -7.672 1 90.75 239 ARG B O 1
ATOM 4892 N N . ARG B 1 240 ? -4.633 12.914 -9.852 1 84 240 ARG B N 1
ATOM 4893 C CA . ARG B 1 240 ? -6.012 12.438 -9.891 1 84 240 ARG B CA 1
ATOM 4894 C C . ARG B 1 240 ? -6.082 10.953 -9.547 1 84 240 ARG B C 1
ATOM 4896 O O . ARG B 1 240 ? -6.918 10.531 -8.742 1 84 240 ARG B O 1
ATOM 4903 N N . THR B 1 241 ? -5.125 10.18 -10.078 1 82.38 241 THR B N 1
ATOM 4904 C CA . THR B 1 241 ? -5.164 8.734 -9.867 1 82.38 241 THR B CA 1
ATOM 4905 C C . THR B 1 241 ? -4.316 8.352 -8.656 1 82.38 241 THR B C 1
ATOM 4907 O O . THR B 1 241 ? -4.48 7.258 -8.102 1 82.38 241 THR B O 1
ATOM 4910 N N . GLY B 1 242 ? -3.41 9.266 -8.352 1 87.94 242 GLY B N 1
ATOM 4911 C CA . GLY B 1 242 ? -2.498 8.953 -7.262 1 87.94 242 GLY B CA 1
ATOM 4912 C C . GLY B 1 242 ? -1.422 7.957 -7.656 1 87.94 242 GLY B C 1
ATOM 4913 O O . GLY B 1 242 ? -0.831 7.301 -6.797 1 87.94 242 GLY B O 1
ATOM 4914 N N . GLU B 1 243 ? -1.158 7.84 -8.969 1 88.56 243 GLU B N 1
ATOM 4915 C CA . GLU B 1 243 ? -0.215 6.836 -9.445 1 88.56 243 GLU B CA 1
ATOM 4916 C C . GLU B 1 243 ? 0.957 7.484 -10.18 1 88.56 243 GLU B C 1
ATOM 4918 O O . GLU B 1 243 ? 0.795 8.516 -10.828 1 88.56 243 GLU B O 1
ATOM 4923 N N . ALA B 1 244 ? 2.059 6.844 -10.07 1 91.56 244 ALA B N 1
ATOM 4924 C CA . ALA B 1 244 ? 3.219 7.266 -10.844 1 91.56 244 ALA B CA 1
ATOM 4925 C C . ALA B 1 244 ? 3.102 6.809 -12.297 1 91.56 244 ALA B C 1
ATOM 4927 O O . ALA B 1 244 ? 2.572 5.73 -12.57 1 91.56 244 ALA B O 1
ATOM 4928 N N . VAL B 1 245 ? 3.635 7.621 -13.133 1 89 245 VAL B N 1
ATOM 4929 C CA . VAL B 1 245 ? 3.693 7.254 -14.547 1 89 245 VAL B CA 1
ATOM 4930 C C . VAL B 1 245 ? 4.852 6.289 -14.781 1 89 245 VAL B C 1
ATOM 4932 O O . VAL B 1 245 ? 6.004 6.602 -14.461 1 89 245 VAL B O 1
ATOM 4935 N N . ARG B 1 246 ? 4.531 5.094 -15.281 1 86.06 246 ARG B N 1
ATOM 4936 C CA . ARG B 1 246 ? 5.531 4.059 -15.516 1 86.06 246 ARG B CA 1
ATOM 4937 C C . ARG B 1 246 ? 5.5 3.588 -16.969 1 86.06 246 ARG B C 1
ATOM 4939 O O . ARG B 1 246 ? 4.547 3.871 -17.703 1 86.06 246 ARG B O 1
ATOM 4946 N N . ARG B 1 247 ? 6.586 2.879 -17.234 1 84.19 247 ARG B N 1
ATOM 4947 C CA . ARG B 1 247 ? 6.707 2.348 -18.578 1 84.19 247 ARG B CA 1
ATOM 4948 C C . ARG B 1 247 ? 5.953 1.031 -18.734 1 84.19 247 ARG B C 1
ATOM 4950 O O . ARG B 1 247 ? 5.758 0.539 -19.844 1 84.19 247 ARG B O 1
ATOM 4957 N N . TYR B 1 248 ? 5.598 0.417 -17.672 1 90.88 248 TYR B N 1
ATOM 4958 C CA . TYR B 1 248 ? 4.852 -0.835 -17.703 1 90.88 248 TYR B CA 1
ATOM 4959 C C . TYR B 1 248 ? 3.625 -0.758 -16.797 1 90.88 248 TYR B C 1
ATOM 4961 O O . TYR B 1 248 ? 3.553 0.097 -15.906 1 90.88 248 TYR B O 1
ATOM 4969 N N . THR B 1 249 ? 2.672 -1.571 -17.062 1 91.56 249 THR B N 1
ATOM 4970 C CA . THR B 1 249 ? 1.434 -1.589 -16.297 1 91.56 249 THR B CA 1
ATOM 4971 C C . THR B 1 249 ? 1.512 -2.611 -15.172 1 91.56 249 THR B C 1
ATOM 4973 O O . THR B 1 249 ? 2.416 -3.451 -15.148 1 91.56 249 THR B O 1
ATOM 4976 N N . ASP B 1 250 ? 0.598 -2.523 -14.289 1 93.12 250 ASP B N 1
ATOM 4977 C CA . ASP B 1 250 ? 0.496 -3.533 -13.234 1 93.12 250 ASP B CA 1
ATOM 4978 C C . ASP B 1 250 ? 0.19 -4.91 -13.828 1 93.12 250 ASP B C 1
ATOM 4980 O O . ASP B 1 250 ? 0.636 -5.93 -13.297 1 93.12 250 ASP B O 1
ATOM 4984 N N . SER B 1 251 ? -0.51 -4.949 -14.922 1 96.25 251 SER B N 1
ATOM 4985 C CA . SER B 1 251 ? -0.791 -6.207 -15.617 1 96.25 251 SER B CA 1
ATOM 4986 C C . SER B 1 251 ? 0.493 -6.863 -16.109 1 96.25 251 SER B C 1
ATOM 4988 O O . SER B 1 251 ? 0.676 -8.07 -15.953 1 96.25 251 SER B O 1
ATOM 4990 N N . ASP B 1 252 ? 1.384 -6.047 -16.625 1 95.25 252 ASP B N 1
ATOM 4991 C CA . ASP B 1 252 ? 2.674 -6.551 -17.094 1 95.25 252 ASP B CA 1
ATOM 4992 C C . ASP B 1 252 ? 3.475 -7.145 -15.938 1 95.25 252 ASP B C 1
ATOM 4994 O O . ASP B 1 252 ? 4.082 -8.211 -16.078 1 95.25 252 ASP B O 1
ATOM 4998 N N . SER B 1 253 ? 3.412 -6.422 -14.883 1 95.12 253 SER B N 1
ATOM 4999 C CA . SER B 1 253 ? 4.18 -6.832 -13.703 1 95.12 253 SER B CA 1
ATOM 5000 C C . SER B 1 253 ? 3.668 -8.156 -13.148 1 95.12 253 SER B C 1
ATOM 5002 O O . SER B 1 253 ? 4.453 -9.07 -12.898 1 95.12 253 SER B O 1
ATOM 5004 N N . LEU B 1 254 ? 2.346 -8.273 -12.992 1 97.38 254 LEU B N 1
ATOM 5005 C CA . LEU B 1 254 ? 1.768 -9.492 -12.453 1 97.38 254 LEU B CA 1
ATOM 5006 C C . LEU B 1 254 ? 1.968 -10.664 -13.414 1 97.38 254 LEU B C 1
ATOM 5008 O O . LEU B 1 254 ? 2.24 -11.781 -12.984 1 97.38 254 LEU B O 1
ATOM 5012 N N . PHE B 1 255 ? 1.884 -10.398 -14.68 1 98.06 255 PHE B N 1
ATOM 5013 C CA . PHE B 1 255 ? 2.086 -11.422 -15.688 1 98.06 255 PHE B CA 1
ATOM 5014 C C . PHE B 1 255 ? 3.502 -11.984 -15.617 1 98.06 255 PHE B C 1
ATOM 5016 O O . PHE B 1 255 ? 3.691 -13.195 -15.516 1 98.06 255 PHE B O 1
ATOM 5023 N N . LEU B 1 256 ? 4.398 -11.086 -15.633 1 96.88 256 LEU B N 1
ATOM 5024 C CA . LEU B 1 256 ? 5.789 -11.531 -15.641 1 96.88 256 LEU B CA 1
ATOM 5025 C C . LEU B 1 256 ? 6.105 -12.352 -14.391 1 96.88 256 LEU B C 1
ATOM 5027 O O . LEU B 1 256 ? 6.723 -13.414 -14.484 1 96.88 256 LEU B O 1
ATOM 5031 N N . ARG B 1 257 ? 5.645 -11.867 -13.281 1 97.06 257 ARG B N 1
ATOM 5032 C CA . ARG B 1 257 ? 5.957 -12.539 -12.023 1 97.06 257 ARG B CA 1
ATOM 5033 C C . ARG B 1 257 ? 5.215 -13.867 -11.914 1 97.06 257 ARG B C 1
ATOM 5035 O O . ARG B 1 257 ? 5.73 -14.828 -11.344 1 97.06 257 ARG B O 1
ATOM 5042 N N . SER B 1 258 ? 4.039 -13.914 -12.461 1 98.06 258 SER B N 1
ATOM 5043 C CA . SER B 1 258 ? 3.316 -15.18 -12.508 1 98.06 258 SER B CA 1
ATOM 5044 C C . SER B 1 258 ? 4.035 -16.203 -13.391 1 98.06 258 SER B C 1
ATOM 5046 O O . SER B 1 258 ? 4.133 -17.375 -13.039 1 98.06 258 SER B O 1
ATOM 5048 N N . ALA B 1 259 ? 4.551 -15.695 -14.469 1 97.56 259 ALA B N 1
ATOM 5049 C CA . ALA B 1 259 ? 5.289 -16.578 -15.375 1 97.56 259 ALA B CA 1
ATOM 5050 C C . ALA B 1 259 ? 6.562 -17.094 -14.719 1 97.56 259 ALA B C 1
ATOM 5052 O O . ALA B 1 259 ? 6.875 -18.281 -14.82 1 97.56 259 ALA B O 1
ATOM 5053 N N . VAL B 1 260 ? 7.246 -16.219 -14.07 1 96.88 260 VAL B N 1
ATOM 5054 C CA . VAL B 1 260 ? 8.477 -16.625 -13.391 1 96.88 260 VAL B CA 1
ATOM 5055 C C . VAL B 1 260 ? 8.148 -17.578 -12.242 1 96.88 260 VAL B C 1
ATOM 5057 O O . VAL B 1 260 ? 8.875 -18.547 -12.008 1 96.88 260 VAL B O 1
ATOM 5060 N N . GLY B 1 261 ? 7.09 -17.297 -11.523 1 98.12 261 GLY B N 1
ATOM 5061 C CA . GLY B 1 261 ? 6.648 -18.188 -10.469 1 98.12 261 GLY B CA 1
ATOM 5062 C C . GLY B 1 261 ? 6.34 -19.594 -10.961 1 98.12 261 GLY B C 1
ATOM 5063 O O . GLY B 1 261 ? 6.645 -20.578 -10.289 1 98.12 261 GLY B O 1
ATOM 5064 N N . ARG B 1 262 ? 5.742 -19.656 -12.109 1 97.94 262 ARG B N 1
ATOM 5065 C CA . ARG B 1 262 ? 5.453 -20.953 -12.719 1 97.94 262 ARG B CA 1
ATOM 5066 C C . ARG B 1 262 ? 6.738 -21.734 -12.953 1 97.94 262 ARG B C 1
ATOM 5068 O O . ARG B 1 262 ? 6.781 -22.953 -12.719 1 97.94 262 ARG B O 1
ATOM 5075 N N . VAL B 1 263 ? 7.75 -21.062 -13.391 1 98.06 263 VAL B N 1
ATOM 5076 C CA . VAL B 1 263 ? 9.039 -21.703 -13.625 1 98.06 263 VAL B CA 1
ATOM 5077 C C . VAL B 1 263 ? 9.648 -22.141 -12.297 1 98.06 263 VAL B C 1
ATOM 5079 O O . VAL B 1 263 ? 10.203 -23.234 -12.188 1 98.06 263 VAL B O 1
ATOM 5082 N N . ALA B 1 264 ? 9.555 -21.297 -11.312 1 98.62 264 ALA B N 1
ATOM 5083 C CA . ALA B 1 264 ? 10.078 -21.656 -10 1 98.62 264 ALA B CA 1
ATOM 5084 C C . ALA B 1 264 ? 9.422 -22.938 -9.477 1 98.62 264 ALA B C 1
ATOM 5086 O O . ALA B 1 264 ? 10.109 -23.906 -9.172 1 98.62 264 ALA B O 1
ATOM 5087 N N . GLY B 1 265 ? 8.125 -22.953 -9.484 1 98.69 265 GLY B N 1
ATOM 5088 C CA . GLY B 1 265 ? 7.402 -24.094 -8.961 1 98.69 265 GLY B CA 1
ATOM 5089 C C . GLY B 1 265 ? 7.582 -25.344 -9.805 1 98.69 265 GLY B C 1
ATOM 5090 O O . GLY B 1 265 ? 7.789 -26.438 -9.266 1 98.69 265 GLY B O 1
ATOM 5091 N N . GLY B 1 266 ? 7.562 -25.172 -11.109 1 98 266 GLY B N 1
ATOM 5092 C CA . GLY B 1 266 ? 7.508 -26.312 -12.023 1 98 266 GLY B CA 1
ATOM 5093 C C . GLY B 1 266 ? 8.875 -26.891 -12.344 1 98 266 GLY B C 1
ATOM 5094 O O . GLY B 1 266 ? 8.992 -28.047 -12.719 1 98 266 GLY B O 1
ATOM 5095 N N . VAL B 1 267 ? 9.898 -26.031 -12.211 1 98.31 267 VAL B N 1
ATOM 5096 C CA . VAL B 1 267 ? 11.211 -26.484 -12.672 1 98.31 267 VAL B CA 1
ATOM 5097 C C . VAL B 1 267 ? 12.219 -26.375 -11.523 1 98.31 267 VAL B C 1
ATOM 5099 O O . VAL B 1 267 ? 12.828 -27.375 -11.141 1 98.31 267 VAL B O 1
ATOM 5102 N N . LEU B 1 268 ? 12.297 -25.266 -10.914 1 98.56 268 LEU B N 1
ATOM 5103 C CA . LEU B 1 268 ? 13.305 -25.031 -9.883 1 98.56 268 LEU B CA 1
ATOM 5104 C C . LEU B 1 268 ? 13.039 -25.891 -8.656 1 98.56 268 LEU B C 1
ATOM 5106 O O . LEU B 1 268 ? 13.984 -26.375 -8.023 1 98.56 268 LEU B O 1
ATOM 5110 N N . PHE B 1 269 ? 11.773 -26.125 -8.312 1 98.69 269 PHE B N 1
ATOM 5111 C CA . PHE B 1 269 ? 11.422 -26.828 -7.094 1 98.69 269 PHE B CA 1
ATOM 5112 C C . PHE B 1 269 ? 11.43 -28.344 -7.324 1 98.69 269 PHE B C 1
ATOM 5114 O O . PHE B 1 269 ? 11.383 -29.125 -6.371 1 98.69 269 PHE B O 1
ATOM 5121 N N . LYS B 1 270 ? 11.484 -28.75 -8.594 1 97.75 270 LYS B N 1
ATOM 5122 C CA . LYS B 1 270 ? 11.43 -30.172 -8.914 1 97.75 270 LYS B CA 1
ATOM 5123 C C . LYS B 1 270 ? 12.523 -30.938 -8.188 1 97.75 270 LYS B C 1
ATOM 5125 O O . LYS B 1 270 ? 13.695 -30.547 -8.211 1 97.75 270 LYS B O 1
ATOM 5130 N N . GLY B 1 271 ? 12.141 -32.062 -7.559 1 96.88 271 GLY B N 1
ATOM 5131 C CA . GLY B 1 271 ? 13.102 -32.906 -6.902 1 96.88 271 GLY B CA 1
ATOM 5132 C C . GLY B 1 271 ? 13.203 -32.656 -5.41 1 96.88 271 GLY B C 1
ATOM 5133 O O . GLY B 1 271 ? 13.742 -33.5 -4.672 1 96.88 271 GLY B O 1
ATOM 5134 N N . TYR B 1 272 ? 12.672 -31.547 -4.906 1 98.31 272 TYR B N 1
ATOM 5135 C CA . TYR B 1 272 ? 12.719 -31.25 -3.48 1 98.31 272 TYR B CA 1
ATOM 5136 C C . TYR B 1 272 ? 11.5 -31.828 -2.768 1 98.31 272 TYR B C 1
ATOM 5138 O O . TYR B 1 272 ? 10.414 -31.938 -3.354 1 98.31 272 TYR B O 1
ATOM 5146 N N . GLY B 1 273 ? 11.688 -32.25 -1.547 1 98.31 273 GLY B N 1
ATOM 5147 C CA . GLY B 1 273 ? 10.578 -32.688 -0.711 1 98.31 273 GLY B CA 1
ATOM 5148 C C . GLY B 1 273 ? 9.766 -31.516 -0.156 1 98.31 273 GLY B C 1
ATOM 5149 O O . GLY B 1 273 ? 8.578 -31.391 -0.453 1 98.31 273 GLY B O 1
ATOM 5150 N N . ARG B 1 274 ? 10.438 -30.688 0.655 1 98.56 274 ARG B N 1
ATOM 5151 C CA . ARG B 1 274 ? 9.797 -29.547 1.28 1 98.56 274 ARG B CA 1
ATOM 5152 C C . ARG B 1 274 ? 10.477 -28.234 0.856 1 98.56 274 ARG B C 1
ATOM 5154 O O . ARG B 1 274 ? 11.672 -28.047 1.083 1 98.56 274 ARG B O 1
ATOM 5161 N N . VAL B 1 275 ? 9.633 -27.375 0.265 1 98.81 275 VAL B N 1
ATOM 5162 C CA . VAL B 1 275 ? 10.172 -26.078 -0.134 1 98.81 275 VAL B CA 1
ATOM 5163 C C . VAL B 1 275 ? 9.453 -24.969 0.625 1 98.81 275 VAL B C 1
ATOM 5165 O O . VAL B 1 275 ? 8.219 -24.953 0.708 1 98.81 275 VAL B O 1
ATOM 5168 N N . ALA B 1 276 ? 10.195 -24.062 1.225 1 98.88 276 ALA B N 1
ATOM 5169 C CA . ALA B 1 276 ? 9.648 -22.844 1.808 1 98.88 276 ALA B CA 1
ATOM 5170 C C . ALA B 1 276 ? 9.852 -21.641 0.879 1 98.88 276 ALA B C 1
ATOM 5172 O O . ALA B 1 276 ? 10.984 -21.359 0.477 1 98.88 276 ALA B O 1
ATOM 5173 N N . ILE B 1 277 ? 8.773 -21.047 0.49 1 98.88 277 ILE B N 1
ATOM 5174 C CA . ILE B 1 277 ? 8.859 -19.781 -0.231 1 98.88 277 ILE B CA 1
ATOM 5175 C C . ILE B 1 277 ? 8.875 -18.625 0.763 1 98.88 277 ILE B C 1
ATOM 5177 O O . ILE B 1 277 ? 7.883 -18.375 1.458 1 98.88 277 ILE B O 1
ATOM 5181 N N . VAL B 1 278 ? 9.945 -17.922 0.875 1 98.81 278 VAL B N 1
ATOM 5182 C CA . VAL B 1 278 ? 10.047 -16.734 1.708 1 98.81 278 VAL B CA 1
ATOM 5183 C C . VAL B 1 278 ? 9.859 -15.484 0.849 1 98.81 278 VAL B C 1
ATOM 5185 O O . VAL B 1 278 ? 10.641 -15.234 -0.073 1 98.81 278 VAL B O 1
ATOM 5188 N N . THR B 1 279 ? 8.844 -14.734 1.174 1 97.75 279 THR B N 1
ATOM 5189 C CA . THR B 1 279 ? 8.414 -13.695 0.246 1 97.75 279 THR B CA 1
ATOM 5190 C C . THR B 1 279 ? 7.957 -12.453 1.003 1 97.75 279 THR B C 1
ATOM 5192 O O . THR B 1 279 ? 8.031 -12.406 2.232 1 97.75 279 THR B O 1
ATOM 5195 N N . GLY B 1 280 ? 7.715 -11.375 0.244 1 94.19 280 GLY B N 1
ATOM 5196 C CA . GLY B 1 280 ? 7.055 -10.188 0.757 1 94.19 280 GLY B CA 1
ATOM 5197 C C . GLY B 1 280 ? 5.602 -10.086 0.333 1 94.19 280 GLY B C 1
ATOM 5198 O O . GLY B 1 280 ? 5.059 -11.008 -0.276 1 94.19 280 GLY B O 1
ATOM 5199 N N . THR B 1 281 ? 5.004 -8.891 0.648 1 90.81 281 THR B N 1
ATOM 5200 C CA . THR B 1 281 ? 3.572 -8.758 0.4 1 90.81 281 THR B CA 1
ATOM 5201 C C . THR B 1 281 ? 3.316 -7.824 -0.781 1 90.81 281 THR B C 1
ATOM 5203 O O . THR B 1 281 ? 2.164 -7.582 -1.15 1 90.81 281 THR B O 1
ATOM 5206 N N . ASP B 1 282 ? 4.371 -7.285 -1.369 1 91.62 282 ASP B N 1
ATOM 5207 C CA . ASP B 1 282 ? 4.117 -6.492 -2.568 1 91.62 282 ASP B CA 1
ATOM 5208 C C . ASP B 1 282 ? 3.453 -7.336 -3.654 1 91.62 282 ASP B C 1
ATOM 5210 O O . ASP B 1 282 ? 3.674 -8.547 -3.73 1 91.62 282 ASP B O 1
ATOM 5214 N N . PRO B 1 283 ? 2.67 -6.742 -4.508 1 93.5 283 PRO B N 1
ATOM 5215 C CA . PRO B 1 283 ? 1.865 -7.504 -5.469 1 93.5 283 PRO B CA 1
ATOM 5216 C C . PRO B 1 283 ? 2.711 -8.391 -6.379 1 93.5 283 PRO B C 1
ATOM 5218 O O . PRO B 1 283 ? 2.301 -9.5 -6.719 1 93.5 283 PRO B O 1
ATOM 5221 N N . ALA B 1 284 ? 3.807 -7.895 -6.781 1 95.12 284 ALA B N 1
ATOM 5222 C CA . ALA B 1 284 ? 4.676 -8.68 -7.648 1 95.12 284 ALA B CA 1
ATOM 5223 C C . ALA B 1 284 ? 5.164 -9.945 -6.938 1 95.12 284 ALA B C 1
ATOM 5225 O O . ALA B 1 284 ? 5.133 -11.039 -7.504 1 95.12 284 ALA B O 1
ATOM 5226 N N . CYS B 1 285 ? 5.57 -9.766 -5.719 1 96.81 285 CYS B N 1
ATOM 5227 C CA . CYS B 1 285 ? 6.023 -10.898 -4.922 1 96.81 285 CYS B CA 1
ATOM 5228 C C . CYS B 1 285 ? 4.887 -11.875 -4.66 1 96.81 285 CYS B C 1
ATOM 5230 O O . CYS B 1 285 ? 5.082 -13.094 -4.715 1 96.81 285 CYS B O 1
ATOM 5232 N N . ALA B 1 286 ? 3.752 -11.312 -4.41 1 96.88 286 ALA B N 1
ATOM 5233 C CA . ALA B 1 286 ? 2.59 -12.156 -4.133 1 96.88 286 ALA B CA 1
ATOM 5234 C C . ALA B 1 286 ? 2.209 -12.984 -5.355 1 96.88 286 ALA B C 1
ATOM 5236 O O . ALA B 1 286 ? 1.909 -14.172 -5.234 1 96.88 286 ALA B O 1
ATOM 5237 N N . ALA B 1 287 ? 2.219 -12.344 -6.5 1 98.12 287 ALA B N 1
ATOM 5238 C CA . ALA B 1 287 ? 1.905 -13.055 -7.738 1 98.12 287 ALA B CA 1
ATOM 5239 C C . ALA B 1 287 ? 2.924 -14.164 -8.008 1 98.12 287 ALA B C 1
ATOM 5241 O O . ALA B 1 287 ? 2.555 -15.281 -8.367 1 98.12 287 ALA B O 1
ATOM 5242 N N . LEU B 1 288 ? 4.188 -13.828 -7.828 1 98.19 288 LEU B N 1
ATOM 5243 C CA . LEU B 1 288 ? 5.258 -14.805 -7.973 1 98.19 288 LEU B CA 1
ATOM 5244 C C . LEU B 1 288 ? 5.047 -15.984 -7.039 1 98.19 288 LEU B C 1
ATOM 5246 O O . LEU B 1 288 ? 5.16 -17.141 -7.457 1 98.19 288 LEU B O 1
ATOM 5250 N N . THR B 1 289 ? 4.711 -15.688 -5.832 1 98.62 289 THR B N 1
ATOM 5251 C CA . THR B 1 289 ? 4.539 -16.688 -4.785 1 98.62 289 THR B CA 1
ATOM 5252 C C . THR B 1 289 ? 3.336 -17.578 -5.082 1 98.62 289 THR B C 1
ATOM 5254 O O . THR B 1 289 ? 3.428 -18.812 -4.98 1 98.62 289 THR B O 1
ATOM 5257 N N . GLY B 1 290 ? 2.219 -16.922 -5.445 1 98.75 290 GLY B N 1
ATOM 5258 C CA . GLY B 1 290 ? 1.045 -17.703 -5.805 1 98.75 290 GLY B CA 1
ATOM 5259 C C . GLY B 1 290 ? 1.289 -18.656 -6.961 1 98.75 290 GLY B C 1
ATOM 5260 O O . GLY B 1 290 ? 0.891 -19.828 -6.91 1 98.75 290 GLY B O 1
ATOM 5261 N N . ALA B 1 291 ? 1.973 -18.172 -7.941 1 98.88 291 ALA B N 1
ATOM 5262 C CA . ALA B 1 291 ? 2.268 -18.984 -9.125 1 98.88 291 ALA B CA 1
ATOM 5263 C C . ALA B 1 291 ? 3.213 -20.125 -8.781 1 98.88 291 ALA B C 1
ATOM 5265 O O . ALA B 1 291 ? 2.996 -21.266 -9.211 1 98.88 291 ALA B O 1
ATOM 5266 N N . ALA B 1 292 ? 4.234 -19.828 -8.016 1 98.88 292 ALA B N 1
ATOM 5267 C CA . ALA B 1 292 ? 5.199 -20.844 -7.625 1 98.88 292 ALA B CA 1
ATOM 5268 C C . ALA B 1 292 ? 4.531 -21.938 -6.781 1 98.88 292 ALA B C 1
ATOM 5270 O O . ALA B 1 292 ? 4.797 -23.125 -6.969 1 98.88 292 ALA B O 1
ATOM 5271 N N . PHE B 1 293 ? 3.703 -21.516 -5.926 1 98.81 293 PHE B N 1
ATOM 5272 C CA . PHE B 1 293 ? 2.979 -22.453 -5.074 1 98.81 293 PHE B CA 1
ATOM 5273 C C . PHE B 1 293 ? 2.094 -23.359 -5.91 1 98.81 293 PHE B C 1
ATOM 5275 O O . PHE B 1 293 ? 2.107 -24.578 -5.727 1 98.81 293 PHE B O 1
ATOM 5282 N N . ALA B 1 294 ? 1.393 -22.781 -6.82 1 98.44 294 ALA B N 1
ATOM 5283 C CA . ALA B 1 294 ? 0.393 -23.516 -7.59 1 98.44 294 ALA B CA 1
ATOM 5284 C C . ALA B 1 294 ? 1.056 -24.484 -8.562 1 98.44 294 ALA B C 1
ATOM 5286 O O . ALA B 1 294 ? 0.495 -25.547 -8.883 1 98.44 294 ALA B O 1
ATOM 5287 N N . SER B 1 295 ? 2.221 -24.156 -8.992 1 98.25 295 SER B N 1
ATOM 5288 C CA . SER B 1 295 ? 2.893 -24.984 -9.984 1 98.25 295 SER B CA 1
ATOM 5289 C C . SER B 1 295 ? 3.936 -25.891 -9.336 1 98.25 295 SER B C 1
ATOM 5291 O O . SER B 1 295 ? 4.668 -26.594 -10.031 1 98.25 295 SER B O 1
ATOM 5293 N N . SER B 1 296 ? 4 -25.859 -8.047 1 98.56 296 SER B N 1
ATOM 5294 C CA . SER B 1 296 ? 5.082 -26.531 -7.328 1 98.56 296 SER B CA 1
ATOM 5295 C C . SER B 1 296 ? 5.09 -28.031 -7.613 1 98.56 296 SER B C 1
ATOM 5297 O O . SER B 1 296 ? 4.051 -28.688 -7.527 1 98.56 296 SER B O 1
ATOM 5299 N N . ARG B 1 297 ? 6.246 -28.531 -7.918 1 98.06 297 ARG B N 1
ATOM 5300 C CA . ARG B 1 297 ? 6.453 -29.969 -8.094 1 98.06 297 ARG B CA 1
ATOM 5301 C C . ARG B 1 297 ? 7.184 -30.562 -6.891 1 98.06 297 ARG B C 1
ATOM 5303 O O . ARG B 1 297 ? 7.633 -31.703 -6.938 1 98.06 297 ARG B O 1
ATOM 5310 N N . ALA B 1 298 ? 7.375 -29.734 -5.832 1 98.12 298 ALA B N 1
ATOM 5311 C CA . ALA B 1 298 ? 7.824 -30.266 -4.555 1 98.12 298 ALA B CA 1
ATOM 5312 C C . ALA B 1 298 ? 6.707 -31.047 -3.869 1 98.12 298 ALA B C 1
ATOM 5314 O O . ALA B 1 298 ? 5.539 -30.938 -4.242 1 98.12 298 ALA B O 1
ATOM 5315 N N . ASN B 1 299 ? 7.086 -31.953 -2.949 1 97.12 299 ASN B N 1
ATOM 5316 C CA . ASN B 1 299 ? 6.074 -32.719 -2.225 1 97.12 299 ASN B CA 1
ATOM 5317 C C . ASN B 1 299 ? 5.211 -31.828 -1.345 1 97.12 299 ASN B C 1
ATOM 5319 O O . ASN B 1 299 ? 4.031 -32.094 -1.131 1 97.12 299 ASN B O 1
ATOM 5323 N N . SER B 1 300 ? 5.836 -30.859 -0.791 1 97.06 300 SER B N 1
ATOM 5324 C CA . SER B 1 300 ? 5.16 -29.875 0.05 1 97.06 300 SER B CA 1
ATOM 5325 C C . SER B 1 300 ? 5.777 -28.484 -0.109 1 97.06 300 SER B C 1
ATOM 5327 O O . SER B 1 300 ? 6.996 -28.359 -0.265 1 97.06 300 SER B O 1
ATOM 5329 N N . THR B 1 301 ? 4.93 -27.516 -0.155 1 98.25 301 THR B N 1
ATOM 5330 C CA . THR B 1 301 ? 5.387 -26.141 -0.28 1 98.25 301 THR B CA 1
ATOM 5331 C C . THR B 1 301 ? 4.707 -25.25 0.755 1 98.25 301 THR B C 1
ATOM 5333 O O . THR B 1 301 ? 3.482 -25.281 0.907 1 98.25 301 THR B O 1
ATOM 5336 N N . ARG B 1 302 ? 5.484 -24.469 1.452 1 98.25 302 ARG B N 1
ATOM 5337 C CA . ARG B 1 302 ? 4.961 -23.547 2.449 1 98.25 302 ARG B CA 1
ATOM 5338 C C . ARG B 1 302 ? 5.316 -22.094 2.096 1 98.25 302 ARG B C 1
ATOM 5340 O O . ARG B 1 302 ? 6.438 -21.828 1.657 1 98.25 302 ARG B O 1
ATOM 5347 N N . ILE B 1 303 ? 4.34 -21.25 2.244 1 98.62 303 ILE B N 1
ATOM 5348 C CA . ILE B 1 303 ? 4.566 -19.812 2.035 1 98.62 303 ILE B CA 1
ATOM 5349 C C . ILE B 1 303 ? 4.859 -19.141 3.373 1 98.62 303 ILE B C 1
ATOM 5351 O O . ILE B 1 303 ? 4.098 -19.297 4.332 1 98.62 303 ILE B O 1
ATOM 5355 N N . ILE B 1 304 ? 5.938 -18.422 3.453 1 98.38 304 ILE B N 1
ATOM 5356 C CA . ILE B 1 304 ? 6.316 -17.656 4.633 1 98.38 304 ILE B CA 1
ATOM 5357 C C . ILE B 1 304 ? 6.535 -16.188 4.246 1 98.38 304 ILE B C 1
ATOM 5359 O O . ILE B 1 304 ? 7.398 -15.883 3.424 1 98.38 304 ILE B O 1
ATOM 5363 N N . VAL B 1 305 ? 5.793 -15.32 4.824 1 96.88 305 VAL B N 1
ATOM 5364 C CA . VAL B 1 305 ? 5.992 -13.891 4.594 1 96.88 305 VAL B CA 1
ATOM 5365 C C . VAL B 1 305 ? 7.004 -13.344 5.598 1 96.88 305 VAL B C 1
ATOM 5367 O O . VAL B 1 305 ? 6.805 -13.445 6.812 1 96.88 305 VAL B O 1
ATOM 5370 N N . TYR B 1 306 ? 8.039 -12.75 5.043 1 96.38 306 TYR B N 1
ATOM 5371 C CA . TYR B 1 306 ? 9.07 -12.164 5.887 1 96.38 306 TYR B CA 1
ATOM 5372 C C . TYR B 1 306 ? 8.68 -10.758 6.332 1 96.38 306 TYR B C 1
ATOM 5374 O O . TYR B 1 306 ? 8.469 -9.875 5.5 1 96.38 306 TYR B O 1
ATOM 5382 N N . THR B 1 307 ? 8.664 -10.531 7.633 1 89.81 307 THR B N 1
ATOM 5383 C CA . THR B 1 307 ? 8.203 -9.266 8.18 1 89.81 307 THR B CA 1
ATOM 5384 C C . THR B 1 307 ? 9.383 -8.438 8.695 1 89.81 307 THR B C 1
ATOM 5386 O O . THR B 1 307 ? 9.188 -7.395 9.32 1 89.81 307 THR B O 1
ATOM 5389 N N . GLY B 1 308 ? 10.516 -8.953 8.531 1 91 308 GLY B N 1
ATOM 5390 C CA . GLY B 1 308 ? 11.688 -8.289 9.094 1 91 308 GLY B CA 1
ATOM 5391 C C . GLY B 1 308 ? 12.156 -8.922 10.391 1 91 308 GLY B C 1
ATOM 5392 O O . GLY B 1 308 ? 13.219 -8.57 10.906 1 91 308 GLY B O 1
ATOM 5393 N N . ASP B 1 309 ? 11.414 -9.836 10.922 1 92.5 309 ASP B N 1
ATOM 5394 C CA . ASP B 1 309 ? 11.773 -10.539 12.156 1 92.5 309 ASP B CA 1
ATOM 5395 C C . ASP B 1 309 ? 12.539 -11.82 11.852 1 92.5 309 ASP B C 1
ATOM 5397 O O . ASP B 1 309 ? 11.938 -12.883 11.664 1 92.5 309 ASP B O 1
ATOM 5401 N N . GLY B 1 310 ? 13.812 -11.734 11.953 1 95.81 310 GLY B N 1
ATOM 5402 C CA . GLY B 1 310 ? 14.68 -12.867 11.656 1 95.81 310 GLY B CA 1
ATOM 5403 C C . GLY B 1 310 ? 14.469 -14.039 12.594 1 95.81 310 GLY B C 1
ATOM 5404 O O . GLY B 1 310 ? 14.547 -15.195 12.18 1 95.81 310 GLY B O 1
ATOM 5405 N N . ALA B 1 311 ? 14.18 -13.742 13.805 1 96.31 311 ALA B N 1
ATOM 5406 C CA . ALA B 1 311 ? 13.977 -14.797 14.797 1 96.31 311 ALA B CA 1
ATOM 5407 C C . ALA B 1 311 ? 12.695 -15.578 14.508 1 96.31 311 ALA B C 1
ATOM 5409 O O . ALA B 1 311 ? 12.672 -16.812 14.625 1 96.31 311 ALA B O 1
ATOM 5410 N N . ALA B 1 312 ? 11.711 -14.828 14.141 1 95.44 312 ALA B N 1
ATOM 5411 C CA . ALA B 1 312 ? 10.461 -15.492 13.781 1 95.44 312 ALA B CA 1
ATOM 5412 C C . ALA B 1 312 ? 10.648 -16.391 12.57 1 95.44 312 ALA B C 1
ATOM 5414 O O . ALA B 1 312 ? 10.141 -17.516 12.531 1 95.44 312 ALA B O 1
ATOM 5415 N N . LEU B 1 313 ? 11.352 -15.93 11.633 1 97.69 313 LEU B N 1
ATOM 5416 C CA . LEU B 1 313 ? 11.625 -16.734 10.445 1 97.69 313 LEU B CA 1
ATOM 5417 C C . LEU B 1 313 ? 12.43 -17.984 10.812 1 97.69 313 LEU B C 1
ATOM 5419 O O . LEU B 1 313 ? 12.125 -19.078 10.336 1 97.69 313 LEU B O 1
ATOM 5423 N N . ALA B 1 314 ? 13.422 -17.781 11.609 1 97.88 314 ALA B N 1
ATOM 5424 C CA . ALA B 1 314 ? 14.25 -18.906 12.039 1 97.88 314 ALA B CA 1
ATOM 5425 C C . ALA B 1 314 ? 13.398 -19.984 12.703 1 97.88 314 ALA B C 1
ATOM 5427 O O . ALA B 1 314 ? 13.602 -21.188 12.469 1 97.88 314 ALA B O 1
ATOM 5428 N N . ARG B 1 315 ? 12.461 -19.562 13.477 1 97.06 315 ARG B N 1
ATOM 5429 C CA . ARG B 1 315 ? 11.578 -20.5 14.156 1 97.06 315 ARG B CA 1
ATOM 5430 C C . ARG B 1 315 ? 10.711 -21.25 13.156 1 97.06 315 ARG B C 1
ATOM 5432 O O . ARG B 1 315 ? 10.531 -22.469 13.273 1 97.06 315 ARG B O 1
ATOM 5439 N N . GLU B 1 316 ? 10.227 -20.578 12.18 1 97.06 316 GLU B N 1
ATOM 5440 C CA . GLU B 1 316 ? 9.383 -21.203 11.164 1 97.06 316 GLU B CA 1
ATOM 5441 C C . GLU B 1 316 ? 10.18 -22.219 10.344 1 97.06 316 GLU B C 1
ATOM 5443 O O . GLU B 1 316 ? 9.672 -23.297 10.016 1 97.06 316 GLU B O 1
ATOM 5448 N N . ILE B 1 317 ? 11.352 -21.859 10.031 1 97.94 317 ILE B N 1
ATOM 5449 C CA . ILE B 1 317 ? 12.219 -22.734 9.258 1 97.94 317 ILE B CA 1
ATOM 5450 C C . ILE B 1 317 ? 12.539 -24 10.062 1 97.94 317 ILE B C 1
ATOM 5452 O O . ILE B 1 317 ? 12.523 -25.109 9.531 1 97.94 317 ILE B O 1
ATOM 5456 N N . ALA B 1 318 ? 12.805 -23.797 11.312 1 96.69 318 ALA B N 1
ATOM 5457 C CA . ALA B 1 318 ? 13.109 -24.922 12.188 1 96.69 318 ALA B CA 1
ATOM 5458 C C . ALA B 1 318 ? 11.906 -25.859 12.32 1 96.69 318 ALA B C 1
ATOM 5460 O O . ALA B 1 318 ? 12.062 -27.078 12.422 1 96.69 318 ALA B O 1
ATOM 5461 N N . GLU B 1 319 ? 10.797 -25.266 12.336 1 96.5 319 GLU B N 1
ATOM 5462 C CA . GLU B 1 319 ? 9.57 -26.047 12.484 1 96.5 319 GLU B CA 1
ATOM 5463 C C . GLU B 1 319 ? 9.234 -26.797 11.195 1 96.5 319 GLU B C 1
ATOM 5465 O O . GLU B 1 319 ? 8.898 -27.984 11.234 1 96.5 319 GLU B O 1
ATOM 5470 N N . TYR B 1 320 ? 9.367 -26.141 10.055 1 97.19 320 TYR B N 1
ATOM 5471 C CA . TYR B 1 320 ? 8.953 -26.703 8.781 1 97.19 320 TYR B CA 1
ATOM 5472 C C . TYR B 1 320 ? 10.023 -27.641 8.219 1 97.19 320 TYR B C 1
ATOM 5474 O O . TYR B 1 320 ? 9.711 -28.578 7.477 1 97.19 320 TYR B O 1
ATOM 5482 N N . ARG B 1 321 ? 11.273 -27.359 8.5 1 97.31 321 ARG B N 1
ATOM 5483 C CA . ARG B 1 321 ? 12.422 -28.172 8.102 1 97.31 321 ARG B CA 1
ATOM 5484 C C . ARG B 1 321 ? 12.461 -28.359 6.586 1 97.31 321 ARG B C 1
ATOM 5486 O O . ARG B 1 321 ? 12.531 -29.484 6.102 1 97.31 321 ARG B O 1
ATOM 5493 N N . PRO B 1 322 ? 12.484 -27.297 5.844 1 98.5 322 PRO B N 1
ATOM 5494 C CA . PRO B 1 322 ? 12.531 -27.422 4.383 1 98.5 322 PRO B CA 1
ATOM 5495 C C . PRO B 1 322 ? 13.867 -27.953 3.883 1 98.5 322 PRO B C 1
ATOM 5497 O O . PRO B 1 322 ? 14.898 -27.75 4.527 1 98.5 322 PRO B O 1
ATOM 5500 N N . ASP B 1 323 ? 13.766 -28.562 2.658 1 98.06 323 ASP B N 1
ATOM 5501 C CA . ASP B 1 323 ? 14.961 -28.969 1.927 1 98.06 323 ASP B CA 1
ATOM 5502 C C . ASP B 1 323 ? 15.547 -27.812 1.129 1 98.06 323 ASP B C 1
ATOM 5504 O O . ASP B 1 323 ? 16.719 -27.828 0.751 1 98.06 323 ASP B O 1
ATOM 5508 N N . ALA B 1 324 ? 14.664 -26.938 0.866 1 98.81 324 ALA B N 1
ATOM 5509 C CA . ALA B 1 324 ? 15.07 -25.75 0.117 1 98.81 324 ALA B CA 1
ATOM 5510 C C . ALA B 1 324 ? 14.25 -24.531 0.528 1 98.81 324 ALA B C 1
ATOM 5512 O O . ALA B 1 324 ? 13.062 -24.656 0.85 1 98.81 324 ALA B O 1
ATOM 5513 N N . VAL B 1 325 ? 14.914 -23.406 0.531 1 98.88 325 VAL B N 1
ATOM 5514 C CA . VAL B 1 325 ? 14.25 -22.125 0.756 1 98.88 325 VAL B CA 1
ATOM 5515 C C . VAL B 1 325 ? 14.375 -21.266 -0.492 1 98.88 325 VAL B C 1
ATOM 5517 O O . VAL B 1 325 ? 15.484 -20.984 -0.963 1 98.88 325 VAL B O 1
ATOM 5520 N N . PHE B 1 326 ? 13.25 -20.922 -1.014 1 98.88 326 PHE B N 1
ATOM 5521 C CA . PHE B 1 326 ? 13.195 -20.031 -2.168 1 98.88 326 PHE B CA 1
ATOM 5522 C C . PHE B 1 326 ? 12.961 -18.594 -1.729 1 98.88 326 PHE B C 1
ATOM 5524 O O . PHE B 1 326 ? 11.914 -18.266 -1.166 1 98.88 326 PHE B O 1
ATOM 5531 N N . ILE B 1 327 ? 13.945 -17.75 -1.965 1 98.75 327 ILE B N 1
ATOM 5532 C CA . ILE B 1 327 ? 13.82 -16.328 -1.631 1 98.75 327 ILE B CA 1
ATOM 5533 C C . ILE B 1 327 ? 13.18 -15.578 -2.799 1 98.75 327 ILE B C 1
ATOM 5535 O O . ILE B 1 327 ? 13.812 -15.383 -3.838 1 98.75 327 ILE B O 1
ATOM 5539 N N . ALA B 1 328 ? 11.93 -15.156 -2.531 1 97.81 328 ALA B N 1
ATOM 5540 C CA . ALA B 1 328 ? 11.086 -14.648 -3.604 1 97.81 328 ALA B CA 1
ATOM 5541 C C . ALA B 1 328 ? 10.789 -13.164 -3.408 1 97.81 328 ALA B C 1
ATOM 5543 O O . ALA B 1 328 ? 9.625 -12.742 -3.422 1 97.81 328 ALA B O 1
ATOM 5544 N N . PHE B 1 329 ? 11.875 -12.367 -3.293 1 95.31 329 PHE B N 1
ATOM 5545 C CA . PHE B 1 329 ? 11.703 -10.922 -3.227 1 95.31 329 PHE B CA 1
ATOM 5546 C C . PHE B 1 329 ? 11.828 -10.297 -4.613 1 95.31 329 PHE B C 1
ATOM 5548 O O . PHE B 1 329 ? 12.336 -10.93 -5.539 1 95.31 329 PHE B O 1
ATOM 5555 N N . GLY B 1 330 ? 11.383 -9.172 -4.648 1 83.06 330 GLY B N 1
ATOM 5556 C CA . GLY B 1 330 ? 11.406 -8.422 -5.891 1 83.06 330 GLY B CA 1
ATOM 5557 C C . GLY B 1 330 ? 10.25 -7.445 -6.016 1 83.06 330 GLY B C 1
ATOM 5558 O O . GLY B 1 330 ? 9.898 -6.766 -5.051 1 83.06 330 GLY B O 1
ATOM 5559 N N . GLY B 1 331 ? 9.836 -7.293 -7.215 1 71.25 331 GLY B N 1
ATOM 5560 C CA . GLY B 1 331 ? 8.711 -6.418 -7.488 1 71.25 331 GLY B CA 1
ATOM 5561 C C . GLY B 1 331 ? 9.109 -4.969 -7.684 1 71.25 331 GLY B C 1
ATOM 5562 O O . GLY B 1 331 ? 10.102 -4.68 -8.359 1 71.25 331 GLY B O 1
ATOM 5563 N N . ASP B 1 332 ? 8.305 -4.188 -7.148 1 76.31 332 ASP B N 1
ATOM 5564 C CA . ASP B 1 332 ? 8.484 -2.754 -7.352 1 76.31 332 ASP B CA 1
ATOM 5565 C C . ASP B 1 332 ? 9.305 -2.139 -6.219 1 76.31 332 ASP B C 1
ATOM 5567 O O . ASP B 1 332 ? 9.414 -0.915 -6.117 1 76.31 332 ASP B O 1
ATOM 5571 N N . MET B 1 333 ? 9.938 -3.059 -5.473 1 86.31 333 MET B N 1
ATOM 5572 C CA . MET B 1 333 ? 10.805 -2.582 -4.398 1 86.31 333 MET B CA 1
ATOM 5573 C C . MET B 1 333 ? 12.148 -2.123 -4.945 1 86.31 333 MET B C 1
ATOM 5575 O O . MET B 1 333 ? 12.688 -2.723 -5.883 1 86.31 333 MET B O 1
ATOM 5579 N N . PRO B 1 334 ? 12.703 -1.096 -4.34 1 92 334 PRO B N 1
ATOM 5580 C CA . PRO B 1 334 ? 14.047 -0.692 -4.754 1 92 334 PRO B CA 1
ATOM 5581 C C . PRO B 1 334 ? 15.117 -1.712 -4.367 1 92 334 PRO B C 1
ATOM 5583 O O . PRO B 1 334 ? 14.898 -2.525 -3.465 1 92 334 PRO B O 1
ATOM 5586 N N . SER B 1 335 ? 16.234 -1.65 -5 1 94.19 335 SER B N 1
ATOM 5587 C CA . SER B 1 335 ? 17.297 -2.627 -4.832 1 94.19 335 SER B CA 1
ATOM 5588 C C . SER B 1 335 ? 17.766 -2.697 -3.381 1 94.19 335 SER B C 1
ATOM 5590 O O . SER B 1 335 ? 18.047 -3.781 -2.865 1 94.19 335 SER B O 1
ATOM 5592 N N . TYR B 1 336 ? 17.859 -1.58 -2.732 1 94.88 336 TYR B N 1
ATOM 5593 C CA . TYR B 1 336 ? 18.344 -1.594 -1.355 1 94.88 336 TYR B CA 1
ATOM 5594 C C . TYR B 1 336 ? 17.391 -2.369 -0.453 1 94.88 336 TYR B C 1
ATOM 5596 O O . TYR B 1 336 ? 17.828 -3.066 0.468 1 94.88 336 TYR B O 1
ATOM 5604 N N . ALA B 1 337 ? 16.109 -2.23 -0.719 1 95.31 337 ALA B N 1
ATOM 5605 C CA . ALA B 1 337 ? 15.109 -2.914 0.101 1 95.31 337 ALA B CA 1
ATOM 5606 C C . ALA B 1 337 ? 15.188 -4.426 -0.092 1 95.31 337 ALA B C 1
ATOM 5608 O O . ALA B 1 337 ? 15.094 -5.188 0.875 1 95.31 337 ALA B O 1
ATOM 5609 N N . ILE B 1 338 ? 15.344 -4.812 -1.321 1 96.19 338 ILE B N 1
ATOM 5610 C CA . ILE B 1 338 ? 15.484 -6.23 -1.639 1 96.19 338 ILE B CA 1
ATOM 5611 C C . ILE B 1 338 ? 16.75 -6.777 -0.987 1 96.19 338 ILE B C 1
ATOM 5613 O O . ILE B 1 338 ? 16.734 -7.859 -0.397 1 96.19 338 ILE B O 1
ATOM 5617 N N . SER B 1 339 ? 17.828 -6.012 -1.057 1 96.56 339 SER B N 1
ATOM 5618 C CA . SER B 1 339 ? 19.094 -6.41 -0.444 1 96.56 339 SER B CA 1
ATOM 5619 C C . SER B 1 339 ? 18.938 -6.562 1.066 1 96.56 339 SER B C 1
ATOM 5621 O O . SER B 1 339 ? 19.438 -7.535 1.646 1 96.56 339 SER B O 1
ATOM 5623 N N . GLN B 1 340 ? 18.281 -5.602 1.66 1 95.44 340 GLN B N 1
ATOM 5624 C CA . GLN B 1 340 ? 18.094 -5.637 3.105 1 95.44 340 GLN B CA 1
ATOM 5625 C C . GLN B 1 340 ? 17.266 -6.855 3.523 1 95.44 340 GLN B C 1
ATOM 5627 O O . GLN B 1 340 ? 17.625 -7.551 4.477 1 95.44 340 GLN B O 1
ATOM 5632 N N . ALA B 1 341 ? 16.203 -7.09 2.828 1 96.19 341 ALA B N 1
ATOM 5633 C CA . ALA B 1 341 ? 15.367 -8.234 3.139 1 96.19 341 ALA B CA 1
ATOM 5634 C C . ALA B 1 341 ? 16.125 -9.547 2.938 1 96.19 341 ALA B C 1
ATOM 5636 O O . ALA B 1 341 ? 16.047 -10.453 3.773 1 96.19 341 ALA B O 1
ATOM 5637 N N . THR B 1 342 ? 16.828 -9.609 1.837 1 98 342 THR B N 1
ATOM 5638 C CA . THR B 1 342 ? 17.594 -10.805 1.532 1 98 342 THR B CA 1
ATOM 5639 C C . THR B 1 342 ? 18.656 -11.062 2.607 1 98 342 THR B C 1
ATOM 5641 O O . THR B 1 342 ? 18.828 -12.195 3.062 1 98 342 THR B O 1
ATOM 5644 N N . ARG B 1 343 ? 19.344 -10.008 3.008 1 97.38 343 ARG B N 1
ATOM 5645 C CA . ARG B 1 343 ? 20.328 -10.125 4.078 1 97.38 343 ARG B CA 1
ATOM 5646 C C . ARG B 1 343 ? 19.688 -10.672 5.352 1 97.38 343 ARG B C 1
ATOM 5648 O O . ARG B 1 343 ? 20.266 -11.547 6.004 1 97.38 343 ARG B O 1
ATOM 5655 N N . GLY B 1 344 ? 18.547 -10.125 5.668 1 97.5 344 GLY B N 1
ATOM 5656 C CA . GLY B 1 344 ? 17.828 -10.594 6.848 1 97.5 344 GLY B CA 1
ATOM 5657 C C . GLY B 1 344 ? 17.453 -12.062 6.781 1 97.5 344 GLY B C 1
ATOM 5658 O O . GLY B 1 344 ? 17.609 -12.797 7.762 1 97.5 344 GLY B O 1
ATOM 5659 N N . VAL B 1 345 ? 17.031 -12.5 5.672 1 98.5 345 VAL B N 1
ATOM 5660 C CA . VAL B 1 345 ? 16.625 -13.891 5.48 1 98.5 345 VAL B CA 1
ATOM 5661 C C . VAL B 1 345 ? 17.844 -14.797 5.578 1 98.5 345 VAL B C 1
ATOM 5663 O O . VAL B 1 345 ? 17.812 -15.812 6.277 1 98.5 345 VAL B O 1
ATOM 5666 N N . LEU B 1 346 ? 18.906 -14.438 4.898 1 98.38 346 LEU B N 1
ATOM 5667 C CA . LEU B 1 346 ? 20.109 -15.25 4.926 1 98.38 346 LEU B CA 1
ATOM 5668 C C . LEU B 1 346 ? 20.672 -15.352 6.34 1 98.38 346 LEU B C 1
ATOM 5670 O O . LEU B 1 346 ? 21.094 -16.422 6.773 1 98.38 346 LEU B O 1
ATOM 5674 N N . ALA B 1 347 ? 20.656 -14.234 7.051 1 97.81 347 ALA B N 1
ATOM 5675 C CA . ALA B 1 347 ? 21.109 -14.234 8.438 1 97.81 347 ALA B CA 1
ATOM 5676 C C . ALA B 1 347 ? 20.25 -15.148 9.297 1 97.81 347 ALA B C 1
ATOM 5678 O O . ALA B 1 347 ? 20.75 -15.867 10.156 1 97.81 347 ALA B O 1
ATOM 5679 N N . ALA B 1 348 ? 18.953 -15.078 9.07 1 98.06 348 ALA B N 1
ATOM 5680 C CA . ALA B 1 348 ? 18.016 -15.914 9.828 1 98.06 348 ALA B CA 1
ATOM 5681 C C . ALA B 1 348 ? 18.25 -17.391 9.547 1 98.06 348 ALA B C 1
ATOM 5683 O O . ALA B 1 348 ? 18.219 -18.219 10.469 1 98.06 348 ALA B O 1
ATOM 5684 N N . LEU B 1 349 ? 18.469 -17.719 8.312 1 98.31 349 LEU B N 1
ATOM 5685 C CA . LEU B 1 349 ? 18.734 -19.109 7.938 1 98.31 349 LEU B CA 1
ATOM 5686 C C . LEU B 1 349 ? 20.016 -19.609 8.57 1 98.31 349 LEU B C 1
ATOM 5688 O O . LEU B 1 349 ? 20.062 -20.719 9.109 1 98.31 349 LEU B O 1
ATOM 5692 N N . ALA B 1 350 ? 21 -18.812 8.508 1 96.62 350 ALA B N 1
ATOM 5693 C CA . ALA B 1 350 ? 22.281 -19.172 9.117 1 96.62 350 ALA B CA 1
ATOM 5694 C C . ALA B 1 350 ? 22.125 -19.391 10.617 1 96.62 350 ALA B C 1
ATOM 5696 O O . ALA B 1 350 ? 22.672 -20.344 11.172 1 96.62 350 ALA B O 1
ATOM 5697 N N . SER B 1 351 ? 21.391 -18.5 11.172 1 93.25 351 SER B N 1
ATOM 5698 C CA . SER B 1 351 ? 21.188 -18.562 12.617 1 93.25 351 SER B CA 1
ATOM 5699 C C . SER B 1 351 ? 20.375 -19.797 13 1 93.25 351 SER B C 1
ATOM 5701 O O . SER B 1 351 ? 20.531 -20.328 14.102 1 93.25 351 SER B O 1
ATOM 5703 N N . ALA B 1 352 ? 19.516 -20.188 12.141 1 94.69 352 ALA B N 1
ATOM 5704 C CA . ALA B 1 352 ? 18.688 -21.375 12.375 1 94.69 352 ALA B CA 1
ATOM 5705 C C . ALA B 1 352 ? 19.453 -22.656 12.062 1 94.69 352 ALA B C 1
ATOM 5707 O O . ALA B 1 352 ? 18.891 -23.75 12.117 1 94.69 352 ALA B O 1
ATOM 5708 N N . ASN B 1 353 ? 20.703 -22.594 11.695 1 92.62 353 ASN B N 1
ATOM 5709 C CA . ASN B 1 353 ? 21.516 -23.734 11.266 1 92.62 353 ASN B CA 1
ATOM 5710 C C . ASN B 1 353 ? 20.859 -24.5 10.133 1 92.62 353 ASN B C 1
ATOM 5712 O O . ASN B 1 353 ? 20.812 -25.734 10.156 1 92.62 353 ASN B O 1
ATOM 5716 N N . TYR B 1 354 ? 20.25 -23.719 9.328 1 97.75 354 TYR B N 1
ATOM 5717 C CA . TYR B 1 354 ? 19.609 -24.312 8.164 1 97.75 354 TYR B CA 1
ATOM 5718 C C . TYR B 1 354 ? 20.641 -24.969 7.246 1 97.75 354 TYR B C 1
ATOM 5720 O O . TYR B 1 354 ? 21.672 -24.375 6.93 1 97.75 354 TYR B O 1
ATOM 5728 N N . THR B 1 355 ? 20.281 -26.234 6.785 1 97.25 355 THR B N 1
ATOM 5729 C CA . THR B 1 355 ? 21.281 -26.969 6.027 1 97.25 355 THR B CA 1
ATOM 5730 C C . THR B 1 355 ? 20.781 -27.266 4.613 1 97.25 355 THR B C 1
ATOM 5732 O O . THR B 1 355 ? 21.484 -27.906 3.82 1 97.25 355 THR B O 1
ATOM 5735 N N . GLY B 1 356 ? 19.562 -26.859 4.285 1 98.12 356 GLY B N 1
ATOM 5736 C CA . GLY B 1 356 ? 19.016 -27.109 2.959 1 98.12 356 GLY B CA 1
ATOM 5737 C C . GLY B 1 356 ? 19.547 -26.156 1.908 1 98.12 356 GLY B C 1
ATOM 5738 O O . GLY B 1 356 ? 20.453 -25.344 2.188 1 98.12 356 GLY B O 1
ATOM 5739 N N . ASP B 1 357 ? 19.016 -26.297 0.701 1 98.56 357 ASP B N 1
ATOM 5740 C CA . ASP B 1 357 ? 19.453 -25.484 -0.427 1 98.56 357 ASP B CA 1
ATOM 5741 C C . ASP B 1 357 ? 18.797 -24.109 -0.396 1 98.56 357 ASP B C 1
ATOM 5743 O O . ASP B 1 357 ? 17.75 -23.938 0.214 1 98.56 357 ASP B O 1
ATOM 5747 N N . VAL B 1 358 ? 19.484 -23.156 -0.981 1 98.81 358 VAL B N 1
ATOM 5748 C CA . VAL B 1 358 ? 18.953 -21.812 -1.119 1 98.81 358 VAL B CA 1
ATOM 5749 C C . VAL B 1 358 ? 18.641 -21.531 -2.588 1 98.81 358 VAL B C 1
ATOM 5751 O O . VAL B 1 358 ? 19.531 -21.625 -3.441 1 98.81 358 VAL B O 1
ATOM 5754 N N . LEU B 1 359 ? 17.422 -21.266 -2.869 1 98.81 359 LEU B N 1
ATOM 5755 C CA . LEU B 1 359 ? 16.953 -20.938 -4.211 1 98.81 359 LEU B CA 1
ATOM 5756 C C . LEU B 1 359 ? 16.625 -19.453 -4.324 1 98.81 359 LEU B C 1
ATOM 5758 O O . LEU B 1 359 ? 16.078 -18.859 -3.395 1 98.81 359 LEU B O 1
ATOM 5762 N N . LEU B 1 360 ? 17.016 -18.844 -5.5 1 98.5 360 LEU B N 1
ATOM 5763 C CA . LEU B 1 360 ? 16.891 -17.391 -5.613 1 98.5 360 LEU B CA 1
ATOM 5764 C C . LEU B 1 360 ? 16.078 -17 -6.836 1 98.5 360 LEU B C 1
ATOM 5766 O O . LEU B 1 360 ? 16.312 -17.5 -7.938 1 98.5 360 LEU B O 1
ATOM 5770 N N . HIS B 1 361 ? 15.102 -16.094 -6.594 1 97 361 HIS B N 1
ATOM 5771 C CA . HIS B 1 361 ? 14.375 -15.422 -7.672 1 97 361 HIS B CA 1
ATOM 5772 C C . HIS B 1 361 ? 15.312 -14.547 -8.5 1 97 361 HIS B C 1
ATOM 5774 O O . HIS B 1 361 ? 16.266 -13.977 -7.969 1 97 361 HIS B O 1
ATOM 5780 N N . ALA B 1 362 ? 15.008 -14.352 -9.703 1 95.5 362 ALA B N 1
ATOM 5781 C CA . ALA B 1 362 ? 15.836 -13.617 -10.656 1 95.5 362 ALA B CA 1
ATOM 5782 C C . ALA B 1 362 ? 16.078 -12.188 -10.18 1 95.5 362 ALA B C 1
ATOM 5784 O O . ALA B 1 362 ? 17.188 -11.664 -10.32 1 95.5 362 ALA B O 1
ATOM 5785 N N . PHE B 1 363 ? 15.109 -11.594 -9.625 1 94.12 363 PHE B N 1
ATOM 5786 C CA . PHE B 1 363 ? 15.242 -10.195 -9.25 1 94.12 363 PHE B CA 1
ATOM 5787 C C . PHE B 1 363 ? 16.062 -10.047 -7.977 1 94.12 363 PHE B C 1
ATOM 5789 O O . PHE B 1 363 ? 16.656 -8.992 -7.73 1 94.12 363 PHE B O 1
ATOM 5796 N N . VAL B 1 364 ? 16.047 -11.023 -7.148 1 97.31 364 VAL B N 1
ATOM 5797 C CA . VAL B 1 364 ? 16.953 -11.023 -5.996 1 97.31 364 VAL B CA 1
ATOM 5798 C C . VAL B 1 364 ? 18.406 -11 -6.473 1 97.31 364 VAL B C 1
ATOM 5800 O O . VAL B 1 364 ? 19.203 -10.203 -5.988 1 97.31 364 VAL B O 1
ATOM 5803 N N . LEU B 1 365 ? 18.672 -11.852 -7.445 1 97.25 365 LEU B N 1
ATOM 5804 C CA . LEU B 1 365 ? 20.016 -11.906 -8 1 97.25 365 LEU B CA 1
ATOM 5805 C C . LEU B 1 365 ? 20.422 -10.555 -8.586 1 97.25 365 LEU B C 1
ATOM 5807 O O . LEU B 1 365 ? 21.516 -10.047 -8.297 1 97.25 365 LEU B O 1
ATOM 5811 N N . ARG B 1 366 ? 19.562 -9.945 -9.289 1 94.44 366 ARG B N 1
ATOM 5812 C CA . ARG B 1 366 ? 19.859 -8.68 -9.953 1 94.44 366 ARG B CA 1
ATOM 5813 C C . ARG B 1 366 ? 19.984 -7.547 -8.938 1 94.44 366 ARG B C 1
ATOM 5815 O O . ARG B 1 366 ? 20.969 -6.801 -8.953 1 94.44 366 ARG B O 1
ATOM 5822 N N . ALA B 1 367 ? 19.016 -7.461 -8.055 1 95.19 367 ALA B N 1
ATOM 5823 C CA . ALA B 1 367 ? 18.938 -6.34 -7.125 1 95.19 367 ALA B CA 1
ATOM 5824 C C . ALA B 1 367 ? 20.094 -6.371 -6.129 1 95.19 367 ALA B C 1
ATOM 5826 O O . ALA B 1 367 ? 20.5 -5.324 -5.621 1 95.19 367 ALA B O 1
ATOM 5827 N N . THR B 1 368 ? 20.609 -7.504 -5.859 1 96.94 368 THR B N 1
ATOM 5828 C CA . THR B 1 368 ? 21.672 -7.645 -4.875 1 96.94 368 THR B CA 1
ATOM 5829 C C . THR B 1 368 ? 23.031 -7.77 -5.562 1 96.94 368 THR B C 1
ATOM 5831 O O . THR B 1 368 ? 24.047 -8.031 -4.906 1 96.94 368 THR B O 1
ATOM 5834 N N . ASN B 1 369 ? 23.047 -7.613 -6.879 1 96.38 369 ASN B N 1
ATOM 5835 C CA . ASN B 1 369 ? 24.281 -7.84 -7.633 1 96.38 369 ASN B CA 1
ATOM 5836 C C . ASN B 1 369 ? 24.906 -9.188 -7.289 1 96.38 369 ASN B C 1
ATOM 5838 O O . ASN B 1 369 ? 26.062 -9.25 -6.863 1 96.38 369 ASN B O 1
ATOM 5842 N N . LEU B 1 370 ? 24.094 -10.227 -7.539 1 97.81 370 LEU B N 1
ATOM 5843 C CA . LEU B 1 370 ? 24.5 -11.594 -7.27 1 97.81 370 LEU B CA 1
ATOM 5844 C C . LEU B 1 370 ? 24.938 -11.758 -5.82 1 97.81 370 LEU B C 1
ATOM 5846 O O . LEU B 1 370 ? 25.984 -12.352 -5.543 1 97.81 370 LEU B O 1
ATOM 5850 N N . LEU B 1 371 ? 24.234 -11.141 -4.859 1 97.75 371 LEU B N 1
ATOM 5851 C CA . LEU B 1 371 ? 24.312 -11.203 -3.406 1 97.75 371 LEU B CA 1
ATOM 5852 C C . LEU B 1 371 ? 25.5 -10.414 -2.889 1 97.75 371 LEU B C 1
ATOM 5854 O O . LEU B 1 371 ? 25.797 -10.43 -1.688 1 97.75 371 LEU B O 1
ATOM 5858 N N . ALA B 1 372 ? 26.125 -9.641 -3.713 1 97.12 372 ALA B N 1
ATOM 5859 C CA . ALA B 1 372 ? 27.281 -8.852 -3.27 1 97.12 372 ALA B CA 1
ATOM 5860 C C . ALA B 1 372 ? 26.875 -7.863 -2.18 1 97.12 372 ALA B C 1
ATOM 5862 O O . ALA B 1 372 ? 27.656 -7.574 -1.271 1 97.12 372 ALA B O 1
ATOM 5863 N N . THR B 1 373 ? 25.672 -7.379 -2.27 1 96.12 373 THR B N 1
ATOM 5864 C CA . THR B 1 373 ? 25.219 -6.371 -1.319 1 96.12 373 THR B CA 1
ATOM 5865 C C . THR B 1 373 ? 24.469 -7.016 -0.157 1 96.12 373 THR B C 1
ATOM 5867 O O . THR B 1 373 ? 24.016 -6.32 0.753 1 96.12 373 THR B O 1
ATOM 5870 N N . ALA B 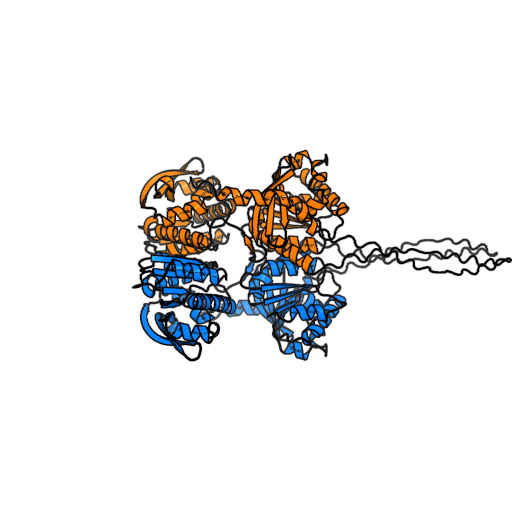1 374 ? 24.359 -8.328 -0.182 1 96.62 374 ALA B N 1
ATOM 5871 C CA . ALA B 1 374 ? 23.5 -8.969 0.819 1 96.62 374 ALA B CA 1
ATOM 5872 C C . ALA B 1 374 ? 24.312 -9.938 1.682 1 96.62 374 ALA B C 1
ATOM 5874 O O . ALA B 1 374 ? 23.797 -10.5 2.65 1 96.62 374 ALA B O 1
ATOM 5875 N N . LEU B 1 375 ? 25.578 -10.109 1.36 1 96.88 375 LEU B N 1
ATOM 5876 C CA . LEU B 1 375 ? 26.375 -11.078 2.092 1 96.88 375 LEU B CA 1
ATOM 5877 C C . LEU B 1 375 ? 27.391 -10.375 2.99 1 96.88 375 LEU B C 1
ATOM 5879 O O . LEU B 1 375 ? 27.969 -9.359 2.602 1 96.88 375 LEU B O 1
ATOM 5883 N N . ASP B 1 376 ? 27.484 -10.852 4.176 1 94.44 376 ASP B N 1
ATOM 5884 C CA . ASP B 1 376 ? 28.641 -10.57 5.02 1 94.44 376 ASP B CA 1
ATOM 5885 C C . ASP B 1 376 ? 29.531 -11.812 5.172 1 94.44 376 ASP B C 1
ATOM 5887 O O . ASP B 1 376 ? 29.25 -12.852 4.578 1 94.44 376 ASP B O 1
ATOM 5891 N N . ASP B 1 377 ? 30.609 -11.719 5.934 1 94 377 ASP B N 1
ATOM 5892 C CA . ASP B 1 377 ? 31.578 -12.812 6.02 1 94 377 ASP B CA 1
ATOM 5893 C C . ASP B 1 377 ? 30.938 -14.062 6.617 1 94 377 ASP B C 1
ATOM 5895 O O . ASP B 1 377 ? 31.156 -15.172 6.125 1 94 377 ASP B O 1
ATOM 5899 N N . LYS B 1 378 ? 30.203 -13.883 7.602 1 94.06 378 LYS B N 1
ATOM 5900 C CA . LYS B 1 378 ? 29.594 -15.008 8.289 1 94.06 378 LYS B CA 1
ATOM 5901 C C . LYS B 1 378 ? 28.594 -15.734 7.387 1 94.06 378 LYS B C 1
ATOM 5903 O O . LYS B 1 378 ? 28.641 -16.953 7.258 1 94.06 378 LYS B O 1
ATOM 5908 N N . THR B 1 379 ? 27.75 -14.984 6.758 1 96.56 379 THR B N 1
ATOM 5909 C CA . THR B 1 379 ? 26.719 -15.586 5.902 1 96.56 379 THR B CA 1
ATOM 5910 C C . THR B 1 379 ? 27.344 -16.141 4.625 1 96.56 379 THR B C 1
ATOM 5912 O O . THR B 1 379 ? 26.875 -17.141 4.078 1 96.56 379 THR B O 1
ATOM 5915 N N . ALA B 1 380 ? 28.344 -15.492 4.18 1 96.62 380 ALA B N 1
ATOM 5916 C CA . ALA B 1 380 ? 29.047 -16 3.012 1 96.62 380 ALA B CA 1
ATOM 5917 C C . ALA B 1 380 ? 29.641 -17.375 3.293 1 96.62 380 ALA B C 1
ATOM 5919 O O . ALA B 1 380 ? 29.562 -18.281 2.453 1 96.62 380 ALA B O 1
ATOM 5920 N N . HIS B 1 381 ? 30.281 -17.469 4.414 1 95.62 381 HIS B N 1
ATOM 5921 C CA . HIS B 1 381 ? 30.859 -18.75 4.801 1 95.62 381 HIS B CA 1
ATOM 5922 C C . HIS B 1 381 ? 29.797 -19.828 4.926 1 95.62 381 HIS B C 1
ATOM 5924 O O . HIS B 1 381 ? 29.938 -20.938 4.402 1 95.62 381 HIS B O 1
ATOM 5930 N N . TRP B 1 382 ? 28.75 -19.484 5.59 1 97.12 382 TRP B N 1
ATOM 5931 C CA . TRP B 1 382 ? 27.641 -20.422 5.742 1 97.12 382 TRP B CA 1
ATOM 5932 C C . TRP B 1 382 ? 27.078 -20.828 4.383 1 97.12 382 TRP B C 1
ATOM 5934 O O . TRP B 1 382 ? 26.875 -22.016 4.117 1 97.12 382 TRP B O 1
ATOM 5944 N N . LEU B 1 383 ? 26.859 -19.875 3.525 1 97.81 383 LEU B N 1
ATOM 5945 C CA . LEU B 1 383 ? 26.234 -20.109 2.229 1 97.81 383 LEU B CA 1
ATOM 5946 C C . LEU B 1 383 ? 27.141 -20.922 1.32 1 97.81 383 LEU B C 1
ATOM 5948 O O . LEU B 1 383 ? 26.672 -21.656 0.459 1 97.81 383 LEU B O 1
ATOM 5952 N N . SER B 1 384 ? 28.406 -20.812 1.529 1 96.44 384 SER B N 1
ATOM 5953 C CA . SER B 1 384 ? 29.375 -21.531 0.708 1 96.44 384 SER B CA 1
ATOM 5954 C C . SER B 1 384 ? 29.266 -23.031 0.921 1 96.44 384 SER B C 1
ATOM 5956 O O . SER B 1 384 ? 29.734 -23.828 0.097 1 96.44 384 SER B O 1
ATOM 5958 N N . GLN B 1 385 ? 28.656 -23.375 2.008 1 95.94 385 GLN B N 1
ATOM 5959 C CA . GLN B 1 385 ? 28.484 -24.781 2.33 1 95.94 385 GLN B CA 1
ATOM 5960 C C . GLN B 1 385 ? 27.125 -25.297 1.835 1 95.94 385 GLN B C 1
ATOM 5962 O O . GLN B 1 385 ? 26.781 -26.453 2.082 1 95.94 385 GLN B O 1
ATOM 5967 N N . ARG B 1 386 ? 26.422 -24.453 1.165 1 95.62 386 ARG B N 1
ATOM 5968 C CA . ARG B 1 386 ? 25.109 -24.812 0.656 1 95.62 386 ARG B CA 1
ATOM 5969 C C . ARG B 1 386 ? 25.094 -24.859 -0.868 1 95.62 386 ARG B C 1
ATOM 5971 O O . ARG B 1 386 ? 25.984 -24.297 -1.517 1 95.62 386 ARG B O 1
ATOM 5978 N N . THR B 1 387 ? 24.078 -25.625 -1.373 1 97.44 387 THR B N 1
ATOM 5979 C CA . THR B 1 387 ? 23.797 -25.484 -2.797 1 97.44 387 THR B CA 1
ATOM 5980 C C . THR B 1 387 ? 22.906 -24.281 -3.061 1 97.44 387 THR B C 1
ATOM 5982 O O . THR B 1 387 ? 21.859 -24.125 -2.439 1 97.44 387 THR B O 1
ATOM 5985 N N . VAL B 1 388 ? 23.375 -23.422 -3.955 1 98.62 388 VAL B N 1
ATOM 5986 C CA . VAL B 1 388 ? 22.625 -22.219 -4.32 1 98.62 388 VAL B CA 1
ATOM 5987 C C . VAL B 1 388 ? 22.219 -22.297 -5.793 1 98.62 388 VAL B C 1
ATOM 5989 O O . VAL B 1 388 ? 23.062 -22.484 -6.664 1 98.62 388 VAL B O 1
ATOM 5992 N N . LYS B 1 389 ? 20.953 -22.188 -6.051 1 98.62 389 LYS B N 1
ATOM 5993 C CA . LYS B 1 389 ? 20.438 -22.156 -7.418 1 98.62 389 LYS B CA 1
ATOM 5994 C C . LYS B 1 389 ? 19.594 -20.906 -7.652 1 98.62 389 LYS B C 1
ATOM 5996 O O . LYS B 1 389 ? 19.062 -20.312 -6.703 1 98.62 389 LYS B O 1
ATOM 6001 N N . GLY B 1 390 ? 19.5 -20.469 -8.883 1 98.31 390 GLY B N 1
ATOM 6002 C CA . GLY B 1 390 ? 18.688 -19.312 -9.195 1 98.31 390 GLY B CA 1
ATOM 6003 C C . GLY B 1 390 ? 18.141 -19.344 -10.609 1 98.31 390 GLY B C 1
ATOM 6004 O O . GLY B 1 390 ? 18.609 -20.109 -11.453 1 98.31 390 GLY B O 1
ATOM 6005 N N . ILE B 1 391 ? 17.047 -18.641 -10.789 1 97.88 391 ILE B N 1
ATOM 6006 C CA . ILE B 1 391 ? 16.484 -18.406 -12.109 1 97.88 391 ILE B CA 1
ATOM 6007 C C . ILE B 1 391 ? 17.172 -17.219 -12.773 1 97.88 391 ILE B C 1
ATOM 6009 O O . ILE B 1 391 ? 17.188 -16.109 -12.227 1 97.88 391 ILE B O 1
ATOM 6013 N N . VAL B 1 392 ? 17.734 -17.391 -13.93 1 97.62 392 VAL B N 1
ATOM 6014 C CA . VAL B 1 392 ? 18.469 -16.344 -14.625 1 97.62 392 VAL B CA 1
ATOM 6015 C C . VAL B 1 392 ? 17.906 -16.172 -16.031 1 97.62 392 VAL B C 1
ATOM 6017 O O . VAL B 1 392 ? 18.203 -16.969 -16.938 1 97.62 392 VAL B O 1
ATOM 6020 N N . PRO B 1 393 ? 17.188 -15.125 -16.234 1 96.12 393 PRO B N 1
ATOM 6021 C CA . PRO B 1 393 ? 16.703 -14.867 -17.578 1 96.12 393 PRO B CA 1
ATOM 6022 C C . PRO B 1 393 ? 17.797 -14.383 -18.531 1 96.12 393 PRO B C 1
ATOM 6024 O O . PRO B 1 393 ? 18.656 -13.594 -18.125 1 96.12 393 PRO B O 1
ATOM 6027 N N . ASP B 1 394 ? 17.797 -14.859 -19.688 1 95.88 394 ASP B N 1
ATOM 6028 C CA . ASP B 1 394 ? 18.656 -14.438 -20.797 1 95.88 394 ASP B CA 1
ATOM 6029 C C . ASP B 1 394 ? 17.828 -13.859 -21.953 1 95.88 394 ASP B C 1
ATOM 6031 O O . ASP B 1 394 ? 17.484 -14.57 -22.891 1 95.88 394 ASP B O 1
ATOM 6035 N N . LEU B 1 395 ? 17.609 -12.594 -21.844 1 95.19 395 LEU B N 1
ATOM 6036 C CA . LEU B 1 395 ? 16.703 -11.922 -22.766 1 95.19 395 LEU B CA 1
ATOM 6037 C C . LEU B 1 395 ? 17.266 -11.938 -24.188 1 95.19 395 LEU B C 1
ATOM 6039 O O . LEU B 1 395 ? 16.516 -12.125 -25.156 1 95.19 395 LEU B O 1
ATOM 6043 N N . ALA B 1 396 ? 18.531 -11.742 -24.359 1 94.62 396 ALA B N 1
ATOM 6044 C CA . ALA B 1 396 ? 19.172 -11.68 -25.672 1 94.62 396 ALA B CA 1
ATOM 6045 C C . ALA B 1 396 ? 18.984 -12.984 -26.438 1 94.62 396 ALA B C 1
ATOM 6047 O O . ALA B 1 396 ? 18.781 -12.977 -27.656 1 94.62 396 ALA B O 1
ATOM 6048 N N . ASN B 1 397 ? 19.047 -14.117 -25.719 1 96.56 397 ASN B N 1
ATOM 6049 C CA . ASN B 1 397 ? 18.938 -15.414 -26.375 1 96.56 397 ASN B CA 1
ATOM 6050 C C . ASN B 1 397 ? 17.562 -16.047 -26.156 1 96.56 397 ASN B C 1
ATOM 6052 O O . ASN B 1 397 ? 17.344 -17.203 -26.516 1 96.56 397 ASN B O 1
ATOM 6056 N N . ARG B 1 398 ? 16.672 -15.352 -25.531 1 96.88 398 ARG B N 1
ATOM 6057 C CA . ARG B 1 398 ? 15.289 -15.766 -25.297 1 96.88 398 ARG B CA 1
ATOM 6058 C C . ARG B 1 398 ? 15.234 -17.094 -24.562 1 96.88 398 ARG B C 1
ATOM 6060 O O . ARG B 1 398 ? 14.547 -18.031 -24.984 1 96.88 398 ARG B O 1
ATOM 6067 N N . ARG B 1 399 ? 16.047 -17.078 -23.453 1 97.75 399 ARG B N 1
ATOM 6068 C CA . ARG B 1 399 ? 16.094 -18.281 -22.625 1 97.75 399 ARG B CA 1
ATOM 6069 C C . ARG B 1 399 ? 15.992 -17.938 -21.141 1 97.75 399 ARG B C 1
ATOM 6071 O O . ARG B 1 399 ? 16.25 -16.797 -20.75 1 97.75 399 ARG B O 1
ATOM 6078 N N . VAL B 1 400 ? 15.484 -18.891 -20.406 1 97.88 400 VAL B N 1
ATOM 6079 C CA . VAL B 1 400 ? 15.523 -18.844 -18.953 1 97.88 400 VAL B CA 1
ATOM 6080 C C . VAL B 1 400 ? 16.375 -20 -18.422 1 97.88 400 VAL B C 1
ATOM 6082 O O . VAL B 1 400 ? 16.094 -21.156 -18.719 1 97.88 400 VAL B O 1
ATOM 6085 N N . ASN B 1 401 ? 17.359 -19.688 -17.672 1 98.19 401 ASN B N 1
ATOM 6086 C CA . ASN B 1 401 ? 18.281 -20.703 -17.172 1 98.19 401 ASN B CA 1
ATOM 6087 C C . ASN B 1 401 ? 18.141 -20.906 -15.672 1 98.19 401 ASN B C 1
ATOM 6089 O O . ASN B 1 401 ? 17.922 -19.953 -14.922 1 98.19 401 ASN B O 1
ATOM 6093 N N . ILE B 1 402 ? 18.156 -22.172 -15.312 1 98.62 402 ILE B N 1
ATOM 6094 C CA . ILE B 1 402 ? 18.406 -22.5 -13.914 1 98.62 402 ILE B CA 1
ATOM 6095 C C . ILE B 1 402 ? 19.906 -22.672 -13.68 1 98.62 402 ILE B C 1
ATOM 6097 O O . ILE B 1 402 ? 20.531 -23.562 -14.25 1 98.62 402 ILE B O 1
ATOM 6101 N N . VAL B 1 403 ? 20.469 -21.812 -12.781 1 98.56 403 VAL B N 1
ATOM 6102 C CA . VAL B 1 403 ? 21.922 -21.75 -12.625 1 98.56 403 VAL B CA 1
ATOM 6103 C C . VAL B 1 403 ? 22.297 -22.141 -11.195 1 98.56 403 VAL B C 1
ATOM 6105 O O . VAL B 1 403 ? 21.641 -21.734 -10.234 1 98.56 403 VAL B O 1
ATOM 6108 N N . VAL B 1 404 ? 23.297 -22.984 -11.07 1 98.62 404 VAL B N 1
ATOM 6109 C CA . VAL B 1 404 ? 23.922 -23.281 -9.789 1 98.62 404 VAL B CA 1
ATOM 6110 C C . VAL B 1 404 ? 25.078 -22.312 -9.539 1 98.62 404 VAL B C 1
ATOM 6112 O O . VAL B 1 404 ? 25.875 -22.031 -10.445 1 98.62 404 VAL B O 1
ATOM 6115 N N . PHE B 1 405 ? 25.125 -21.812 -8.297 1 98.44 405 PHE B N 1
ATOM 6116 C CA . PHE B 1 405 ? 26.125 -20.797 -7.965 1 98.44 405 PHE B CA 1
ATOM 6117 C C . PHE B 1 405 ? 27.062 -21.312 -6.871 1 98.44 405 PHE B C 1
ATOM 6119 O O . PHE B 1 405 ? 26.672 -22.141 -6.047 1 98.44 405 PHE B O 1
ATOM 6126 N N . ALA B 1 406 ? 28.266 -20.844 -6.902 1 97.75 406 ALA B N 1
ATOM 6127 C CA . ALA B 1 406 ? 29.203 -20.922 -5.785 1 97.75 406 ALA B CA 1
ATOM 6128 C C . ALA B 1 406 ? 29.438 -19.562 -5.148 1 97.75 406 ALA B C 1
ATOM 6130 O O . ALA B 1 406 ? 29.219 -18.531 -5.789 1 97.75 406 ALA B O 1
ATOM 6131 N N . VAL B 1 407 ? 29.75 -19.594 -3.885 1 97.19 407 VAL B N 1
ATOM 6132 C CA . VAL B 1 407 ? 30.078 -18.359 -3.193 1 97.19 407 VAL B CA 1
ATOM 6133 C C . VAL B 1 407 ? 31.578 -18.125 -3.213 1 97.19 407 VAL B C 1
ATOM 6135 O O . VAL B 1 407 ? 32.344 -18.969 -2.723 1 97.19 407 VAL B O 1
ATOM 6138 N N . ALA B 1 408 ? 31.969 -17.094 -3.861 1 93.81 408 ALA B N 1
ATOM 6139 C CA . ALA B 1 408 ? 33.375 -16.719 -3.914 1 93.81 408 ALA B CA 1
ATOM 6140 C C . ALA B 1 408 ? 33.562 -15.203 -3.912 1 93.81 408 ALA B C 1
ATOM 6142 O O . ALA B 1 408 ? 32.781 -14.492 -4.566 1 93.81 408 ALA B O 1
ATOM 6143 N N . ASP B 1 409 ? 34.5 -14.727 -3.203 1 91.5 409 ASP B N 1
ATOM 6144 C CA . ASP B 1 409 ? 34.875 -13.312 -3.158 1 91.5 409 ASP B CA 1
ATOM 6145 C C . ASP B 1 409 ? 33.688 -12.453 -2.754 1 91.5 409 ASP B C 1
ATOM 6147 O O . ASP B 1 409 ? 33.438 -11.406 -3.361 1 91.5 409 ASP B O 1
ATOM 6151 N N . GLY B 1 410 ? 32.875 -12.945 -1.929 1 91.56 410 GLY B N 1
ATOM 6152 C CA . GLY B 1 410 ? 31.797 -12.172 -1.336 1 91.56 410 GLY B CA 1
ATOM 6153 C C . GLY B 1 410 ? 30.578 -12.055 -2.236 1 91.56 410 GLY B C 1
ATOM 6154 O O . GLY B 1 410 ? 29.703 -11.234 -1.994 1 91.56 410 GLY B O 1
ATOM 6155 N N . LYS B 1 411 ? 30.516 -12.828 -3.303 1 96.19 411 LYS B N 1
ATOM 6156 C CA . LYS B 1 411 ? 29.359 -12.812 -4.188 1 96.19 411 LYS B CA 1
ATOM 6157 C C . LYS B 1 411 ? 29.141 -14.18 -4.836 1 96.19 411 LYS B C 1
ATOM 6159 O O . LYS B 1 411 ? 29.906 -15.117 -4.59 1 96.19 411 LYS B O 1
ATOM 6164 N N . LEU B 1 412 ? 28.078 -14.297 -5.578 1 97.94 412 LEU B N 1
ATOM 6165 C CA . LEU B 1 412 ? 27.781 -15.539 -6.285 1 97.94 412 LEU B CA 1
ATOM 6166 C C . LEU B 1 412 ? 28.5 -15.586 -7.625 1 97.94 412 LEU B C 1
ATOM 6168 O O . LEU B 1 412 ? 28.609 -14.57 -8.312 1 97.94 412 LEU B O 1
ATOM 6172 N N . ARG B 1 413 ? 29 -16.734 -7.918 1 97.69 413 ARG B N 1
ATOM 6173 C CA . ARG B 1 413 ? 29.594 -17.031 -9.219 1 97.69 413 ARG B CA 1
ATOM 6174 C C . ARG B 1 413 ? 28.906 -18.219 -9.883 1 97.69 413 ARG B C 1
ATOM 6176 O O . ARG B 1 413 ? 28.75 -19.281 -9.281 1 97.69 413 ARG B O 1
ATOM 6183 N N . PRO B 1 414 ? 28.453 -17.984 -11.109 1 97.12 414 PRO B N 1
ATOM 6184 C CA . PRO B 1 414 ? 27.812 -19.125 -11.789 1 97.12 414 PRO B CA 1
ATOM 6185 C C . PRO B 1 414 ? 28.766 -20.297 -12.016 1 97.12 414 PRO B C 1
ATOM 6187 O O . PRO B 1 414 ? 29.922 -20.078 -12.398 1 97.12 414 PRO B O 1
ATOM 6190 N N . VAL B 1 415 ? 28.312 -21.469 -11.773 1 96.94 415 VAL B N 1
ATOM 6191 C CA . VAL B 1 415 ? 29.156 -22.656 -11.906 1 96.94 415 VAL B CA 1
ATOM 6192 C C . VAL B 1 415 ? 28.625 -23.547 -13.023 1 96.94 415 VAL B C 1
ATOM 6194 O O . VAL B 1 415 ? 29.391 -24.125 -13.789 1 96.94 415 VAL B O 1
ATOM 6197 N N . ASN B 1 416 ? 27.312 -23.734 -13 1 96.06 416 ASN B N 1
ATOM 6198 C CA . ASN B 1 416 ? 26.688 -24.656 -13.945 1 96.06 416 ASN B CA 1
ATOM 6199 C C . ASN B 1 416 ? 25.25 -24.281 -14.234 1 96.06 416 ASN B C 1
ATOM 6201 O O . ASN B 1 416 ? 24.578 -23.656 -13.398 1 96.06 416 ASN B O 1
ATOM 6205 N N . VAL B 1 417 ? 24.812 -24.578 -15.461 1 97.56 417 VAL B N 1
ATOM 6206 C CA . VAL B 1 417 ? 23.406 -24.469 -15.836 1 97.56 417 VAL B CA 1
ATOM 6207 C C . VAL B 1 417 ? 22.75 -25.844 -15.828 1 97.56 417 VAL B C 1
ATOM 6209 O O . VAL B 1 417 ? 23.188 -26.75 -16.562 1 97.56 417 VAL B O 1
ATOM 6212 N N . THR B 1 418 ? 21.719 -25.984 -15.055 1 97.06 418 THR B N 1
ATOM 6213 C CA . THR B 1 418 ? 21.125 -27.312 -14.891 1 97.06 418 THR B CA 1
ATOM 6214 C C . THR B 1 418 ? 19.891 -27.469 -15.773 1 97.06 418 THR B C 1
ATOM 6216 O O . THR B 1 418 ? 19.469 -28.594 -16.062 1 97.06 418 THR B O 1
ATOM 6219 N N . ALA B 1 419 ? 19.266 -26.406 -16.203 1 97.19 419 ALA B N 1
ATOM 6220 C CA . ALA B 1 419 ? 18.109 -26.438 -17.094 1 97.19 419 ALA B CA 1
ATOM 6221 C C . ALA B 1 419 ? 18 -25.156 -17.906 1 97.19 419 ALA B C 1
ATOM 6223 O O . ALA B 1 419 ? 18.359 -24.078 -17.422 1 97.19 419 ALA B O 1
ATOM 6224 N N . THR B 1 420 ? 17.578 -25.281 -19.125 1 97.88 420 THR B N 1
ATOM 6225 C CA . THR B 1 420 ? 17.328 -24.156 -20.016 1 97.88 420 THR B CA 1
ATOM 6226 C C . THR B 1 420 ? 15.93 -24.266 -20.625 1 97.88 420 THR B C 1
ATOM 6228 O O . THR B 1 420 ? 15.578 -25.297 -21.203 1 97.88 420 THR B O 1
ATOM 6231 N N . LEU B 1 421 ? 15.18 -23.219 -20.406 1 97.69 421 LEU B N 1
ATOM 6232 C CA . LEU B 1 421 ? 13.828 -23.156 -20.969 1 97.69 421 LEU B CA 1
ATOM 6233 C C . LEU B 1 421 ? 13.711 -22.047 -22 1 97.69 421 LEU B C 1
ATOM 6235 O O . LEU B 1 421 ? 14.391 -21.031 -21.891 1 97.69 421 LEU B O 1
ATOM 6239 N N . PRO B 1 422 ? 12.852 -22.328 -23 1 97 422 PRO B N 1
ATOM 6240 C CA . PRO B 1 422 ? 12.586 -21.203 -23.906 1 97 422 PRO B CA 1
ATOM 6241 C C . PRO B 1 422 ? 11.82 -20.062 -23.234 1 97 422 PRO B C 1
ATOM 6243 O O . PRO B 1 422 ? 11.016 -20.312 -22.328 1 97 422 PRO B O 1
ATOM 6246 N N . MET B 1 423 ? 12.023 -18.859 -23.672 1 96.69 423 MET B N 1
ATOM 6247 C CA . MET B 1 423 ? 11.289 -17.688 -23.219 1 96.69 423 MET B CA 1
ATOM 6248 C C . MET B 1 423 ? 10.25 -17.266 -24.25 1 96.69 423 MET B C 1
ATOM 6250 O O . MET B 1 423 ? 10.594 -16.734 -25.312 1 96.69 423 MET B O 1
ATOM 6254 N N . PRO B 1 424 ? 9.016 -17.453 -23.906 1 95.12 424 PRO B N 1
ATOM 6255 C CA . PRO B 1 424 ? 7.988 -17 -24.844 1 95.12 424 PRO B CA 1
ATOM 6256 C C . PRO B 1 424 ? 8.07 -15.508 -25.141 1 95.12 424 PRO B C 1
ATOM 6258 O O . PRO B 1 424 ? 8.484 -14.727 -24.281 1 95.12 424 PRO B O 1
ATOM 6261 N N . GLU B 1 425 ? 7.602 -15.109 -26.297 1 95.38 425 GLU B N 1
ATOM 6262 C CA . GLU B 1 425 ? 7.68 -13.727 -26.75 1 95.38 425 GLU B CA 1
ATOM 6263 C C . GLU B 1 425 ? 6.988 -12.773 -25.781 1 95.38 425 GLU B C 1
ATOM 6265 O O . GLU B 1 425 ? 7.512 -11.703 -25.484 1 95.38 425 GLU B O 1
ATOM 6270 N N . ALA B 1 426 ? 5.855 -13.172 -25.281 1 94.38 426 ALA B N 1
ATOM 6271 C CA . ALA B 1 426 ? 5.105 -12.32 -24.359 1 94.38 426 ALA B CA 1
ATOM 6272 C C . ALA B 1 426 ? 5.91 -12.039 -23.094 1 94.38 426 ALA B C 1
ATOM 6274 O O . ALA B 1 426 ? 5.875 -10.93 -22.562 1 94.38 426 ALA B O 1
ATOM 6275 N N . VAL B 1 427 ? 6.645 -13.016 -22.641 1 96.38 427 VAL B N 1
ATOM 6276 C CA . VAL B 1 427 ? 7.469 -12.875 -21.453 1 96.38 427 VAL B CA 1
ATOM 6277 C C . VAL B 1 427 ? 8.664 -11.969 -21.75 1 96.38 427 VAL B C 1
ATOM 6279 O O . VAL B 1 427 ? 9.008 -11.102 -20.938 1 96.38 427 VAL B O 1
ATOM 6282 N N . ALA B 1 428 ? 9.258 -12.164 -22.891 1 96.75 428 ALA B N 1
ATOM 6283 C CA . ALA B 1 428 ? 10.391 -11.344 -23.297 1 96.75 428 ALA B CA 1
ATOM 6284 C C . ALA B 1 428 ? 10.008 -9.867 -23.375 1 96.75 428 ALA B C 1
ATOM 6286 O O . ALA B 1 428 ? 10.758 -9 -22.922 1 96.75 428 ALA B O 1
ATOM 6287 N N . GLN B 1 429 ? 8.891 -9.594 -23.922 1 94.88 429 GLN B N 1
ATOM 6288 C CA . GLN B 1 429 ? 8.422 -8.219 -24.062 1 94.88 429 GLN B CA 1
ATOM 6289 C C . GLN B 1 429 ? 8.164 -7.594 -22.688 1 94.88 429 GLN B C 1
ATOM 6291 O O . GLN B 1 429 ? 8.555 -6.449 -22.438 1 94.88 429 GLN B O 1
ATOM 6296 N N . ALA B 1 430 ? 7.484 -8.359 -21.859 1 94.69 430 ALA B N 1
ATOM 6297 C CA . ALA B 1 430 ? 7.219 -7.863 -20.516 1 94.69 430 ALA B CA 1
ATOM 6298 C C . ALA B 1 430 ? 8.516 -7.598 -19.75 1 94.69 430 ALA B C 1
ATOM 6300 O O . ALA B 1 430 ? 8.656 -6.566 -19.094 1 94.69 430 ALA B O 1
ATOM 6301 N N . LEU B 1 431 ? 9.422 -8.516 -19.875 1 94.56 431 LEU B N 1
ATOM 6302 C CA . LEU B 1 431 ? 10.711 -8.375 -19.203 1 94.56 431 LEU B CA 1
ATOM 6303 C C . LEU B 1 431 ? 11.469 -7.16 -19.719 1 94.56 431 LEU B C 1
ATOM 6305 O O . LEU B 1 431 ? 12.039 -6.398 -18.938 1 94.56 431 LEU B O 1
ATOM 6309 N N . ALA B 1 432 ? 11.438 -6.938 -21 1 93.88 432 ALA B N 1
ATOM 6310 C CA . ALA B 1 432 ? 12.117 -5.793 -21.609 1 93.88 432 ALA B CA 1
ATOM 6311 C C . ALA B 1 432 ? 11.547 -4.477 -21.094 1 93.88 432 ALA B C 1
ATOM 6313 O O . ALA B 1 432 ? 12.289 -3.539 -20.797 1 93.88 432 ALA B O 1
ATOM 6314 N N . LYS B 1 433 ? 10.234 -4.43 -20.969 1 91.44 433 LYS B N 1
ATOM 6315 C CA . LYS B 1 433 ? 9.57 -3.23 -20.453 1 91.44 433 LYS B CA 1
ATOM 6316 C C . LYS B 1 433 ? 9.984 -2.949 -19.016 1 91.44 433 LYS B C 1
ATOM 6318 O O . LYS B 1 433 ? 10.242 -1.802 -18.656 1 91.44 433 LYS B O 1
ATOM 6323 N N . ILE B 1 434 ? 10.07 -3.98 -18.266 1 87.81 434 ILE B N 1
ATOM 6324 C CA . ILE B 1 434 ? 10.297 -3.838 -16.828 1 87.81 434 ILE B CA 1
ATOM 6325 C C . ILE B 1 434 ? 11.758 -3.486 -16.562 1 87.81 434 ILE B C 1
ATOM 6327 O O . ILE B 1 434 ? 12.078 -2.764 -15.617 1 87.81 434 ILE B O 1
ATOM 6331 N N . LEU B 1 435 ? 12.664 -3.943 -17.469 1 85.81 435 LEU B N 1
ATOM 6332 C CA . LEU B 1 435 ? 14.086 -3.684 -17.297 1 85.81 435 LEU B CA 1
ATOM 6333 C C . LEU B 1 435 ? 14.469 -2.324 -17.875 1 85.81 435 LEU B C 1
ATOM 6335 O O . LEU B 1 435 ? 15.562 -1.819 -17.609 1 85.81 435 LEU B O 1
ATOM 6339 N N . SER B 1 436 ? 13.602 -1.761 -18.672 1 79.69 436 SER B N 1
ATOM 6340 C CA . SER B 1 436 ? 13.906 -0.467 -19.266 1 79.69 436 SER B CA 1
ATOM 6341 C C . SER B 1 436 ? 13.625 0.676 -18.297 1 79.69 436 SER B C 1
ATOM 6343 O O . SER B 1 436 ? 14.312 1.696 -18.312 1 79.69 436 SER B O 1
#

Radius of gyration: 31.75 Å; Cα contacts (8 Å, |Δi|>4): 1865; chains: 2; bounding box: 69×114×90 Å

Nearest PDB structures (foldseek):
  4rl6-assembly1_A  TM=5.810E-01  e=8.857E-02  Streptococcus pneumoniae D39
  7r7g-assembly1_A  TM=2.198E-01  e=1.036E-03  Picosynechococcus sp. PCC 7002
  8jbt-assembly1_A  TM=4.854E-01  e=1.609E-01  Chloracidobacterium thermophilum
  4jgi-assembly3_B-2  TM=3.946E-01  e=1.226E-01  Desulfitobacterium hafniense
  7xcn-assembly1_R  TM=4.760E-01  e=1.750E+00  Methanosarcina barkeri MS

pLDDT: mean 85.49, std 24.08, range [17.53, 98.88]